Protein AF-0000000073157126 (afdb_homodimer)

pLDDT: mean 93.7, std 6.35, range [43.88, 98.94]

InterPro domains:
  IPR001279 Metallo-beta-lactamase [PF00753] (22-162)
  IPR001279 Metallo-beta-lactamase [SM00849] (20-214)
  IPR011108 Zn-dependent metallo-hydrolase, RNA specificity domain [PF07521] (351-406)
  IPR036866 Ribonuclease Z/Hydroxyacylglutathione hydrolase-like [G3DSA:3.60.15.10] (10-438)
  IPR036866 Ribonuclease Z/Hydroxyacylglutathione hydrolase-like [SSF56281] (10-420)
  IPR042173 Ribonuclease J, domain 2 [G3DSA:3.40.50.10710] (207-356)
  IPR055132 Ribonuclease J, beta-CASP domain [PF22505] (223-345)

Foldseek 3Di:
DPPPQAFFKKAWQDQFQAFFQGWIWTHHNNAIEIEFFAKDADDCLLFPPFGIKHKDPVPVLVVLVRYQEYEYQAQDRSGHVCCLPCVVSNLHEYEYAQLNQLLNVVVNVVVVDDHHYDHDDLCDWDDGVQWTWHWWDFFFLAPRGTWIWTDGPLFIEIERPFHFQAPCQQFDDGTPLVVLLVLLVVAHLEYAFELAAAPFPDWLYHLVVQLPFVLVVLLPQQFEEEEEDDLRRLSNVQSVLVSLVVNQAAEEEFFDSNVSNVVSCVVVPRDDCSRHYDHLQVLLPDGGSRYYYYWYCLLLDCPTGLNCQLVVNDPRDHDAARAEYERADDHDPPSVVRNVVSVVSCVVRNYHYHYVVHDDRYGHRHGYNVRLLSSCVSNVHLEYEYGSHNPVSLVSVVVSSVVSVRPYYDRDDRQFMARSSVGGTDDGDDMAMWGDDPSDTHGSPDPVSVQVSQCVQAREKEWEFEAEPVRAGPDQIDIDTPSHDDDPVCVVLRVVLSVVLNVCCVPPVDPCSQVVSQVSQCVSCVVPGPGRHHYHYHYDYDD/DPPPQAFFKKAWLDQFQAFFQGWIWTHHNNAIEIEFFAKDADDCLLFPPFGIKHKDPVPVLVVLVRYAEYEYQAQDRSGHVCCLPCVVSNLHEYEYAQLNQLLNVVVNVVVVDDHHYDHDDLCDWDDGVQWTWHWWDFFFLAPRGTWIWTDGPLFIEIERPFHFQAPCQQFDDGTPLVVLLVLLVVAHLEYAFELAAAVFPDWLYHLVVQLVFVLVVLLPQQFEEEEEDDLRRLSNVQSVLVSLVVNQAAEEEFFDSNVSNVVSCVVVPRDDCSRDYDHLQVLLPDGGSRYYYYWYCLLLDCPTGLNCQLVVNDPRDHDAARAEYERADDHDPPSVVRNVVSVVSCVVRNYHYHYVVHDDRYGHRHGYNVRLLSSCVSNVHLEYEYGSDNPVSLVSSVVSSVVSVRPYYDRDDRQFMARSSVGGTDDGDDMAMWGDDPSDTHGSPDPVSVQVSQCVQAREKEWEFEAEPVRAGPDQIDIDTPSHDDDPVRVVLRVVLSVVLNVCCVPPVDPCSQVVSQVSQCVSCVVPGPGRHHYHYHYDYDD

Structure (mmCIF, N/CA/C/O backbone):
data_AF-0000000073157126-model_v1
#
loop_
_entity.id
_entity.type
_entity.pdbx_description
1 polymer 'Ribonuclease J'
#
loop_
_atom_site.group_PDB
_atom_site.id
_atom_site.type_symbol
_atom_site.label_atom_id
_atom_site.label_alt_id
_atom_site.label_comp_id
_atom_site.label_asym_id
_atom_site.label_entity_id
_atom_site.label_seq_id
_atom_site.pdbx_PDB_ins_code
_atom_site.Cartn_x
_atom_site.Cartn_y
_atom_site.Cartn_z
_atom_site.occupancy
_atom_site.B_iso_or_equiv
_atom_site.auth_seq_id
_atom_site.auth_comp_id
_atom_site.auth_asym_id
_atom_site.auth_atom_id
_atom_site.pdbx_PDB_model_num
ATOM 1 N N . MET A 1 1 ? -11.102 19.562 32.281 1 43.88 1 MET A N 1
ATOM 2 C CA . MET A 1 1 ? -9.641 19.641 32.281 1 43.88 1 MET A CA 1
ATOM 3 C C . MET A 1 1 ? -9.172 21.094 32.25 1 43.88 1 MET A C 1
ATOM 5 O O . MET A 1 1 ? -9.578 21.859 31.391 1 43.88 1 MET A O 1
ATOM 9 N N . SER A 1 2 ? -8.797 21.547 33.406 1 56.53 2 SER A N 1
ATOM 10 C CA . SER A 1 2 ? -8.602 22.984 33.562 1 56.53 2 SER A CA 1
ATOM 11 C C . SER A 1 2 ? -7.316 23.438 32.875 1 56.53 2 SER A C 1
ATOM 13 O O . SER A 1 2 ? -6.215 23.141 33.344 1 56.53 2 SER A O 1
ATOM 15 N N . LEU A 1 3 ? -7.363 23.531 31.578 1 68.56 3 LEU A N 1
ATOM 16 C CA . LEU A 1 3 ? -6.238 24.141 30.875 1 68.56 3 LEU A CA 1
ATOM 17 C C . LEU A 1 3 ? -5.844 25.453 31.516 1 68.56 3 LEU A C 1
ATOM 19 O O . LEU A 1 3 ? -6.711 26.219 31.969 1 68.56 3 LEU A O 1
ATOM 23 N N . ASP A 1 4 ? -4.633 25.453 32.031 1 69.19 4 ASP A N 1
ATOM 24 C CA . ASP A 1 4 ? -4.137 26.734 32.531 1 69.19 4 ASP A CA 1
ATOM 25 C C . ASP A 1 4 ? -4.488 27.875 31.578 1 69.19 4 ASP A C 1
ATOM 27 O O . ASP A 1 4 ? -3.988 27.922 30.453 1 69.19 4 ASP A O 1
ATOM 31 N N . ARG A 1 5 ? -5.355 28.703 32 1 75.38 5 ARG A N 1
ATOM 32 C CA . ARG A 1 5 ? -5.953 29.734 31.172 1 75.38 5 ARG A CA 1
ATOM 33 C C . ARG A 1 5 ? -4.906 30.75 30.719 1 75.38 5 ARG A C 1
ATOM 35 O O . ARG A 1 5 ? -5.109 31.469 29.734 1 75.38 5 ARG A O 1
ATOM 42 N N . SER A 1 6 ? -3.719 30.656 31.344 1 83.44 6 SER A N 1
ATOM 43 C CA . SER A 1 6 ? -2.773 31.688 30.953 1 83.44 6 SER A CA 1
ATOM 44 C C . SER A 1 6 ? -1.561 31.109 30.25 1 83.44 6 SER A C 1
ATOM 46 O O . SER A 1 6 ? -0.763 31.828 29.656 1 83.44 6 SER A O 1
ATOM 48 N N . GLY A 1 7 ? -1.408 29.828 30.172 1 92.69 7 GLY A N 1
ATOM 49 C CA . GLY A 1 7 ? -0.162 29.203 29.766 1 92.69 7 GLY A CA 1
ATOM 50 C C . GLY A 1 7 ? 0.048 29.219 28.266 1 92.69 7 GLY A C 1
ATOM 51 O O . GLY A 1 7 ? -0.906 29.375 27.5 1 92.69 7 GLY A O 1
ATOM 52 N N . PHE A 1 8 ? 1.365 29.266 27.891 1 98.12 8 PHE A N 1
ATOM 53 C CA . PHE A 1 8 ? 1.759 29.094 26.5 1 98.12 8 PHE A CA 1
ATOM 54 C C . PHE A 1 8 ? 1.79 27.609 26.141 1 98.12 8 PHE A C 1
ATOM 56 O O . PHE A 1 8 ? 2.711 26.891 26.516 1 98.12 8 PHE A O 1
ATOM 63 N N . LEU A 1 9 ? 0.674 27.188 25.375 1 98.25 9 LEU A N 1
ATOM 64 C CA . LEU A 1 9 ? 0.448 25.766 25.156 1 98.25 9 LEU A CA 1
ATOM 65 C C . LEU A 1 9 ? 0.556 25.422 23.688 1 98.25 9 LEU A C 1
ATOM 67 O O . LEU A 1 9 ? 0.186 26.219 22.828 1 98.25 9 LEU A O 1
ATOM 71 N N . PHE A 1 10 ? 1.126 24.297 23.469 1 98.31 10 PHE A N 1
ATOM 72 C CA . PHE A 1 10 ? 1.127 23.609 22.188 1 98.31 10 PHE A CA 1
ATOM 73 C C . PHE A 1 10 ? 0.18 22.422 22.219 1 98.31 10 PHE A C 1
ATOM 75 O O . PHE A 1 10 ? 0.28 21.562 23.094 1 98.31 10 PHE A O 1
ATOM 82 N N . LEU A 1 11 ? -0.772 22.391 21.25 1 98.38 11 LEU A N 1
ATOM 83 C CA . LEU A 1 11 ? -1.77 21.312 21.219 1 98.38 11 LEU A CA 1
ATOM 84 C C . LEU A 1 11 ? -1.997 20.844 19.781 1 98.38 11 LEU A C 1
ATOM 86 O O . LEU A 1 11 ? -2.758 21.453 19.031 1 98.38 11 LEU A O 1
ATOM 90 N N . PRO A 1 12 ? -1.354 19.75 19.375 1 98.62 12 PRO A N 1
ATOM 91 C CA . PRO A 1 12 ? -1.625 19.203 18.047 1 98.62 12 PRO A CA 1
ATOM 92 C C . PRO A 1 12 ? -2.889 18.344 18 1 98.62 12 PRO A C 1
ATOM 94 O O . PRO A 1 12 ? -3.062 17.453 18.844 1 98.62 12 PRO A O 1
ATOM 97 N N . LEU A 1 13 ? -3.748 18.594 17.094 1 98.31 13 LEU A N 1
ATOM 98 C CA . LEU A 1 13 ? -4.895 17.719 16.828 1 98.31 13 LEU A CA 1
ATOM 99 C C . LEU A 1 13 ? -4.621 16.797 15.648 1 98.31 13 LEU A C 1
ATOM 101 O O . LEU A 1 13 ? -5.32 15.805 15.461 1 98.31 13 LEU A O 1
ATOM 105 N N . GLY A 1 14 ? -3.645 17.188 14.867 1 97.19 14 GLY A N 1
ATOM 106 C CA . GLY A 1 14 ? -3.176 16.422 13.711 1 97.19 14 GLY A CA 1
ATOM 107 C C . GLY A 1 14 ? -1.727 16.703 13.359 1 97.19 14 GLY A C 1
ATOM 108 O O . GLY A 1 14 ? -1.102 17.594 13.953 1 97.19 14 GLY A O 1
ATOM 109 N N . GLY A 1 15 ? -1.16 15.93 12.453 1 96.38 15 GLY A N 1
ATOM 110 C CA . GLY A 1 15 ? 0.196 16.156 11.984 1 96.38 15 GLY A CA 1
ATOM 111 C C . GLY A 1 15 ? 1.25 15.516 12.859 1 96.38 15 GLY A C 1
ATOM 112 O O . GLY A 1 15 ? 2.449 15.688 12.633 1 96.38 15 GLY A O 1
ATOM 113 N N . VAL A 1 16 ? 0.832 14.82 13.914 1 96.5 16 VAL A N 1
ATOM 114 C CA . VAL A 1 16 ? 1.737 14.07 14.781 1 96.5 16 VAL A CA 1
ATOM 115 C C . VAL A 1 16 ? 1.38 12.586 14.75 1 96.5 16 VAL A C 1
ATOM 117 O O . VAL A 1 16 ? 0.201 12.227 14.773 1 96.5 16 VAL A O 1
ATOM 120 N N . GLY A 1 17 ? 2.385 11.82 14.648 1 92.56 17 GLY A N 1
ATOM 121 C CA . GLY A 1 17 ? 2.17 10.383 14.578 1 92.56 17 GLY A CA 1
ATOM 122 C C . GLY A 1 17 ? 1.718 9.914 13.211 1 92.56 17 GLY A C 1
ATOM 123 O O . GLY A 1 17 ? 1.42 8.734 13.016 1 92.56 17 GLY A O 1
ATOM 124 N N . LYS A 1 18 ? 1.664 10.844 12.297 1 91.06 18 LYS A N 1
ATOM 125 C CA . LYS A 1 18 ? 1.267 10.555 10.922 1 91.06 18 LYS A CA 1
ATOM 126 C C . LYS A 1 18 ? 1.748 11.648 9.969 1 91.06 18 LYS A C 1
ATOM 128 O O . LYS A 1 18 ? 1.963 12.789 10.391 1 91.06 18 LYS A O 1
ATOM 133 N N . ILE A 1 19 ? 1.9 11.305 8.766 1 90.75 19 ILE A N 1
ATOM 134 C CA . ILE A 1 19 ? 2.211 12.297 7.742 1 90.75 19 ILE A CA 1
ATOM 135 C C . ILE A 1 19 ? 0.917 12.883 7.184 1 90.75 19 ILE A C 1
ATOM 137 O O . ILE A 1 19 ? 0.03 12.148 6.746 1 90.75 19 ILE A O 1
ATOM 141 N N . GLY A 1 20 ? 0.824 14.164 7.273 1 93.31 20 GLY A N 1
ATOM 142 C CA . GLY A 1 20 ? -0.344 14.867 6.766 1 93.31 20 GLY A CA 1
ATOM 143 C C . GLY A 1 20 ? -1.338 15.234 7.852 1 93.31 20 GLY A C 1
ATOM 144 O O . GLY A 1 20 ? -1.055 15.07 9.039 1 93.31 20 GLY A O 1
ATOM 145 N N . MET A 1 21 ? -2.41 15.898 7.523 1 97.19 21 MET A N 1
ATOM 146 C CA . MET A 1 21 ? -3.473 16.312 8.43 1 97.19 21 MET A CA 1
ATOM 147 C C . MET A 1 21 ? -2.928 17.25 9.516 1 97.19 21 MET A C 1
ATOM 149 O O . MET A 1 21 ? -3.16 17.016 10.703 1 97.19 21 MET A O 1
ATOM 153 N N . ASN A 1 22 ? -2.17 18.219 9.086 1 98.38 22 ASN A N 1
ATOM 154 C CA . ASN A 1 22 ? -1.54 19.141 10.039 1 98.38 22 ASN A CA 1
ATOM 155 C C . ASN A 1 22 ? -2.551 20.109 10.633 1 98.38 22 ASN A C 1
ATOM 157 O O . ASN A 1 22 ? -3.205 20.859 9.898 1 98.38 22 ASN A O 1
ATOM 161 N N . VAL A 1 23 ? -2.719 20.047 11.875 1 98.75 23 VAL A N 1
ATOM 162 C CA . VAL A 1 23 ? -3.561 20.938 12.664 1 98.75 23 VAL A CA 1
ATOM 163 C C . VAL A 1 23 ? -2.932 21.156 14.039 1 98.75 23 VAL A C 1
ATOM 165 O O . VAL A 1 23 ? -2.941 20.266 14.891 1 98.75 23 VAL A O 1
ATOM 168 N N . THR A 1 24 ? -2.467 22.359 14.266 1 98.75 24 THR A N 1
ATOM 169 C CA . THR A 1 24 ? -1.815 22.656 15.539 1 98.75 24 THR A CA 1
ATOM 170 C C . THR A 1 24 ? -2.439 23.891 16.188 1 98.75 24 THR A C 1
ATOM 172 O O . THR A 1 24 ? -2.658 24.906 15.523 1 98.75 24 THR A O 1
ATOM 175 N N . LEU A 1 25 ? -2.73 23.812 17.469 1 98.69 25 LEU A N 1
ATOM 176 C CA . LEU A 1 25 ? -3.236 24.938 18.234 1 98.69 25 LEU A CA 1
ATOM 177 C C . LEU A 1 25 ? -2.156 25.5 19.156 1 98.69 25 LEU A C 1
ATOM 179 O O . LEU A 1 25 ? -1.361 24.734 19.719 1 98.69 25 LEU A O 1
ATOM 183 N N . TYR A 1 26 ? -2.125 26.797 19.25 1 98.75 26 TYR A N 1
ATOM 184 C CA . TYR A 1 26 ? -1.359 27.5 20.281 1 98.75 26 TYR A CA 1
ATOM 185 C C . TYR A 1 26 ? -2.275 28.312 21.188 1 98.75 26 TYR A C 1
ATOM 187 O O . TYR A 1 26 ? -3.264 28.891 20.734 1 98.75 26 TYR A O 1
ATOM 195 N N . HIS A 1 27 ? -1.942 28.281 22.406 1 98.38 27 HIS A N 1
ATOM 196 C CA . HIS A 1 27 ? -2.725 28.984 23.406 1 98.38 27 HIS A CA 1
ATOM 197 C C . HIS A 1 27 ? -1.84 29.891 24.25 1 98.38 27 HIS A C 1
ATOM 199 O O . HIS A 1 27 ? -0.724 29.516 24.625 1 98.38 27 HIS A O 1
ATOM 205 N N . VAL A 1 28 ? -2.305 31.109 24.422 1 97.75 28 VAL A N 1
ATOM 206 C CA . VAL A 1 28 ? -1.715 31.953 25.469 1 97.75 28 VAL A CA 1
ATOM 207 C C . VAL A 1 28 ? -2.758 32.938 25.984 1 97.75 28 VAL A C 1
ATOM 209 O O . VAL A 1 28 ? -3.541 33.5 25.203 1 97.75 28 VAL A O 1
ATOM 212 N N . HIS A 1 29 ? -2.867 33.094 27.266 1 96.75 29 HIS A N 1
ATOM 213 C CA . HIS A 1 29 ? -3.74 34.062 27.938 1 96.75 29 HIS A CA 1
ATOM 214 C C . HIS A 1 29 ? -5.188 33.875 27.5 1 96.75 29 HIS A C 1
ATOM 216 O O . HIS A 1 29 ? -5.855 34.844 27.141 1 96.75 29 HIS A O 1
ATOM 222 N N . GLY A 1 30 ? -5.609 32.656 27.406 1 95.81 30 GLY A N 1
ATOM 223 C CA . GLY A 1 30 ? -7.008 32.312 27.172 1 95.81 30 GLY A CA 1
ATOM 224 C C . GLY A 1 30 ? -7.398 32.406 25.703 1 95.81 30 GLY A C 1
ATOM 225 O O . GLY A 1 30 ? -8.555 32.156 25.359 1 95.81 30 GLY A O 1
ATOM 226 N N . LYS A 1 31 ? -6.457 32.75 24.828 1 97.94 31 LYS A N 1
ATOM 227 C CA . LYS A 1 31 ? -6.746 32.844 23.406 1 97.94 31 LYS A CA 1
ATOM 228 C C . LYS A 1 31 ? -6.043 31.766 22.609 1 97.94 31 LYS A C 1
ATOM 230 O O . LYS A 1 31 ? -4.992 31.266 23.016 1 97.94 31 LYS A O 1
ATOM 235 N N . TRP A 1 32 ? -6.719 31.391 21.5 1 98.31 32 TRP A N 1
ATOM 236 C CA . TRP A 1 32 ? -6.215 30.312 20.672 1 98.31 32 TRP A CA 1
ATOM 237 C C . TRP A 1 32 ? -5.953 30.781 19.25 1 98.31 32 TRP A C 1
ATOM 239 O O . TRP A 1 32 ? -6.645 31.688 18.75 1 98.31 32 TRP A O 1
ATOM 249 N N . ILE A 1 33 ? -4.977 30.219 18.609 1 98.81 33 ILE A N 1
ATOM 250 C CA . ILE A 1 33 ? -4.812 30.266 17.172 1 98.81 33 ILE A CA 1
ATOM 251 C C . ILE A 1 33 ? -4.555 28.875 16.625 1 98.81 33 ILE A C 1
ATOM 253 O O . ILE A 1 33 ? -4.09 27.984 17.344 1 98.81 33 ILE A O 1
ATOM 257 N N . ILE A 1 34 ? -4.945 28.641 15.406 1 98.88 34 ILE A N 1
ATOM 258 C CA . ILE A 1 34 ? -4.652 27.406 14.695 1 98.88 34 ILE A CA 1
ATOM 259 C C . ILE A 1 34 ? -3.594 27.656 13.625 1 98.88 34 ILE A C 1
ATOM 261 O O . ILE A 1 34 ? -3.674 28.641 12.883 1 98.88 34 ILE A O 1
ATOM 265 N N . VAL A 1 35 ? -2.576 26.859 13.609 1 98.88 35 VAL A N 1
ATOM 266 C CA . VAL A 1 35 ? -1.632 26.859 12.492 1 98.88 35 VAL A CA 1
ATOM 267 C C . VAL A 1 35 ? -1.918 25.656 11.578 1 98.88 35 VAL A C 1
ATOM 269 O O . VAL A 1 35 ? -1.72 24.516 11.977 1 98.88 35 VAL A O 1
ATOM 272 N N . ASP A 1 36 ? -2.365 25.938 10.367 1 98.81 36 ASP A N 1
ATOM 273 C CA . ASP A 1 36 ? -2.721 24.984 9.312 1 98.81 36 ASP A CA 1
ATOM 274 C C . ASP A 1 36 ? -3.967 24.188 9.688 1 98.81 36 ASP A C 1
ATOM 276 O O . ASP A 1 36 ? -4.246 23.984 10.875 1 98.81 36 ASP A O 1
ATOM 280 N N . LEU A 1 37 ? -4.695 23.891 8.797 1 98.75 37 LEU A N 1
ATOM 281 C CA . LEU A 1 37 ? -5.891 23.047 8.859 1 98.75 37 LEU A CA 1
ATOM 282 C C . LEU A 1 37 ? -5.957 22.109 7.672 1 98.75 37 LEU A C 1
ATOM 284 O O . LEU A 1 37 ? -6.711 22.328 6.723 1 98.75 37 LEU A O 1
ATOM 288 N N . GLY A 1 38 ? -5.172 21.062 7.84 1 98.31 38 GLY A N 1
ATOM 289 C CA . GLY A 1 38 ? -4.898 20.219 6.688 1 98.31 38 GLY A CA 1
ATOM 290 C C . GLY A 1 38 ? -5.684 18.922 6.699 1 98.31 38 GLY A C 1
ATOM 291 O O . GLY A 1 38 ? -6.316 18.578 7.703 1 98.31 38 GLY A O 1
ATOM 292 N N . ALA A 1 39 ? -5.734 18.266 5.586 1 97.31 39 ALA A N 1
ATOM 293 C CA . ALA A 1 39 ? -6.324 16.938 5.414 1 97.31 39 ALA A CA 1
ATOM 294 C C . ALA A 1 39 ? -5.242 15.875 5.266 1 97.31 39 ALA A C 1
ATOM 296 O O . ALA A 1 39 ? -4.059 16.203 5.16 1 97.31 39 ALA A O 1
ATOM 297 N N . GLY A 1 40 ? -5.602 14.656 5.449 1 94.06 40 GLY A N 1
ATOM 298 C CA . GLY A 1 40 ? -4.711 13.531 5.23 1 94.06 40 GLY A CA 1
ATOM 299 C C . GLY A 1 40 ? -5.336 12.43 4.387 1 94.06 40 GLY A C 1
ATOM 300 O O . GLY A 1 40 ? -6.488 12.547 3.965 1 94.06 40 GLY A O 1
ATOM 301 N N . PHE A 1 41 ? -4.566 11.453 4.105 1 88.94 41 PHE A N 1
ATOM 302 C CA . PHE A 1 41 ? -5.051 10.305 3.35 1 88.94 41 PHE A CA 1
ATOM 303 C C . PHE A 1 41 ? -5.566 9.219 4.285 1 88.94 41 PHE A C 1
ATOM 305 O O . PHE A 1 41 ? -4.938 8.922 5.305 1 88.94 41 PHE A O 1
ATOM 312 N N . ALA A 1 42 ? -6.68 8.672 3.891 1 91.69 42 ALA A N 1
ATOM 313 C CA . ALA A 1 42 ? -7.281 7.617 4.703 1 91.69 42 ALA A CA 1
ATOM 314 C C . ALA A 1 42 ? -6.547 6.293 4.52 1 91.69 42 ALA A C 1
ATOM 316 O O . ALA A 1 42 ? -5.852 6.098 3.52 1 91.69 42 ALA A O 1
ATOM 317 N N . ASP A 1 43 ? -6.555 5.484 5.555 1 89.5 43 ASP A N 1
ATOM 318 C CA . ASP A 1 43 ? -6.172 4.078 5.461 1 89.5 43 ASP A CA 1
ATOM 319 C C . ASP A 1 43 ? -7.348 3.221 5 1 89.5 43 ASP A C 1
ATOM 321 O O . ASP A 1 43 ? -8.297 2.998 5.754 1 89.5 43 ASP A O 1
ATOM 325 N N . GLY A 1 44 ? -7.254 2.684 3.867 1 89 44 GLY A N 1
ATOM 326 C CA . GLY A 1 44 ? -8.359 1.949 3.271 1 89 44 GLY A CA 1
ATOM 327 C C . GLY A 1 44 ? -8.742 0.711 4.059 1 89 44 GLY A C 1
ATOM 328 O O . GLY A 1 44 ? -9.875 0.232 3.955 1 89 44 GLY A O 1
ATOM 329 N N . ASP A 1 45 ? -7.816 0.133 4.832 1 88.44 45 ASP A N 1
ATOM 330 C CA . ASP A 1 45 ? -8.125 -1.034 5.652 1 88.44 45 ASP A CA 1
ATOM 331 C C . ASP A 1 45 ? -9 -0.655 6.844 1 88.44 45 ASP A C 1
ATOM 333 O O . ASP A 1 45 ? -9.867 -1.432 7.254 1 88.44 45 ASP A O 1
ATOM 337 N N . ILE A 1 46 ? -8.773 0.561 7.277 1 91.81 46 ILE A N 1
ATOM 338 C CA . ILE A 1 46 ? -9.469 1.015 8.477 1 91.81 46 ILE A CA 1
ATOM 339 C C . ILE A 1 46 ? -10.75 1.751 8.086 1 91.81 46 ILE A C 1
ATOM 341 O O . ILE A 1 46 ? -11.773 1.619 8.75 1 91.81 46 ILE A O 1
ATOM 345 N N . MET A 1 47 ? -10.633 2.537 7.059 1 95.5 47 MET A N 1
ATOM 346 C CA . MET A 1 47 ? -11.766 3.354 6.629 1 95.5 47 MET A CA 1
ATOM 347 C C . MET A 1 47 ? -12.086 3.109 5.156 1 95.5 47 MET A C 1
ATOM 349 O O . MET A 1 47 ? -11.891 3.994 4.32 1 95.5 47 MET A O 1
ATOM 353 N N . PRO A 1 48 ? -12.68 1.956 4.883 1 95.44 48 PRO A N 1
ATOM 354 C CA . PRO A 1 48 ? -12.992 1.638 3.488 1 95.44 48 PRO A CA 1
ATOM 355 C C . PRO A 1 48 ? -13.922 2.662 2.842 1 95.44 48 PRO A C 1
ATOM 357 O O . PRO A 1 48 ? -14.898 3.09 3.457 1 95.44 48 PRO A O 1
ATOM 360 N N . GLY A 1 49 ? -13.602 3.043 1.632 1 93.81 49 GLY A N 1
ATOM 361 C CA . GLY A 1 49 ? -14.414 3.973 0.864 1 93.81 49 GLY A CA 1
ATOM 362 C C . GLY A 1 49 ? -14.078 5.426 1.142 1 93.81 49 GLY A C 1
ATOM 363 O O . GLY A 1 49 ? -14.609 6.328 0.489 1 93.81 49 GLY A O 1
ATOM 364 N N . ILE A 1 50 ? -13.172 5.664 2.096 1 95.31 50 ILE A N 1
ATOM 365 C CA . ILE A 1 50 ? -12.797 7.02 2.475 1 95.31 50 ILE A CA 1
ATOM 366 C C . ILE A 1 50 ? -11.414 7.348 1.907 1 95.31 50 ILE A C 1
ATOM 368 O O . ILE A 1 50 ? -10.469 6.578 2.084 1 95.31 50 ILE A O 1
ATOM 372 N N . ASP A 1 51 ? -11.297 8.469 1.24 1 90.81 51 ASP A N 1
ATOM 373 C CA . ASP A 1 51 ? -10.023 8.852 0.646 1 90.81 51 ASP A CA 1
ATOM 374 C C . ASP A 1 51 ? -9.281 9.844 1.534 1 90.81 51 ASP A C 1
ATOM 376 O O . ASP A 1 51 ? -8.055 9.773 1.665 1 90.81 51 ASP A O 1
ATOM 380 N N . MET A 1 52 ? -10.078 10.703 2.139 1 94.44 52 MET A N 1
ATOM 381 C CA . MET A 1 52 ? -9.477 11.812 2.875 1 94.44 52 MET A CA 1
ATOM 382 C C . MET A 1 52 ? -9.969 11.836 4.316 1 94.44 52 MET A C 1
ATOM 384 O O . MET A 1 52 ? -11.125 11.508 4.59 1 94.44 52 MET A O 1
ATOM 388 N N . ILE A 1 53 ? -9.062 12.219 5.164 1 96.88 53 ILE A N 1
ATOM 389 C CA . ILE A 1 53 ? -9.406 12.32 6.578 1 96.88 53 ILE A CA 1
ATOM 390 C C . ILE A 1 53 ? -9.078 13.727 7.09 1 96.88 53 ILE A C 1
ATOM 392 O O . ILE A 1 53 ? -8.242 14.43 6.508 1 96.88 53 ILE A O 1
ATOM 396 N N . VAL A 1 54 ? -9.734 14.141 8.133 1 98.19 54 VAL A N 1
ATOM 397 C CA . VAL A 1 54 ? -9.5 15.414 8.805 1 98.19 54 VAL A CA 1
ATOM 398 C C . VAL A 1 54 ? -9.469 15.203 10.32 1 98.19 54 VAL A C 1
ATOM 400 O O . VAL A 1 54 ? -9.93 14.172 10.812 1 98.19 54 VAL A O 1
ATOM 403 N N . ALA A 1 55 ? -8.867 16.109 10.992 1 98.19 55 ALA A N 1
ATOM 404 C CA . ALA A 1 55 ? -8.805 16.031 12.453 1 98.19 55 ALA A CA 1
ATOM 405 C C . ALA A 1 55 ? -10.148 16.391 13.086 1 98.19 55 ALA A C 1
ATOM 407 O O . ALA A 1 55 ? -10.883 17.219 12.555 1 98.19 55 ALA A O 1
ATOM 408 N N . ASP A 1 56 ? -10.523 15.711 14.172 1 97.81 56 ASP A N 1
ATOM 409 C CA . ASP A 1 56 ? -11.656 16.125 14.992 1 97.81 56 ASP A CA 1
ATOM 410 C C . ASP A 1 56 ? -11.367 17.438 15.711 1 97.81 56 ASP A C 1
ATOM 412 O O . ASP A 1 56 ? -10.5 17.5 16.578 1 97.81 56 ASP A O 1
ATOM 416 N N . VAL A 1 57 ? -12.125 18.5 15.383 1 98.06 57 VAL A N 1
ATOM 417 C CA . VAL A 1 57 ? -11.836 19.812 15.93 1 98.06 57 VAL A CA 1
ATOM 418 C C . VAL A 1 57 ? -12.867 20.172 17 1 98.06 57 VAL A C 1
ATOM 420 O O . VAL A 1 57 ? -13.07 21.344 17.312 1 98.06 57 VAL A O 1
ATOM 423 N N . SER A 1 58 ? -13.539 19.156 17.562 1 97.19 58 SER A N 1
ATOM 424 C CA . SER A 1 58 ? -14.586 19.375 18.562 1 97.19 58 SER A CA 1
ATOM 425 C C . SER A 1 58 ? -14.062 20.219 19.734 1 97.19 58 SER A C 1
ATOM 427 O O . SER A 1 58 ? -14.773 21.094 20.234 1 97.19 58 SER A O 1
ATOM 429 N N . PHE A 1 59 ? -12.875 20 20.156 1 97.19 59 PHE A N 1
ATOM 430 C CA . PHE A 1 59 ? -12.281 20.703 21.297 1 97.19 59 PHE A CA 1
ATOM 431 C C . PHE A 1 59 ? -12.297 22.203 21.062 1 97.19 59 PHE A C 1
ATOM 433 O O . PHE A 1 59 ? -12.758 22.969 21.922 1 97.19 59 PHE A O 1
ATOM 440 N N . ILE A 1 60 ? -11.805 22.641 19.891 1 97.75 60 ILE A N 1
ATOM 441 C CA . ILE A 1 60 ? -11.656 24.078 19.641 1 97.75 60 ILE A CA 1
ATOM 442 C C . ILE A 1 60 ? -13 24.656 19.203 1 97.75 60 ILE A C 1
ATOM 444 O O . ILE A 1 60 ? -13.266 25.844 19.438 1 97.75 60 ILE A O 1
ATOM 448 N N . ARG A 1 61 ? -13.82 23.812 18.578 1 97.5 61 ARG A N 1
ATOM 449 C CA . ARG A 1 61 ? -15.164 24.266 18.25 1 97.5 61 ARG A CA 1
ATOM 450 C C . ARG A 1 61 ? -15.898 24.766 19.484 1 97.5 61 ARG A C 1
ATOM 452 O O . ARG A 1 61 ? -16.594 25.781 19.438 1 97.5 61 ARG A O 1
ATOM 459 N N . GLU A 1 62 ? -15.758 24.062 20.562 1 96.5 62 GLU A N 1
ATOM 460 C CA . GLU A 1 62 ? -16.406 24.422 21.812 1 96.5 62 GLU A CA 1
ATOM 461 C C . GLU A 1 62 ? -15.812 25.703 22.406 1 96.5 62 GLU A C 1
ATOM 463 O O . GLU A 1 62 ? -16.391 26.297 23.312 1 96.5 62 GLU A O 1
ATOM 468 N N . ARG A 1 63 ? -14.711 26.141 21.875 1 95.5 63 ARG A N 1
ATOM 469 C CA . ARG A 1 63 ? -14.008 27.328 22.359 1 95.5 63 ARG A CA 1
ATOM 470 C C . ARG A 1 63 ? -13.859 28.359 21.25 1 95.5 63 ARG A C 1
ATOM 472 O O . ARG A 1 63 ? -12.891 29.125 21.234 1 95.5 63 ARG A O 1
ATOM 479 N N . ARG A 1 64 ? -14.711 28.328 20.344 1 95.75 64 ARG A N 1
ATOM 480 C CA . ARG A 1 64 ? -14.586 29.109 19.109 1 95.75 64 ARG A CA 1
ATOM 481 C C . ARG A 1 64 ? -14.547 30.594 19.422 1 95.75 64 ARG A C 1
ATOM 483 O O . ARG A 1 64 ? -13.914 31.359 18.688 1 95.75 64 ARG A O 1
ATOM 490 N N . GLU A 1 65 ? -15.156 31.031 20.531 1 96.31 65 GLU A N 1
ATOM 491 C CA . GLU A 1 65 ? -15.18 32.469 20.891 1 96.31 65 GLU A CA 1
ATOM 492 C C . GLU A 1 65 ? -13.781 32.969 21.234 1 96.31 65 GLU A C 1
ATOM 494 O O . GLU A 1 65 ? -13.5 34.156 21.109 1 96.31 65 GLU A O 1
ATOM 499 N N . ASP A 1 66 ? -12.953 32.031 21.641 1 96.88 66 ASP A N 1
ATOM 500 C CA . ASP A 1 66 ? -11.594 32.375 22.031 1 96.88 66 ASP A CA 1
ATOM 501 C C . ASP A 1 66 ? -10.602 32.094 20.906 1 96.88 66 ASP A C 1
ATOM 503 O O . ASP A 1 66 ? -9.398 32.344 21.047 1 96.88 66 ASP A O 1
ATOM 507 N N . LEU A 1 67 ? -11.094 31.641 19.75 1 98.38 67 LEU A N 1
ATOM 508 C CA . LEU A 1 67 ? -10.25 31.359 18.594 1 98.38 67 LEU A CA 1
ATOM 509 C C . LEU A 1 67 ? -10.078 32.625 17.734 1 98.38 67 LEU A C 1
ATOM 511 O O . LEU A 1 67 ? -11.055 33.125 17.188 1 98.38 67 LEU A O 1
ATOM 515 N N . LEU A 1 68 ? -8.812 33.062 17.625 1 98.62 68 LEU A N 1
ATOM 516 C CA . LEU A 1 68 ? -8.539 34.344 16.969 1 98.62 68 LEU A CA 1
ATOM 517 C C . LEU A 1 68 ? -8.43 34.156 15.453 1 98.62 68 LEU A C 1
ATOM 519 O O . LEU A 1 68 ? -8.617 35.094 14.695 1 98.62 68 LEU A O 1
ATOM 523 N N . GLY A 1 69 ? -8.07 32.906 15.023 1 98.69 69 GLY A N 1
ATOM 524 C CA . GLY A 1 69 ? -7.98 32.688 13.586 1 98.69 69 GLY A CA 1
ATOM 525 C C . GLY A 1 69 ? -7.133 31.469 13.234 1 98.69 69 GLY A C 1
ATOM 526 O O . GLY A 1 69 ? -6.574 30.812 14.117 1 98.69 69 GLY A O 1
ATOM 527 N N . ILE A 1 70 ? -7.129 31.141 11.93 1 98.88 70 ILE A N 1
ATOM 528 C CA . ILE A 1 70 ? -6.297 30.094 11.336 1 98.88 70 ILE A CA 1
ATOM 529 C C . ILE A 1 70 ? -5.176 30.75 10.516 1 98.88 70 ILE A C 1
ATOM 531 O O . ILE A 1 70 ? -5.434 31.578 9.648 1 98.88 70 ILE A O 1
ATOM 535 N N . VAL A 1 71 ? -3.949 30.422 10.836 1 98.94 71 VAL A N 1
ATOM 536 C CA . VAL A 1 71 ? -2.793 30.922 10.102 1 98.94 71 VAL A CA 1
ATOM 537 C C . VAL A 1 71 ? -2.186 29.812 9.258 1 98.94 71 VAL A C 1
ATOM 539 O O . VAL A 1 71 ? -1.864 28.734 9.781 1 98.94 71 VAL A O 1
ATOM 542 N N . LEU A 1 72 ? -2.016 30.016 7.938 1 98.81 72 LEU A N 1
ATOM 543 C CA . LEU A 1 72 ? -1.56 28.969 7.031 1 98.81 72 LEU A CA 1
ATOM 544 C C . LEU A 1 72 ? -0.081 29.141 6.703 1 98.81 72 LEU A C 1
ATOM 546 O O . LEU A 1 72 ? 0.369 30.25 6.406 1 98.81 72 LEU A O 1
ATOM 550 N N . THR A 1 73 ? 0.649 28.031 6.762 1 98.69 73 THR A N 1
ATOM 551 C CA . THR A 1 73 ? 2.061 28.047 6.398 1 98.69 73 THR A CA 1
ATOM 552 C C . THR A 1 73 ? 2.229 28.047 4.883 1 98.69 73 THR A C 1
ATOM 554 O O . THR A 1 73 ? 3.07 28.781 4.348 1 98.69 73 THR A O 1
ATOM 557 N N . HIS A 1 74 ? 1.486 27.188 4.207 1 97.5 74 HIS A N 1
ATOM 558 C CA . HIS A 1 74 ? 1.565 27.078 2.754 1 97.5 74 HIS A CA 1
ATOM 559 C C . HIS A 1 74 ? 0.365 26.328 2.193 1 97.5 74 HIS A C 1
ATOM 561 O O . HIS A 1 74 ? -0.517 25.906 2.947 1 97.5 74 HIS A O 1
ATOM 567 N N . ALA A 1 75 ? 0.336 26.109 0.9 1 96.69 75 ALA A N 1
ATOM 568 C CA . ALA A 1 75 ? -0.924 25.781 0.234 1 96.69 75 ALA A CA 1
ATOM 569 C C . ALA A 1 75 ? -1.04 24.281 -0.026 1 96.69 75 ALA A C 1
ATOM 571 O O . ALA A 1 75 ? -1.931 23.844 -0.755 1 96.69 75 ALA A O 1
ATOM 572 N N . HIS A 1 76 ? -0.23 23.469 0.563 1 96.12 76 HIS A N 1
ATOM 573 C CA . HIS A 1 76 ? -0.391 22.031 0.354 1 96.12 76 HIS A CA 1
ATOM 574 C C . HIS A 1 76 ? -1.668 21.516 1.013 1 96.12 76 HIS A C 1
ATOM 576 O O . HIS A 1 76 ? -2.096 22.047 2.041 1 96.12 76 HIS A O 1
ATOM 582 N N . GLU A 1 77 ? -2.195 20.438 0.458 1 94.06 77 GLU A N 1
ATOM 583 C CA . GLU A 1 77 ? -3.455 19.844 0.898 1 94.06 77 GLU A CA 1
ATOM 584 C C . GLU A 1 77 ? -3.387 19.438 2.363 1 94.06 77 GLU A C 1
ATOM 586 O O . GLU A 1 77 ? -4.379 19.531 3.092 1 94.06 77 GLU A O 1
ATOM 591 N N . ASP A 1 78 ? -2.299 18.922 2.762 1 96.38 78 ASP A N 1
ATOM 592 C CA . ASP A 1 78 ? -2.18 18.453 4.141 1 96.38 78 ASP A CA 1
ATOM 593 C C . ASP A 1 78 ? -2.006 19.625 5.105 1 96.38 78 ASP A C 1
ATOM 595 O O . ASP A 1 78 ? -1.858 19.422 6.312 1 96.38 78 ASP A O 1
ATOM 599 N N . HIS A 1 79 ? -2.104 20.891 4.613 1 98.25 79 HIS A N 1
ATOM 600 C CA . HIS A 1 79 ? -2.037 22.078 5.461 1 98.25 79 HIS A CA 1
ATOM 601 C C . HIS A 1 79 ? -3.283 22.953 5.297 1 98.25 79 HIS A C 1
ATOM 603 O O . HIS A 1 79 ? -3.6 23.75 6.172 1 98.25 79 HIS A O 1
ATOM 609 N N . ILE A 1 80 ? -4.027 22.781 4.211 1 97.88 80 ILE A N 1
ATOM 610 C CA . ILE A 1 80 ? -5.18 23.656 4.016 1 97.88 80 ILE A CA 1
ATOM 611 C C . ILE A 1 80 ? -6.406 22.828 3.662 1 97.88 80 ILE A C 1
ATOM 613 O O . ILE A 1 80 ? -7.527 23.328 3.641 1 97.88 80 ILE A O 1
ATOM 617 N N . GLY A 1 81 ? -6.258 21.547 3.408 1 96.5 81 GLY A N 1
ATOM 618 C CA . GLY A 1 81 ? -7.246 20.719 2.732 1 96.5 81 GLY A CA 1
ATOM 619 C C . GLY A 1 81 ? -8.5 20.5 3.559 1 96.5 81 GLY A C 1
ATOM 620 O O . GLY A 1 81 ? -9.539 20.094 3.025 1 96.5 81 GLY A O 1
ATOM 621 N N . ALA A 1 82 ? -8.477 20.719 4.832 1 98 82 ALA A N 1
ATOM 622 C CA . ALA A 1 82 ? -9.617 20.469 5.711 1 98 82 ALA A CA 1
ATOM 623 C C . ALA A 1 82 ? -10.523 21.688 5.805 1 98 82 ALA A C 1
ATOM 625 O O . ALA A 1 82 ? -11.641 21.609 6.309 1 98 82 ALA A O 1
ATOM 626 N N . ILE A 1 83 ? -10.109 22.812 5.305 1 98.38 83 ILE A N 1
ATOM 627 C CA . ILE A 1 83 ? -10.812 24.078 5.484 1 98.38 83 ILE A CA 1
ATOM 628 C C . ILE A 1 83 ? -12.219 23.969 4.902 1 98.38 83 ILE A C 1
ATOM 630 O O . ILE A 1 83 ? -13.203 24.328 5.562 1 98.38 83 ILE A O 1
ATOM 634 N N . PRO A 1 84 ? -12.391 23.422 3.695 1 96.44 84 PRO A N 1
ATOM 635 C CA . PRO A 1 84 ? -13.75 23.344 3.154 1 96.44 84 PRO A CA 1
ATOM 636 C C . PRO A 1 84 ? -14.68 22.516 4.035 1 96.44 84 PRO A C 1
ATOM 638 O O . PRO A 1 84 ? -15.906 22.672 3.967 1 96.44 84 PRO A O 1
ATOM 641 N N . HIS A 1 85 ? -14.148 21.672 4.875 1 96.25 85 HIS A N 1
ATOM 642 C CA . HIS A 1 85 ? -14.961 20.703 5.602 1 96.25 85 HIS A CA 1
ATOM 643 C C . HIS A 1 85 ? -15.156 21.125 7.051 1 96.25 85 HIS A C 1
ATOM 645 O O . HIS A 1 85 ? -16.125 20.719 7.695 1 96.25 85 HIS A O 1
ATOM 651 N N . LEU A 1 86 ? -14.234 21.938 7.59 1 97.56 86 LEU A N 1
ATOM 652 C CA . LEU A 1 86 ? -14.242 22.172 9.031 1 97.56 86 LEU A CA 1
ATOM 653 C C . LEU A 1 86 ? -14.469 23.641 9.344 1 97.56 86 LEU A C 1
ATOM 655 O O . LEU A 1 86 ? -14.766 24 10.484 1 97.56 86 LEU A O 1
ATOM 659 N N . TRP A 1 87 ? -14.344 24.562 8.43 1 97.75 87 TRP A N 1
ATOM 660 C CA . TRP A 1 87 ? -14.336 25.984 8.719 1 97.75 87 TRP A CA 1
ATOM 661 C C . TRP A 1 87 ? -15.664 26.438 9.312 1 97.75 87 TRP A C 1
ATOM 663 O O . TRP A 1 87 ? -15.703 27.297 10.195 1 97.75 87 TRP A O 1
ATOM 673 N N . GLU A 1 88 ? -16.766 25.844 8.867 1 95.69 88 GLU A N 1
ATOM 674 C CA . GLU A 1 88 ? -18.078 26.234 9.359 1 95.69 88 GLU A CA 1
ATOM 675 C C . GLU A 1 88 ? -18.203 26.047 10.867 1 95.69 88 GLU A C 1
ATOM 677 O O . GLU A 1 88 ? -18.938 26.766 11.539 1 95.69 88 GLU A O 1
ATOM 682 N N . ASP A 1 89 ? -17.469 25.078 11.344 1 95.38 89 ASP A N 1
ATOM 683 C CA . ASP A 1 89 ? -17.469 24.812 12.781 1 95.38 89 ASP A CA 1
ATOM 684 C C . ASP A 1 89 ? -16.641 25.875 13.523 1 95.38 89 ASP A C 1
ATOM 686 O O . ASP A 1 89 ? -16.828 26.094 14.719 1 95.38 89 ASP A O 1
ATOM 690 N N . LEU A 1 90 ? -15.734 26.516 12.867 1 97.81 90 LEU A N 1
ATOM 691 C CA . LEU A 1 90 ? -14.766 27.375 13.516 1 97.81 90 LEU A CA 1
ATOM 692 C C . LEU A 1 90 ? -15.094 28.844 13.266 1 97.81 90 LEU A C 1
ATOM 694 O O . LEU A 1 90 ? -14.938 29.688 14.164 1 97.81 90 LEU A O 1
ATOM 698 N N . ARG A 1 91 ? -15.5 29.234 12.023 1 96.88 91 ARG A N 1
ATOM 699 C CA . ARG A 1 91 ? -16 30.531 11.602 1 96.88 91 ARG A CA 1
ATOM 700 C C . ARG A 1 91 ? -15.07 31.656 12.031 1 96.88 91 ARG A C 1
ATOM 702 O O . ARG A 1 91 ? -15.508 32.656 12.594 1 96.88 91 ARG A O 1
ATOM 709 N N . CYS A 1 92 ? -13.836 31.453 11.953 1 97.88 92 CYS A N 1
ATOM 710 C CA . CYS A 1 92 ? -12.82 32.438 12.266 1 97.88 92 CYS A CA 1
ATOM 711 C C . CYS A 1 92 ? -12.07 32.875 11.008 1 97.88 92 CYS A C 1
ATOM 713 O O . CYS A 1 92 ? -12.164 32.219 9.969 1 97.88 92 CYS A O 1
ATOM 715 N N . PRO A 1 93 ? -11.375 34.031 11.023 1 98.38 93 PRO A N 1
ATOM 716 C CA . PRO A 1 93 ? -10.594 34.469 9.859 1 98.38 93 PRO A CA 1
ATOM 717 C C . PRO A 1 93 ? -9.438 33.5 9.555 1 98.38 93 PRO A C 1
ATOM 719 O O . PRO A 1 93 ? -8.914 32.844 10.461 1 98.38 93 PRO A O 1
ATOM 722 N N . VAL A 1 94 ? -9.156 33.438 8.258 1 98.81 94 VAL A N 1
ATOM 723 C CA . VAL A 1 94 ? -8.008 32.688 7.793 1 98.81 94 VAL A CA 1
ATOM 724 C C . VAL A 1 94 ? -6.93 33.625 7.262 1 98.81 94 VAL A C 1
ATOM 726 O O . VAL A 1 94 ? -7.211 34.469 6.426 1 98.81 94 VAL A O 1
ATOM 729 N N . TYR A 1 95 ? -5.723 33.531 7.789 1 98.88 95 TYR A N 1
ATOM 730 C CA . TYR A 1 95 ? -4.594 34.375 7.398 1 98.88 95 TYR A CA 1
ATOM 731 C C . TYR A 1 95 ? -3.611 33.594 6.531 1 98.88 95 TYR A C 1
ATOM 733 O O . TYR A 1 95 ? -3.176 32.5 6.91 1 98.88 95 TYR A O 1
ATOM 741 N N . ALA A 1 96 ? -3.293 34.094 5.371 1 98.38 96 ALA A N 1
ATOM 742 C CA . ALA A 1 96 ? -2.414 33.406 4.438 1 98.38 96 ALA A CA 1
ATOM 743 C C . ALA A 1 96 ? -1.643 34.406 3.568 1 98.38 96 ALA A C 1
ATOM 745 O O . ALA A 1 96 ? -2.074 35.531 3.381 1 98.38 96 ALA A O 1
ATOM 746 N N . THR A 1 97 ? -0.473 34 3.088 1 96.88 97 THR A N 1
ATOM 747 C CA . THR A 1 97 ? 0.265 34.781 2.105 1 96.88 97 THR A CA 1
ATOM 748 C C . THR A 1 97 ? -0.468 34.812 0.768 1 96.88 97 THR A C 1
ATOM 750 O O . THR A 1 97 ? -1.435 34.062 0.572 1 96.88 97 THR A O 1
ATOM 753 N N . LYS A 1 98 ? -0.018 35.625 -0.109 1 95.81 98 LYS A N 1
ATOM 754 C CA . LYS A 1 98 ? -0.74 35.938 -1.342 1 95.81 98 LYS A CA 1
ATOM 755 C C . LYS A 1 98 ? -1.007 34.656 -2.146 1 95.81 98 LYS A C 1
ATOM 757 O O . LYS A 1 98 ? -2.148 34.375 -2.52 1 95.81 98 LYS A O 1
ATOM 762 N N . PHE A 1 99 ? 0.001 33.875 -2.439 1 95.19 99 PHE A N 1
ATOM 763 C CA . PHE A 1 99 ? -0.163 32.656 -3.232 1 95.19 99 PHE A CA 1
ATOM 764 C C . PHE A 1 99 ? -1.11 31.688 -2.545 1 95.19 99 PHE A C 1
ATOM 766 O O . PHE A 1 99 ? -2.02 31.156 -3.178 1 95.19 99 PHE A O 1
ATOM 773 N N . THR A 1 100 ? -0.869 31.453 -1.257 1 96.56 100 THR A N 1
ATOM 774 C CA . THR A 1 100 ? -1.682 30.516 -0.487 1 96.56 100 THR A CA 1
ATOM 775 C C . THR A 1 100 ? -3.139 30.969 -0.449 1 96.56 100 THR A C 1
ATOM 777 O O . THR A 1 100 ? -4.051 30.156 -0.591 1 96.56 100 THR A O 1
ATOM 780 N N . ALA A 1 101 ? -3.326 32.25 -0.308 1 96.75 101 ALA A N 1
ATOM 781 C CA . ALA A 1 101 ? -4.676 32.812 -0.273 1 96.75 101 ALA A CA 1
ATOM 782 C C . ALA A 1 101 ? -5.402 32.594 -1.593 1 96.75 101 ALA A C 1
ATOM 784 O O . ALA A 1 101 ? -6.547 32.125 -1.604 1 96.75 101 ALA A O 1
ATOM 785 N N . LEU A 1 102 ? -4.762 32.875 -2.686 1 94.25 102 LEU A N 1
ATOM 786 C CA . LEU A 1 102 ? -5.371 32.719 -4 1 94.25 102 LEU A CA 1
ATOM 787 C C . LEU A 1 102 ? -5.668 31.266 -4.293 1 94.25 102 LEU A C 1
ATOM 789 O O . LEU A 1 102 ? -6.727 30.938 -4.844 1 94.25 102 LEU A O 1
ATOM 793 N N . PHE A 1 103 ? -4.695 30.438 -3.926 1 93.44 103 PHE A N 1
ATOM 794 C CA . PHE A 1 103 ? -4.875 29.016 -4.125 1 93.44 103 PHE A CA 1
ATOM 795 C C . PHE A 1 103 ? -6.07 28.5 -3.332 1 93.44 103 PHE A C 1
ATOM 797 O O . PHE A 1 103 ? -6.898 27.75 -3.861 1 93.44 103 PHE A O 1
ATOM 804 N N . LEU A 1 104 ? -6.156 28.875 -2.098 1 95.38 104 LEU A N 1
ATOM 805 C CA . LEU A 1 104 ? -7.246 28.469 -1.218 1 95.38 104 LEU A CA 1
ATOM 806 C C . LEU A 1 104 ? -8.586 29 -1.733 1 95.38 104 LEU A C 1
ATOM 808 O O . LEU A 1 104 ? -9.586 28.266 -1.712 1 95.38 104 LEU A O 1
ATOM 812 N N . GLN A 1 105 ? -8.602 30.234 -2.172 1 94.44 105 GLN A N 1
ATOM 813 C CA . GLN A 1 105 ? -9.82 30.812 -2.715 1 94.44 105 GLN A CA 1
ATOM 814 C C . GLN A 1 105 ? -10.344 30 -3.898 1 94.44 105 GLN A C 1
ATOM 816 O O . GLN A 1 105 ? -11.547 29.75 -4.004 1 94.44 105 GLN A O 1
ATOM 821 N N . SER A 1 106 ? -9.453 29.688 -4.734 1 91.12 106 SER A N 1
ATOM 822 C CA . SER A 1 106 ? -9.812 28.875 -5.895 1 91.12 106 SER A CA 1
ATOM 823 C C . SER A 1 106 ? -10.398 27.531 -5.465 1 91.12 106 SER A C 1
ATOM 825 O O . SER A 1 106 ? -11.375 27.062 -6.051 1 91.12 106 SER A O 1
ATOM 827 N N . LYS A 1 107 ? -9.805 26.938 -4.512 1 90.06 107 LYS A N 1
ATOM 828 C CA . LYS A 1 107 ? -10.297 25.656 -3.988 1 90.06 107 LYS A CA 1
ATOM 829 C C . LYS A 1 107 ? -11.688 25.812 -3.383 1 90.06 107 LYS A C 1
ATOM 831 O O . LYS A 1 107 ? -12.57 24.984 -3.629 1 90.06 107 LYS A O 1
ATOM 836 N N . LEU A 1 108 ? -11.898 26.875 -2.613 1 94.81 108 LEU A N 1
ATOM 837 C CA . LEU A 1 108 ? -13.148 27.109 -1.897 1 94.81 108 LEU A CA 1
ATOM 838 C C . LEU A 1 108 ? -14.281 27.422 -2.869 1 94.81 108 LEU A C 1
ATOM 840 O O . LEU A 1 108 ? -15.453 27.188 -2.559 1 94.81 108 LEU A O 1
ATOM 844 N N . ALA A 1 109 ? -13.898 27.953 -3.988 1 90.75 109 ALA A N 1
ATOM 845 C CA . ALA A 1 109 ? -14.891 28.25 -5.016 1 90.75 109 ALA A CA 1
ATOM 846 C C . ALA A 1 109 ? -15.594 26.969 -5.48 1 90.75 109 ALA A C 1
ATOM 848 O O . ALA A 1 109 ? -16.781 27 -5.828 1 90.75 109 ALA A O 1
ATOM 849 N N . GLN A 1 110 ? -14.93 25.922 -5.41 1 87.06 110 GLN A N 1
ATOM 850 C CA . GLN A 1 110 ? -15.508 24.641 -5.801 1 87.06 110 GLN A CA 1
ATOM 851 C C . GLN A 1 110 ? -16.594 24.203 -4.816 1 87.06 110 GLN A C 1
ATOM 853 O O . GLN A 1 110 ? -17.469 23.406 -5.16 1 87.06 110 GLN A O 1
ATOM 858 N N . PHE A 1 111 ? -16.484 24.656 -3.613 1 88.62 111 PHE A N 1
ATOM 859 C CA . PHE A 1 111 ? -17.422 24.266 -2.561 1 88.62 111 PHE A CA 1
ATOM 860 C C . PHE A 1 111 ? -18.469 25.359 -2.346 1 88.62 111 PHE A C 1
ATOM 862 O O . PHE A 1 111 ? -19.281 25.266 -1.426 1 88.62 111 PHE A O 1
ATOM 869 N N . SER A 1 112 ? -18.484 26.406 -3.072 1 90.25 112 SER A N 1
ATOM 870 C CA .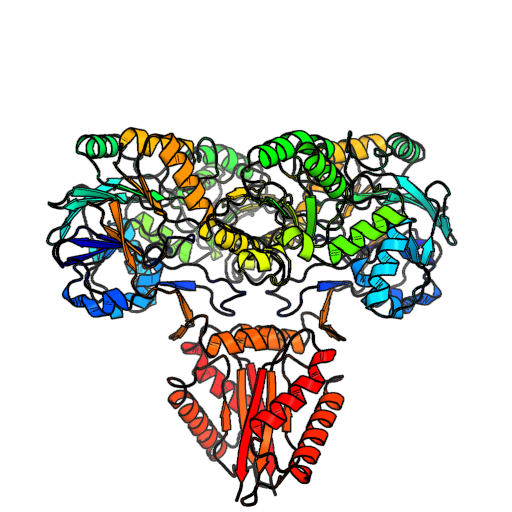 SER A 1 112 ? -19.391 27.547 -2.924 1 90.25 112 SER A CA 1
ATOM 871 C C . SER A 1 112 ? -19.344 28.094 -1.504 1 90.25 112 SER A C 1
ATOM 873 O O . SER A 1 112 ? -20.391 28.344 -0.896 1 90.25 112 SER A O 1
ATOM 875 N N . MET A 1 113 ? -18.203 28.156 -0.98 1 91 113 MET A N 1
ATOM 876 C CA . MET A 1 113 ? -18 28.641 0.379 1 91 113 MET A CA 1
ATOM 877 C C . MET A 1 113 ? -17.359 30.031 0.368 1 91 113 MET A C 1
ATOM 879 O O . MET A 1 113 ? -16.484 30.297 -0.459 1 91 113 MET A O 1
ATOM 883 N N . ASP A 1 114 ? -17.859 30.797 1.31 1 91.25 114 ASP A N 1
ATOM 884 C CA . ASP A 1 114 ? -17.266 32.125 1.517 1 91.25 114 ASP A CA 1
ATOM 885 C C . ASP A 1 114 ? -16.547 32.188 2.859 1 91.25 114 ASP A C 1
ATOM 887 O O . ASP A 1 114 ? -17.172 32.344 3.904 1 91.25 114 ASP A O 1
ATOM 891 N N . VAL A 1 115 ? -15.289 32.062 2.848 1 96.06 115 VAL A N 1
ATOM 892 C CA . VAL A 1 115 ? -14.422 32.094 4.02 1 96.06 115 VAL A CA 1
ATOM 893 C C . VAL A 1 115 ? -13.648 33.406 4.059 1 96.06 115 VAL A C 1
ATOM 895 O O . VAL A 1 115 ? -13.117 33.844 3.039 1 96.06 115 VAL A O 1
ATOM 898 N N . PRO A 1 116 ? -13.688 34.125 5.145 1 97.75 116 PRO A N 1
ATOM 899 C CA . PRO A 1 116 ? -12.883 35.344 5.242 1 97.75 116 PRO A CA 1
ATOM 900 C C . PRO A 1 116 ? -11.383 35.062 5.258 1 97.75 116 PRO A C 1
ATOM 902 O O . PRO A 1 116 ? -10.836 34.688 6.293 1 97.75 116 PRO A O 1
ATOM 905 N N . ILE A 1 117 ? -10.742 35.344 4.113 1 98.31 117 ILE A N 1
ATOM 906 C CA . ILE A 1 117 ? -9.297 35.156 3.969 1 98.31 117 ILE A CA 1
ATOM 907 C C . ILE A 1 117 ? -8.602 36.5 3.984 1 98.31 117 ILE A C 1
ATOM 909 O O . ILE A 1 117 ? -8.914 37.375 3.178 1 98.31 117 ILE A O 1
ATOM 913 N N . VAL A 1 118 ? -7.711 36.688 4.906 1 98.44 118 VAL A N 1
ATOM 914 C CA . VAL A 1 118 ? -6.902 37.906 5.016 1 98.44 118 VAL A CA 1
ATOM 915 C C . VAL A 1 118 ? -5.512 37.656 4.434 1 98.44 118 VAL A C 1
ATOM 917 O O . VAL A 1 118 ? -4.75 36.844 4.969 1 98.44 118 VAL A O 1
ATOM 920 N N . THR A 1 119 ? -5.203 38.312 3.35 1 97.88 119 THR A N 1
ATOM 921 C CA . THR A 1 119 ? -3.867 38.219 2.773 1 97.88 119 THR A CA 1
ATOM 922 C C . THR A 1 119 ? -2.855 39 3.6 1 97.88 119 THR A C 1
ATOM 924 O O . THR A 1 119 ? -3.041 40.188 3.846 1 97.88 119 THR A O 1
ATOM 927 N N . ILE A 1 120 ? -1.84 38.344 3.996 1 98 120 ILE A N 1
ATOM 928 C CA . ILE A 1 120 ? -0.882 39.031 4.867 1 98 120 ILE A CA 1
ATOM 929 C C . ILE A 1 120 ? 0.425 39.25 4.117 1 98 120 ILE A C 1
ATOM 931 O O . ILE A 1 120 ? 0.713 38.562 3.131 1 98 120 ILE A O 1
ATOM 935 N N . ASP A 1 121 ? 1.179 40.25 4.539 1 97.38 121 ASP A N 1
ATOM 936 C CA . ASP A 1 121 ? 2.555 40.5 4.121 1 97.38 121 ASP A CA 1
ATOM 937 C C . ASP A 1 121 ? 3.545 39.781 5.031 1 97.38 121 ASP A C 1
ATOM 939 O O . ASP A 1 121 ? 3.682 40.125 6.207 1 97.38 121 ASP A O 1
ATOM 943 N N . PRO A 1 122 ? 4.215 38.812 4.465 1 96.62 122 PRO A N 1
ATOM 944 C CA . PRO A 1 122 ? 5.09 38 5.32 1 96.62 122 PRO A CA 1
ATOM 945 C C . PRO A 1 122 ? 6.227 38.812 5.934 1 96.62 122 PRO A C 1
ATOM 947 O O . PRO A 1 122 ? 6.887 38.344 6.871 1 96.62 122 PRO A O 1
ATOM 950 N N . ASP A 1 123 ? 6.5 40 5.469 1 96.12 123 ASP A N 1
ATOM 951 C CA . ASP A 1 123 ? 7.594 40.844 5.973 1 96.12 123 ASP A CA 1
ATOM 952 C C . ASP A 1 123 ? 7.145 41.656 7.172 1 96.12 123 ASP A C 1
ATOM 954 O O . ASP A 1 123 ? 7.973 42.281 7.859 1 96.12 123 ASP A O 1
ATOM 958 N N . VAL A 1 124 ? 5.852 41.625 7.43 1 97.31 124 VAL A N 1
ATOM 959 C CA . VAL A 1 124 ? 5.289 42.344 8.555 1 97.31 124 VAL A CA 1
ATOM 960 C C . VAL A 1 124 ? 4.703 41.375 9.57 1 97.31 124 VAL A C 1
ATOM 962 O O . VAL A 1 124 ? 3.906 40.5 9.211 1 97.31 124 VAL A O 1
ATOM 965 N N . PRO A 1 125 ? 5.133 41.562 10.797 1 98.19 125 PRO A N 1
ATOM 966 C CA . PRO A 1 125 ? 4.547 40.656 11.805 1 98.19 125 PRO A CA 1
ATOM 967 C C . PRO A 1 125 ? 3.025 40.781 11.883 1 98.19 125 PRO A C 1
ATOM 969 O O . PRO A 1 125 ? 2.48 41.875 11.758 1 98.19 125 PRO A O 1
ATOM 972 N N . LEU A 1 126 ? 2.375 39.688 12.031 1 98.56 126 LEU A N 1
ATOM 973 C CA . LEU A 1 126 ? 0.929 39.625 12.219 1 98.56 126 LEU A CA 1
ATOM 974 C C . LEU A 1 126 ? 0.57 39.625 13.703 1 98.56 126 LEU A C 1
ATOM 976 O O . LEU A 1 126 ? 1.014 38.75 14.445 1 98.56 126 LEU A O 1
ATOM 980 N N . GLU A 1 127 ? -0.214 40.625 14.102 1 98.38 127 GLU A N 1
ATOM 981 C CA . GLU A 1 127 ? -0.659 40.688 15.492 1 98.38 127 GLU A CA 1
ATOM 982 C C . GLU A 1 127 ? -2.051 40.062 15.656 1 98.38 127 GLU A C 1
ATOM 984 O O . GLU A 1 127 ? -3.008 40.531 15.023 1 98.38 127 GLU A O 1
ATOM 989 N N . LEU A 1 128 ? -2.152 39.062 16.484 1 98.38 128 LEU A N 1
ATOM 990 C CA . LEU A 1 128 ? -3.414 38.406 16.828 1 98.38 128 LEU A CA 1
ATOM 991 C C . LEU A 1 128 ? -3.566 38.281 18.328 1 98.38 128 LEU A C 1
ATOM 993 O O . LEU A 1 128 ? -3.193 37.25 18.906 1 98.38 128 LEU A O 1
ATOM 997 N N . GLY A 1 129 ? -4.18 39.281 18.938 1 98 129 GLY A N 1
ATOM 998 C CA . GLY A 1 129 ? -4.277 39.25 20.391 1 98 129 GLY A CA 1
ATOM 999 C C . GLY A 1 129 ? -2.926 39.188 21.078 1 98 129 GLY A C 1
ATOM 1000 O O . GLY A 1 129 ? -2.076 40.062 20.859 1 98 129 GLY A O 1
ATOM 1001 N N . PRO A 1 130 ? -2.791 38.156 21.922 1 98.12 130 PRO A N 1
ATOM 1002 C CA . PRO A 1 130 ? -1.527 38.062 22.656 1 98.12 130 PRO A CA 1
ATOM 1003 C C . PRO A 1 130 ? -0.399 37.469 21.812 1 98.12 130 PRO A C 1
ATOM 1005 O O . PRO A 1 130 ? 0.716 37.281 22.312 1 98.12 130 PRO A O 1
ATOM 1008 N N . PHE A 1 131 ? -0.662 37.219 20.547 1 98.69 131 PHE A N 1
ATOM 1009 C CA . PHE A 1 131 ? 0.333 36.594 19.672 1 98.69 131 PHE A CA 1
ATOM 1010 C C . PHE A 1 131 ? 0.915 37.625 18.719 1 98.69 131 PHE A C 1
ATOM 1012 O O . PHE A 1 131 ? 0.191 38.469 18.203 1 98.69 131 PHE A O 1
ATOM 1019 N N . THR A 1 132 ? 2.191 37.562 18.547 1 98.75 132 THR A N 1
ATOM 1020 C CA . THR A 1 132 ? 2.875 38.188 17.422 1 98.75 132 THR A CA 1
ATOM 1021 C C . THR A 1 132 ? 3.529 37.125 16.531 1 98.75 132 THR A C 1
ATOM 1023 O O . THR A 1 132 ? 4.445 36.438 16.969 1 98.75 132 THR A O 1
ATOM 1026 N N . LEU A 1 133 ? 3.072 37.062 15.289 1 98.88 133 LEU A N 1
ATOM 1027 C CA . LEU A 1 133 ? 3.533 36.031 14.383 1 98.88 133 LEU A CA 1
ATOM 1028 C C . LEU A 1 133 ? 4.484 36.594 13.336 1 98.88 133 LEU A C 1
ATOM 1030 O O . LEU A 1 133 ? 4.129 37.531 12.609 1 98.88 133 LEU A O 1
ATOM 1034 N N . GLU A 1 134 ? 5.676 36.062 13.328 1 98.62 134 GLU A N 1
ATOM 1035 C CA . GLU A 1 134 ? 6.664 36.406 12.312 1 98.62 134 GLU A CA 1
ATOM 1036 C C . GLU A 1 134 ? 6.848 35.281 11.305 1 98.62 134 GLU A C 1
ATOM 1038 O O . GLU A 1 134 ? 7.012 34.125 11.688 1 98.62 134 GLU A O 1
ATOM 1043 N N . PHE A 1 135 ? 6.812 35.688 10.055 1 98.5 135 PHE A N 1
ATOM 1044 C CA . PHE A 1 135 ? 6.926 34.688 8.984 1 98.5 135 PHE A CA 1
ATOM 1045 C C . PHE A 1 135 ? 8.359 34.625 8.469 1 98.5 135 PHE A C 1
ATOM 1047 O O . PHE A 1 135 ? 9 35.656 8.242 1 98.5 135 PHE A O 1
ATOM 1054 N N . VAL A 1 136 ? 8.867 33.406 8.375 1 98.5 136 VAL A N 1
ATOM 1055 C CA . VAL A 1 136 ? 10.211 33.156 7.871 1 98.5 136 VAL A CA 1
ATOM 1056 C C . VAL A 1 136 ? 10.133 32.406 6.543 1 98.5 136 VAL A C 1
ATOM 1058 O O . VAL A 1 136 ? 9.633 31.297 6.492 1 98.5 136 VAL A O 1
ATOM 1061 N N . SER A 1 137 ? 10.656 33 5.523 1 97.81 137 SER A N 1
ATOM 1062 C CA . SER A 1 137 ? 10.641 32.344 4.219 1 97.81 137 SER A CA 1
ATOM 1063 C C . SER A 1 137 ? 11.477 31.062 4.223 1 97.81 137 SER A C 1
ATOM 1065 O O . SER A 1 137 ? 12.641 31.078 4.621 1 97.81 137 SER A O 1
ATOM 1067 N N . MET A 1 138 ? 10.883 29.969 3.84 1 98.06 138 MET A N 1
ATOM 1068 C CA . MET A 1 138 ? 11.555 28.688 3.691 1 98.06 138 MET A CA 1
ATOM 1069 C C . MET A 1 138 ? 11.344 28.125 2.291 1 98.06 138 MET A C 1
ATOM 1071 O O . MET A 1 138 ? 10.367 28.453 1.622 1 98.06 138 MET A O 1
ATOM 1075 N N . THR A 1 139 ? 12.305 27.297 1.853 1 97.62 139 THR A N 1
ATOM 1076 C CA . THR A 1 139 ? 12.094 26.562 0.604 1 97.62 139 THR A CA 1
ATOM 1077 C C . THR A 1 139 ? 11.344 25.266 0.855 1 97.62 139 THR A C 1
ATOM 1079 O O . THR A 1 139 ? 11.461 24.672 1.933 1 97.62 139 THR A O 1
ATOM 1082 N N . HIS A 1 140 ? 10.57 24.891 -0.063 1 96.62 140 HIS A N 1
ATOM 1083 C CA . HIS A 1 140 ? 9.758 23.688 -0.13 1 96.62 140 HIS A CA 1
ATOM 1084 C C . HIS A 1 140 ? 9.352 23.375 -1.566 1 96.62 140 HIS A C 1
ATOM 1086 O O . HIS A 1 140 ? 9.992 23.844 -2.512 1 96.62 140 HIS A O 1
ATOM 1092 N N . SER A 1 141 ? 8.406 22.516 -1.749 1 94.69 141 SER A N 1
ATOM 1093 C CA . SER A 1 141 ? 8.031 22.094 -3.1 1 94.69 141 SER A CA 1
ATOM 1094 C C . SER A 1 141 ? 6.887 22.953 -3.639 1 94.69 141 SER A C 1
ATOM 1096 O O . SER A 1 141 ? 6.273 22.609 -4.652 1 94.69 141 SER A O 1
ATOM 1098 N N . ILE A 1 142 ? 6.527 24.016 -2.926 1 95.06 142 ILE A N 1
ATOM 1099 C CA . ILE A 1 142 ? 5.484 24.953 -3.309 1 95.06 142 ILE A CA 1
ATOM 1100 C C . ILE A 1 142 ? 5.918 26.375 -2.957 1 95.06 142 ILE A C 1
ATOM 1102 O O . ILE A 1 142 ? 6.695 26.578 -2.02 1 95.06 142 ILE A O 1
ATOM 1106 N N . PRO A 1 143 ? 5.461 27.375 -3.74 1 94 143 PRO A N 1
ATOM 1107 C CA . PRO A 1 143 ? 5.848 28.75 -3.424 1 94 143 PRO A CA 1
ATOM 1108 C C . PRO A 1 143 ? 5.289 29.219 -2.084 1 94 143 PRO A C 1
ATOM 1110 O O . PRO A 1 143 ? 4.238 28.75 -1.646 1 94 143 PRO A O 1
ATOM 1113 N N . GLU A 1 144 ? 6.047 30.156 -1.511 1 95.31 144 GLU A N 1
ATOM 1114 C CA . GLU A 1 144 ? 5.621 30.922 -0.344 1 95.31 144 GLU A CA 1
ATOM 1115 C C . GLU A 1 144 ? 5.379 30.016 0.856 1 95.31 144 GLU A C 1
ATOM 1117 O O . GLU A 1 144 ? 4.344 30.109 1.519 1 95.31 144 GLU A O 1
ATOM 1122 N N . MET A 1 145 ? 6.285 29.094 0.984 1 97.25 145 MET A N 1
ATOM 1123 C CA . MET A 1 145 ? 6.324 28.359 2.25 1 97.25 145 MET A CA 1
ATOM 1124 C C . MET A 1 145 ? 6.953 29.219 3.348 1 97.25 145 MET A C 1
ATOM 1126 O O . MET A 1 145 ? 7.996 29.828 3.139 1 97.25 145 MET A O 1
ATOM 1130 N N . HIS A 1 146 ? 6.301 29.312 4.496 1 98.44 146 HIS A N 1
ATOM 1131 C CA . HIS A 1 146 ? 6.848 30.094 5.598 1 98.44 146 HIS A CA 1
ATOM 1132 C C . HIS A 1 146 ? 6.809 29.312 6.906 1 98.44 146 HIS A C 1
ATOM 1134 O O . HIS A 1 146 ? 5.781 28.719 7.246 1 98.44 146 HIS A O 1
ATOM 1140 N N . ALA A 1 147 ? 7.883 29.266 7.562 1 98.75 147 ALA A N 1
ATOM 1141 C CA . ALA A 1 147 ? 7.844 28.969 8.992 1 98.75 147 ALA A CA 1
ATOM 1142 C C . ALA A 1 147 ? 7.238 30.125 9.781 1 98.75 147 ALA A C 1
ATOM 1144 O O . ALA A 1 147 ? 7.25 31.266 9.32 1 98.75 147 ALA A O 1
ATOM 1145 N N . ILE A 1 148 ? 6.684 29.828 10.93 1 98.88 148 ILE A N 1
ATOM 1146 C CA . ILE A 1 148 ? 6.027 30.859 11.719 1 98.88 148 ILE A CA 1
ATOM 1147 C C . ILE A 1 148 ? 6.641 30.906 13.117 1 98.88 148 ILE A C 1
ATOM 1149 O O . ILE A 1 148 ? 6.551 29.922 13.875 1 98.88 148 ILE A O 1
ATOM 1153 N N . ALA A 1 149 ? 7.285 32.031 13.43 1 98.88 149 ALA A N 1
ATOM 1154 C CA . ALA A 1 149 ? 7.676 32.281 14.812 1 98.88 149 ALA A CA 1
ATOM 1155 C C . ALA A 1 149 ? 6.5 32.812 15.625 1 98.88 149 ALA A C 1
ATOM 1157 O O . ALA A 1 149 ? 5.992 33.906 15.352 1 98.88 149 ALA A O 1
ATOM 1158 N N . VAL A 1 150 ? 6.027 32.031 16.547 1 98.88 150 VAL A N 1
ATOM 1159 C CA . VAL A 1 150 ? 4.949 32.438 17.438 1 98.88 150 VAL A CA 1
ATOM 1160 C C . VAL A 1 150 ? 5.531 33.094 18.688 1 98.88 150 VAL A C 1
ATOM 1162 O O . VAL A 1 150 ? 6.016 32.406 19.594 1 98.88 150 VAL A O 1
ATOM 1165 N N . ARG A 1 151 ? 5.363 34.406 18.766 1 98.44 151 ARG A N 1
ATOM 1166 C CA . ARG A 1 151 ? 5.93 35.188 19.875 1 98.44 151 ARG A CA 1
ATOM 1167 C C . ARG A 1 151 ? 4.844 35.594 20.859 1 98.44 151 ARG A C 1
ATOM 1169 O O . ARG A 1 151 ? 3.754 36 20.453 1 98.44 151 ARG A O 1
ATOM 1176 N N . THR A 1 152 ? 5.152 35.438 22.141 1 98.31 152 THR A N 1
ATOM 1177 C CA . THR A 1 152 ? 4.293 35.844 23.25 1 98.31 152 THR A CA 1
ATOM 1178 C C . THR A 1 152 ? 5.121 36.469 24.375 1 98.31 152 THR A C 1
ATOM 1180 O O . THR A 1 152 ? 6.352 36.438 24.328 1 98.31 152 THR A O 1
ATOM 1183 N N . ASP A 1 153 ? 4.375 37 25.375 1 97.75 153 ASP A N 1
ATOM 1184 C CA . ASP A 1 153 ? 5.078 37.562 26.531 1 97.75 153 ASP A CA 1
ATOM 1185 C C . ASP A 1 153 ? 5.68 36.438 27.391 1 97.75 153 ASP A C 1
ATOM 1187 O O . ASP A 1 153 ? 6.512 36.719 28.266 1 97.75 153 ASP A O 1
ATOM 1191 N N . LEU A 1 154 ? 5.387 35.219 27.062 1 97.88 154 LEU A N 1
ATOM 1192 C CA . LEU A 1 154 ? 5.891 34.094 27.844 1 97.88 154 LEU A CA 1
ATOM 1193 C C . LEU A 1 154 ? 7.039 33.406 27.125 1 97.88 154 LEU A C 1
ATOM 1195 O O . LEU A 1 154 ? 7.66 32.5 27.672 1 97.88 154 LEU A O 1
ATOM 1199 N N . GLY A 1 155 ? 7.305 33.812 25.922 1 97.94 155 GLY A N 1
ATOM 1200 C CA . GLY A 1 155 ? 8.352 33.219 25.125 1 97.94 155 GLY A CA 1
ATOM 1201 C C . GLY A 1 155 ? 7.953 33 23.672 1 97.94 155 GLY A C 1
ATOM 1202 O O . GLY A 1 155 ? 6.883 33.469 23.25 1 97.94 155 GLY A O 1
ATOM 1203 N N . SER A 1 156 ? 8.898 32.438 22.938 1 98.5 156 SER A N 1
ATOM 1204 C CA . SER A 1 156 ? 8.664 32.25 21.5 1 98.5 156 SER A CA 1
ATOM 1205 C C . SER A 1 156 ? 8.992 30.828 21.062 1 98.5 156 SER A C 1
ATOM 1207 O O . SER A 1 156 ? 9.836 30.172 21.656 1 98.5 156 SER A O 1
ATOM 1209 N N . VAL A 1 157 ? 8.266 30.391 20.031 1 98.81 157 VAL A N 1
ATOM 1210 C CA . VAL A 1 157 ? 8.555 29.109 19.391 1 98.81 157 VAL A CA 1
ATOM 1211 C C . VAL A 1 157 ? 8.609 29.297 17.875 1 98.81 157 VAL A C 1
ATOM 1213 O O . VAL A 1 157 ? 8.125 30.297 17.344 1 98.81 157 VAL A O 1
ATOM 1216 N N . LEU A 1 158 ? 9.289 28.375 17.25 1 98.94 158 LEU A N 1
ATOM 1217 C CA . LEU A 1 158 ? 9.32 28.344 15.789 1 98.94 158 LEU A CA 1
ATOM 1218 C C . LEU A 1 158 ? 8.586 27.109 15.258 1 98.94 158 LEU A C 1
ATOM 1220 O O . LEU A 1 158 ? 8.93 25.984 15.602 1 98.94 158 LEU A O 1
ATOM 1224 N N . HIS A 1 159 ? 7.539 27.344 14.531 1 98.88 159 HIS A N 1
ATOM 1225 C CA . HIS A 1 159 ? 6.816 26.328 13.781 1 98.88 159 HIS A CA 1
ATOM 1226 C C . HIS A 1 159 ? 7.297 26.25 12.336 1 98.88 159 HIS A C 1
ATOM 1228 O O . HIS A 1 159 ? 6.98 27.125 11.531 1 98.88 159 HIS A O 1
ATOM 1234 N N . THR A 1 160 ? 7.93 25.203 11.984 1 98.69 160 THR A N 1
ATOM 1235 C CA . THR A 1 160 ? 8.695 25.203 10.742 1 98.69 160 THR A CA 1
ATOM 1236 C C . THR A 1 160 ? 7.77 25.047 9.539 1 98.69 160 THR A C 1
ATOM 1238 O O . THR A 1 160 ? 8.102 25.469 8.43 1 98.69 160 THR A O 1
ATOM 1241 N N . GLY A 1 161 ? 6.594 24.375 9.742 1 98.06 161 GLY A N 1
ATOM 1242 C CA . GLY A 1 161 ? 5.918 23.891 8.555 1 98.06 161 GLY A CA 1
ATOM 1243 C C . GLY A 1 161 ? 6.746 22.875 7.773 1 98.06 161 GLY A C 1
ATOM 1244 O O . GLY A 1 161 ? 7.582 22.172 8.344 1 98.06 161 GLY A O 1
ATOM 1245 N N . ASP A 1 162 ? 6.387 22.719 6.48 1 97.62 162 ASP A N 1
ATOM 1246 C CA . ASP A 1 162 ? 7.191 21.875 5.598 1 97.62 162 ASP A CA 1
ATOM 1247 C C . ASP A 1 162 ? 8.336 22.672 4.98 1 97.62 162 ASP A C 1
ATOM 1249 O O . ASP A 1 162 ? 8.164 23.844 4.613 1 97.62 162 ASP A O 1
ATOM 1253 N N . TRP A 1 163 ? 9.539 22.031 4.93 1 97.75 163 TRP A N 1
ATOM 1254 C CA . TRP A 1 163 ? 10.664 22.875 4.516 1 97.75 163 TRP A CA 1
ATOM 1255 C C . TRP A 1 163 ? 11.82 22.016 4.012 1 97.75 163 TRP A C 1
ATOM 1257 O O . TRP A 1 163 ? 11.781 20.781 4.102 1 97.75 163 TRP A O 1
ATOM 1267 N N . LYS A 1 164 ? 12.711 22.609 3.398 1 97.38 164 LYS A N 1
ATOM 1268 C CA . LYS A 1 164 ? 14.062 22.141 3.113 1 97.38 164 LYS A CA 1
ATOM 1269 C C . LYS A 1 164 ? 15.031 23.312 2.936 1 97.38 164 LYS A C 1
ATOM 1271 O O . LYS A 1 164 ? 14.641 24.469 3.074 1 97.38 164 LYS A O 1
ATOM 1276 N N . LEU A 1 165 ? 16.266 23.047 2.785 1 97.5 165 LEU A N 1
ATOM 1277 C CA . LEU A 1 165 ? 17.25 24.062 2.404 1 97.5 165 LEU A CA 1
ATOM 1278 C C . LEU 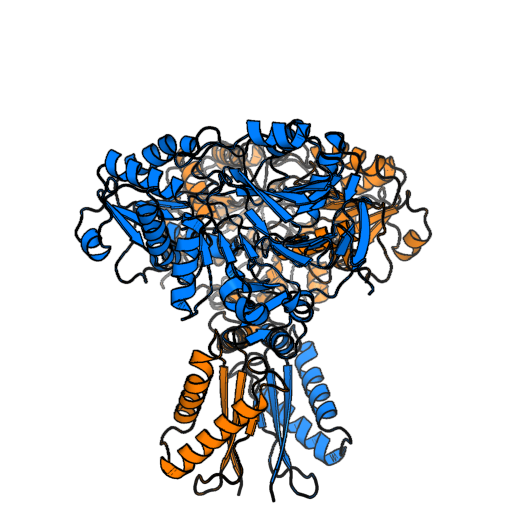A 1 165 ? 17.719 23.859 0.967 1 97.5 165 LEU A C 1
ATOM 1280 O O . LEU A 1 165 ? 18.656 23.094 0.714 1 97.5 165 LEU A O 1
ATOM 1284 N N . ASP A 1 166 ? 17.016 24.531 0.097 1 97 166 ASP A N 1
ATOM 1285 C CA . ASP A 1 166 ? 17.312 24.453 -1.331 1 97 166 ASP A CA 1
ATOM 1286 C C . ASP A 1 166 ? 18.172 25.625 -1.784 1 97 166 ASP A C 1
ATOM 1288 O O . ASP A 1 166 ? 17.734 26.766 -1.751 1 97 166 ASP A O 1
ATOM 1292 N N . SER A 1 167 ? 19.375 25.359 -2.303 1 95.69 167 SER A N 1
ATOM 1293 C CA . SER A 1 167 ? 20.297 26.406 -2.709 1 95.69 167 SER A CA 1
ATOM 1294 C C . SER A 1 167 ? 19.922 26.969 -4.078 1 95.69 167 SER A C 1
ATOM 1296 O O . SER A 1 167 ? 20.375 28.062 -4.453 1 95.69 167 SER A O 1
ATOM 1298 N N . ASN A 1 168 ? 19.125 26.25 -4.809 1 96.56 168 ASN A N 1
ATOM 1299 C CA . ASN A 1 168 ? 18.656 26.656 -6.125 1 96.56 168 ASN A CA 1
ATOM 1300 C C . ASN A 1 168 ? 17.203 26.25 -6.352 1 96.56 168 ASN A C 1
ATOM 1302 O O . ASN A 1 168 ? 16.906 25.406 -7.203 1 96.56 168 ASN A O 1
ATOM 1306 N N . PRO A 1 169 ? 16.281 26.953 -5.734 1 96 169 PRO A N 1
ATOM 1307 C CA . PRO A 1 169 ? 14.867 26.547 -5.742 1 96 169 PRO A CA 1
ATOM 1308 C C . PRO A 1 169 ? 14.172 26.844 -7.07 1 96 169 PRO A C 1
ATOM 1310 O O . PRO A 1 169 ? 13.062 26.359 -7.316 1 96 169 PRO A O 1
ATOM 1313 N N . VAL A 1 170 ? 14.75 27.562 -8.023 1 93.94 170 VAL A N 1
ATOM 1314 C CA . VAL A 1 170 ? 14.242 27.891 -9.352 1 93.94 170 VAL A CA 1
ATOM 1315 C C . VAL A 1 170 ? 13.219 29.016 -9.258 1 93.94 170 VAL A C 1
ATOM 1317 O O . VAL A 1 170 ? 13.273 29.984 -10.023 1 93.94 170 VAL A O 1
ATOM 1320 N N . ILE A 1 171 ? 12.266 28.844 -8.273 1 92.69 171 ILE A N 1
ATOM 1321 C CA . ILE A 1 171 ? 11.25 29.875 -8.023 1 92.69 171 ILE A CA 1
ATOM 1322 C C . ILE A 1 171 ? 11.352 30.359 -6.582 1 92.69 171 ILE A C 1
ATOM 1324 O O . ILE A 1 171 ? 11.555 29.562 -5.664 1 92.69 171 ILE A O 1
ATOM 1328 N N . GLY A 1 172 ? 11.164 31.672 -6.434 1 89.38 172 GLY A N 1
ATOM 1329 C CA . GLY A 1 172 ? 11.156 32.219 -5.09 1 89.38 172 GLY A CA 1
ATOM 1330 C C . GLY A 1 172 ? 12.547 32.375 -4.496 1 89.38 172 GLY A C 1
ATOM 1331 O O . GLY A 1 172 ? 13.547 32.156 -5.184 1 89.38 172 GLY A O 1
ATOM 1332 N N . SER A 1 173 ? 12.594 32.719 -3.223 1 91.69 173 SER A N 1
ATOM 1333 C CA . SER A 1 173 ? 13.867 32.969 -2.541 1 91.69 173 SER A CA 1
ATOM 1334 C C . SER A 1 173 ? 14.328 31.719 -1.793 1 91.69 173 SER A C 1
ATOM 1336 O O . SER A 1 173 ? 13.539 30.812 -1.539 1 91.69 173 SER A O 1
ATOM 1338 N N . VAL A 1 174 ? 15.648 31.672 -1.596 1 96.12 174 VAL A N 1
ATOM 1339 C CA . VAL A 1 174 ? 16.188 30.625 -0.721 1 96.12 174 VAL A CA 1
ATOM 1340 C C . VAL A 1 174 ? 15.695 30.859 0.708 1 96.12 174 VAL A C 1
ATOM 1342 O O . VAL A 1 174 ? 15.188 31.922 1.036 1 96.12 174 VAL A O 1
ATOM 1345 N N . SER A 1 175 ? 15.812 29.891 1.52 1 97.44 175 SER A N 1
ATOM 1346 C CA . SER A 1 175 ? 15.398 29.969 2.916 1 97.44 175 SER A CA 1
ATOM 1347 C C . SER A 1 175 ? 16.141 31.078 3.646 1 97.44 175 SER A C 1
ATOM 1349 O O . SER A 1 175 ? 17.344 31.281 3.432 1 97.44 175 SER A O 1
ATOM 1351 N N . ASP A 1 176 ? 15.453 31.797 4.453 1 98 176 ASP A N 1
ATOM 1352 C CA . ASP A 1 176 ? 16.031 32.906 5.207 1 98 176 ASP A CA 1
ATOM 1353 C C . ASP A 1 176 ? 16.781 32.406 6.438 1 98 176 ASP A C 1
ATOM 1355 O O . ASP A 1 176 ? 16.328 32.594 7.57 1 98 176 ASP A O 1
ATOM 1359 N N . THR A 1 177 ? 18 31.906 6.219 1 98.19 177 THR A N 1
ATOM 1360 C CA . THR A 1 177 ? 18.781 31.328 7.301 1 98.19 177 THR A CA 1
ATOM 1361 C C . THR A 1 177 ? 19.25 32.406 8.273 1 98.19 177 THR A C 1
ATOM 1363 O O . THR A 1 177 ? 19.453 32.125 9.461 1 98.19 177 THR A O 1
ATOM 1366 N N . GLU A 1 178 ? 19.359 33.656 7.797 1 98.19 178 GLU A N 1
ATOM 1367 C CA . GLU A 1 178 ? 19.734 34.75 8.68 1 98.19 178 GLU A CA 1
ATOM 1368 C C . GLU A 1 178 ? 18.641 35.031 9.703 1 98.19 178 GLU A C 1
ATOM 1370 O O . GLU A 1 178 ? 18.938 35.25 10.883 1 98.19 178 GLU A O 1
ATOM 1375 N N . LYS A 1 179 ? 17.453 35.031 9.211 1 98.12 179 LYS A N 1
ATOM 1376 C CA . LYS A 1 179 ? 16.344 35.25 10.133 1 98.12 179 LYS A CA 1
ATOM 1377 C C . LYS A 1 179 ? 16.219 34.094 11.133 1 98.12 179 LYS A C 1
ATOM 1379 O O . LYS A 1 179 ? 15.891 34.312 12.297 1 98.12 179 LYS A O 1
ATOM 1384 N N . LEU A 1 180 ? 16.422 32.906 10.695 1 98.62 180 LEU A N 1
ATOM 1385 C CA . LEU A 1 180 ? 16.422 31.75 11.594 1 98.62 180 LEU A CA 1
ATOM 1386 C C . LEU A 1 180 ? 17.469 31.922 12.695 1 98.62 180 LEU A C 1
ATOM 1388 O O . LEU A 1 180 ? 17.188 31.672 13.867 1 98.62 180 LEU A O 1
ATOM 1392 N N . LYS A 1 181 ? 18.625 32.344 12.258 1 98.56 181 LYS A N 1
ATOM 1393 C CA . LYS A 1 181 ? 19.703 32.594 13.211 1 98.56 181 LYS A CA 1
ATOM 1394 C C . LYS A 1 181 ? 19.328 33.688 14.211 1 98.56 181 LYS A C 1
ATOM 1396 O O . LYS A 1 181 ? 19.578 33.531 15.406 1 98.56 181 LYS A O 1
ATOM 1401 N N . ARG A 1 182 ? 18.766 34.688 13.711 1 98.5 182 ARG A N 1
ATOM 1402 C CA . ARG A 1 182 ? 18.344 35.781 14.57 1 98.5 182 ARG A CA 1
ATOM 1403 C C . ARG A 1 182 ? 17.344 35.312 15.609 1 98.5 182 ARG A C 1
ATOM 1405 O O . ARG A 1 182 ? 17.422 35.688 16.781 1 98.5 182 ARG A O 1
ATOM 1412 N N . LEU A 1 183 ? 16.375 34.531 15.18 1 98.31 183 LEU A N 1
ATOM 1413 C CA . LEU A 1 183 ? 15.391 33.969 16.109 1 98.31 183 LEU A CA 1
ATOM 1414 C C . LEU A 1 183 ? 16.062 33.125 17.172 1 98.31 183 LEU A C 1
ATOM 1416 O O . LEU A 1 183 ? 15.68 33.156 18.344 1 98.31 183 LEU A O 1
ATOM 1420 N N . GLY A 1 184 ? 17 32.375 16.719 1 98.25 184 GLY A N 1
ATOM 1421 C CA . GLY A 1 184 ? 17.797 31.594 17.672 1 98.25 184 GLY A CA 1
ATOM 1422 C C . GLY A 1 184 ? 18.516 32.469 18.672 1 98.25 184 GLY A C 1
ATOM 1423 O O . GLY A 1 184 ? 18.516 32.156 19.875 1 98.25 184 GLY A O 1
ATOM 1424 N N . ASP A 1 185 ? 19.078 33.594 18.172 1 98.12 185 ASP A N 1
ATOM 1425 C CA . ASP A 1 185 ? 19.797 34.531 19.031 1 98.12 185 ASP A CA 1
ATOM 1426 C C . ASP A 1 185 ? 18.859 35.188 20.047 1 98.12 185 ASP A C 1
ATOM 1428 O O . ASP A 1 185 ? 19.25 35.438 21.188 1 98.12 185 ASP A O 1
ATOM 1432 N N . ASP A 1 186 ? 17.641 35.375 19.609 1 97.56 186 ASP A N 1
ATOM 1433 C CA . ASP A 1 186 ? 16.625 35.969 20.484 1 97.56 186 ASP A CA 1
ATOM 1434 C C . ASP A 1 186 ? 16.172 34.969 21.547 1 97.56 186 ASP A C 1
ATOM 1436 O O . ASP A 1 186 ? 15.633 35.344 22.594 1 97.56 186 ASP A O 1
ATOM 1440 N N . GLY A 1 187 ? 16.406 33.719 21.281 1 97.44 187 GLY A N 1
ATOM 1441 C CA . GLY A 1 187 ? 16.016 32.688 22.203 1 97.44 187 GLY A CA 1
ATOM 1442 C C . GLY A 1 187 ? 14.68 32.062 21.875 1 97.44 187 GLY A C 1
ATOM 1443 O O . GLY A 1 187 ? 13.664 32.75 21.75 1 97.44 187 GLY A O 1
ATOM 1444 N N . LEU A 1 188 ? 14.656 30.766 21.703 1 98.38 188 LEU A N 1
ATOM 1445 C CA . LEU A 1 188 ? 13.445 30.016 21.391 1 98.38 188 LEU A CA 1
ATOM 1446 C C . LEU A 1 188 ? 13.172 28.953 22.453 1 98.38 188 LEU A C 1
ATOM 1448 O O . LEU A 1 188 ? 14.078 28.203 22.828 1 98.38 188 LEU A O 1
ATOM 1452 N N . LEU A 1 189 ? 11.938 28.953 22.922 1 98.31 189 LEU A N 1
ATOM 1453 C CA . LEU A 1 189 ? 11.531 27.906 23.844 1 98.31 189 LEU A CA 1
ATOM 1454 C C . LEU A 1 189 ? 11.539 26.547 23.141 1 98.31 189 LEU A C 1
ATOM 1456 O O . LEU A 1 189 ? 11.945 25.531 23.734 1 98.31 189 LEU A O 1
ATOM 1460 N N . ALA A 1 190 ? 11.055 26.547 21.938 1 98.62 190 ALA A N 1
ATOM 1461 C CA . ALA A 1 190 ? 10.898 25.281 21.234 1 98.62 190 ALA A CA 1
ATOM 1462 C C . ALA A 1 190 ? 10.914 25.484 19.719 1 98.62 190 ALA A C 1
ATOM 1464 O O . ALA A 1 190 ? 10.609 26.562 19.234 1 98.62 190 ALA A O 1
ATOM 1465 N N . VAL A 1 191 ? 11.336 24.453 19.047 1 98.75 191 VAL A N 1
ATOM 1466 C CA . VAL A 1 191 ? 11.141 24.328 17.594 1 98.75 191 VAL A CA 1
ATOM 1467 C C . VAL A 1 191 ? 10.234 23.141 17.297 1 98.75 191 VAL A C 1
ATOM 1469 O O . VAL A 1 191 ? 10.508 22.016 17.719 1 98.75 191 VAL A O 1
ATOM 1472 N N . ILE A 1 192 ? 9.047 23.422 16.688 1 98.69 192 ILE A N 1
ATOM 1473 C CA . ILE A 1 192 ? 8.141 22.406 16.156 1 98.69 192 ILE A CA 1
ATOM 1474 C C . ILE A 1 192 ? 8.523 22.078 14.719 1 98.69 192 ILE A C 1
ATOM 1476 O O . ILE A 1 192 ? 8.305 22.891 13.812 1 98.69 192 ILE A O 1
ATOM 1480 N N . SER A 1 193 ? 9 20.859 14.516 1 97.88 193 SER A N 1
ATOM 1481 C CA . SER A 1 193 ? 9.773 20.688 13.297 1 97.88 193 SER A CA 1
ATOM 1482 C C . SER A 1 193 ? 9.289 19.484 12.484 1 97.88 193 SER A C 1
ATOM 1484 O O . SER A 1 193 ? 8.977 18.438 13.055 1 97.88 193 SER A O 1
ATOM 1486 N N . ASP A 1 194 ? 9.352 19.609 11.203 1 97.81 194 ASP A N 1
ATOM 1487 C CA . ASP A 1 194 ? 9.023 18.609 10.195 1 97.81 194 ASP A CA 1
ATOM 1488 C C . ASP A 1 194 ? 9.922 17.391 10.312 1 97.81 194 ASP A C 1
ATOM 1490 O O . ASP A 1 194 ? 11.148 17.516 10.32 1 97.81 194 ASP A O 1
ATOM 1494 N N . SER A 1 195 ? 9.258 16.156 10.359 1 97.19 195 SER A N 1
ATOM 1495 C CA . SER A 1 195 ? 10.023 14.93 10.547 1 97.19 195 SER A CA 1
ATOM 1496 C C . SER A 1 195 ? 9.93 14.023 9.32 1 97.19 195 SER A C 1
ATOM 1498 O O . SER A 1 195 ? 10.445 12.906 9.32 1 97.19 195 SER A O 1
ATOM 1500 N N . THR A 1 196 ? 9.352 14.461 8.258 1 94.5 196 THR A N 1
ATOM 1501 C CA . THR A 1 196 ? 8.906 13.633 7.141 1 94.5 196 THR A CA 1
ATOM 1502 C C . THR A 1 196 ? 10.086 12.875 6.531 1 94.5 196 THR A C 1
ATOM 1504 O O . THR A 1 196 ? 9.961 11.695 6.199 1 94.5 196 THR A O 1
ATOM 1507 N N . ASN A 1 197 ? 11.211 13.531 6.363 1 95.12 197 ASN A N 1
ATOM 1508 C CA . ASN A 1 197 ? 12.336 12.977 5.621 1 95.12 197 ASN A CA 1
ATOM 1509 C C . ASN A 1 197 ? 13.539 12.727 6.527 1 95.12 197 ASN A C 1
ATOM 1511 O O . ASN A 1 197 ? 14.68 12.734 6.066 1 95.12 197 ASN A O 1
ATOM 1515 N N . ILE A 1 198 ? 13.32 12.414 7.789 1 95.88 198 ILE A N 1
ATOM 1516 C CA . ILE A 1 198 ? 14.344 12.391 8.828 1 95.88 198 ILE A CA 1
ATOM 1517 C C . ILE A 1 198 ? 15.289 11.219 8.602 1 95.88 198 ILE A C 1
ATOM 1519 O O . ILE A 1 198 ? 16.406 11.203 9.109 1 95.88 198 ILE A O 1
ATOM 1523 N N . PHE A 1 199 ? 14.914 10.203 7.863 1 91.06 199 PHE A N 1
ATOM 1524 C CA . PHE A 1 199 ? 15.742 9.023 7.66 1 91.06 199 PHE A CA 1
ATOM 1525 C C . PHE A 1 199 ? 16.703 9.227 6.492 1 91.06 199 PHE A C 1
ATOM 1527 O O . PHE A 1 199 ? 17.609 8.43 6.285 1 91.06 199 PHE A O 1
ATOM 1534 N N . THR A 1 200 ? 16.469 10.273 5.746 1 91.81 200 THR A N 1
ATOM 1535 C CA . THR A 1 200 ? 17.312 10.539 4.59 1 91.81 200 THR A CA 1
ATOM 1536 C C . THR A 1 200 ? 18.594 11.258 5.004 1 91.81 200 THR A C 1
ATOM 1538 O O . THR A 1 200 ? 18.547 12.344 5.582 1 91.81 200 THR A O 1
ATOM 1541 N N . GLU A 1 201 ? 19.719 10.672 4.66 1 91.12 201 GLU A N 1
ATOM 1542 C CA . GLU A 1 201 ? 21.016 11.273 4.977 1 91.12 201 GLU A CA 1
ATOM 1543 C C . GLU A 1 201 ? 21.422 12.297 3.92 1 91.12 201 GLU A C 1
ATOM 1545 O O . GLU A 1 201 ? 20.844 12.328 2.826 1 91.12 201 GLU A O 1
ATOM 1550 N N . GLY A 1 202 ? 22.297 13.078 4.238 1 91.31 202 GLY A N 1
ATOM 1551 C CA . GLY A 1 202 ? 22.812 14.047 3.285 1 91.31 202 GLY A CA 1
ATOM 1552 C C . GLY A 1 202 ? 21.859 15.203 3.051 1 91.31 202 GLY A C 1
ATOM 1553 O O . GLY A 1 202 ? 21.328 15.781 4 1 91.31 202 GLY A O 1
ATOM 1554 N N . SER A 1 203 ? 21.766 15.578 1.74 1 90.12 203 SER A N 1
ATOM 1555 C CA . SER A 1 203 ? 20.922 16.703 1.365 1 90.12 203 SER A CA 1
ATOM 1556 C C . SER A 1 203 ? 19.688 16.234 0.594 1 90.12 203 SER A C 1
ATOM 1558 O O . SER A 1 203 ? 19.719 15.195 -0.058 1 90.12 203 SER A O 1
ATOM 1560 N N . SER A 1 204 ? 18.625 16.969 0.686 1 91.38 204 SER A N 1
ATOM 1561 C CA . SER A 1 204 ? 17.391 16.656 -0.027 1 91.38 204 SER A CA 1
ATOM 1562 C C . SER A 1 204 ? 17.516 16.984 -1.513 1 91.38 204 SER A C 1
ATOM 1564 O O . SER A 1 204 ? 16.688 16.547 -2.318 1 91.38 204 SER A O 1
ATOM 1566 N N . GLY A 1 205 ? 18.562 17.703 -1.921 1 91.06 205 GLY A N 1
ATOM 1567 C CA . GLY A 1 205 ? 18.734 18.062 -3.316 1 91.06 205 GLY A CA 1
ATOM 1568 C C . GLY A 1 205 ? 18.047 19.359 -3.686 1 91.06 205 GLY A C 1
ATOM 1569 O O . GLY A 1 205 ? 17.203 19.859 -2.932 1 91.06 205 GLY A O 1
ATOM 1570 N N . SER A 1 206 ? 18.422 19.953 -4.84 1 95.88 206 SER A N 1
ATOM 1571 C CA . SER A 1 206 ? 17.844 21.219 -5.281 1 95.88 206 SER A CA 1
ATOM 1572 C C . SER A 1 206 ? 16.953 21.031 -6.5 1 95.88 206 SER A C 1
ATOM 1574 O O . SER A 1 206 ? 17.266 20.234 -7.391 1 95.88 206 SER A O 1
ATOM 1576 N N . GLU A 1 207 ? 15.891 21.734 -6.531 1 95.81 207 GLU A N 1
ATOM 1577 C CA . GLU A 1 207 ? 15.008 21.719 -7.695 1 95.81 207 GLU A CA 1
ATOM 1578 C C . GLU A 1 207 ? 15.773 22.062 -8.969 1 95.81 207 GLU A C 1
ATOM 1580 O O . GLU A 1 207 ? 15.508 21.5 -10.031 1 95.81 207 GLU A O 1
ATOM 1585 N N . GLY A 1 208 ? 16.688 22.906 -8.859 1 96.19 208 GLY A N 1
ATOM 1586 C CA . GLY A 1 208 ? 17.453 23.344 -10.008 1 96.19 208 GLY A CA 1
ATOM 1587 C C . GLY A 1 208 ? 18.328 22.25 -10.594 1 96.19 208 GLY A C 1
ATOM 1588 O O . GLY A 1 208 ? 18.734 22.328 -11.758 1 96.19 208 GLY A O 1
ATOM 1589 N N . SER A 1 209 ? 18.609 21.234 -9.852 1 95.69 209 SER A N 1
ATOM 1590 C CA . SER A 1 209 ? 19.516 20.172 -10.273 1 95.69 209 SER A CA 1
ATOM 1591 C C . SER A 1 209 ? 18.828 19.234 -11.25 1 95.69 209 SER A C 1
ATOM 1593 O O . SER A 1 209 ? 19.484 18.406 -11.891 1 95.69 209 SER A O 1
ATOM 1595 N N . LEU A 1 210 ? 17.531 19.391 -11.477 1 96.69 210 LEU A N 1
ATOM 1596 C CA . LEU A 1 210 ? 16.766 18.406 -12.258 1 96.69 210 LEU A CA 1
ATOM 1597 C C . LEU A 1 210 ? 16.75 18.797 -13.734 1 96.69 210 LEU A C 1
ATOM 1599 O O . LEU A 1 210 ? 16.469 17.969 -14.594 1 96.69 210 LEU A O 1
ATOM 1603 N N . TYR A 1 211 ? 17.031 20.078 -14.078 1 97.31 211 TYR A N 1
ATOM 1604 C CA . TYR A 1 211 ? 16.859 20.609 -15.422 1 97.31 211 TYR A CA 1
ATOM 1605 C C . TYR A 1 211 ? 17.641 19.812 -16.438 1 97.31 211 TYR A C 1
ATOM 1607 O O . TYR A 1 211 ? 17.078 19.281 -17.406 1 97.31 211 TYR A O 1
ATOM 1615 N N . GLU A 1 212 ? 18.906 19.594 -16.203 1 97.56 212 GLU A N 1
ATOM 1616 C CA . GLU A 1 212 ? 19.797 19 -17.188 1 97.56 212 GLU A CA 1
ATOM 1617 C C . GLU A 1 212 ? 19.391 17.562 -17.5 1 97.56 212 GLU A C 1
ATOM 1619 O O . GLU A 1 212 ? 19.328 17.156 -18.672 1 97.56 212 GLU A O 1
ATOM 1624 N N . ASN A 1 213 ? 19.141 16.859 -16.484 1 97.12 213 ASN A N 1
ATOM 1625 C CA . ASN A 1 213 ? 18.844 15.445 -16.688 1 97.12 213 ASN A CA 1
ATOM 1626 C C . ASN A 1 213 ? 17.484 15.258 -17.375 1 97.12 213 ASN A C 1
ATOM 1628 O O . ASN A 1 213 ? 17.359 14.438 -18.281 1 97.12 213 ASN A O 1
ATOM 1632 N N . ILE A 1 214 ? 16.469 16 -16.969 1 97.94 214 ILE A N 1
ATOM 1633 C CA . ILE A 1 214 ? 15.148 15.867 -17.578 1 97.94 214 ILE A CA 1
ATOM 1634 C C . ILE A 1 214 ? 15.195 16.359 -19.016 1 97.94 214 ILE A C 1
ATOM 1636 O O . ILE A 1 214 ? 14.578 15.766 -19.906 1 97.94 214 ILE A O 1
ATOM 1640 N N . LEU A 1 215 ? 15.961 17.438 -19.25 1 98.06 215 LEU A N 1
ATOM 1641 C CA . LEU A 1 215 ? 16.141 17.922 -20.609 1 98.06 215 LEU A CA 1
ATOM 1642 C C . LEU A 1 215 ? 16.75 16.844 -21.5 1 98.06 215 LEU A C 1
ATOM 1644 O O . LEU A 1 215 ? 16.281 16.609 -22.625 1 98.06 215 LEU A O 1
ATOM 1648 N N . SER A 1 216 ? 17.766 16.203 -21 1 98.06 216 SER A N 1
ATOM 1649 C CA . SER A 1 216 ? 18.438 15.148 -21.75 1 98.06 216 SER A CA 1
ATOM 1650 C C . SER A 1 216 ? 17.453 14.031 -22.109 1 98.06 216 SER A C 1
ATOM 1652 O O . SER A 1 216 ? 17.453 13.547 -23.234 1 98.06 216 SER A O 1
ATOM 1654 N N . ILE A 1 217 ? 16.609 13.602 -21.172 1 97.5 217 ILE A N 1
ATOM 1655 C CA . ILE A 1 217 ? 15.625 12.539 -21.375 1 97.5 217 ILE A CA 1
ATOM 1656 C C . ILE A 1 217 ? 14.625 12.977 -22.453 1 97.5 217 ILE A C 1
ATOM 1658 O O . ILE A 1 217 ? 14.312 12.211 -23.359 1 97.5 217 ILE A O 1
ATOM 1662 N N . VAL A 1 218 ? 14.164 14.242 -22.359 1 97.75 218 VAL A N 1
ATOM 1663 C CA . VAL A 1 218 ? 13.148 14.766 -23.266 1 97.75 218 VAL A CA 1
ATOM 1664 C C . VAL A 1 218 ? 13.727 14.891 -24.672 1 97.75 218 VAL A C 1
ATOM 1666 O O . VAL A 1 218 ? 13.078 14.516 -25.656 1 97.75 218 VAL A O 1
ATOM 1669 N N . GLN A 1 219 ? 14.953 15.289 -24.766 1 97.25 219 GLN A N 1
ATOM 1670 C CA . GLN A 1 219 ? 15.594 15.484 -26.062 1 97.25 219 GLN A CA 1
ATOM 1671 C C . GLN A 1 219 ? 15.883 14.148 -26.734 1 97.25 219 GLN A C 1
ATOM 1673 O O . GLN A 1 219 ? 15.883 14.062 -27.969 1 97.25 219 GLN A O 1
ATOM 1678 N N . ASN A 1 220 ? 16.078 13.164 -25.969 1 96.12 220 ASN A N 1
ATOM 1679 C CA . ASN A 1 220 ? 16.391 11.852 -26.516 1 96.12 220 ASN A CA 1
ATOM 1680 C C . ASN A 1 220 ? 15.117 11.062 -26.828 1 96.12 220 ASN A C 1
ATOM 1682 O O . ASN A 1 220 ? 15.188 9.93 -27.312 1 96.12 220 ASN A O 1
ATOM 1686 N N . SER A 1 221 ? 13.961 11.664 -26.547 1 95.69 221 SER A N 1
ATOM 1687 C CA . SER A 1 221 ? 12.688 11.023 -26.875 1 95.69 221 SER A CA 1
ATOM 1688 C C . SER A 1 221 ? 12.18 11.469 -28.234 1 95.69 221 SER A C 1
ATOM 1690 O O . SER A 1 221 ? 11.898 12.656 -28.438 1 95.69 221 SER A O 1
ATOM 1692 N N . ASP A 1 222 ? 11.938 10.562 -29.109 1 94.31 222 ASP A N 1
ATOM 1693 C CA . ASP A 1 222 ? 11.625 10.875 -30.5 1 94.31 222 ASP A CA 1
ATOM 1694 C C . ASP A 1 222 ? 10.125 11.07 -30.703 1 94.31 222 ASP A C 1
ATOM 1696 O O . ASP A 1 222 ? 9.68 11.484 -31.766 1 94.31 222 ASP A O 1
ATOM 1700 N N . GLN A 1 223 ? 9.328 10.805 -29.688 1 97 223 GLN A N 1
ATOM 1701 C CA . GLN A 1 223 ? 7.875 10.938 -29.781 1 97 223 GLN A CA 1
ATOM 1702 C C . GLN A 1 223 ? 7.312 11.766 -28.641 1 97 223 GLN A C 1
ATOM 1704 O O . GLN A 1 223 ? 7.914 12.766 -28.234 1 97 223 GLN A O 1
ATOM 1709 N N . ARG A 1 224 ? 6.066 11.508 -28.25 1 97.38 224 ARG A N 1
ATOM 1710 C CA . ARG A 1 224 ? 5.449 12.305 -27.188 1 97.38 224 ARG A CA 1
ATOM 1711 C C . ARG A 1 224 ? 6.109 12.039 -25.844 1 97.38 224 ARG A C 1
ATOM 1713 O O . ARG A 1 224 ? 6.617 10.945 -25.594 1 97.38 224 ARG A O 1
ATOM 1720 N N . VAL A 1 225 ? 6.141 13.047 -25.047 1 98.25 225 VAL A N 1
ATOM 1721 C CA . VAL A 1 225 ? 6.621 12.922 -23.672 1 98.25 225 VAL A CA 1
ATOM 1722 C C . VAL A 1 225 ? 5.535 13.383 -22.703 1 98.25 225 VAL A C 1
ATOM 1724 O O . VAL A 1 225 ? 4.938 14.445 -22.891 1 98.25 225 VAL A O 1
ATOM 1727 N N . ALA A 1 226 ? 5.195 12.531 -21.797 1 98.31 226 ALA A N 1
ATOM 1728 C CA . ALA A 1 226 ? 4.312 12.906 -20.703 1 98.31 226 ALA A CA 1
ATOM 1729 C C . ALA A 1 226 ? 5.082 12.961 -19.375 1 98.31 226 ALA A C 1
ATOM 1731 O O . ALA A 1 226 ? 5.922 12.102 -19.109 1 98.31 226 ALA A O 1
ATOM 1732 N N . ILE A 1 227 ? 4.883 13.992 -18.609 1 98.38 227 ILE A N 1
ATOM 1733 C CA . ILE A 1 227 ? 5.535 14.117 -17.312 1 98.38 227 ILE A CA 1
ATOM 1734 C C . ILE A 1 227 ? 4.484 14.289 -16.219 1 98.38 227 ILE A C 1
ATOM 1736 O O . ILE A 1 227 ? 3.662 15.203 -16.281 1 98.38 227 ILE A O 1
ATOM 1740 N N . SER A 1 228 ? 4.496 13.367 -15.32 1 97.81 228 SER A N 1
ATOM 1741 C CA . SER A 1 228 ? 3.584 13.406 -14.18 1 97.81 228 SER A CA 1
ATOM 1742 C C . SER A 1 228 ? 4.266 14 -12.945 1 97.81 228 SER A C 1
ATOM 1744 O O . SER A 1 228 ? 5.422 13.688 -12.664 1 97.81 228 SER A O 1
ATOM 1746 N N . LEU A 1 229 ? 3.578 14.898 -12.258 1 96.12 229 LEU A N 1
ATOM 1747 C CA . LEU A 1 229 ? 4.113 15.578 -11.086 1 96.12 229 LEU A CA 1
ATOM 1748 C C . LEU A 1 229 ? 2.99 16.031 -10.164 1 96.12 229 LEU A C 1
ATOM 1750 O O . LEU A 1 229 ? 1.816 15.984 -10.531 1 96.12 229 LEU A O 1
ATOM 1754 N N . PHE A 1 230 ? 3.34 16.484 -8.977 1 92.38 230 PHE A N 1
ATOM 1755 C CA . PHE A 1 230 ? 2.383 17.156 -8.094 1 92.38 230 PHE A CA 1
ATOM 1756 C C . PHE A 1 230 ? 2.006 18.516 -8.648 1 92.38 230 PHE A C 1
ATOM 1758 O O . PHE A 1 230 ? 2.881 19.328 -8.961 1 92.38 230 PHE A O 1
ATOM 1765 N N . ALA A 1 231 ? 0.736 18.781 -8.656 1 92.12 231 ALA A N 1
ATOM 1766 C CA . ALA A 1 231 ? 0.225 20 -9.281 1 92.12 231 ALA A CA 1
ATOM 1767 C C . ALA A 1 231 ? 0.723 21.25 -8.547 1 92.12 231 ALA A C 1
ATOM 1769 O O . ALA A 1 231 ? 0.866 22.312 -9.148 1 92.12 231 ALA A O 1
ATOM 1770 N N . SER A 1 232 ? 1.086 21.094 -7.316 1 91.62 232 SER A N 1
ATOM 1771 C CA . SER A 1 232 ? 1.467 22.25 -6.492 1 91.62 232 SER A CA 1
ATOM 1772 C C . SER A 1 232 ? 2.934 22.609 -6.695 1 91.62 232 SER A C 1
ATOM 1774 O O . SER A 1 232 ? 3.389 23.656 -6.23 1 91.62 232 SER A O 1
ATOM 1776 N N . ASN A 1 233 ? 3.652 21.75 -7.402 1 95.06 233 ASN A N 1
ATOM 1777 C CA . ASN A 1 233 ? 5.074 22 -7.594 1 95.06 233 ASN A CA 1
ATOM 1778 C C . ASN A 1 233 ? 5.324 22.984 -8.734 1 95.06 233 ASN A C 1
ATOM 1780 O O . ASN A 1 233 ? 5.758 22.594 -9.82 1 95.06 233 ASN A O 1
ATOM 1784 N N . ILE A 1 234 ? 5.219 24.266 -8.438 1 95 234 ILE A N 1
ATOM 1785 C CA . ILE A 1 234 ? 5.289 25.328 -9.43 1 95 234 ILE A CA 1
ATOM 1786 C C . ILE A 1 234 ? 6.703 25.406 -10.008 1 95 234 ILE A C 1
ATOM 1788 O O . ILE A 1 234 ? 6.883 25.656 -11.203 1 95 234 ILE A O 1
ATOM 1792 N N . ALA A 1 235 ? 7.707 25.234 -9.172 1 95.38 235 ALA A N 1
ATOM 1793 C CA . ALA A 1 235 ? 9.086 25.234 -9.641 1 95.38 235 ALA A CA 1
ATOM 1794 C C . ALA A 1 235 ? 9.312 24.172 -10.711 1 95.38 235 ALA A C 1
ATOM 1796 O O . ALA A 1 235 ? 9.984 24.422 -11.719 1 95.38 235 ALA A O 1
ATOM 1797 N N . ARG A 1 236 ? 8.797 22.984 -10.5 1 95.81 236 ARG A N 1
ATOM 1798 C CA . ARG A 1 236 ? 8.914 21.906 -11.461 1 95.81 236 ARG A CA 1
ATOM 1799 C C . ARG A 1 236 ? 8.188 22.234 -12.758 1 95.81 236 ARG A C 1
ATOM 1801 O O . ARG A 1 236 ? 8.695 21.969 -13.852 1 95.81 236 ARG A O 1
ATOM 1808 N N . ILE A 1 237 ? 7.016 22.812 -12.625 1 95 237 ILE A N 1
ATOM 1809 C CA . ILE A 1 237 ? 6.242 23.219 -13.789 1 95 237 ILE A CA 1
ATOM 1810 C C . ILE A 1 237 ? 7.039 24.234 -14.609 1 95 237 ILE A C 1
ATOM 1812 O O . ILE A 1 237 ? 7.102 24.141 -15.836 1 95 237 ILE A O 1
ATOM 1816 N N . TYR A 1 238 ? 7.617 25.172 -13.914 1 94.25 238 TYR A N 1
ATOM 1817 C CA . TYR A 1 238 ? 8.461 26.172 -14.562 1 94.25 238 TYR A CA 1
ATOM 1818 C C . TYR A 1 238 ? 9.617 25.516 -15.305 1 94.25 238 TYR A C 1
ATOM 1820 O O . TYR A 1 238 ? 9.867 25.828 -16.469 1 94.25 238 TYR A O 1
ATOM 1828 N N . THR A 1 239 ? 10.328 24.641 -14.641 1 95.25 239 THR A N 1
ATOM 1829 C CA . THR A 1 239 ? 11.453 23.906 -15.219 1 95.25 239 THR A CA 1
ATOM 1830 C C . THR A 1 239 ? 11.016 23.141 -16.453 1 95.25 239 THR A C 1
ATOM 1832 O O . THR A 1 239 ? 11.703 23.156 -17.484 1 95.25 239 THR A O 1
ATOM 1835 N N . LEU A 1 240 ? 9.883 22.5 -16.406 1 95.69 240 LEU A N 1
ATOM 1836 C CA . LEU A 1 240 ? 9.383 21.688 -17.516 1 95.69 240 LEU A CA 1
ATOM 1837 C C . LEU A 1 240 ? 8.961 22.562 -18.688 1 95.69 240 LEU A C 1
ATOM 1839 O O . LEU A 1 240 ? 9.109 22.172 -19.844 1 95.69 240 LEU A O 1
ATOM 1843 N N . GLY A 1 241 ? 8.445 23.766 -18.375 1 93.75 241 GLY A N 1
ATOM 1844 C CA . GLY A 1 241 ? 8.188 24.734 -19.422 1 93.75 241 GLY A CA 1
ATOM 1845 C C . GLY A 1 241 ? 9.438 25.125 -20.188 1 93.75 241 GLY A C 1
ATOM 1846 O O . GLY A 1 241 ? 9.422 25.188 -21.422 1 93.75 241 GLY A O 1
ATOM 1847 N N . LYS A 1 242 ? 10.5 25.359 -19.438 1 94 242 LYS A N 1
ATOM 1848 C CA . LYS A 1 242 ? 11.773 25.703 -20.062 1 94 242 LYS A CA 1
ATOM 1849 C C . LYS A 1 242 ? 12.305 24.547 -20.906 1 94 242 LYS A C 1
ATOM 1851 O O . LYS A 1 242 ? 12.875 24.766 -21.969 1 94 242 LYS A O 1
ATOM 1856 N N . ILE A 1 243 ? 12.172 23.406 -20.375 1 96.06 243 ILE A N 1
ATOM 1857 C CA . ILE A 1 243 ? 12.625 22.219 -21.078 1 96.06 243 ILE A CA 1
ATOM 1858 C C . ILE A 1 243 ? 11.852 22.047 -22.375 1 96.06 243 ILE A C 1
ATOM 1860 O O . ILE A 1 243 ? 12.43 21.719 -23.406 1 96.06 243 ILE A O 1
ATOM 1864 N N . ALA A 1 244 ? 10.555 22.266 -22.266 1 95.31 244 ALA A N 1
ATOM 1865 C CA . ALA A 1 244 ? 9.727 22.188 -23.469 1 95.31 244 ALA A CA 1
ATOM 1866 C C . ALA A 1 244 ? 10.211 23.172 -24.531 1 95.31 244 ALA A C 1
ATOM 1868 O O . ALA A 1 244 ? 10.344 22.797 -25.703 1 95.31 244 ALA A O 1
ATOM 1869 N N . LYS A 1 245 ? 10.453 24.344 -24.172 1 93.69 245 LYS A N 1
ATOM 1870 C CA . LYS A 1 245 ? 10.945 25.359 -25.078 1 93.69 245 LYS A CA 1
ATOM 1871 C C . LYS A 1 245 ? 12.281 24.969 -25.688 1 93.69 245 LYS A C 1
ATOM 1873 O O . LYS A 1 245 ? 12.469 25.047 -26.906 1 93.69 245 LYS A O 1
ATOM 1878 N N . SER A 1 246 ? 13.18 24.531 -24.875 1 94.69 246 SER A N 1
ATOM 1879 C CA . SER A 1 246 ? 14.523 24.156 -25.297 1 94.69 246 SER A CA 1
ATOM 1880 C C . SER A 1 246 ? 14.5 22.953 -26.219 1 94.69 246 SER A C 1
ATOM 1882 O O . SER A 1 246 ? 15.391 22.781 -27.047 1 94.69 246 SER A O 1
ATOM 1884 N N . SER A 1 247 ? 13.523 22.172 -26.078 1 95.25 247 SER A N 1
ATOM 1885 C CA . SER A 1 247 ? 13.43 20.938 -26.875 1 95.25 247 SER A CA 1
ATOM 1886 C C . SER A 1 247 ? 12.484 21.109 -28.047 1 95.25 247 SER A C 1
ATOM 1888 O O . SER A 1 247 ? 12.234 20.172 -28.797 1 95.25 247 SER A O 1
ATOM 1890 N N . GLY A 1 248 ? 11.875 22.281 -28.203 1 93.5 248 GLY A N 1
ATOM 1891 C CA . GLY A 1 248 ? 10.992 22.578 -29.312 1 93.5 248 GLY A CA 1
ATOM 1892 C C . GLY A 1 248 ? 9.633 21.922 -29.172 1 93.5 248 GLY A C 1
ATOM 1893 O O . GLY A 1 248 ? 9 21.578 -30.188 1 93.5 248 GLY A O 1
ATOM 1894 N N . ARG A 1 249 ? 9.188 21.688 -27.969 1 94.88 249 ARG A N 1
ATOM 1895 C CA . ARG A 1 249 ? 7.91 21.031 -27.734 1 94.88 249 ARG A CA 1
ATOM 1896 C C . ARG A 1 249 ? 6.875 22 -27.188 1 94.88 249 ARG A C 1
ATOM 1898 O O . ARG A 1 249 ? 7.227 23.031 -26.609 1 94.88 249 ARG A O 1
ATOM 1905 N N . HIS A 1 250 ? 5.609 21.688 -27.391 1 94 250 HIS A N 1
ATOM 1906 C CA . HIS A 1 250 ? 4.488 22.453 -26.844 1 94 250 HIS A CA 1
ATOM 1907 C C . HIS A 1 250 ? 3.879 21.75 -25.641 1 94 250 HIS A C 1
ATOM 1909 O O . HIS A 1 250 ? 3.676 20.531 -25.656 1 94 250 HIS A O 1
ATOM 1915 N N . VAL A 1 251 ? 3.572 22.547 -24.609 1 95.56 251 VAL A N 1
ATOM 1916 C CA . VAL A 1 251 ? 3.119 21.953 -23.359 1 95.56 251 VAL A CA 1
ATOM 1917 C C . VAL A 1 251 ? 1.594 21.906 -23.328 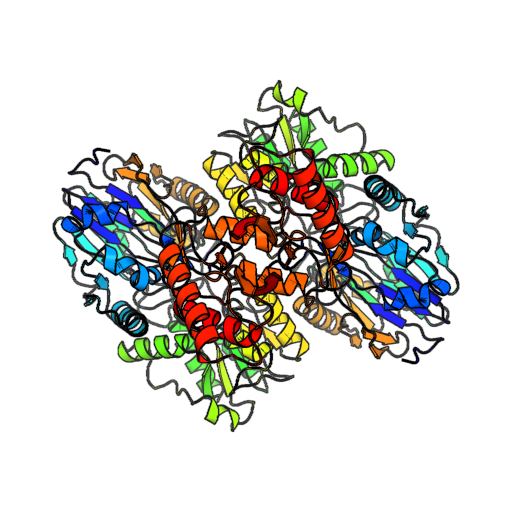1 95.56 251 VAL A C 1
ATOM 1919 O O . VAL A 1 251 ? 0.928 22.938 -23.516 1 95.56 251 VAL A O 1
ATOM 1922 N N . ALA A 1 252 ? 1.028 20.766 -23.203 1 95.88 252 ALA A N 1
ATOM 1923 C CA . ALA A 1 252 ? -0.399 20.578 -22.953 1 95.88 252 ALA A CA 1
ATOM 1924 C C . ALA A 1 252 ? -0.645 20.094 -21.531 1 95.88 252 ALA A C 1
ATOM 1926 O O . ALA A 1 252 ? -0.032 19.109 -21.078 1 95.88 252 ALA A O 1
ATOM 1927 N N . VAL A 1 253 ? -1.506 20.766 -20.812 1 96.06 253 VAL A N 1
ATOM 1928 C CA . VAL A 1 253 ? -1.778 20.469 -19.406 1 96.06 253 VAL A CA 1
ATOM 1929 C C . VAL A 1 253 ? -2.959 19.5 -19.312 1 96.06 253 VAL A C 1
ATOM 1931 O O . VAL A 1 253 ? -4.023 19.766 -19.875 1 96.06 253 VAL A O 1
ATOM 1934 N N . LEU A 1 254 ? -2.703 18.391 -18.625 1 96.06 254 LEU A N 1
ATOM 1935 C CA . LEU A 1 254 ? -3.74 17.375 -18.438 1 96.06 254 LEU A CA 1
ATOM 1936 C C . LEU A 1 254 ? -4.117 17.25 -16.969 1 96.06 254 LEU A C 1
ATOM 1938 O O . LEU A 1 254 ? -3.512 16.469 -16.234 1 96.06 254 LEU A O 1
ATOM 1942 N N . GLY A 1 255 ? -5.188 17.938 -16.531 1 92.38 255 GLY A N 1
ATOM 1943 C CA . GLY A 1 255 ? -5.68 17.828 -15.164 1 92.38 255 GLY A CA 1
ATOM 1944 C C . GLY A 1 255 ? -6.125 19.156 -14.586 1 92.38 255 GLY A C 1
ATOM 1945 O O . GLY A 1 255 ? -5.422 20.172 -14.711 1 92.38 255 GLY A O 1
ATOM 1946 N N . ARG A 1 256 ? -7.184 19.219 -13.898 1 87.56 256 ARG A N 1
ATOM 1947 C CA . ARG A 1 256 ? -7.797 20.422 -13.367 1 87.56 256 ARG A CA 1
ATOM 1948 C C . ARG A 1 256 ? -6.934 21.047 -12.273 1 87.56 256 ARG A C 1
ATOM 1950 O O . ARG A 1 256 ? -6.836 22.266 -12.172 1 87.56 256 ARG A O 1
ATOM 1957 N N . SER A 1 257 ? -6.355 20.188 -11.453 1 88.38 257 SER A N 1
ATOM 1958 C CA . SER A 1 257 ? -5.543 20.719 -10.359 1 88.38 257 SER A CA 1
ATOM 1959 C C . SER A 1 257 ? -4.312 21.453 -10.883 1 88.38 257 SER A C 1
ATOM 1961 O O . SER A 1 257 ? -3.871 22.438 -10.289 1 88.38 257 SER A O 1
ATOM 1963 N N . LEU A 1 258 ? -3.768 20.938 -11.977 1 92.75 258 LEU A N 1
ATOM 1964 C CA . LEU A 1 258 ? -2.635 21.609 -12.609 1 92.75 258 LEU A CA 1
ATOM 1965 C C . LEU A 1 258 ? -3.047 22.969 -13.164 1 92.75 258 LEU A C 1
ATOM 1967 O O . LEU A 1 258 ? -2.33 23.953 -12.992 1 92.75 258 LEU A O 1
ATOM 1971 N N . PHE A 1 259 ? -4.211 23.016 -13.742 1 89.69 259 PHE A N 1
ATOM 1972 C CA . PHE A 1 259 ? -4.723 24.281 -14.266 1 89.69 259 PHE A CA 1
ATOM 1973 C C . PHE A 1 259 ? -4.879 25.297 -13.156 1 89.69 259 PHE A C 1
ATOM 1975 O O . PHE A 1 259 ? -4.496 26.469 -13.312 1 89.69 259 PHE A O 1
ATOM 1982 N N . ARG A 1 260 ? -5.352 24.859 -12.055 1 87.31 260 ARG A N 1
ATOM 1983 C CA . ARG A 1 260 ? -5.57 25.75 -10.922 1 87.31 260 ARG A CA 1
ATOM 1984 C C . ARG A 1 260 ? -4.246 26.266 -10.359 1 87.31 260 ARG A C 1
ATOM 1986 O O . ARG A 1 260 ? -4.117 27.438 -10.039 1 87.31 260 ARG A O 1
ATOM 1993 N N . ALA A 1 261 ? -3.355 25.344 -10.258 1 90.12 261 ALA A N 1
ATOM 1994 C CA . ALA A 1 261 ? -2.051 25.719 -9.711 1 90.12 261 ALA A CA 1
ATOM 1995 C C . ALA A 1 261 ? -1.327 26.703 -10.633 1 90.12 261 ALA A C 1
ATOM 1997 O O . ALA A 1 261 ? -0.738 27.672 -10.164 1 90.12 261 ALA A O 1
ATOM 1998 N N . ILE A 1 262 ? -1.408 26.453 -11.898 1 91.75 262 ILE A N 1
ATOM 1999 C CA . ILE A 1 262 ? -0.749 27.297 -12.883 1 91.75 262 ILE A CA 1
ATOM 2000 C C . ILE A 1 262 ? -1.387 28.688 -12.883 1 91.75 262 ILE A C 1
ATOM 2002 O O . ILE A 1 262 ? -0.684 29.703 -12.898 1 91.75 262 ILE A O 1
ATOM 2006 N N . SER A 1 263 ? -2.684 28.688 -12.805 1 89.5 263 SER A N 1
ATOM 2007 C CA . SER A 1 263 ? -3.395 29.969 -12.766 1 89.5 263 SER A CA 1
ATOM 2008 C C . SER A 1 263 ? -2.996 30.781 -11.531 1 89.5 263 SER A C 1
ATOM 2010 O O . SER A 1 263 ? -2.703 31.969 -11.641 1 89.5 263 SER A O 1
ATOM 2012 N N . ALA A 1 264 ? -3.008 30.156 -10.406 1 88.94 264 ALA A N 1
ATOM 2013 C CA . ALA A 1 264 ? -2.611 30.844 -9.172 1 88.94 264 ALA A CA 1
ATOM 2014 C C . ALA A 1 264 ? -1.171 31.328 -9.258 1 88.94 264 ALA A C 1
ATOM 2016 O O . ALA A 1 264 ? -0.858 32.438 -8.781 1 88.94 264 ALA A O 1
ATOM 2017 N N . ALA A 1 265 ? -0.321 30.547 -9.812 1 91.88 265 ALA A N 1
ATOM 2018 C CA . ALA A 1 265 ? 1.091 30.906 -9.945 1 91.88 265 ALA A CA 1
ATOM 2019 C C . ALA A 1 265 ? 1.272 32.094 -10.867 1 91.88 265 ALA A C 1
ATOM 2021 O O . ALA A 1 265 ? 2.078 33 -10.586 1 91.88 265 ALA A O 1
ATOM 2022 N N . LYS A 1 266 ? 0.551 32.125 -11.961 1 91.19 266 LYS A N 1
ATOM 2023 C CA . LYS A 1 266 ? 0.605 33.25 -12.883 1 91.19 266 LYS A CA 1
ATOM 2024 C C . LYS A 1 266 ? 0.118 34.531 -12.211 1 91.19 266 LYS A C 1
ATOM 2026 O O . LYS A 1 266 ? 0.755 35.594 -12.32 1 91.19 266 LYS A O 1
ATOM 2031 N N . ASP A 1 267 ? -0.941 34.406 -11.492 1 89.5 267 ASP A N 1
ATOM 2032 C CA . ASP A 1 267 ? -1.528 35.562 -10.805 1 89.5 267 ASP A CA 1
ATOM 2033 C C . ASP A 1 267 ? -0.564 36.125 -9.766 1 89.5 267 ASP A C 1
ATOM 2035 O O . ASP A 1 267 ? -0.58 37.344 -9.5 1 89.5 267 ASP A O 1
ATOM 2039 N N . CYS A 1 268 ? 0.271 35.312 -9.242 1 90.5 268 CYS A N 1
ATOM 2040 C CA . CYS A 1 268 ? 1.196 35.719 -8.195 1 90.5 268 CYS A CA 1
ATOM 2041 C C . CYS A 1 268 ? 2.547 36.125 -8.789 1 90.5 268 CYS A C 1
ATOM 2043 O O . CYS A 1 268 ? 3.447 36.562 -8.07 1 90.5 268 CYS A O 1
ATOM 2045 N N . GLY A 1 269 ? 2.744 35.875 -10.094 1 88.38 269 GLY A N 1
ATOM 2046 C CA . GLY A 1 269 ? 3.961 36.281 -10.766 1 88.38 269 GLY A CA 1
ATOM 2047 C C . GLY A 1 269 ? 5.051 35.25 -10.742 1 88.38 269 GLY A C 1
ATOM 2048 O O . GLY A 1 269 ? 6.203 35.531 -11.086 1 88.38 269 GLY A O 1
ATOM 2049 N N . TYR A 1 270 ? 4.695 34.031 -10.32 1 90.31 270 TYR A N 1
ATOM 2050 C CA . TYR A 1 270 ? 5.703 32.969 -10.25 1 90.31 270 TYR A CA 1
ATOM 2051 C C . TYR A 1 270 ? 5.91 32.312 -11.609 1 90.31 270 TYR A C 1
ATOM 2053 O O . TYR A 1 270 ? 6.934 31.688 -11.844 1 90.31 270 TYR A O 1
ATOM 2061 N N . LEU A 1 271 ? 4.938 32.375 -12.422 1 88.38 271 LEU A N 1
ATOM 2062 C CA . LEU A 1 271 ? 5.027 31.859 -13.789 1 88.38 271 LEU A CA 1
ATOM 2063 C C . LEU A 1 271 ? 4.777 32.969 -14.797 1 88.38 271 LEU A C 1
ATOM 2065 O O . LEU A 1 271 ? 3.91 33.812 -14.586 1 88.38 271 LEU A O 1
ATOM 2069 N N . ASP A 1 272 ? 5.75 33 -15.734 1 78.19 272 ASP A N 1
ATOM 2070 C CA . ASP A 1 272 ? 5.562 34 -16.766 1 78.19 272 ASP A CA 1
ATOM 2071 C C . ASP A 1 272 ? 5.004 33.406 -18.047 1 78.19 272 ASP A C 1
ATOM 2073 O O . ASP A 1 272 ? 4.801 32.188 -18.109 1 78.19 272 ASP A O 1
ATOM 2077 N N . ASP A 1 273 ? 4.648 34.25 -18.922 1 71.94 273 ASP A N 1
ATOM 2078 C CA . ASP A 1 273 ? 4.008 33.812 -20.156 1 71.94 273 ASP A CA 1
ATOM 2079 C C . ASP A 1 273 ? 5.023 33.188 -21.109 1 71.94 273 ASP A C 1
ATOM 2081 O O . ASP A 1 273 ? 4.715 32.906 -22.266 1 71.94 273 ASP A O 1
ATOM 2085 N N . SER A 1 274 ? 6.18 32.938 -20.547 1 67.38 274 SER A N 1
ATOM 2086 C CA . SER A 1 274 ? 7.188 32.344 -21.406 1 67.38 274 SER A CA 1
ATOM 2087 C C . SER A 1 274 ? 6.867 30.875 -21.703 1 67.38 274 SER A C 1
ATOM 2089 O O . SER A 1 274 ? 7.348 30.312 -22.703 1 67.38 274 SER A O 1
ATOM 2091 N N . VAL A 1 275 ? 6.145 30.328 -20.828 1 71.44 275 VAL A N 1
ATOM 2092 C CA . VAL A 1 275 ? 5.723 28.953 -21.094 1 71.44 275 VAL A CA 1
ATOM 2093 C C . VAL A 1 275 ? 4.359 28.953 -21.781 1 71.44 275 VAL A C 1
ATOM 2095 O O . VAL A 1 275 ? 3.398 29.531 -21.266 1 71.44 275 VAL A O 1
ATOM 2098 N N . GLU A 1 276 ? 4.367 28.609 -22.969 1 74.88 276 GLU A N 1
ATOM 2099 C CA . GLU A 1 276 ? 3.1 28.547 -23.688 1 74.88 276 GLU A CA 1
ATOM 2100 C C . GLU A 1 276 ? 2.406 27.203 -23.469 1 74.88 276 GLU A C 1
ATOM 2102 O O . GLU A 1 276 ? 2.984 26.156 -23.734 1 74.88 276 GLU A O 1
ATOM 2107 N N . PHE A 1 277 ? 1.25 27.312 -22.859 1 86.38 277 PHE A N 1
ATOM 2108 C CA . PHE A 1 277 ? 0.414 26.125 -22.688 1 86.38 277 PHE A CA 1
ATOM 2109 C C . PHE A 1 277 ? -0.621 26.031 -23.797 1 86.38 277 PHE A C 1
ATOM 2111 O O . PHE A 1 277 ? -1.283 27.016 -24.125 1 86.38 277 PHE A O 1
ATOM 2118 N N . VAL A 1 278 ? -0.61 24.969 -24.469 1 87.62 278 VAL A N 1
ATOM 2119 C CA . VAL A 1 278 ? -1.569 24.766 -25.547 1 87.62 278 VAL A CA 1
ATOM 2120 C C . VAL A 1 278 ? -2.742 23.922 -25.047 1 87.62 278 VAL A C 1
ATOM 2122 O O . VAL A 1 278 ? -2.6 23.156 -24.094 1 87.6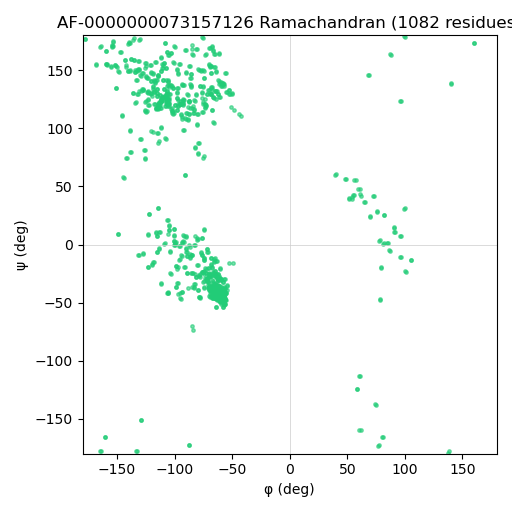2 278 VAL A O 1
ATOM 2125 N N . ASP A 1 279 ? -3.846 24.156 -25.641 1 89 279 ASP A N 1
ATOM 2126 C CA . ASP A 1 279 ? -5 23.312 -25.359 1 89 279 ASP A CA 1
ATOM 2127 C C . ASP A 1 279 ? -4.727 21.859 -25.766 1 89 279 ASP A C 1
ATOM 2129 O O . ASP A 1 279 ? -4.102 21.609 -26.797 1 89 279 ASP A O 1
ATOM 2133 N N . VAL A 1 280 ? -5.223 21.016 -24.938 1 89.75 280 VAL A N 1
ATOM 2134 C CA . VAL A 1 280 ? -4.977 19.594 -25.172 1 89.75 280 VAL A CA 1
ATOM 2135 C C . VAL A 1 280 ? -5.547 19.188 -26.531 1 89.75 280 VAL A C 1
ATOM 2137 O O . VAL A 1 280 ? -4.973 18.344 -27.234 1 89.75 280 VAL A O 1
ATOM 2140 N N . ARG A 1 281 ? -6.641 19.797 -27.094 1 88.69 281 ARG A N 1
ATOM 2141 C CA . ARG A 1 281 ? -7.25 19.516 -28.391 1 88.69 281 ARG A CA 1
ATOM 2142 C C . ARG A 1 281 ? -6.348 19.969 -29.531 1 88.69 281 ARG A C 1
ATOM 2144 O O . ARG A 1 281 ? -6.262 19.297 -30.578 1 88.69 281 ARG A O 1
ATOM 2151 N N . ASP A 1 282 ? -5.629 20.906 -29.234 1 88.38 282 ASP A N 1
ATOM 2152 C CA . ASP A 1 282 ? -4.703 21.422 -30.25 1 88.38 282 ASP A CA 1
ATOM 2153 C C . ASP A 1 282 ? -3.43 20.578 -30.297 1 88.38 282 ASP A C 1
ATOM 2155 O O . ASP A 1 282 ? -2.83 20.422 -31.359 1 88.38 282 ASP A O 1
ATOM 2159 N N . ALA A 1 283 ? -3.055 20.109 -29.188 1 89.75 283 ALA A N 1
ATOM 2160 C CA . ALA A 1 283 ? -1.843 19.297 -29.109 1 89.75 283 ALA A CA 1
ATOM 2161 C C . ALA A 1 283 ? -1.976 18.031 -29.938 1 89.75 283 ALA A C 1
ATOM 2163 O O . ALA A 1 283 ? -0.982 17.5 -30.453 1 89.75 283 ALA A O 1
ATOM 2164 N N . ALA A 1 284 ? -3.199 17.531 -30.062 1 86.69 284 ALA A N 1
ATOM 2165 C CA . ALA A 1 284 ? -3.467 16.297 -30.797 1 86.69 284 ALA A CA 1
ATOM 2166 C C . ALA A 1 284 ? -3.084 16.453 -32.281 1 86.69 284 ALA A C 1
ATOM 2168 O O . ALA A 1 284 ? -2.766 15.461 -32.938 1 86.69 284 ALA A O 1
ATOM 2169 N N . GLY A 1 285 ? -3.076 17.672 -32.812 1 88.62 285 GLY A N 1
ATOM 2170 C CA . GLY A 1 285 ? -2.762 17.938 -34.219 1 88.62 285 GLY A CA 1
ATOM 2171 C C . GLY A 1 285 ? -1.285 18.188 -34.438 1 88.62 285 GLY A C 1
ATOM 2172 O O . GLY A 1 285 ? -0.84 18.234 -35.594 1 88.62 285 GLY A O 1
ATOM 2173 N N . LEU A 1 286 ? -0.534 18.203 -33.438 1 93.31 286 LEU A N 1
ATOM 2174 C CA . LEU A 1 286 ? 0.898 18.453 -33.562 1 93.31 286 LEU A CA 1
ATOM 2175 C C . LEU A 1 286 ? 1.66 17.172 -33.812 1 93.31 286 LEU A C 1
ATOM 2177 O O . LEU A 1 286 ? 1.183 16.078 -33.5 1 93.31 286 LEU A O 1
ATOM 2181 N N . PRO A 1 287 ? 2.82 17.375 -34.469 1 95.31 287 PRO A N 1
ATOM 2182 C CA . PRO A 1 287 ? 3.68 16.203 -34.562 1 95.31 287 PRO A CA 1
ATOM 2183 C C . PRO A 1 287 ? 4.012 15.609 -33.188 1 95.31 287 PRO A C 1
ATOM 2185 O O . PRO A 1 287 ? 4.184 16.344 -32.219 1 95.31 287 PRO A O 1
ATOM 2188 N N . LYS A 1 288 ? 4.184 14.328 -33.125 1 95.75 288 LYS A N 1
ATOM 2189 C CA . LYS A 1 288 ? 4.391 13.609 -31.875 1 95.75 288 LYS A CA 1
ATOM 2190 C C . LYS A 1 288 ? 5.617 14.148 -31.125 1 95.75 288 LYS A C 1
ATOM 2192 O O . LYS A 1 288 ? 5.598 14.281 -29.906 1 95.75 288 LYS A O 1
ATOM 2197 N N . ASP A 1 289 ? 6.633 14.484 -31.875 1 96.06 289 ASP A N 1
ATOM 2198 C CA . ASP A 1 289 ? 7.895 14.898 -31.266 1 96.06 289 ASP A CA 1
ATOM 2199 C C . ASP A 1 289 ? 7.844 16.359 -30.828 1 96.06 289 ASP A C 1
ATOM 2201 O O . ASP A 1 289 ? 8.836 16.891 -30.328 1 96.06 289 ASP A O 1
ATOM 2205 N N . LYS A 1 290 ? 6.668 17 -30.938 1 95.44 290 LYS A N 1
ATOM 2206 C CA . LYS A 1 290 ? 6.512 18.406 -30.547 1 95.44 290 LYS A CA 1
ATOM 2207 C C . LYS A 1 290 ? 5.543 18.547 -29.375 1 95.44 290 LYS A C 1
ATOM 2209 O O . LYS A 1 290 ? 5.195 19.656 -28.984 1 95.44 290 LYS A O 1
ATOM 2214 N N . VAL A 1 291 ? 5.191 17.422 -28.781 1 95.56 291 VAL A N 1
ATOM 2215 C CA . VAL A 1 291 ? 4.172 17.453 -27.734 1 95.56 291 VAL A CA 1
ATOM 2216 C C . VAL A 1 291 ? 4.789 17.047 -26.391 1 95.56 291 VAL A C 1
ATOM 2218 O O . VAL A 1 291 ? 5.504 16.047 -26.312 1 95.56 291 VAL A O 1
ATOM 2221 N N . LEU A 1 292 ? 4.562 17.812 -25.375 1 96.88 292 LEU A N 1
ATOM 2222 C CA . LEU A 1 292 ? 4.867 17.484 -23.984 1 96.88 292 LEU A CA 1
ATOM 2223 C C . LEU A 1 292 ? 3.623 17.625 -23.109 1 96.88 292 LEU A C 1
ATOM 2225 O O . LEU A 1 292 ? 3.049 18.719 -23 1 96.88 292 LEU A O 1
ATOM 2229 N N . TYR A 1 293 ? 3.148 16.516 -22.531 1 97.44 293 TYR A N 1
ATOM 2230 C CA . TYR A 1 293 ? 2.01 16.531 -21.625 1 97.44 293 TYR A CA 1
ATOM 2231 C C . TYR A 1 293 ? 2.467 16.75 -20.188 1 97.44 293 TYR A C 1
ATOM 2233 O O . TYR A 1 293 ? 3.398 16.094 -19.703 1 97.44 293 TYR A O 1
ATOM 2241 N N . LEU A 1 294 ? 1.896 17.672 -19.5 1 96.88 294 LEU A N 1
ATOM 2242 C CA . LEU A 1 294 ? 1.961 17.75 -18.047 1 96.88 294 LEU A CA 1
ATOM 2243 C C . LEU A 1 294 ? 0.738 17.094 -17.406 1 96.88 294 LEU A C 1
ATOM 2245 O O . LEU A 1 294 ? -0.39 17.547 -17.609 1 96.88 294 LEU A O 1
ATOM 2249 N N . CYS A 1 295 ? 1.014 16.094 -16.594 1 97.19 295 CYS A N 1
ATOM 2250 C CA . CYS A 1 295 ? -0.088 15.234 -16.203 1 97.19 295 CYS A CA 1
ATOM 2251 C C . CYS A 1 295 ? -0.224 15.18 -14.688 1 97.19 295 CYS A C 1
ATOM 2253 O O . CYS A 1 295 ? 0.778 15.148 -13.969 1 97.19 295 CYS A O 1
ATOM 2255 N N . THR A 1 296 ? -1.507 15.117 -14.227 1 95.19 296 THR A N 1
ATOM 2256 C CA . THR A 1 296 ? -1.782 14.75 -12.836 1 95.19 296 THR A CA 1
ATOM 2257 C C . THR A 1 296 ? -1.742 13.234 -12.664 1 95.19 296 THR A C 1
ATOM 2259 O O . THR A 1 296 ? -1.674 12.492 -13.641 1 95.19 296 THR A O 1
ATOM 2262 N N . GLY A 1 297 ? -1.729 12.781 -11.406 1 94.19 297 GLY A N 1
ATOM 2263 C CA . GLY A 1 297 ? -1.877 11.359 -11.133 1 94.19 297 GLY A CA 1
ATOM 2264 C C . GLY A 1 297 ? -0.559 10.672 -10.844 1 94.19 297 GLY A C 1
ATOM 2265 O O . GLY A 1 297 ? -0.395 9.484 -11.148 1 94.19 297 GLY A O 1
ATOM 2266 N N . CYS A 1 298 ? 0.401 11.383 -10.258 1 93.31 298 CYS A N 1
ATOM 2267 C CA . CYS A 1 298 ? 1.737 10.852 -10.031 1 93.31 298 CYS A CA 1
ATOM 2268 C C . CYS A 1 298 ? 1.723 9.805 -8.922 1 93.31 298 CYS A C 1
ATOM 2270 O O . CYS A 1 298 ? 2.717 9.109 -8.711 1 93.31 298 CYS A O 1
ATOM 2272 N N . GLN A 1 299 ? 0.542 9.594 -8.281 1 89.88 299 GLN A N 1
ATOM 2273 C CA . GLN A 1 299 ? 0.426 8.57 -7.25 1 89.88 299 GLN A CA 1
ATOM 2274 C C . GLN A 1 299 ? -0.496 7.438 -7.695 1 89.88 299 GLN A C 1
ATOM 2276 O O . GLN A 1 299 ? -0.927 6.617 -6.879 1 89.88 299 GLN A O 1
ATOM 2281 N N . GLY A 1 300 ? -0.867 7.414 -8.945 1 90.19 300 GLY A N 1
ATOM 2282 C CA . GLY A 1 300 ? -1.694 6.352 -9.492 1 90.19 300 GLY A CA 1
ATOM 2283 C C . GLY A 1 300 ? -3.172 6.535 -9.211 1 90.19 300 GLY A C 1
ATOM 2284 O O . GLY A 1 300 ? -3.934 5.566 -9.195 1 90.19 300 GLY A O 1
ATOM 2285 N N . GLU A 1 301 ? -3.627 7.75 -9.008 1 87.88 301 GLU A N 1
ATOM 2286 C CA . GLU A 1 301 ? -5.043 8.031 -8.773 1 87.88 301 GLU A CA 1
ATOM 2287 C C . GLU A 1 301 ? -5.895 7.594 -9.961 1 87.88 301 GLU A C 1
ATOM 2289 O O . GLU A 1 301 ? -5.59 7.926 -11.109 1 87.88 301 GLU A O 1
ATOM 2294 N N . PRO A 1 302 ? -6.949 6.805 -9.852 1 81.81 302 PRO A N 1
ATOM 2295 C CA . PRO A 1 302 ? -7.707 6.195 -10.945 1 81.81 302 PRO A CA 1
ATOM 2296 C C . PRO A 1 302 ? -8.25 7.227 -11.93 1 81.81 302 PRO A C 1
ATOM 2298 O O . PRO A 1 302 ? -8.297 6.969 -13.133 1 81.81 302 PRO A O 1
ATOM 2301 N N . LEU A 1 303 ? -8.68 8.375 -11.539 1 85.94 303 LEU A N 1
ATOM 2302 C CA . LEU A 1 303 ? -9.328 9.312 -12.445 1 85.94 303 LEU A CA 1
ATOM 2303 C C . LEU A 1 303 ? -8.391 10.453 -12.812 1 85.94 303 LEU A C 1
ATOM 2305 O O . LEU A 1 303 ? -8.781 11.383 -13.531 1 85.94 303 LEU A O 1
ATOM 2309 N N . ALA A 1 304 ? -7.172 10.227 -12.555 1 93.25 304 ALA A N 1
ATOM 2310 C CA . ALA A 1 304 ? -6.207 11.266 -12.898 1 93.25 304 ALA A CA 1
ATOM 2311 C C . ALA A 1 304 ? -5.668 11.07 -14.312 1 93.25 304 ALA A C 1
ATOM 2313 O O . ALA A 1 304 ? -5.934 10.047 -14.953 1 93.25 304 ALA A O 1
ATOM 2314 N N . ALA A 1 305 ? -5.027 12.008 -14.828 1 96.25 305 ALA A N 1
ATOM 2315 C CA . ALA A 1 305 ? -4.59 12.062 -16.219 1 96.25 305 ALA A CA 1
ATOM 2316 C C . ALA A 1 305 ? -3.686 10.875 -16.562 1 96.25 305 ALA A C 1
ATOM 2318 O O . ALA A 1 305 ? -3.881 10.203 -17.562 1 96.25 305 ALA A O 1
ATOM 2319 N N . THR A 1 306 ? -2.738 10.562 -15.734 1 97 306 THR A N 1
ATOM 2320 C CA . THR A 1 306 ? -1.783 9.5 -16.016 1 97 306 THR A CA 1
ATOM 2321 C C . THR A 1 306 ? -2.488 8.148 -16.094 1 97 306 THR A C 1
ATOM 2323 O O . THR A 1 306 ? -2.193 7.336 -16.984 1 97 306 THR A O 1
ATOM 2326 N N . ALA A 1 307 ? -3.361 7.926 -15.102 1 95.81 307 ALA A N 1
ATOM 2327 C CA . ALA A 1 307 ? -4.109 6.672 -15.117 1 95.81 307 ALA A CA 1
ATOM 2328 C C . ALA A 1 307 ? -4.953 6.547 -16.375 1 95.81 307 ALA A C 1
ATOM 2330 O O . ALA A 1 307 ? -5.023 5.477 -16.984 1 95.81 307 ALA A O 1
ATOM 2331 N N . ARG A 1 308 ? -5.566 7.617 -16.812 1 96.44 308 ARG A N 1
ATOM 2332 C CA . ARG A 1 308 ? -6.41 7.621 -18 1 96.44 308 ARG A CA 1
ATOM 2333 C C . ARG A 1 308 ? -5.57 7.434 -19.266 1 96.44 308 ARG A C 1
ATOM 2335 O O . ARG A 1 308 ? -6.004 6.777 -20.203 1 96.44 308 ARG A O 1
ATOM 2342 N N . LEU A 1 309 ? -4.43 8.039 -19.312 1 97.31 309 LEU A N 1
ATOM 2343 C CA . LEU A 1 309 ? -3.512 7.812 -20.422 1 97.31 309 LEU A CA 1
ATOM 2344 C C . LEU A 1 309 ? -3.086 6.352 -20.484 1 97.31 309 LEU A C 1
ATOM 2346 O O . LEU A 1 309 ? -3.062 5.754 -21.562 1 97.31 309 LEU A O 1
ATOM 2350 N N . ALA A 1 310 ? -2.801 5.832 -19.312 1 96.75 310 ALA A N 1
ATOM 2351 C CA . ALA A 1 310 ? -2.314 4.457 -19.234 1 96.75 310 ALA A CA 1
ATOM 2352 C C . ALA A 1 310 ? -3.398 3.465 -19.656 1 96.75 310 ALA A C 1
ATOM 2354 O O . ALA A 1 310 ? -3.098 2.402 -20.203 1 96.75 310 ALA A O 1
ATOM 2355 N N . SER A 1 311 ? -4.645 3.811 -19.406 1 95 311 SER A N 1
ATOM 2356 C CA . SER A 1 311 ? -5.762 2.939 -19.766 1 95 311 SER A CA 1
ATOM 2357 C C . SER A 1 311 ? -6.352 3.32 -21.109 1 95 311 SER A C 1
ATOM 2359 O O . SER A 1 311 ? -7.367 2.76 -21.531 1 95 311 SER A O 1
ATOM 2361 N N . LYS A 1 312 ? -5.902 4.309 -21.781 1 95.56 312 LYS A N 1
ATOM 2362 C CA . LYS A 1 312 ? -6.34 4.785 -23.094 1 95.56 312 LYS A CA 1
ATOM 2363 C C . LYS A 1 312 ? -7.77 5.316 -23.047 1 95.56 312 LYS A C 1
ATOM 2365 O O . LYS A 1 312 ? -8.555 5.098 -23.969 1 95.56 312 LYS A O 1
ATOM 2370 N N . SER A 1 313 ? -8.055 5.938 -21.938 1 94.5 313 SER A N 1
ATOM 2371 C CA . SER A 1 313 ? -9.422 6.418 -21.766 1 94.5 313 SER A CA 1
ATOM 2372 C C . SER A 1 313 ? -9.469 7.941 -21.734 1 94.5 313 SER A C 1
ATOM 2374 O O . SER A 1 313 ? -10.555 8.531 -21.672 1 94.5 313 SER A O 1
ATOM 2376 N N . HIS A 1 314 ? -8.32 8.586 -21.781 1 94.81 314 HIS A N 1
ATOM 2377 C CA . HIS A 1 314 ? -8.328 10.039 -21.781 1 94.81 314 HIS A CA 1
ATOM 2378 C C . HIS A 1 314 ? -9.031 10.586 -23.031 1 94.81 314 HIS A C 1
ATOM 2380 O O . HIS A 1 314 ? -8.758 10.141 -24.141 1 94.81 314 HIS A O 1
ATOM 2386 N N . PRO A 1 315 ? -9.875 11.469 -22.906 1 91.88 315 PRO A N 1
ATOM 2387 C CA . PRO A 1 315 ? -10.727 11.891 -24.031 1 91.88 315 PRO A CA 1
ATOM 2388 C C . PRO A 1 315 ? -9.953 12.648 -25.109 1 91.88 315 PRO A C 1
ATOM 2390 O O . PRO A 1 315 ? -10.312 12.594 -26.281 1 91.88 315 PRO A O 1
ATOM 2393 N N . PHE A 1 316 ? -8.844 13.289 -24.734 1 92.94 316 PHE A N 1
ATOM 2394 C CA . PHE A 1 316 ? -8.266 14.227 -25.688 1 92.94 316 PHE A CA 1
ATOM 2395 C C . PHE A 1 316 ? -6.789 13.922 -25.906 1 92.94 316 PHE A C 1
ATOM 2397 O O . PHE A 1 316 ? -6.137 14.555 -26.75 1 92.94 316 PHE A O 1
ATOM 2404 N N . ALA A 1 317 ? -6.254 13 -25.125 1 95.56 317 ALA A N 1
ATOM 2405 C CA . ALA A 1 317 ? -4.828 12.711 -25.234 1 95.56 317 ALA A CA 1
ATOM 2406 C C . ALA A 1 317 ? -4.574 11.211 -25.266 1 95.56 317 ALA A C 1
ATOM 2408 O O . ALA A 1 317 ? -5.348 10.43 -24.703 1 95.56 317 ALA A O 1
ATOM 2409 N N . ILE A 1 318 ? -3.572 10.859 -25.938 1 95.56 318 ILE A N 1
ATOM 2410 C CA . ILE A 1 318 ? -3.248 9.445 -26.047 1 95.56 318 ILE A CA 1
ATOM 2411 C C . ILE A 1 318 ? -1.739 9.25 -25.922 1 95.56 318 ILE A C 1
ATOM 2413 O O . ILE A 1 318 ? -0.963 10.164 -26.188 1 95.56 318 ILE A O 1
ATOM 2417 N N . MET A 1 319 ? -1.319 8.18 -25.422 1 96.88 319 MET A N 1
ATOM 2418 C CA . MET A 1 319 ? 0.049 7.668 -25.469 1 96.88 319 MET A CA 1
ATOM 2419 C C . MET A 1 319 ? 0.129 6.383 -26.281 1 96.88 319 MET A C 1
ATOM 2421 O O . MET A 1 319 ? -0.831 5.613 -26.328 1 96.88 319 MET A O 1
ATOM 2425 N N . GLU A 1 320 ? 1.185 6.203 -26.938 1 95.88 320 GLU A N 1
ATOM 2426 C CA . GLU A 1 320 ? 1.383 5.043 -27.797 1 95.88 320 GLU A CA 1
ATOM 2427 C C . GLU A 1 320 ? 2.803 4.496 -27.672 1 95.88 320 GLU A C 1
ATOM 2429 O O . GLU A 1 320 ? 3.637 5.082 -26.969 1 95.88 320 GLU A O 1
ATOM 2434 N N . SER A 1 321 ? 2.967 3.344 -28.344 1 95.44 321 SER A N 1
ATOM 2435 C CA . SER A 1 321 ? 4.285 2.717 -28.359 1 95.44 321 SER A CA 1
ATOM 2436 C C . SER A 1 321 ? 5.352 3.684 -28.859 1 95.44 321 SER A C 1
ATOM 2438 O O . SER A 1 321 ? 5.152 4.379 -29.859 1 95.44 321 SER A O 1
ATOM 2440 N N . GLY A 1 322 ? 6.426 3.748 -28.094 1 95.88 322 GLY A N 1
ATOM 2441 C CA . GLY A 1 322 ? 7.516 4.633 -28.484 1 95.88 322 GLY A CA 1
ATOM 2442 C C . GLY A 1 322 ? 7.516 5.941 -27.719 1 95.88 322 GLY A C 1
ATOM 2443 O O . GLY A 1 322 ? 8.531 6.641 -27.656 1 95.88 322 GLY A O 1
ATOM 2444 N N . ASP A 1 323 ? 6.336 6.355 -27.156 1 97.88 323 ASP A N 1
ATOM 2445 C CA . ASP A 1 323 ? 6.27 7.547 -26.312 1 97.88 323 ASP A CA 1
ATOM 2446 C C . ASP A 1 323 ? 7.035 7.344 -25.016 1 97.88 323 ASP A C 1
ATOM 2448 O O . ASP A 1 323 ? 7.469 6.23 -24.703 1 97.88 323 ASP A O 1
ATOM 2452 N N . THR A 1 324 ? 7.285 8.453 -24.266 1 98.12 324 THR A N 1
ATOM 2453 C CA . THR A 1 324 ? 7.977 8.43 -22.984 1 98.12 324 THR A CA 1
ATOM 2454 C C . THR A 1 324 ? 7.117 9.062 -21.891 1 98.12 324 THR A C 1
ATOM 2456 O O . THR A 1 324 ? 6.484 10.094 -22.125 1 98.12 324 THR A O 1
ATOM 2459 N N . VAL A 1 325 ? 7.008 8.398 -20.812 1 98.25 325 VAL A N 1
ATOM 2460 C CA . VAL A 1 325 ? 6.355 9 -19.656 1 98.25 325 VAL A CA 1
ATOM 2461 C C . VAL A 1 325 ? 7.344 9.102 -18.5 1 98.25 325 VAL A C 1
ATOM 2463 O O . VAL A 1 325 ? 8.094 8.164 -18.234 1 98.25 325 VAL A O 1
ATOM 2466 N N . ILE A 1 326 ? 7.453 10.242 -17.875 1 98.31 326 ILE A N 1
ATOM 2467 C CA . ILE A 1 326 ? 8.352 10.516 -16.75 1 98.31 326 ILE A CA 1
ATOM 2468 C C . ILE A 1 326 ? 7.531 10.789 -15.492 1 98.31 326 ILE A C 1
ATOM 2470 O O . ILE A 1 326 ? 6.695 11.695 -15.477 1 98.31 326 ILE A O 1
ATOM 2474 N N . PHE A 1 327 ? 7.738 9.977 -14.523 1 97.62 327 PHE A N 1
ATOM 2475 C CA . PHE A 1 327 ? 7.164 10.281 -13.219 1 97.62 327 PHE A CA 1
ATOM 2476 C C . PHE A 1 327 ? 8.148 11.062 -12.359 1 97.62 327 PHE A C 1
ATOM 2478 O O . PHE A 1 327 ? 9.016 10.477 -11.703 1 97.62 327 PHE A O 1
ATOM 2485 N N . SER A 1 328 ? 7.957 12.344 -12.336 1 97.06 328 SER A N 1
ATOM 2486 C CA . SER A 1 328 ? 8.812 13.25 -11.57 1 97.06 328 SER A CA 1
ATOM 2487 C C . SER A 1 328 ? 8.266 13.461 -10.164 1 97.06 328 SER A C 1
ATOM 2489 O O . SER A 1 328 ? 7.938 14.594 -9.789 1 97.06 328 SER A O 1
ATOM 2491 N N . SER A 1 329 ? 8.141 12.445 -9.398 1 93.94 329 SER A N 1
ATOM 2492 C CA . SER A 1 329 ? 7.59 12.43 -8.047 1 93.94 329 SER A CA 1
ATOM 2493 C C . SER A 1 329 ? 8.047 11.195 -7.277 1 93.94 329 SER A C 1
ATOM 2495 O O . SER A 1 329 ? 8.5 10.219 -7.871 1 93.94 329 SER A O 1
ATOM 2497 N N . LYS A 1 330 ? 8.039 11.328 -6.004 1 88.75 330 LYS A N 1
ATOM 2498 C CA . LYS A 1 330 ? 8.281 10.172 -5.141 1 88.75 330 LYS A CA 1
ATOM 2499 C C . LYS A 1 330 ? 6.988 9.414 -4.859 1 88.75 330 LYS A C 1
ATOM 2501 O O . LYS A 1 330 ? 5.922 10.016 -4.75 1 88.75 330 LYS A O 1
ATOM 2506 N N . ILE A 1 331 ? 7.074 8.062 -4.781 1 87.19 331 ILE A N 1
ATOM 2507 C CA . ILE A 1 331 ? 5.91 7.27 -4.402 1 87.19 331 ILE A CA 1
ATOM 2508 C C . ILE A 1 331 ? 5.633 7.438 -2.91 1 87.19 331 ILE A C 1
ATOM 2510 O O . ILE A 1 331 ? 6.523 7.234 -2.08 1 87.19 331 ILE A O 1
ATOM 2514 N N . ILE A 1 332 ? 4.516 7.93 -2.539 1 82.94 332 ILE A N 1
ATOM 2515 C CA . ILE A 1 332 ? 4.09 8.031 -1.147 1 82.94 332 ILE A CA 1
ATOM 2516 C C . ILE A 1 332 ? 3.758 6.637 -0.608 1 82.94 332 ILE A C 1
ATOM 2518 O O . ILE A 1 332 ? 3.035 5.871 -1.25 1 82.94 332 ILE A O 1
ATOM 2522 N N . PRO A 1 333 ? 4.316 6.293 0.547 1 78.81 333 PRO A N 1
ATOM 2523 C CA . PRO A 1 333 ? 4.109 4.953 1.103 1 78.81 333 PRO A CA 1
ATOM 2524 C C . PRO A 1 333 ? 2.639 4.551 1.141 1 78.81 333 PRO A C 1
ATOM 2526 O O . PRO A 1 333 ? 1.801 5.305 1.639 1 78.81 333 PRO A O 1
ATOM 2529 N N . GLY A 1 334 ? 2.385 3.309 0.585 1 79.25 334 GLY A N 1
ATOM 2530 C CA . GLY A 1 334 ? 1.027 2.791 0.562 1 79.25 334 GLY A CA 1
ATOM 2531 C C . GLY A 1 334 ? 0.392 2.844 -0.814 1 79.25 334 GLY A C 1
ATOM 2532 O O . GLY A 1 334 ? -0.64 2.213 -1.053 1 79.25 334 GLY A O 1
ATOM 2533 N N . ASN A 1 335 ? 1.046 3.602 -1.75 1 84.19 335 ASN A N 1
ATOM 2534 C CA . ASN A 1 335 ? 0.459 3.775 -3.074 1 84.19 335 ASN A CA 1
ATOM 2535 C C . ASN A 1 335 ? 1.181 2.932 -4.121 1 84.19 335 ASN A C 1
ATOM 2537 O O . ASN A 1 335 ? 0.895 3.039 -5.316 1 84.19 335 ASN A O 1
ATOM 2541 N N . GLU A 1 336 ? 2.021 2.014 -3.674 1 87.19 336 GLU A N 1
ATOM 2542 C CA . GLU A 1 336 ? 2.895 1.284 -4.59 1 87.19 336 GLU A CA 1
ATOM 2543 C C . GLU A 1 336 ? 2.084 0.444 -5.57 1 87.19 336 GLU A C 1
ATOM 2545 O O . GLU A 1 336 ? 2.328 0.485 -6.781 1 87.19 336 GLU A O 1
ATOM 2550 N N . LYS A 1 337 ? 1.075 -0.212 -5.051 1 85.81 337 LYS A N 1
ATOM 2551 C CA . LYS A 1 337 ? 0.328 -1.106 -5.93 1 85.81 337 LYS A CA 1
ATOM 2552 C C . LYS A 1 337 ? -0.386 -0.326 -7.031 1 85.81 337 LYS A C 1
ATOM 2554 O O . LYS A 1 337 ? -0.355 -0.72 -8.195 1 85.81 337 LYS A O 1
ATOM 2559 N N . ARG A 1 338 ? -0.936 0.772 -6.668 1 88 338 ARG A N 1
ATOM 2560 C CA . ARG A 1 338 ? -1.676 1.594 -7.621 1 88 338 ARG A CA 1
ATOM 2561 C C . ARG A 1 338 ? -0.745 2.182 -8.672 1 88 338 ARG A C 1
ATOM 2563 O O . ARG A 1 338 ? -1.056 2.16 -9.867 1 88 338 ARG A O 1
ATOM 2570 N N . ILE A 1 339 ? 0.34 2.705 -8.297 1 92.06 339 ILE A N 1
ATOM 2571 C CA . ILE A 1 339 ? 1.246 3.369 -9.227 1 92.06 339 ILE A CA 1
ATOM 2572 C C . ILE A 1 339 ? 1.908 2.33 -10.125 1 92.06 339 ILE A C 1
ATOM 2574 O O . ILE A 1 339 ? 2.123 2.58 -11.312 1 92.06 339 ILE A O 1
ATOM 2578 N N . PHE A 1 340 ? 2.229 1.172 -9.594 1 89.94 340 PHE A N 1
ATOM 2579 C CA . PHE A 1 340 ? 2.842 0.123 -10.398 1 89.94 340 PHE A CA 1
ATOM 2580 C C . PHE A 1 340 ? 1.879 -0.366 -11.477 1 89.94 340 PHE A C 1
ATOM 2582 O O . PHE A 1 340 ? 2.301 -0.727 -12.57 1 89.94 340 PHE A O 1
ATOM 2589 N N . ARG A 1 341 ? 0.646 -0.365 -11.125 1 91.31 341 ARG A N 1
ATOM 2590 C CA . ARG A 1 341 ? -0.34 -0.707 -12.148 1 91.31 341 ARG A CA 1
ATOM 2591 C C . ARG A 1 341 ? -0.269 0.261 -13.32 1 91.31 341 ARG A C 1
ATOM 2593 O O . ARG A 1 341 ? -0.362 -0.153 -14.477 1 91.31 341 ARG A O 1
ATOM 2600 N N . VAL A 1 342 ? -0.125 1.527 -13.016 1 95.06 342 VAL A N 1
ATOM 2601 C CA . VAL A 1 342 ? -0.015 2.553 -14.047 1 95.06 342 VAL A CA 1
ATOM 2602 C C . VAL A 1 342 ? 1.268 2.342 -14.844 1 95.06 342 VAL A C 1
ATOM 2604 O O . VAL A 1 342 ? 1.242 2.34 -16.078 1 95.06 342 VAL A O 1
ATOM 2607 N N . PHE A 1 343 ? 2.391 2.066 -14.125 1 94.81 343 PHE A N 1
ATOM 2608 C CA . PHE A 1 343 ? 3.656 1.771 -14.789 1 94.81 343 PHE A CA 1
ATOM 2609 C C . PHE A 1 343 ? 3.5 0.607 -15.758 1 94.81 343 PHE A C 1
ATOM 2611 O O . PHE A 1 343 ? 3.896 0.706 -16.922 1 94.81 343 PHE A O 1
ATOM 2618 N N . ASN A 1 344 ? 2.883 -0.394 -15.258 1 93.5 344 ASN A N 1
ATOM 2619 C CA . ASN A 1 344 ? 2.77 -1.636 -16.016 1 93.5 344 ASN A CA 1
ATOM 2620 C C . ASN A 1 344 ? 1.926 -1.451 -17.266 1 93.5 344 ASN A C 1
ATOM 2622 O O . ASN A 1 344 ? 2.254 -1.992 -18.328 1 93.5 344 ASN A O 1
ATOM 2626 N N . ASN A 1 345 ? 0.862 -0.694 -17.109 1 94.56 345 ASN A N 1
ATOM 2627 C CA . ASN A 1 345 ? 0.023 -0.42 -18.266 1 94.56 345 ASN A CA 1
ATOM 2628 C C . ASN A 1 345 ? 0.79 0.336 -19.344 1 94.56 345 ASN A C 1
ATOM 2630 O O . ASN A 1 345 ? 0.668 0.027 -20.531 1 94.56 345 ASN A O 1
ATOM 2634 N N . PHE A 1 346 ? 1.59 1.297 -18.969 1 96.44 346 PHE A N 1
ATOM 2635 C CA . PHE A 1 346 ? 2.406 2.045 -19.906 1 96.44 346 PHE A CA 1
ATOM 2636 C C . PHE A 1 346 ? 3.439 1.137 -20.578 1 96.44 346 PHE A C 1
ATOM 2638 O O . PHE A 1 346 ? 3.631 1.185 -21.781 1 96.44 346 PHE A O 1
ATOM 2645 N N . VAL A 1 347 ? 4.066 0.323 -19.797 1 93.31 347 VAL A N 1
ATOM 2646 C CA . VAL A 1 347 ? 5.102 -0.569 -20.297 1 93.31 347 VAL A CA 1
ATOM 2647 C C . VAL A 1 347 ? 4.5 -1.536 -21.312 1 93.31 347 VAL A C 1
ATOM 2649 O O . VAL A 1 347 ? 5.07 -1.753 -22.391 1 93.31 347 VAL A O 1
ATOM 2652 N N . ARG A 1 348 ? 3.359 -2.078 -20.984 1 90.75 348 ARG A N 1
ATOM 2653 C CA . ARG A 1 348 ? 2.684 -3.008 -21.891 1 90.75 348 ARG A CA 1
ATOM 2654 C C . ARG A 1 348 ? 2.312 -2.328 -23.203 1 90.75 348 ARG A C 1
ATOM 2656 O O . ARG A 1 348 ? 2.283 -2.971 -24.25 1 90.75 348 ARG A O 1
ATOM 2663 N N . MET A 1 349 ? 2.061 -1.056 -23.109 1 93.81 349 MET A N 1
ATOM 2664 C CA . MET A 1 349 ? 1.712 -0.249 -24.281 1 93.81 349 MET A CA 1
ATOM 2665 C C . MET A 1 349 ? 2.941 0.02 -25.141 1 93.81 349 MET A C 1
ATOM 2667 O O . MET A 1 349 ? 2.814 0.431 -26.297 1 93.81 349 MET A O 1
ATOM 2671 N N . GLY A 1 350 ? 4.098 -0.23 -24.625 1 92.5 350 GLY A N 1
ATOM 2672 C CA . GLY A 1 350 ? 5.332 0.068 -25.328 1 92.5 350 GLY A CA 1
ATOM 2673 C C . GLY A 1 350 ? 5.867 1.458 -25.031 1 92.5 350 GLY A C 1
ATOM 2674 O O . GLY A 1 350 ? 6.719 1.968 -25.766 1 92.5 350 GLY A O 1
ATOM 2675 N N . VAL A 1 351 ? 5.332 2.072 -23.984 1 96.56 351 VAL A N 1
ATOM 2676 C CA . VAL A 1 351 ? 5.777 3.396 -23.562 1 96.56 351 VAL A CA 1
ATOM 2677 C C . VAL A 1 351 ? 6.984 3.268 -22.641 1 96.56 351 VAL A C 1
ATOM 2679 O O . VAL A 1 351 ? 7.023 2.391 -21.781 1 96.56 351 VAL A O 1
ATOM 2682 N N . GLU A 1 352 ? 7.988 4.086 -22.844 1 95.31 352 GLU A N 1
ATOM 2683 C CA . GLU A 1 352 ? 9.125 4.133 -21.938 1 95.31 352 GLU A CA 1
ATOM 2684 C C . GLU A 1 352 ? 8.75 4.82 -20.625 1 95.31 352 GLU A C 1
ATOM 2686 O O . GLU A 1 352 ? 8.312 5.969 -20.625 1 95.31 352 GLU A O 1
ATOM 2691 N N . VAL A 1 353 ? 8.906 4.094 -19.547 1 96.06 353 VAL A N 1
ATOM 2692 C CA . VAL A 1 353 ? 8.531 4.633 -18.234 1 96.06 353 VAL A CA 1
ATOM 2693 C C . VAL A 1 353 ? 9.789 5 -17.453 1 96.06 353 VAL A C 1
ATOM 2695 O O . VAL A 1 353 ? 10.633 4.145 -17.188 1 96.06 353 VAL A O 1
ATOM 2698 N N . ILE A 1 354 ? 9.875 6.273 -17.125 1 96.06 354 ILE A N 1
ATOM 2699 C CA . ILE A 1 354 ? 11.008 6.797 -16.359 1 96.06 354 ILE A CA 1
ATOM 2700 C C . ILE A 1 354 ? 10.539 7.215 -14.969 1 96.06 354 ILE A C 1
ATOM 2702 O O . ILE A 1 354 ? 9.555 7.949 -14.836 1 96.06 354 ILE A O 1
ATOM 2706 N N . THR A 1 355 ? 11.172 6.684 -13.977 1 93.75 355 THR A N 1
ATOM 2707 C CA . THR A 1 355 ? 10.844 7 -12.594 1 93.75 355 THR A CA 1
ATOM 2708 C C . THR A 1 355 ? 12.102 7.305 -11.789 1 93.75 355 THR A C 1
ATOM 2710 O O . THR A 1 355 ? 13.211 7.305 -12.336 1 93.75 355 THR A O 1
ATOM 2713 N N . GLU A 1 356 ? 11.922 7.559 -10.516 1 89.44 356 GLU A N 1
ATOM 2714 C CA . GLU A 1 356 ? 13.055 7.801 -9.625 1 89.44 356 GLU A CA 1
ATOM 2715 C C . GLU A 1 356 ? 13.922 6.555 -9.477 1 89.44 356 GLU A C 1
ATOM 2717 O O . GLU A 1 356 ? 15.078 6.637 -9.062 1 89.44 356 GLU A O 1
ATOM 2722 N N . PHE A 1 357 ? 13.406 5.359 -9.891 1 84 357 PHE A N 1
ATOM 2723 C CA . PHE A 1 357 ? 14.156 4.113 -9.812 1 84 357 PHE A CA 1
ATOM 2724 C C . PHE A 1 357 ? 15.211 4.047 -10.906 1 84 357 PHE A C 1
ATOM 2726 O O . PHE A 1 357 ? 16.234 3.363 -10.766 1 84 357 PHE A O 1
ATOM 2733 N N . THR A 1 358 ? 14.906 4.828 -11.969 1 87 358 THR A N 1
ATOM 2734 C CA . THR A 1 358 ? 15.742 4.652 -13.156 1 87 358 THR A CA 1
ATOM 2735 C C . THR A 1 358 ? 16.594 5.891 -13.406 1 87 358 THR A C 1
ATOM 2737 O O . THR A 1 358 ? 17.672 5.801 -14 1 87 358 THR A O 1
ATOM 2740 N N . GLU A 1 359 ? 15.992 7.113 -13.047 1 92.44 359 GLU A N 1
ATOM 2741 C CA . GLU A 1 359 ? 16.672 8.375 -13.328 1 92.44 359 GLU A CA 1
ATOM 2742 C C . GLU A 1 359 ? 16.453 9.383 -12.211 1 92.44 359 GLU A C 1
ATOM 2744 O O . GLU A 1 359 ? 15.508 9.258 -11.43 1 92.44 359 GLU A O 1
ATOM 2749 N N . ARG A 1 360 ? 17.391 10.359 -12.195 1 92.94 360 ARG A N 1
ATOM 2750 C CA . ARG A 1 360 ? 17.234 11.469 -11.266 1 92.94 360 ARG A CA 1
ATOM 2751 C C . ARG A 1 360 ? 16.219 12.484 -11.797 1 92.94 360 ARG A C 1
ATOM 2753 O O . ARG A 1 360 ? 16.594 13.477 -12.422 1 92.94 360 ARG A O 1
ATOM 2760 N N . VAL A 1 361 ? 14.953 12.242 -11.492 1 96.31 361 VAL A N 1
ATOM 2761 C CA . VAL A 1 361 ? 13.898 13.078 -12.055 1 96.31 361 VAL A CA 1
ATOM 2762 C C . VAL A 1 361 ? 13.078 13.695 -10.93 1 96.31 361 VAL A C 1
ATOM 2764 O O . VAL A 1 361 ? 12 14.25 -11.172 1 96.31 361 VAL A O 1
ATOM 2767 N N . HIS A 1 362 ? 13.57 13.508 -9.68 1 94.88 362 HIS A N 1
ATOM 2768 C CA . HIS A 1 362 ? 12.844 14.023 -8.523 1 94.88 362 HIS A CA 1
ATOM 2769 C C . HIS A 1 362 ? 13.789 14.422 -7.402 1 94.88 362 HIS A C 1
ATOM 2771 O O . HIS A 1 362 ? 14.875 13.844 -7.27 1 94.88 362 HIS A O 1
ATOM 2777 N N . VAL A 1 363 ? 13.406 15.391 -6.66 1 94.62 363 VAL A N 1
ATOM 2778 C CA . VAL A 1 363 ? 14.039 15.742 -5.395 1 94.62 363 VAL A CA 1
ATOM 2779 C C . VAL A 1 363 ? 12.977 15.953 -4.32 1 94.62 363 VAL A C 1
ATOM 2781 O O . VAL A 1 363 ? 11.883 16.438 -4.613 1 94.62 363 VAL A O 1
ATOM 2784 N N . SER A 1 364 ? 13.305 15.688 -3.072 1 93.12 364 SER A N 1
ATOM 2785 C CA . SER A 1 364 ? 12.359 15.797 -1.969 1 93.12 364 SER A CA 1
ATOM 2786 C C . SER A 1 364 ? 12.086 17.25 -1.609 1 93.12 364 SER A C 1
ATOM 2788 O O . SER A 1 364 ? 12.961 18.109 -1.771 1 93.12 364 SER A O 1
ATOM 2790 N N . GLY A 1 365 ? 10.852 17.5 -1.128 1 94.88 365 GLY A N 1
ATOM 2791 C CA . GLY A 1 365 ? 10.5 18.812 -0.617 1 94.88 365 GLY A CA 1
ATOM 2792 C C . GLY A 1 365 ? 10.695 18.953 0.881 1 94.88 365 GLY A C 1
ATOM 2793 O O . GLY A 1 365 ? 10.438 20 1.458 1 94.88 365 GLY A O 1
ATOM 2794 N N . HIS A 1 366 ? 11.195 17.906 1.553 1 96.81 366 HIS A N 1
ATOM 2795 C CA . HIS A 1 366 ? 11.359 17.906 3.002 1 96.81 366 HIS A CA 1
ATOM 2796 C C . HIS A 1 366 ? 12.828 17.781 3.395 1 96.81 366 HIS A C 1
ATOM 2798 O O . HIS A 1 366 ? 13.641 17.297 2.607 1 96.81 366 HIS A O 1
ATOM 2804 N N . PRO A 1 367 ? 13.172 18.219 4.574 1 97.75 367 PRO A N 1
ATOM 2805 C CA . PRO A 1 367 ? 14.578 18.297 4.961 1 97.75 367 PRO A CA 1
ATOM 2806 C C . PRO A 1 367 ? 15.18 16.938 5.281 1 97.75 367 PRO A C 1
ATOM 2808 O O . PRO A 1 367 ? 14.562 16.125 5.977 1 97.75 367 PRO A O 1
ATOM 2811 N N . SER A 1 368 ? 16.391 16.75 4.746 1 96.56 368 SER A N 1
ATOM 2812 C CA . SER A 1 368 ? 17.188 15.586 5.148 1 96.56 368 SER A CA 1
ATOM 2813 C C . SER A 1 368 ? 17.797 15.781 6.531 1 96.56 368 SER A C 1
ATOM 2815 O O . SER A 1 368 ? 17.672 16.844 7.125 1 96.56 368 SER A O 1
ATOM 2817 N N . ARG A 1 369 ? 18.469 14.812 6.984 1 95.75 369 ARG A N 1
ATOM 2818 C CA . ARG A 1 369 ? 19.062 14.812 8.32 1 95.75 369 ARG A CA 1
ATOM 2819 C C . ARG A 1 369 ? 20.016 15.984 8.492 1 95.75 369 ARG A C 1
ATOM 2821 O O . ARG A 1 369 ? 19.984 16.672 9.523 1 95.75 369 ARG A O 1
ATOM 2828 N N . GLU A 1 370 ? 20.797 16.234 7.508 1 96.94 370 GLU A N 1
ATOM 2829 C CA . GLU A 1 370 ? 21.797 17.297 7.605 1 96.94 370 GLU A CA 1
ATOM 2830 C C . GLU A 1 370 ? 21.125 18.672 7.641 1 96.94 370 GLU A C 1
ATOM 2832 O O . GLU A 1 370 ? 21.609 19.594 8.305 1 96.94 370 GLU A O 1
ATOM 2837 N N . GLU A 1 371 ? 20.109 18.797 6.938 1 97.88 371 GLU A N 1
ATOM 2838 C CA . GLU A 1 371 ? 19.391 20.062 6.941 1 97.88 371 GLU A CA 1
ATOM 2839 C C . GLU A 1 371 ? 18.719 20.312 8.289 1 97.88 371 GLU A C 1
ATOM 2841 O O . GLU A 1 371 ? 18.672 21.438 8.773 1 97.88 371 GLU A O 1
ATOM 2846 N N . VAL A 1 372 ? 18.219 19.266 8.891 1 98.38 372 VAL A N 1
ATOM 2847 C CA . VAL A 1 372 ? 17.641 19.375 10.219 1 98.38 372 VAL A CA 1
ATOM 2848 C C . VAL A 1 372 ? 18.719 19.797 11.219 1 98.38 372 VAL A C 1
ATOM 2850 O O . VAL A 1 372 ? 18.484 20.641 12.086 1 98.38 372 VAL A O 1
ATOM 2853 N N . ARG A 1 373 ? 19.922 19.234 11.07 1 98.12 373 ARG A N 1
ATOM 2854 C CA . ARG A 1 373 ? 21.031 19.641 11.914 1 98.12 373 ARG A CA 1
ATOM 2855 C C . ARG A 1 373 ? 21.328 21.125 11.758 1 98.12 373 ARG A C 1
ATOM 2857 O O . ARG A 1 373 ? 21.609 21.812 12.742 1 98.12 373 ARG A O 1
ATOM 2864 N N . THR A 1 374 ? 21.297 21.531 10.508 1 98.25 374 THR A N 1
ATOM 2865 C CA . THR A 1 374 ? 21.547 22.953 10.227 1 98.25 374 THR A CA 1
ATOM 2866 C C . THR A 1 374 ? 20.5 23.828 10.898 1 98.25 374 THR A C 1
ATOM 2868 O O . THR A 1 374 ? 20.828 24.859 11.484 1 98.25 374 THR A O 1
ATOM 2871 N N . LEU A 1 375 ? 19.25 23.422 10.828 1 98.56 375 LEU A N 1
ATOM 2872 C CA . LEU A 1 375 ? 18.172 24.172 11.477 1 98.56 375 LEU A CA 1
ATOM 2873 C C . LEU A 1 375 ? 18.453 24.344 12.961 1 98.56 375 LEU A C 1
ATOM 2875 O O . LEU A 1 375 ? 18.328 25.438 13.5 1 98.56 375 LEU A O 1
ATOM 2879 N N . TYR A 1 376 ? 18.828 23.266 13.617 1 98.56 376 TYR A N 1
ATOM 2880 C CA . TYR A 1 376 ? 19.031 23.297 15.062 1 98.56 376 TYR A CA 1
ATOM 2881 C C . TYR A 1 376 ? 20.281 24.078 15.414 1 98.56 376 TYR A C 1
ATOM 2883 O O . TYR A 1 376 ? 20.344 24.719 16.469 1 98.56 376 TYR A O 1
ATOM 2891 N N . SER A 1 377 ? 21.281 24.062 14.531 1 98.44 377 SER A N 1
ATOM 2892 C CA . SER A 1 377 ? 22.484 24.859 14.75 1 98.44 377 SER A CA 1
ATOM 2893 C C . SER A 1 377 ? 22.172 26.344 14.688 1 98.44 377 SER A C 1
ATOM 2895 O O . SER A 1 377 ? 22.781 27.156 15.391 1 98.44 377 SER A O 1
ATOM 2897 N N . LEU A 1 378 ? 21.25 26.719 13.844 1 98.56 378 LEU A N 1
ATOM 2898 C CA . LEU A 1 378 ? 20.875 28.109 13.672 1 98.56 378 LEU A CA 1
ATOM 2899 C C . LEU A 1 378 ? 19.938 28.562 14.789 1 98.56 378 LEU A C 1
ATOM 2901 O O . LEU A 1 378 ? 20.109 29.656 15.336 1 98.56 378 LEU A O 1
ATOM 2905 N N . THR A 1 379 ? 19.031 27.734 15.211 1 98.56 379 THR A N 1
ATOM 2906 C CA . THR A 1 379 ? 17.922 28.172 16.062 1 98.56 379 THR A CA 1
ATOM 2907 C C . THR A 1 379 ? 18.234 27.891 17.531 1 98.56 379 THR A C 1
ATOM 2909 O O . THR A 1 379 ? 17.734 28.594 18.422 1 98.56 379 THR A O 1
ATOM 2912 N N . ARG A 1 380 ? 18.938 26.844 17.859 1 98 380 ARG A N 1
ATOM 2913 C CA . ARG A 1 380 ? 19.406 26.484 19.203 1 98 380 ARG A CA 1
ATOM 2914 C C . ARG A 1 380 ? 18.266 26.562 20.219 1 98 380 ARG A C 1
ATOM 2916 O O . ARG A 1 380 ? 18.375 27.25 21.234 1 98 380 ARG A O 1
ATOM 2923 N N . PRO A 1 381 ? 17.156 25.828 19.969 1 98.5 381 PRO A N 1
ATOM 2924 C CA . PRO A 1 381 ? 16.016 25.906 20.891 1 98.5 381 PRO A CA 1
ATOM 2925 C C . PRO A 1 381 ? 16.266 25.172 22.203 1 98.5 381 PRO A C 1
ATOM 2927 O O . PRO A 1 381 ? 17.172 24.344 22.281 1 98.5 381 PRO A O 1
ATOM 2930 N N . LYS A 1 382 ? 15.453 25.484 23.203 1 97.31 382 LYS A N 1
ATOM 2931 C CA . LYS A 1 382 ? 15.5 24.766 24.469 1 97.31 382 LYS A CA 1
ATOM 2932 C C . LYS A 1 382 ? 14.875 23.375 24.328 1 97.31 382 LYS A C 1
ATOM 2934 O O . LYS A 1 382 ? 15.258 22.438 25.031 1 97.31 382 LYS A O 1
ATOM 2939 N N . MET A 1 383 ? 13.906 23.312 23.453 1 97.75 383 MET A N 1
ATOM 2940 C CA . MET A 1 383 ? 13.195 22.062 23.281 1 97.75 383 MET A CA 1
ATOM 2941 C C . MET A 1 383 ? 12.852 21.828 21.812 1 97.75 383 MET A C 1
ATOM 2943 O O . MET A 1 383 ? 12.773 22.766 21.031 1 97.75 383 MET A O 1
ATOM 2947 N N . CYS A 1 384 ? 12.719 20.547 21.516 1 98 384 CYS A N 1
ATOM 2948 C CA . CYS A 1 384 ? 12.266 20.156 20.188 1 98 384 CYS A CA 1
ATOM 2949 C C . CYS A 1 384 ? 10.961 19.375 20.266 1 98 384 CYS A C 1
ATOM 2951 O O . CYS A 1 384 ? 10.797 18.516 21.125 1 98 384 CYS A O 1
ATOM 2953 N N . LEU A 1 385 ? 10.016 19.703 19.453 1 98.56 385 LEU A N 1
ATOM 2954 C CA . LEU A 1 385 ? 8.773 18.953 19.266 1 98.56 385 LEU A CA 1
ATOM 2955 C C . LEU A 1 385 ? 8.641 18.5 17.812 1 98.56 385 LEU A C 1
ATOM 2957 O O . LEU A 1 385 ? 8.125 19.234 16.969 1 98.56 385 LEU A O 1
ATOM 2961 N N . PRO A 1 386 ? 9.031 17.219 17.531 1 98.19 386 PRO A N 1
ATOM 2962 C CA . PRO A 1 386 ? 8.891 16.719 16.156 1 98.19 386 PRO A CA 1
ATOM 2963 C C . PRO A 1 386 ? 7.434 16.562 15.734 1 98.19 386 PRO A C 1
ATOM 2965 O O . PRO A 1 386 ? 6.609 16.094 16.516 1 98.19 386 PRO A O 1
ATOM 2968 N N . VAL A 1 387 ? 7.133 17.016 14.492 1 98.12 387 VAL A N 1
ATOM 2969 C CA . VAL A 1 387 ? 5.789 16.875 13.938 1 98.12 387 VAL A CA 1
ATOM 2970 C C . VAL A 1 387 ? 5.875 16.406 12.492 1 98.12 387 VAL A C 1
ATOM 2972 O O . VAL A 1 387 ? 6.969 16.172 11.969 1 98.12 387 VAL A O 1
ATOM 2975 N N . HIS A 1 388 ? 4.727 16.156 11.875 1 96.88 388 HIS A N 1
ATOM 2976 C CA . HIS A 1 388 ? 4.594 15.828 10.461 1 96.88 388 HIS A CA 1
ATOM 2977 C C . HIS A 1 388 ? 5.414 14.594 10.109 1 96.88 388 HIS A C 1
ATOM 2979 O O . HIS A 1 388 ? 6.25 14.633 9.203 1 96.88 388 HIS A O 1
ATOM 2985 N N . GLY A 1 389 ? 5.18 13.516 10.805 1 94.38 389 GLY A N 1
ATOM 2986 C CA . GLY A 1 389 ? 5.816 12.219 10.625 1 94.38 389 GLY A CA 1
ATOM 2987 C C . GLY A 1 389 ? 5.125 11.109 11.398 1 94.38 389 GLY A C 1
ATOM 2988 O O . GLY A 1 389 ? 4.457 11.367 12.406 1 94.38 389 GLY A O 1
ATOM 2989 N N . GLU A 1 390 ? 5.312 9.922 10.898 1 92.88 390 GLU A N 1
ATOM 2990 C CA . GLU A 1 390 ? 4.961 8.773 11.727 1 92.88 390 GLU A CA 1
ATOM 2991 C C . GLU A 1 390 ? 5.785 8.742 13.008 1 92.88 390 GLU A C 1
ATOM 2993 O O . GLU A 1 390 ? 6.785 9.453 13.133 1 92.88 390 GLU A O 1
ATOM 2998 N N . TYR A 1 391 ? 5.348 7.965 13.945 1 93.44 391 TYR A N 1
ATOM 2999 C CA . TYR A 1 391 ? 6.07 7.906 15.211 1 93.44 391 TYR A CA 1
ATOM 3000 C C . TYR A 1 391 ? 7.523 7.496 14.992 1 93.44 391 TYR A C 1
ATOM 3002 O O . TYR A 1 391 ? 8.43 8.031 15.633 1 93.44 391 TYR A O 1
ATOM 3010 N N . MET A 1 392 ? 7.711 6.602 14.086 1 91.31 392 MET A N 1
ATOM 3011 C CA . MET A 1 392 ? 9.086 6.184 13.805 1 91.31 392 MET A CA 1
ATOM 3012 C C . MET A 1 392 ? 9.914 7.359 13.305 1 91.31 392 MET A C 1
ATOM 3014 O O . MET A 1 392 ? 11.094 7.473 13.641 1 91.31 392 MET A O 1
ATOM 3018 N N . HIS A 1 393 ? 9.352 8.273 12.539 1 94.19 393 HIS A N 1
ATOM 3019 C CA . HIS A 1 393 ? 10.023 9.477 12.078 1 94.19 393 HIS A CA 1
ATOM 3020 C C . HIS A 1 393 ? 10.32 10.422 13.242 1 94.19 393 HIS A C 1
ATOM 3022 O O . HIS A 1 393 ? 11.438 10.922 13.375 1 94.19 393 HIS A O 1
ATOM 3028 N N . MET A 1 394 ? 9.305 10.562 14.039 1 96.56 394 MET A N 1
ATOM 3029 C CA . MET A 1 394 ? 9.406 11.531 15.133 1 96.56 394 MET A CA 1
ATOM 3030 C C . MET A 1 394 ? 10.422 11.07 16.172 1 96.56 394 MET A C 1
ATOM 3032 O O . MET A 1 394 ? 11.156 11.883 16.734 1 96.56 394 MET A O 1
ATOM 3036 N N . TYR A 1 395 ? 10.477 9.797 16.375 1 93.75 395 TYR A N 1
ATOM 3037 C CA . TYR A 1 395 ? 11.438 9.258 17.328 1 93.75 395 TYR A CA 1
ATOM 3038 C C . TYR A 1 395 ? 12.859 9.391 16.797 1 93.75 395 TYR A C 1
ATOM 3040 O O . TYR A 1 395 ? 13.781 9.719 17.547 1 93.75 395 TYR A O 1
ATOM 3048 N N . GLU A 1 396 ? 13.023 9.062 15.547 1 93.62 396 GLU A N 1
ATOM 3049 C CA . GLU A 1 396 ? 14.336 9.273 14.938 1 93.62 396 GLU A CA 1
ATOM 3050 C C . GLU A 1 396 ? 14.734 10.742 14.984 1 93.62 396 GLU A C 1
ATOM 3052 O O . GLU A 1 396 ? 15.906 11.07 15.188 1 93.62 396 GLU A O 1
ATOM 3057 N N . HIS A 1 397 ? 13.797 11.602 14.781 1 97.25 397 HIS A N 1
ATOM 3058 C CA . HIS A 1 397 ? 14.016 13.039 14.875 1 97.25 397 HIS A CA 1
ATOM 3059 C C . HIS A 1 397 ? 14.477 13.445 16.266 1 97.25 397 HIS A C 1
ATOM 3061 O O . HIS A 1 397 ? 15.375 14.273 16.422 1 97.25 397 HIS A O 1
ATOM 3067 N N . LYS A 1 398 ? 13.844 12.898 17.25 1 96.38 398 LYS A N 1
ATOM 3068 C CA . LYS A 1 398 ? 14.234 13.141 18.641 1 96.38 398 LYS A CA 1
ATOM 3069 C C . LYS A 1 398 ? 15.695 12.766 18.859 1 96.38 398 LYS A C 1
ATOM 3071 O O . LYS A 1 398 ? 16.453 13.531 19.469 1 96.38 398 LYS A O 1
ATOM 3076 N N . LYS A 1 399 ? 16.078 11.602 18.375 1 93.62 399 LYS A N 1
ATOM 3077 C CA . LYS A 1 399 ? 17.453 11.164 18.516 1 93.62 399 LYS A CA 1
ATOM 3078 C C . LYS A 1 399 ? 18.422 12.172 17.906 1 93.62 399 LYS A C 1
ATOM 3080 O O . LYS A 1 399 ? 19.453 12.492 18.484 1 93.62 399 LYS A O 1
ATOM 3085 N N . LEU A 1 400 ? 18.078 12.648 16.75 1 96.62 400 LEU A N 1
ATOM 3086 C CA . LEU A 1 400 ? 18.922 13.625 16.062 1 96.62 400 LEU A CA 1
ATOM 3087 C C . LEU A 1 400 ? 18.984 14.93 16.859 1 96.62 400 LEU A C 1
ATOM 3089 O O . LEU A 1 400 ? 20.062 15.516 17 1 96.62 400 LEU A O 1
ATOM 3093 N N . ALA A 1 401 ? 17.812 15.383 17.312 1 98.06 401 ALA A N 1
ATOM 3094 C CA . ALA A 1 401 ? 17.766 16.625 18.078 1 98.06 401 ALA A CA 1
ATOM 3095 C C . ALA A 1 401 ? 18.641 16.531 19.328 1 98.06 401 ALA A C 1
ATOM 3097 O O . ALA A 1 401 ? 19.375 17.469 19.656 1 98.06 401 ALA A O 1
ATOM 3098 N N . GLU A 1 402 ? 18.531 15.414 20 1 96.31 402 GLU A N 1
ATOM 3099 C CA . GLU A 1 402 ? 19.359 15.18 21.188 1 96.31 402 GLU A CA 1
ATOM 3100 C C . GLU A 1 402 ? 20.844 15.18 20.828 1 96.31 402 GLU A C 1
ATOM 3102 O O . GLU A 1 402 ? 21.656 15.742 21.562 1 96.31 402 GLU A O 1
ATOM 3107 N N . ALA A 1 403 ? 21.141 14.602 19.766 1 96.25 403 ALA A N 1
ATOM 3108 C CA . ALA A 1 403 ? 22.531 14.578 19.297 1 96.25 403 ALA A CA 1
ATOM 3109 C C . ALA A 1 403 ? 23.016 15.992 18.984 1 96.25 403 ALA A C 1
ATOM 3111 O O . ALA A 1 403 ? 24.219 16.266 19.047 1 96.25 403 ALA A O 1
ATOM 3112 N N . CYS A 1 404 ? 22.125 16.891 18.609 1 97.38 404 CYS A N 1
ATOM 3113 C CA . CYS A 1 404 ? 22.453 18.281 18.312 1 97.38 404 CYS A CA 1
ATOM 3114 C C . CYS A 1 404 ? 22.547 19.109 19.578 1 97.38 404 CYS A C 1
ATOM 3116 O O . CYS A 1 404 ? 22.781 20.312 19.516 1 97.38 404 CYS A O 1
ATOM 3118 N N . GLY A 1 405 ? 22.312 18.484 20.734 1 96.19 405 GLY A N 1
ATOM 3119 C CA . GLY A 1 405 ? 22.5 19.172 22 1 96.19 405 GLY A CA 1
ATOM 3120 C C . GLY A 1 405 ? 21.203 19.766 22.562 1 96.19 405 GLY A C 1
ATOM 3121 O O . GLY A 1 405 ? 21.234 20.531 23.516 1 96.19 405 GLY A O 1
ATOM 3122 N N . ILE A 1 406 ? 20.094 19.469 21.953 1 96.88 406 ILE A N 1
ATOM 3123 C CA . ILE A 1 406 ? 18.828 19.969 22.484 1 96.88 406 ILE A CA 1
ATOM 3124 C C . ILE A 1 406 ? 18.422 19.172 23.719 1 96.88 406 ILE A C 1
ATOM 3126 O O . ILE A 1 406 ? 18.312 17.953 23.672 1 96.88 406 ILE A O 1
ATOM 3130 N N . GLU A 1 407 ? 18.25 19.797 24.766 1 88.62 407 GLU A N 1
ATOM 3131 C CA . GLU A 1 407 ? 18.109 19.203 26.094 1 88.62 407 GLU A CA 1
ATOM 3132 C C . GLU A 1 407 ? 16.812 18.406 26.219 1 88.62 407 GLU A C 1
ATOM 3134 O O . GLU A 1 407 ? 16.766 17.391 26.906 1 88.62 407 GLU A O 1
ATOM 3139 N N . ARG A 1 408 ? 15.789 18.922 25.594 1 94.44 408 ARG A N 1
ATOM 3140 C CA . ARG A 1 408 ? 14.477 18.297 25.766 1 94.44 408 ARG A CA 1
ATOM 3141 C C . ARG A 1 408 ? 13.805 18.062 24.422 1 94.44 408 ARG A C 1
ATOM 3143 O O . ARG A 1 408 ? 13.844 18.922 23.531 1 94.44 408 ARG A O 1
ATOM 3150 N N . CYS A 1 409 ? 13.312 16.891 24.266 1 96 409 CYS A N 1
ATOM 3151 C CA . CYS A 1 409 ? 12.523 16.547 23.094 1 96 409 CYS A CA 1
ATOM 3152 C C . CYS A 1 409 ? 11.258 15.797 23.484 1 96 409 CYS A C 1
ATOM 3154 O O . CYS A 1 409 ? 11.32 14.789 24.188 1 96 409 CYS A O 1
ATOM 3156 N N . ILE A 1 410 ? 10.141 16.297 23.125 1 96.75 410 ILE A N 1
ATOM 3157 C CA . ILE A 1 410 ? 8.867 15.68 23.484 1 96.75 410 ILE A CA 1
ATOM 3158 C C . ILE A 1 410 ? 8.18 15.148 22.234 1 96.75 410 ILE A C 1
ATOM 3160 O O . ILE A 1 410 ? 7.98 15.891 21.266 1 96.75 410 ILE A O 1
ATOM 3164 N N . ILE A 1 411 ? 7.871 13.883 22.188 1 96.38 411 ILE A N 1
ATOM 3165 C CA . ILE A 1 411 ? 7.059 13.281 21.141 1 96.38 411 ILE A CA 1
ATOM 3166 C C . ILE A 1 411 ? 5.582 13.359 21.531 1 96.38 411 ILE A C 1
ATOM 3168 O O . ILE A 1 411 ? 5.121 12.609 22.391 1 96.38 411 ILE A O 1
ATOM 3172 N N . ALA A 1 412 ? 4.895 14.211 20.859 1 96.69 412 ALA A N 1
ATOM 3173 C CA . ALA A 1 412 ? 3.494 14.438 21.203 1 96.69 412 ALA A CA 1
ATOM 3174 C C . ALA A 1 412 ? 2.578 13.5 20.422 1 96.69 412 ALA A C 1
ATOM 3176 O O . ALA A 1 412 ? 2.92 13.07 19.312 1 96.69 412 ALA A O 1
ATOM 3177 N N . ALA A 1 413 ? 1.486 13.109 20.984 1 95.5 413 ALA A N 1
ATOM 3178 C CA . ALA A 1 413 ? 0.358 12.453 20.328 1 95.5 413 ALA A CA 1
ATOM 3179 C C . ALA A 1 413 ? -0.778 13.445 20.078 1 95.5 413 ALA A C 1
ATOM 3181 O O . ALA A 1 413 ? -0.83 14.508 20.703 1 95.5 413 ALA A O 1
ATOM 3182 N N . PRO A 1 414 ? -1.617 13.117 19.109 1 97.06 414 PRO A N 1
ATOM 3183 C CA . PRO A 1 414 ? -2.771 14.008 18.938 1 97.06 414 PRO A CA 1
ATOM 3184 C C . PRO A 1 414 ? -3.547 14.219 20.234 1 97.06 414 PRO A C 1
ATOM 3186 O O . PRO A 1 414 ? -3.832 13.266 20.969 1 97.06 414 PRO A O 1
ATOM 3189 N N . GLY A 1 415 ? -3.803 15.445 20.578 1 97.75 415 GLY A N 1
ATOM 3190 C CA . GLY A 1 415 ? -4.574 15.766 21.766 1 97.75 415 GLY A CA 1
ATOM 3191 C C . GLY A 1 415 ? -3.707 16.094 22.969 1 97.75 415 GLY A C 1
ATOM 3192 O O . GLY A 1 415 ? -4.195 16.641 23.969 1 97.75 415 GLY A O 1
ATOM 3193 N N . ASP A 1 416 ? -2.422 15.844 22.891 1 97.5 416 ASP A N 1
ATOM 3194 C CA . ASP A 1 416 ? -1.531 16.172 24 1 97.5 416 ASP A CA 1
ATOM 3195 C C . ASP A 1 416 ? -1.409 17.688 24.172 1 97.5 416 ASP A C 1
ATOM 3197 O O . ASP A 1 416 ? -1.301 18.422 23.188 1 97.5 416 ASP A O 1
ATOM 3201 N N . VAL A 1 417 ? -1.495 18.156 25.375 1 97.75 417 VAL A N 1
ATOM 3202 C CA . VAL A 1 417 ? -1.275 19.562 25.688 1 97.75 417 VAL A CA 1
ATOM 3203 C C . VAL A 1 417 ? 0.109 19.75 26.297 1 97.75 417 VAL A C 1
ATOM 3205 O O . VAL A 1 417 ? 0.383 19.234 27.391 1 97.75 417 VAL A O 1
ATOM 3208 N N . ILE A 1 418 ? 0.944 20.438 25.609 1 97.94 418 ILE A N 1
ATOM 3209 C CA . ILE A 1 418 ? 2.312 20.672 26.062 1 97.94 418 ILE A CA 1
ATOM 3210 C C . ILE A 1 418 ? 2.465 22.109 26.531 1 97.94 418 ILE A C 1
ATOM 3212 O O . ILE A 1 418 ? 2.145 23.047 25.812 1 97.94 418 ILE A O 1
ATOM 3216 N N . ASP A 1 419 ? 2.846 22.266 27.797 1 97.69 419 ASP A N 1
ATOM 3217 C CA . ASP A 1 419 ? 3.24 23.578 28.281 1 97.69 419 ASP A CA 1
ATOM 3218 C C . ASP A 1 419 ? 4.637 23.953 27.781 1 97.69 419 ASP A C 1
ATOM 3220 O O . ASP A 1 419 ? 5.629 23.359 28.203 1 97.69 419 ASP A O 1
ATOM 3224 N N . LEU A 1 420 ? 4.75 24.938 26.969 1 97.94 420 LEU A N 1
ATOM 3225 C CA . LEU A 1 420 ? 5.988 25.266 26.266 1 97.94 420 LEU A CA 1
ATOM 3226 C C . LEU A 1 420 ? 6.977 25.953 27.203 1 97.94 420 LEU A C 1
ATOM 3228 O O . LEU A 1 420 ? 8.18 25.984 26.938 1 97.94 420 LEU A O 1
ATOM 3232 N N . VAL A 1 421 ? 6.477 26.562 28.234 1 96.81 421 VAL A N 1
ATOM 3233 C CA . VAL A 1 421 ? 7.348 27.203 29.219 1 96.81 421 VAL A CA 1
ATOM 3234 C C . VAL A 1 421 ? 7.941 26.156 30.156 1 96.81 421 VAL A C 1
ATOM 3236 O O . VAL A 1 421 ? 9.156 26.109 30.359 1 96.81 421 VAL A O 1
ATOM 3239 N N . ARG A 1 422 ? 7.113 25.25 30.625 1 95.06 422 ARG A N 1
ATOM 3240 C CA . ARG A 1 422 ? 7.559 24.203 31.531 1 95.06 422 ARG A CA 1
ATOM 3241 C C . ARG A 1 422 ? 8.273 23.078 30.766 1 95.06 422 ARG A C 1
ATOM 3243 O O . ARG A 1 422 ? 9.07 22.344 31.344 1 95.06 422 ARG A O 1
ATOM 3250 N N . GLY A 1 423 ? 7.934 22.969 29.609 1 95.75 423 GLY A N 1
ATOM 3251 C CA . GLY A 1 423 ? 8.547 21.938 28.781 1 95.75 423 GLY A CA 1
ATOM 3252 C C . GLY A 1 423 ? 8.047 20.547 29.125 1 95.75 423 GLY A C 1
ATOM 3253 O O . GLY A 1 423 ? 8.836 19.594 29.188 1 95.75 423 GLY A O 1
ATOM 3254 N N . GLU A 1 424 ? 6.738 20.391 29.359 1 95.31 424 GLU A N 1
ATOM 3255 C CA . GLU A 1 424 ? 6.203 19.078 29.719 1 95.31 424 GLU A CA 1
ATOM 3256 C C . GLU A 1 424 ? 4.746 18.953 29.281 1 95.31 424 GLU A C 1
ATOM 3258 O O . GLU A 1 424 ? 4.055 19.953 29.078 1 95.31 424 GLU A O 1
ATOM 3263 N N . LYS A 1 425 ? 4.336 17.797 29.078 1 95.81 425 LYS A N 1
ATOM 3264 C CA . LYS A 1 425 ? 2.926 17.516 28.844 1 95.81 425 LYS A CA 1
ATOM 3265 C C . LYS A 1 425 ? 2.094 17.75 30.094 1 95.81 425 LYS A C 1
ATOM 3267 O O . LYS A 1 425 ? 2.393 17.203 31.156 1 95.81 425 LYS A O 1
ATOM 3272 N N . VAL A 1 426 ? 1.016 18.5 29.969 1 96.38 426 VAL A N 1
ATOM 3273 C CA . VAL A 1 426 ? 0.291 18.891 31.172 1 96.38 426 VAL A CA 1
ATOM 3274 C C . VAL A 1 426 ? -1.139 18.359 31.109 1 96.38 426 VAL A C 1
ATOM 3276 O O . VAL A 1 426 ? -1.832 18.312 32.125 1 96.38 426 VAL A O 1
ATOM 3279 N N . ASP A 1 427 ? -1.563 17.984 29.922 1 95.44 427 ASP A N 1
ATOM 3280 C CA . ASP A 1 427 ? -2.934 17.516 29.766 1 95.44 427 ASP A CA 1
ATOM 3281 C C . ASP A 1 427 ? -3.117 16.781 28.438 1 95.44 427 ASP A C 1
ATOM 3283 O O . ASP A 1 427 ? -2.184 16.688 27.641 1 95.44 427 ASP A O 1
ATOM 3287 N N . THR A 1 428 ? -4.242 16.141 28.25 1 96.31 428 THR A N 1
ATOM 3288 C CA . THR A 1 428 ? -4.676 15.523 27 1 96.31 428 THR A CA 1
ATOM 3289 C C . THR A 1 428 ? -6.145 15.836 26.734 1 96.31 428 THR A C 1
ATOM 3291 O O . THR A 1 428 ? -6.984 15.758 27.625 1 96.31 428 THR A O 1
ATOM 3294 N N . VAL A 1 429 ? -6.422 16.281 25.562 1 96.62 429 VAL A N 1
ATOM 3295 C CA . VAL A 1 429 ? -7.805 16.547 25.188 1 96.62 429 VAL A CA 1
ATOM 3296 C C . VAL A 1 429 ? -8.289 15.469 24.219 1 96.62 429 VAL A C 1
ATOM 3298 O O . VAL A 1 429 ? -7.484 14.719 23.656 1 96.62 429 VAL A O 1
ATOM 3301 N N . GLU A 1 430 ? -9.578 15.422 24.047 1 94 430 GLU A N 1
ATOM 3302 C CA . GLU A 1 430 ? -10.141 14.484 23.078 1 94 430 GLU A CA 1
ATOM 3303 C C . GLU A 1 430 ? -9.734 14.852 21.641 1 94 430 GLU A C 1
ATOM 3305 O O . GLU A 1 430 ? -9.727 16.031 21.281 1 94 430 GLU A O 1
ATOM 3310 N N . SER A 1 431 ? -9.203 13.898 21 1 95.5 431 SER A N 1
ATOM 3311 C CA . SER A 1 431 ? -8.773 14.047 19.609 1 95.5 431 SER A CA 1
ATOM 3312 C C . SER A 1 431 ? -9.148 12.828 18.781 1 95.5 431 SER A C 1
ATOM 3314 O O . SER A 1 431 ? -9.523 11.789 19.328 1 95.5 431 SER A O 1
ATOM 3316 N N . GLY A 1 432 ? -9.195 12.977 17.484 1 95.12 432 GLY A N 1
ATOM 3317 C CA . GLY A 1 432 ? -9.523 11.875 16.594 1 95.12 432 GLY A CA 1
ATOM 3318 C C . GLY A 1 432 ? -9.477 12.242 15.133 1 95.12 432 GLY A C 1
ATOM 3319 O O . GLY A 1 432 ? -9.125 13.375 14.781 1 95.12 432 GLY A O 1
ATOM 3320 N N . VAL A 1 433 ? -9.711 11.219 14.352 1 96.62 433 VAL A N 1
ATOM 3321 C CA . VAL A 1 433 ? -9.703 11.359 12.898 1 96.62 433 VAL A CA 1
ATOM 3322 C C . VAL A 1 433 ? -11.102 11.086 12.344 1 96.62 433 VAL A C 1
ATOM 3324 O O . VAL A 1 433 ? -11.797 10.188 12.812 1 96.62 433 VAL A O 1
ATOM 3327 N N . LEU A 1 434 ? -11.523 11.938 11.477 1 97.75 434 LEU A N 1
ATOM 3328 C CA . LEU A 1 434 ? -12.797 11.766 10.797 1 97.75 434 LEU A CA 1
ATOM 3329 C C . LEU A 1 434 ? -12.594 11.602 9.289 1 97.75 434 LEU A C 1
ATOM 3331 O O . LEU A 1 434 ? -11.75 12.273 8.695 1 97.75 434 LEU A O 1
ATOM 3335 N N . GLY A 1 435 ? -13.359 10.68 8.719 1 97.31 435 GLY A N 1
ATOM 3336 C CA . GLY A 1 435 ? -13.297 10.469 7.285 1 97.31 435 GLY A CA 1
ATOM 3337 C C . GLY A 1 435 ? -14.336 11.266 6.52 1 97.31 435 GLY A C 1
ATOM 3338 O O . GLY A 1 435 ? -15.492 11.367 6.949 1 97.31 435 GLY A O 1
ATOM 3339 N N . ILE A 1 436 ? -13.906 11.844 5.406 1 96 436 ILE A N 1
ATOM 3340 C CA . ILE A 1 436 ? -14.82 12.594 4.559 1 96 436 ILE A CA 1
ATOM 3341 C C . ILE A 1 436 ? -15.57 11.641 3.631 1 96 436 ILE A C 1
ATOM 3343 O O . ILE A 1 436 ? -14.953 10.953 2.805 1 96 436 ILE A O 1
ATOM 3347 N N . ASP A 1 437 ? -16.844 11.555 3.777 1 94.25 437 ASP A N 1
ATOM 3348 C CA . ASP A 1 437 ? -17.703 10.734 2.947 1 94.25 437 ASP A CA 1
ATOM 3349 C C . ASP A 1 437 ? -18.844 11.562 2.346 1 94.25 437 ASP A C 1
ATOM 3351 O O . ASP A 1 437 ? -19.984 11.469 2.793 1 94.25 437 ASP A O 1
ATOM 3355 N N . GLY A 1 438 ? -18.531 12.297 1.225 1 90.31 438 GLY A N 1
ATOM 3356 C CA . GLY A 1 438 ? -19.5 13.242 0.711 1 90.31 438 GLY A CA 1
ATOM 3357 C C . GLY A 1 438 ? -19.859 14.328 1.705 1 90.31 438 GLY A C 1
ATOM 3358 O O . GLY A 1 438 ? -18.984 15.047 2.189 1 90.31 438 GLY A O 1
ATOM 3359 N N . ASP A 1 439 ? -21.094 14.281 2.135 1 87.94 439 ASP A N 1
ATOM 3360 C CA . ASP A 1 439 ? -21.578 15.312 3.053 1 87.94 439 ASP A CA 1
ATOM 3361 C C . ASP A 1 439 ? -21.391 14.883 4.508 1 87.94 439 ASP A C 1
ATOM 3363 O O . ASP A 1 439 ? -21.672 15.648 5.43 1 87.94 439 ASP A O 1
ATOM 3367 N N . PHE A 1 440 ? -20.797 13.703 4.664 1 90.56 440 PHE A N 1
ATOM 3368 C CA . PHE A 1 440 ? -20.719 13.164 6.02 1 90.56 440 PHE A CA 1
ATOM 3369 C C . PHE A 1 440 ? -19.266 13.094 6.484 1 90.56 440 PHE A C 1
ATOM 3371 O O . PHE A 1 440 ? -18.359 12.891 5.676 1 90.56 440 PHE A O 1
ATOM 3378 N N . LEU A 1 441 ? -19.078 13.336 7.742 1 93.69 441 LEU A N 1
ATOM 3379 C CA . LEU A 1 441 ? -17.844 12.984 8.438 1 93.69 441 LEU A CA 1
ATOM 3380 C C . LEU A 1 441 ? -18 11.688 9.227 1 93.69 441 LEU A C 1
ATOM 3382 O O . LEU A 1 441 ? -18.875 11.594 10.086 1 93.69 441 LEU A O 1
ATOM 3386 N N . ARG A 1 442 ? -17.203 10.711 8.898 1 95.25 442 ARG A N 1
ATOM 3387 C CA . ARG A 1 442 ? -17.375 9.375 9.477 1 95.25 442 ARG A CA 1
ATOM 3388 C C . ARG A 1 442 ? -16.281 9.078 10.5 1 95.25 442 ARG A C 1
ATOM 3390 O O . ARG A 1 442 ? -15.094 9.281 10.219 1 95.25 442 ARG A O 1
ATOM 3397 N N . HIS A 1 443 ? -16.766 8.633 11.641 1 95.19 443 HIS A N 1
ATOM 3398 C CA . HIS A 1 443 ? -15.82 8.117 12.617 1 95.19 443 HIS A CA 1
ATOM 3399 C C . HIS A 1 443 ? -15.367 6.707 12.258 1 95.19 443 HIS A C 1
ATOM 3401 O O . HIS A 1 443 ? -16.172 5.883 11.828 1 95.19 443 HIS A O 1
ATOM 3407 N N . PRO A 1 444 ? -14.062 6.395 12.359 1 95.56 444 PRO A N 1
ATOM 3408 C CA . PRO A 1 444 ? -13.555 5.082 11.961 1 95.56 444 PRO A CA 1
ATOM 3409 C C . PRO A 1 444 ? -14.242 3.934 12.695 1 95.56 444 PRO A C 1
ATOM 3411 O O . PRO A 1 444 ? -14.359 2.83 12.148 1 95.56 444 PRO A O 1
ATOM 3414 N N . SER A 1 445 ? -14.703 4.137 13.891 1 94.62 445 SER A N 1
ATOM 3415 C CA . SER A 1 445 ? -15.344 3.084 14.672 1 94.62 445 SER A CA 1
ATOM 3416 C C . SER A 1 445 ? -16.859 3.211 14.617 1 94.62 445 SER A C 1
ATOM 3418 O O . SER A 1 445 ? -17.578 2.602 15.43 1 94.62 445 SER A O 1
ATOM 3420 N N . GLY A 1 446 ? -17.328 4.086 13.812 1 94.19 446 GLY A N 1
ATOM 3421 C CA . GLY A 1 446 ? -18.766 4.254 13.672 1 94.19 446 GLY A CA 1
ATOM 3422 C C . GLY A 1 446 ? -19.438 3.082 12.984 1 94.19 446 GLY A C 1
ATOM 3423 O O . GLY A 1 446 ? -18.766 2.211 12.43 1 94.19 446 GLY A O 1
ATOM 3424 N N . ASP A 1 447 ? -20.719 3.064 13.016 1 94.12 447 ASP A N 1
ATOM 3425 C CA . ASP A 1 447 ? -21.516 1.967 12.469 1 94.12 447 ASP A CA 1
ATOM 3426 C C . ASP A 1 447 ? -21.312 1.836 10.961 1 94.12 447 ASP A C 1
ATOM 3428 O O . ASP A 1 447 ? -21.25 0.725 10.438 1 94.12 447 ASP A O 1
ATOM 3432 N N . VAL A 1 448 ? -21.188 2.959 10.305 1 95.5 448 VAL A N 1
ATOM 3433 C CA . VAL A 1 448 ? -21.094 2.963 8.852 1 95.5 448 VAL A CA 1
ATOM 3434 C C . VAL A 1 448 ? -19.812 2.248 8.414 1 95.5 448 VAL A C 1
ATOM 3436 O O . VAL A 1 448 ? -19.875 1.286 7.645 1 95.5 448 VAL A O 1
ATOM 3439 N N . LEU A 1 449 ? -18.672 2.637 8.922 1 97.06 449 LEU A N 1
ATOM 3440 C CA . LEU A 1 449 ? -17.406 2.066 8.492 1 97.06 449 LEU A CA 1
ATOM 3441 C C . LEU A 1 449 ? -17.234 0.652 9.039 1 97.06 449 LEU A C 1
ATOM 3443 O O . LEU A 1 449 ? -16.594 -0.19 8.406 1 97.06 449 LEU A O 1
ATOM 3447 N N . ASN A 1 450 ? -17.844 0.365 10.211 1 96.56 450 ASN A N 1
ATOM 3448 C CA . ASN A 1 450 ? -17.859 -1.009 10.695 1 96.56 450 ASN A CA 1
ATOM 3449 C C . ASN A 1 450 ? -18.578 -1.942 9.727 1 96.56 450 ASN A C 1
ATOM 3451 O O . ASN A 1 450 ? -18.078 -3.031 9.43 1 96.56 450 ASN A O 1
ATOM 3455 N N . ALA A 1 451 ? -19.688 -1.476 9.273 1 97 451 ALA A N 1
ATOM 3456 C CA . ALA A 1 451 ? -20.438 -2.266 8.305 1 97 451 ALA A CA 1
ATOM 3457 C C . ALA A 1 451 ? -19.656 -2.441 7.008 1 97 451 ALA A C 1
ATOM 3459 O O . ALA A 1 451 ? -19.609 -3.541 6.449 1 97 451 ALA A O 1
ATOM 3460 N N . ARG A 1 452 ? -19.062 -1.38 6.523 1 97.69 452 ARG A N 1
ATOM 3461 C CA . ARG A 1 452 ? -18.312 -1.444 5.273 1 97.69 452 ARG A CA 1
ATOM 3462 C C . ARG A 1 452 ? -17.141 -2.418 5.379 1 97.69 452 ARG A C 1
ATOM 3464 O O . ARG A 1 452 ? -16.844 -3.143 4.43 1 97.69 452 ARG A O 1
ATOM 3471 N N . ARG A 1 453 ? -16.469 -2.447 6.52 1 97.12 453 ARG A N 1
ATOM 3472 C CA . ARG A 1 453 ? -15.359 -3.373 6.711 1 97.12 453 ARG A CA 1
ATOM 3473 C C . ARG A 1 453 ? -15.828 -4.82 6.609 1 97.12 453 ARG A C 1
ATOM 3475 O O . ARG A 1 453 ? -15.211 -5.629 5.914 1 97.12 453 ARG A O 1
ATOM 3482 N N . LYS A 1 454 ? -16.938 -5.125 7.258 1 96.69 454 LYS A N 1
ATOM 3483 C CA . LYS A 1 454 ? -17.469 -6.484 7.223 1 96.69 454 LYS A CA 1
ATOM 3484 C C . LYS A 1 454 ? -17.875 -6.879 5.805 1 96.69 454 LYS A C 1
ATOM 3486 O O . LYS A 1 454 ? -17.562 -7.973 5.34 1 96.69 454 LYS A O 1
ATOM 3491 N N . MET A 1 455 ? -18.547 -5.938 5.152 1 97.88 455 MET A N 1
ATOM 3492 C CA . MET A 1 455 ? -19.062 -6.234 3.814 1 97.88 455 MET A CA 1
ATOM 3493 C C . MET A 1 455 ? -17.922 -6.336 2.811 1 97.88 455 MET A C 1
ATOM 3495 O O . MET A 1 455 ? -17.984 -7.125 1.866 1 97.88 455 MET A O 1
ATOM 3499 N N . ARG A 1 456 ? -16.922 -5.512 2.992 1 96.94 456 ARG A N 1
ATOM 3500 C CA . ARG A 1 456 ? -15.695 -5.613 2.195 1 96.94 456 ARG A CA 1
ATOM 3501 C C . ARG A 1 456 ? -15.086 -7.008 2.305 1 96.94 456 ARG A C 1
ATOM 3503 O O . ARG A 1 456 ? -14.68 -7.594 1.3 1 96.94 456 ARG A O 1
ATOM 3510 N N . ASP A 1 457 ? -15.086 -7.547 3.512 1 95.56 457 ASP A N 1
ATOM 3511 C CA . ASP A 1 457 ? -14.336 -8.766 3.803 1 95.56 457 ASP A CA 1
ATOM 3512 C C . ASP A 1 457 ? -15.133 -10.008 3.408 1 95.56 457 ASP A C 1
ATOM 3514 O O . ASP A 1 457 ? -14.555 -11.008 2.963 1 95.56 457 ASP A O 1
ATOM 3518 N N . ALA A 1 458 ? -16.5 -9.961 3.619 1 96.31 458 ALA A N 1
ATOM 3519 C CA . ALA A 1 458 ? -17.219 -11.219 3.459 1 96.31 458 ALA A CA 1
ATOM 3520 C C . ALA A 1 458 ? -18.641 -10.969 2.967 1 96.31 458 ALA A C 1
ATOM 3522 O O . ALA A 1 458 ? -19.484 -11.875 2.992 1 96.31 458 ALA A O 1
ATOM 3523 N N . GLY A 1 459 ? -18.969 -9.781 2.586 1 96.75 459 GLY A N 1
ATOM 3524 C CA . GLY A 1 459 ? -20.297 -9.5 2.064 1 96.75 459 GLY A CA 1
ATOM 3525 C C . GLY A 1 459 ? -21.344 -9.32 3.15 1 96.75 459 GLY A C 1
ATOM 3526 O O . GLY A 1 459 ? -21.016 -9 4.293 1 96.75 459 GLY A O 1
ATOM 3527 N N . VAL A 1 460 ? -22.625 -9.359 2.736 1 96.81 460 VAL A N 1
ATOM 3528 C CA . VAL A 1 460 ? -23.734 -9.164 3.654 1 96.81 460 VAL A CA 1
ATOM 3529 C C . VAL A 1 460 ? -24.797 -10.242 3.416 1 96.81 460 VAL A C 1
ATOM 3531 O O . VAL A 1 460 ? -24.969 -10.711 2.287 1 96.81 460 VAL A O 1
ATOM 3534 N N . VAL A 1 461 ? -25.391 -10.711 4.473 1 95.94 461 VAL A N 1
ATOM 3535 C CA . VAL A 1 461 ? -26.562 -11.594 4.43 1 95.94 461 VAL A CA 1
ATOM 3536 C C . VAL A 1 461 ? -27.766 -10.875 5.023 1 95.94 461 VAL A C 1
ATOM 3538 O O . VAL A 1 461 ? -27.734 -10.422 6.168 1 95.94 461 VAL A O 1
ATOM 3541 N N . VAL A 1 462 ? -28.781 -10.75 4.219 1 95.44 462 VAL A N 1
ATOM 3542 C CA . VAL A 1 462 ? -30 -10.109 4.668 1 95.44 462 VAL A CA 1
ATOM 3543 C C . VAL A 1 462 ? -31.125 -11.133 4.762 1 95.44 462 VAL A C 1
ATOM 3545 O O . VAL A 1 462 ? -31.422 -11.836 3.787 1 95.44 462 VAL A O 1
ATOM 3548 N N . VAL A 1 463 ? -31.688 -11.242 5.902 1 95.5 463 VAL A N 1
ATOM 3549 C CA . VAL A 1 463 ? -32.812 -12.148 6.137 1 95.5 463 VAL A CA 1
ATOM 3550 C C . VAL A 1 463 ? -34.062 -11.344 6.438 1 95.5 463 VAL A C 1
ATOM 3552 O O . VAL A 1 463 ? -34.094 -10.531 7.363 1 95.5 463 VAL A O 1
ATOM 3555 N N . THR A 1 464 ? -35.062 -11.547 5.676 1 93.44 464 THR A N 1
ATOM 3556 C CA . THR A 1 464 ? -36.344 -10.898 5.883 1 93.44 464 THR A CA 1
ATOM 3557 C C . THR A 1 464 ? -37.406 -11.914 6.301 1 93.44 464 THR A C 1
ATOM 3559 O O . THR A 1 464 ? -37.625 -12.898 5.602 1 93.44 464 THR A O 1
ATOM 3562 N N . LEU A 1 465 ? -37.969 -11.609 7.414 1 93.06 465 LEU A N 1
ATOM 3563 C CA . LEU A 1 465 ? -39.031 -12.461 7.938 1 93.06 465 LEU A CA 1
ATOM 3564 C C . LEU A 1 465 ? -40.375 -11.727 7.922 1 93.06 465 LEU A C 1
ATOM 3566 O O . LEU A 1 465 ? -40.438 -10.57 8.359 1 93.06 465 LEU A O 1
ATOM 3570 N N . LEU A 1 466 ? -41.281 -12.375 7.367 1 91.38 466 LEU A N 1
ATOM 3571 C CA . LEU A 1 466 ? -42.656 -11.891 7.441 1 91.38 466 LEU A CA 1
ATOM 3572 C C . LEU A 1 466 ? -43.438 -12.68 8.469 1 91.38 466 LEU A C 1
ATOM 3574 O O . LEU A 1 466 ? -43.656 -13.883 8.312 1 91.38 466 LEU A O 1
ATOM 3578 N N . LEU A 1 467 ? -43.844 -11.93 9.438 1 89.56 467 LEU A N 1
ATOM 3579 C CA . LEU A 1 467 ? -44.531 -12.578 10.555 1 89.56 467 LEU A CA 1
ATOM 3580 C C . LEU A 1 467 ? -45.938 -12.055 10.703 1 89.56 467 LEU A C 1
ATOM 3582 O O . LEU A 1 467 ? -46.219 -10.906 10.367 1 89.56 467 LEU A O 1
ATOM 3586 N N . ASN A 1 468 ? -46.844 -12.93 11.156 1 87.25 468 ASN A N 1
ATOM 3587 C CA . ASN A 1 468 ? -48.188 -12.484 11.523 1 87.25 468 ASN A CA 1
ATOM 3588 C C . ASN A 1 468 ? -48.25 -12.023 12.977 1 87.25 468 ASN A C 1
ATOM 3590 O O . ASN A 1 468 ? -47.219 -11.914 13.641 1 87.25 468 ASN A O 1
ATOM 3594 N N . LYS A 1 469 ? -49.469 -11.742 13.461 1 85.44 469 LYS A N 1
ATOM 3595 C CA . LYS A 1 469 ? -49.656 -11.211 14.812 1 85.44 469 LYS A CA 1
ATOM 3596 C C . LYS A 1 469 ? -49.219 -12.219 15.867 1 85.44 469 LYS A C 1
ATOM 3598 O O . LYS A 1 469 ? -48.844 -11.836 16.969 1 85.44 469 LYS A O 1
ATOM 3603 N N . GLU A 1 470 ? -49.281 -13.484 15.469 1 84.88 470 GLU A N 1
ATOM 3604 C CA . GLU A 1 470 ? -48.938 -14.555 16.391 1 84.88 470 GLU A CA 1
ATOM 3605 C C . GLU A 1 470 ? -47.438 -14.891 16.312 1 84.88 470 GLU A C 1
ATOM 3607 O O . GLU A 1 470 ? -47 -15.906 16.844 1 84.88 470 GLU A O 1
ATOM 3612 N N . HIS A 1 471 ? -46.656 -14.109 15.562 1 82.69 471 HIS A N 1
ATOM 3613 C CA . HIS A 1 471 ? -45.219 -14.273 15.406 1 82.69 471 HIS A CA 1
ATOM 3614 C C . HIS A 1 471 ? -44.906 -15.531 14.609 1 82.69 471 HIS A C 1
ATOM 3616 O O . HIS A 1 471 ? -43.875 -16.172 14.836 1 82.69 471 HIS A O 1
ATOM 3622 N N . LYS A 1 472 ? -45.906 -15.898 13.836 1 87.69 472 LYS A N 1
ATOM 3623 C CA . LYS A 1 472 ? -45.656 -17.031 12.945 1 87.69 472 LYS A CA 1
ATOM 3624 C C . LYS A 1 472 ? -45.281 -16.547 11.547 1 87.69 472 LYS A C 1
ATOM 3626 O O . LYS A 1 472 ? -45.812 -15.531 11.07 1 87.69 472 LYS A O 1
ATOM 3631 N N . LEU A 1 473 ? -44.438 -17.312 10.906 1 90.94 473 LEU A N 1
ATOM 3632 C CA . LEU A 1 473 ? -44 -16.969 9.562 1 90.94 473 LEU A CA 1
ATOM 3633 C C . LEU A 1 473 ? -45.125 -17.109 8.555 1 90.94 473 LEU A C 1
ATOM 3635 O O . LEU A 1 473 ? -45.844 -18.125 8.539 1 90.94 473 LEU A O 1
ATOM 3639 N N . ILE A 1 474 ? -45.312 -16.125 7.816 1 86.81 474 ILE A N 1
ATOM 3640 C CA . ILE A 1 474 ? -46.375 -16.141 6.805 1 86.81 474 ILE A CA 1
ATOM 3641 C C . ILE A 1 474 ? -45.812 -16.703 5.5 1 86.81 474 ILE A C 1
ATOM 3643 O O . ILE A 1 474 ? -46.594 -17.203 4.66 1 86.81 474 ILE A O 1
ATOM 3647 N N . ARG A 1 475 ? -44.531 -16.578 5.348 1 88.31 475 ARG A N 1
ATOM 3648 C CA . ARG A 1 475 ? -43.812 -17.078 4.172 1 88.31 475 ARG A CA 1
ATOM 3649 C C . ARG A 1 475 ? -42.406 -17.547 4.543 1 88.31 475 ARG A C 1
ATOM 3651 O O . ARG A 1 475 ? -41.906 -17.234 5.621 1 88.31 475 ARG A O 1
ATOM 3658 N N . LYS A 1 476 ? -41.875 -18.266 3.559 1 90.75 476 LYS A N 1
ATOM 3659 C CA . LYS A 1 476 ? -40.5 -18.672 3.754 1 90.75 476 LYS A CA 1
ATOM 3660 C C . LYS A 1 476 ? -39.562 -17.453 3.885 1 90.75 476 LYS A C 1
ATOM 3662 O O . LYS A 1 476 ? -39.75 -16.453 3.195 1 90.75 476 LYS A O 1
ATOM 3667 N N . PRO A 1 477 ? -38.656 -17.531 4.793 1 93 477 PRO A N 1
ATOM 3668 C CA . PRO A 1 477 ? -37.719 -16.422 4.941 1 93 477 PRO A CA 1
ATOM 3669 C C . PRO A 1 477 ? -37.031 -16.062 3.627 1 93 477 PRO A C 1
ATOM 3671 O O . PRO A 1 477 ? -36.625 -16.953 2.867 1 93 477 PRO A O 1
ATOM 3674 N N . MET A 1 478 ? -37 -14.852 3.352 1 91.44 478 MET A N 1
ATOM 3675 C CA . MET A 1 478 ? -36.219 -14.383 2.201 1 91.44 478 MET A CA 1
ATOM 3676 C C . MET A 1 478 ? -34.781 -14.102 2.59 1 91.44 478 MET A C 1
ATOM 3678 O O . MET A 1 478 ? -34.5 -13.352 3.531 1 91.44 478 MET A O 1
ATOM 3682 N N . VAL A 1 479 ? -33.875 -14.766 1.899 1 93 479 VAL A N 1
ATOM 3683 C CA . VAL A 1 479 ? -32.469 -14.602 2.217 1 93 479 VAL A CA 1
ATOM 3684 C C . VAL A 1 479 ? -31.688 -14.188 0.963 1 93 479 VAL A C 1
ATOM 3686 O O . VAL A 1 479 ? -31.828 -14.82 -0.087 1 93 479 VAL A O 1
ATOM 3689 N N . ILE A 1 480 ? -31.016 -13.086 1.022 1 93.19 480 ILE A N 1
ATOM 3690 C CA . ILE A 1 480 ? -30.062 -12.727 -0.022 1 93.19 480 ILE A CA 1
ATOM 3691 C C . ILE A 1 480 ? -28.672 -12.555 0.583 1 93.19 480 ILE A C 1
ATOM 3693 O O . ILE A 1 480 ? -28.547 -12.266 1.774 1 93.19 480 ILE A O 1
ATOM 3697 N N . ALA A 1 481 ? -27.625 -12.734 -0.188 1 94.56 481 ALA A N 1
ATOM 3698 C CA . ALA A 1 481 ? -26.266 -12.719 0.362 1 94.56 481 ALA A CA 1
ATOM 3699 C C . ALA A 1 481 ? -25.281 -12.094 -0.62 1 94.56 481 ALA A C 1
ATOM 3701 O O . ALA A 1 481 ? -24.266 -12.688 -0.944 1 94.56 481 ALA A O 1
ATOM 3702 N N . PRO A 1 482 ? -25.547 -10.82 -1.025 1 94.94 482 PRO A N 1
ATOM 3703 C CA . PRO A 1 482 ? -24.594 -10.18 -1.925 1 94.94 482 PRO A CA 1
ATOM 3704 C C . PRO A 1 482 ? -23.188 -10.102 -1.33 1 94.94 482 PRO A C 1
ATOM 3706 O O . PRO A 1 482 ? -23.031 -9.828 -0.136 1 94.94 482 PRO A O 1
ATOM 3709 N N . GLY A 1 483 ? -22.109 -10.398 -2.197 1 95.75 483 GLY A N 1
ATOM 3710 C CA . GLY A 1 483 ? -20.734 -10.328 -1.764 1 95.75 483 GLY A CA 1
ATOM 3711 C C . GLY A 1 483 ? -20.297 -11.547 -0.971 1 95.75 483 GLY A C 1
ATOM 3712 O O . GLY A 1 483 ? -19.094 -11.766 -0.76 1 95.75 483 GLY A O 1
ATOM 3713 N N . ALA A 1 484 ? -21.234 -12.305 -0.427 1 95.19 484 ALA A N 1
ATOM 3714 C CA . ALA A 1 484 ? -20.906 -13.531 0.295 1 95.19 484 ALA A CA 1
ATOM 3715 C C . ALA A 1 484 ? -21.016 -14.75 -0.62 1 95.19 484 ALA A C 1
ATOM 3717 O O . ALA A 1 484 ? -20.125 -15.602 -0.634 1 95.19 484 ALA A O 1
ATOM 3718 N N . LEU A 1 485 ? -22.094 -14.773 -1.33 1 92.81 485 LEU A N 1
ATOM 3719 C CA . LEU A 1 485 ? -22.344 -15.883 -2.246 1 92.81 485 LEU A CA 1
ATOM 3720 C C . LEU A 1 485 ? -22.656 -15.367 -3.646 1 92.81 485 LEU A C 1
ATOM 3722 O O . LEU A 1 485 ? -23.188 -14.266 -3.805 1 92.81 485 LEU A O 1
ATOM 3726 N N . GLY A 1 486 ? -22.25 -16.172 -4.645 1 83.31 486 GLY A N 1
ATOM 3727 C CA . GLY A 1 486 ? -22.547 -15.844 -6.031 1 83.31 486 GLY A CA 1
ATOM 3728 C C . GLY A 1 486 ? -23.906 -16.312 -6.488 1 83.31 486 GLY A C 1
ATOM 3729 O O . GLY A 1 486 ? -24.625 -16.969 -5.734 1 83.31 486 GLY A O 1
ATOM 3730 N N . SER A 1 487 ? -24.359 -15.844 -7.672 1 67.81 487 SER A N 1
ATOM 3731 C CA . SER A 1 487 ? -25.688 -16.109 -8.219 1 67.81 487 SER A CA 1
ATOM 3732 C C . SER A 1 487 ? -25.938 -17.609 -8.32 1 67.81 487 SER A C 1
ATOM 3734 O O . SER A 1 487 ? -27 -18.094 -7.926 1 67.81 487 SER A O 1
ATOM 3736 N N . SER A 1 488 ? -25.062 -18.5 -8.938 1 57.47 488 SER A N 1
ATOM 3737 C CA . SER A 1 488 ? -25.375 -19.891 -9.273 1 57.47 488 SER A CA 1
ATOM 3738 C C . SER A 1 488 ? -25.141 -20.812 -8.078 1 57.47 488 SER A C 1
ATOM 3740 O O . SER A 1 488 ? -26.016 -21.594 -7.715 1 57.47 488 SER A O 1
ATOM 3742 N N . ALA A 1 489 ? -23.906 -21.016 -7.711 1 55.62 489 ALA A N 1
ATOM 3743 C CA . ALA A 1 489 ? -23.484 -21.969 -6.699 1 55.62 489 ALA A CA 1
ATOM 3744 C C . ALA A 1 489 ? -24.234 -21.781 -5.395 1 55.62 489 ALA A C 1
ATOM 3746 O O . ALA A 1 489 ? -24.453 -22.734 -4.641 1 55.62 489 ALA A O 1
ATOM 3747 N N . ASP A 1 490 ? -24.906 -20.5 -5.34 1 70.56 490 ASP A N 1
ATOM 3748 C CA . ASP A 1 490 ? -25.125 -19.938 -4.008 1 70.56 490 ASP A CA 1
ATOM 3749 C C . ASP A 1 490 ? -26.594 -20.062 -3.602 1 70.56 490 ASP A C 1
ATOM 3751 O O . ASP A 1 490 ? -26.953 -19.812 -2.451 1 70.56 490 ASP A O 1
ATOM 3755 N N . ARG A 1 491 ? -27.375 -20.844 -4.48 1 77.69 491 ARG A N 1
ATOM 3756 C CA . ARG A 1 491 ? -28.812 -20.922 -4.199 1 77.69 491 ARG A CA 1
ATOM 3757 C C . ARG A 1 491 ? -29.109 -22.016 -3.182 1 77.69 491 ARG A C 1
ATOM 3759 O O . ARG A 1 491 ? -29.984 -21.859 -2.326 1 77.69 491 ARG A O 1
ATOM 3766 N N . SER A 1 492 ? -28.297 -23.078 -3.377 1 84.19 492 SER A N 1
ATOM 3767 C CA . SER A 1 492 ? -28.531 -24.188 -2.471 1 84.19 492 SER A CA 1
ATOM 3768 C C . SER A 1 492 ? -28.219 -23.812 -1.028 1 84.19 492 SER A C 1
ATOM 3770 O O . SER A 1 492 ? -28.953 -24.188 -0.11 1 84.19 492 SER A O 1
ATOM 3772 N N . ILE A 1 493 ? -27.219 -23.094 -0.862 1 85.81 493 ILE A N 1
ATOM 3773 C CA . ILE A 1 493 ? -26.828 -22.656 0.477 1 85.81 493 ILE A CA 1
ATOM 3774 C C . ILE A 1 493 ? -27.891 -21.719 1.044 1 85.81 493 ILE A C 1
ATOM 3776 O O . ILE A 1 493 ? -28.297 -21.859 2.201 1 85.81 493 ILE A O 1
ATOM 3780 N N . LEU A 1 494 ? -28.406 -20.891 0.224 1 89.5 494 LEU A N 1
ATOM 3781 C CA . LEU A 1 494 ? -29.406 -19.922 0.664 1 89.5 494 LEU A CA 1
ATOM 3782 C C . LEU A 1 494 ? -30.719 -20.625 1.037 1 89.5 494 LEU A C 1
ATOM 3784 O O . LEU A 1 494 ? -31.359 -20.25 2.021 1 89.5 494 LEU A O 1
ATOM 3788 N N . MET A 1 495 ? -31.031 -21.625 0.235 1 90.25 495 MET A N 1
ATOM 3789 C CA . MET A 1 495 ? -32.25 -22.391 0.518 1 90.25 495 MET A CA 1
ATOM 3790 C C . MET A 1 495 ? -32.125 -23.141 1.838 1 90.25 495 MET A C 1
ATOM 3792 O O . MET A 1 495 ? -33.094 -23.219 2.607 1 90.25 495 MET A O 1
ATOM 3796 N N . GLU A 1 496 ? -30.953 -23.578 1.994 1 90.81 496 GLU A N 1
ATOM 3797 C CA . GLU A 1 496 ? -30.719 -24.312 3.232 1 90.81 496 GLU A CA 1
ATOM 3798 C C . GLU A 1 496 ? -30.781 -23.391 4.445 1 90.81 496 GLU A C 1
ATOM 3800 O O . GLU A 1 496 ? -31.328 -23.766 5.484 1 90.81 496 GLU A O 1
ATOM 3805 N N . ILE A 1 497 ? -30.25 -22.266 4.328 1 91.81 497 ILE A N 1
ATOM 3806 C CA . ILE A 1 497 ? -30.312 -21.281 5.41 1 91.81 497 ILE A CA 1
ATOM 3807 C C . ILE A 1 497 ? -31.766 -20.922 5.699 1 91.81 497 ILE A C 1
ATOM 3809 O O . ILE A 1 497 ? -32.188 -20.922 6.855 1 91.81 497 ILE A O 1
ATOM 3813 N N . SER A 1 498 ? -32.469 -20.672 4.645 1 93.94 498 SER A N 1
ATOM 3814 C CA . SER A 1 498 ? -33.875 -20.328 4.766 1 93.94 498 SER A CA 1
ATOM 3815 C C . SER A 1 498 ? -34.656 -21.438 5.48 1 93.94 498 SER A C 1
ATOM 3817 O O . SER A 1 498 ? -35.469 -21.156 6.379 1 93.94 498 SER A O 1
ATOM 3819 N N . ARG A 1 499 ? -34.375 -22.641 5.078 1 94.19 499 ARG A N 1
ATOM 3820 C CA . ARG A 1 499 ? -35.062 -23.797 5.664 1 94.19 499 ARG A CA 1
ATOM 3821 C C . ARG A 1 499 ? -34.75 -23.922 7.152 1 94.19 499 ARG A C 1
ATOM 3823 O O . ARG A 1 499 ? -35.656 -24.141 7.961 1 94.19 499 ARG A O 1
ATOM 3830 N N . ARG A 1 500 ? -33.562 -23.734 7.5 1 93.75 500 ARG A N 1
ATOM 3831 C CA . ARG A 1 500 ? -33.156 -23.859 8.891 1 93.75 500 ARG A CA 1
ATOM 3832 C C . ARG A 1 500 ? -33.75 -22.75 9.75 1 93.75 500 ARG A C 1
ATOM 3834 O O . ARG A 1 500 ? -34.094 -22.969 10.914 1 93.75 500 ARG A O 1
ATOM 3841 N N . ILE A 1 501 ? -33.812 -21.609 9.172 1 94.12 501 ILE A N 1
ATOM 3842 C CA . ILE A 1 501 ? -34.438 -20.5 9.883 1 94.12 501 ILE A CA 1
ATOM 3843 C C . ILE A 1 501 ? -35.906 -20.797 10.133 1 94.12 501 ILE A C 1
ATOM 3845 O O . ILE A 1 501 ? -36.406 -20.625 11.25 1 94.12 501 ILE A O 1
ATOM 3849 N N . GLU A 1 502 ? -36.531 -21.266 9.086 1 93.44 502 GLU A N 1
ATOM 3850 C CA . GLU A 1 502 ? -37.969 -21.594 9.188 1 93.44 502 GLU A CA 1
ATOM 3851 C C . GLU A 1 502 ? -38.219 -22.656 10.258 1 93.44 502 GLU A C 1
ATOM 3853 O O . GLU A 1 502 ? -39.094 -22.484 11.109 1 93.44 502 GLU A O 1
ATOM 3858 N N . GLU A 1 503 ? -37.406 -23.625 10.188 1 92.38 503 GLU A N 1
ATOM 3859 C CA . GLU A 1 503 ? -37.531 -24.719 11.148 1 92.38 503 GLU A CA 1
ATOM 3860 C C . GLU A 1 503 ? -37.25 -24.234 12.57 1 92.38 503 GLU A C 1
ATOM 3862 O O . GLU A 1 503 ? -37.938 -24.641 13.508 1 92.38 503 GLU A O 1
ATOM 3867 N N . GLY A 1 504 ? -36.281 -23.453 12.742 1 89.94 504 GLY A N 1
ATOM 3868 C CA . GLY A 1 504 ? -35.906 -22.953 14.055 1 89.94 504 GLY A CA 1
ATOM 3869 C C . GLY A 1 504 ? -36.969 -22.062 14.68 1 89.94 504 GLY A C 1
ATOM 3870 O O . GLY A 1 504 ? -37.25 -22.172 15.867 1 89.94 504 GLY A O 1
ATOM 3871 N N . ILE A 1 505 ? -37.531 -21.234 13.898 1 89.62 505 ILE A N 1
ATOM 3872 C CA . ILE A 1 505 ? -38.531 -20.312 14.391 1 89.62 505 ILE A CA 1
ATOM 3873 C C . ILE A 1 505 ? -39.812 -21.094 14.75 1 89.62 505 ILE A C 1
ATOM 3875 O O . ILE A 1 505 ? -40.469 -20.781 15.734 1 89.62 505 ILE A O 1
ATOM 3879 N N . ALA A 1 506 ? -40.094 -22.094 13.961 1 85.69 506 ALA A N 1
ATOM 3880 C CA . ALA A 1 506 ? -41.312 -22.875 14.18 1 85.69 506 ALA A CA 1
ATOM 3881 C C . ALA A 1 506 ? -41.188 -23.734 15.445 1 85.69 506 ALA A C 1
ATOM 3883 O O . ALA A 1 506 ? -42.156 -23.859 16.203 1 85.69 506 ALA A O 1
ATOM 3884 N N . THR A 1 507 ? -40.031 -24.203 15.695 1 83.69 507 THR A N 1
ATOM 3885 C CA . THR A 1 507 ? -39.875 -25.203 16.75 1 83.69 507 THR A CA 1
ATOM 3886 C C . THR A 1 507 ? -39.438 -24.547 18.047 1 83.69 507 THR A C 1
ATOM 3888 O O . THR A 1 507 ? -39.906 -24.875 19.125 1 83.69 507 THR A O 1
ATOM 3891 N N . ARG A 1 508 ? -38.469 -23.562 17.984 1 75 508 ARG A N 1
ATOM 3892 C CA . ARG A 1 508 ? -37.812 -23.062 19.203 1 75 508 ARG A CA 1
ATOM 3893 C C . ARG A 1 508 ? -38.469 -21.781 19.688 1 75 508 ARG A C 1
ATOM 3895 O O . ARG A 1 508 ? -38.438 -21.484 20.891 1 75 508 ARG A O 1
ATOM 3902 N N . ARG A 1 509 ? -39.156 -21.062 19 1 73.81 509 ARG A N 1
ATOM 3903 C CA . ARG A 1 509 ? -39.719 -19.75 19.328 1 73.81 509 ARG A CA 1
ATOM 3904 C C . ARG A 1 509 ? -38.75 -18.906 20.109 1 73.81 509 ARG A C 1
ATOM 3906 O O . ARG A 1 509 ? -39 -18.516 21.25 1 73.81 509 ARG A O 1
ATOM 3913 N N . PRO A 1 510 ? -37.562 -18.656 19.469 1 77.69 510 PRO A N 1
ATOM 3914 C CA . PRO A 1 510 ? -36.5 -17.969 20.203 1 77.69 510 PRO A CA 1
ATOM 3915 C C . PRO A 1 510 ? -36.969 -16.594 20.734 1 77.69 510 PRO A C 1
ATOM 3917 O O . PRO A 1 510 ? -37.719 -15.898 20.078 1 77.69 510 PRO A O 1
ATOM 3920 N N . SER A 1 511 ? -36.594 -16.266 21.969 1 81.44 511 SER A N 1
ATOM 3921 C CA . SER A 1 511 ? -36.906 -14.969 22.547 1 81.44 511 SER A CA 1
ATOM 3922 C C . SER A 1 511 ? -36.219 -13.844 21.797 1 81.44 511 SER A C 1
ATOM 3924 O O . SER A 1 511 ? -36.781 -12.766 21.609 1 81.44 511 SER A O 1
ATOM 3926 N N . ASN A 1 512 ? -35.031 -14.188 21.344 1 89.44 512 ASN A N 1
ATOM 3927 C CA . ASN A 1 512 ? -34.281 -13.25 20.516 1 89.44 512 ASN A CA 1
ATOM 3928 C C . ASN A 1 512 ? -34.125 -13.773 19.094 1 89.44 512 ASN A C 1
ATOM 3930 O O . ASN A 1 512 ? -33.094 -14.398 18.781 1 89.44 512 ASN A O 1
ATOM 3934 N N . ILE A 1 513 ? -35.125 -13.422 18.25 1 90.38 513 ILE A N 1
ATOM 3935 C CA . ILE A 1 513 ? -35.188 -13.93 16.891 1 90.38 513 ILE A CA 1
ATOM 3936 C C . ILE A 1 513 ? -33.969 -13.438 16.109 1 90.38 513 ILE A C 1
ATOM 3938 O O . ILE A 1 513 ? -33.344 -14.203 15.375 1 90.38 513 ILE A O 1
ATOM 3942 N N . ARG A 1 514 ? -33.594 -12.188 16.297 1 92.12 514 ARG A N 1
ATOM 3943 C CA . ARG A 1 514 ? -32.469 -11.609 15.57 1 92.12 514 ARG A CA 1
ATOM 3944 C C . ARG A 1 514 ? -31.172 -12.312 15.938 1 92.12 514 ARG A C 1
ATOM 3946 O O . ARG A 1 514 ? -30.375 -12.656 15.055 1 92.12 514 ARG A O 1
ATOM 3953 N N . GLY A 1 515 ? -30.969 -12.531 17.188 1 93.38 515 GLY A N 1
ATOM 3954 C CA . GLY A 1 515 ? -29.766 -13.227 17.641 1 93.38 515 GLY A CA 1
ATOM 3955 C C . GLY A 1 515 ? -29.688 -14.656 17.156 1 93.38 515 GLY A C 1
ATOM 3956 O O . GLY A 1 515 ? -28.609 -15.117 16.75 1 93.38 515 GLY A O 1
ATOM 3957 N N . PHE A 1 516 ? -30.875 -15.305 17.234 1 93.56 516 PHE A N 1
ATOM 3958 C CA . PHE A 1 516 ? -30.953 -16.688 16.75 1 93.56 516 PHE A CA 1
ATOM 3959 C C . PHE A 1 516 ? -30.562 -16.766 15.289 1 93.56 516 PHE A C 1
ATOM 3961 O O . PHE A 1 516 ? -29.75 -17.625 14.906 1 93.56 516 PHE A O 1
ATOM 3968 N N . ILE A 1 517 ? -31.094 -15.898 14.453 1 94.06 517 ILE A N 1
ATOM 3969 C CA . ILE A 1 517 ? -30.844 -15.906 13.016 1 94.06 517 ILE A CA 1
ATOM 3970 C C . ILE A 1 517 ? -29.359 -15.594 12.75 1 94.06 517 ILE A C 1
ATOM 3972 O O . ILE A 1 517 ? -28.719 -16.25 11.93 1 94.06 517 ILE A O 1
ATOM 3976 N N . ARG A 1 518 ? -28.828 -14.648 13.414 1 94.88 518 ARG A N 1
ATOM 3977 C CA . ARG A 1 518 ? -27.422 -14.281 13.258 1 94.88 518 ARG A CA 1
ATOM 3978 C C . ARG A 1 518 ? -26.5 -15.461 13.547 1 94.88 518 ARG A C 1
ATOM 3980 O O . ARG A 1 518 ? -25.578 -15.742 12.773 1 94.88 518 ARG A O 1
ATOM 3987 N N . ASN A 1 519 ? -26.781 -16.156 14.57 1 93.94 519 ASN A N 1
ATOM 3988 C CA . ASN A 1 519 ? -25.969 -17.312 14.93 1 93.94 519 ASN A CA 1
ATOM 3989 C C . ASN A 1 519 ? -26.062 -18.422 13.883 1 93.94 519 ASN A C 1
ATOM 3991 O O . ASN A 1 519 ? -25.062 -19.078 13.578 1 93.94 519 ASN A O 1
ATOM 3995 N N . LEU A 1 520 ? -27.266 -18.594 13.469 1 92.69 520 LEU A N 1
ATOM 3996 C CA . LEU A 1 520 ? -27.484 -19.609 12.445 1 92.69 520 LEU A CA 1
ATOM 3997 C C . LEU A 1 520 ? -26.703 -19.281 11.18 1 92.69 520 LEU A C 1
ATOM 3999 O O . LEU A 1 520 ? -26.047 -20.156 10.609 1 92.69 520 LEU A O 1
ATOM 4003 N N . VAL A 1 521 ? -26.797 -18.047 10.758 1 92.69 521 VAL A N 1
ATOM 4004 C CA . VAL A 1 521 ? -26.094 -17.625 9.555 1 92.69 521 VAL A CA 1
ATOM 4005 C C . VAL A 1 521 ? -24.578 -17.766 9.75 1 92.69 521 VAL A C 1
ATOM 4007 O O . VAL A 1 521 ? -23.875 -18.281 8.883 1 92.69 521 VAL A O 1
ATOM 4010 N N . PHE A 1 522 ? -24.047 -17.391 10.898 1 92.44 522 PHE A N 1
ATOM 4011 C CA . PHE A 1 522 ? -22.625 -17.484 11.195 1 92.44 522 PHE A CA 1
ATOM 4012 C C . PHE A 1 522 ? -22.172 -18.938 11.188 1 92.44 522 PHE A C 1
ATOM 4014 O O . PHE A 1 522 ? -21.078 -19.25 10.711 1 92.44 522 PHE A O 1
ATOM 4021 N N . GLY A 1 523 ? -22.984 -19.781 11.695 1 91.31 523 GLY A N 1
ATOM 4022 C CA . GLY A 1 523 ? -22.672 -21.203 11.688 1 91.31 523 GLY A CA 1
ATOM 4023 C C . GLY A 1 523 ? -22.5 -21.766 10.289 1 91.31 523 GLY A C 1
ATOM 4024 O O . GLY A 1 523 ? -21.641 -22.641 10.07 1 91.31 523 GLY A O 1
ATOM 4025 N N . PHE A 1 524 ? -23.281 -21.266 9.375 1 88.62 524 PHE A N 1
ATOM 4026 C CA . PHE A 1 524 ? -23.234 -21.75 8 1 88.62 524 PHE A CA 1
ATOM 4027 C C . PHE A 1 524 ? -21.984 -21.234 7.289 1 88.62 524 PHE A C 1
ATOM 4029 O O . PHE A 1 524 ? -21.406 -21.938 6.461 1 88.62 524 PHE A O 1
ATOM 4036 N N . PHE A 1 525 ? -21.625 -20 7.59 1 90.56 525 PHE A N 1
ATOM 4037 C CA . PHE A 1 525 ? -20.594 -19.359 6.789 1 90.56 525 PHE A CA 1
ATOM 4038 C C . PHE A 1 525 ? -19.219 -19.5 7.441 1 90.56 525 PHE A C 1
ATOM 4040 O O . PHE A 1 525 ? -18.203 -19.25 6.809 1 90.56 525 PHE A O 1
ATOM 4047 N N . LYS A 1 526 ? -19.062 -19.906 8.68 1 87.5 526 LYS A N 1
ATOM 4048 C CA . LYS A 1 526 ? -17.812 -19.969 9.43 1 87.5 526 LYS A CA 1
ATOM 4049 C C . LYS A 1 526 ? -16.797 -20.859 8.727 1 87.5 526 LYS A C 1
ATOM 4051 O O . LYS A 1 526 ? -15.602 -20.578 8.742 1 87.5 526 LYS A O 1
ATOM 4056 N N . ASP A 1 527 ? -17.281 -21.906 8.023 1 82.81 527 ASP A N 1
ATOM 4057 C CA . ASP A 1 527 ? -16.344 -22.828 7.406 1 82.81 527 ASP A CA 1
ATOM 4058 C C . ASP A 1 527 ? -16.328 -22.672 5.887 1 82.81 527 ASP A C 1
ATOM 4060 O O . ASP A 1 527 ? -15.602 -23.375 5.184 1 82.81 527 ASP A O 1
ATOM 4064 N N . VAL A 1 528 ? -17.141 -21.734 5.473 1 85.5 528 VAL A N 1
ATOM 4065 C CA . VAL A 1 528 ? -17.297 -21.609 4.027 1 85.5 528 VAL A CA 1
ATOM 4066 C C . VAL A 1 528 ? -16.562 -20.375 3.52 1 85.5 528 VAL A C 1
ATOM 4068 O O . VAL A 1 528 ? -15.938 -20.406 2.457 1 85.5 528 VAL A O 1
ATOM 4071 N N . LEU A 1 529 ? -16.688 -19.328 4.273 1 88.62 529 LEU A N 1
ATOM 4072 C CA . LEU A 1 529 ? -16.047 -18.078 3.922 1 88.62 529 LEU A CA 1
ATOM 4073 C C . LEU A 1 529 ? -14.852 -17.797 4.84 1 88.62 529 LEU A C 1
ATOM 4075 O O . LEU A 1 529 ? -14.812 -18.281 5.973 1 88.62 529 LEU A O 1
ATOM 4079 N N . LYS A 1 530 ? -13.914 -17.078 4.289 1 85.81 530 LYS A N 1
ATOM 4080 C CA . LYS A 1 530 ? -12.781 -16.641 5.109 1 85.81 530 LYS A CA 1
ATOM 4081 C C . LYS A 1 530 ? -13.227 -15.664 6.188 1 85.81 530 LYS A C 1
ATOM 4083 O O . LYS A 1 530 ? -12.812 -15.773 7.344 1 85.81 530 LYS A O 1
ATOM 4088 N N . GLY A 1 531 ? -14.102 -14.797 5.809 1 88.94 531 GLY A N 1
ATOM 4089 C CA . GLY A 1 531 ? -14.547 -13.766 6.73 1 88.94 531 GLY A CA 1
ATOM 4090 C C . GLY A 1 531 ? -15.969 -13.977 7.211 1 88.94 531 GLY A C 1
ATOM 4091 O O . GLY A 1 531 ? -16.641 -14.922 6.789 1 88.94 531 GLY A O 1
ATOM 4092 N N . LYS A 1 532 ? -16.375 -13.125 8.164 1 92.88 532 LYS A N 1
ATOM 4093 C CA . LYS A 1 532 ? -17.734 -13.117 8.688 1 92.88 532 LYS A CA 1
ATOM 4094 C C . LYS A 1 532 ? -18.578 -12.031 8.023 1 92.88 532 LYS A C 1
ATOM 4096 O O . LYS A 1 532 ? -18.312 -10.836 8.203 1 92.88 532 LYS A O 1
ATOM 4101 N N . PRO A 1 533 ? -19.578 -12.461 7.316 1 95.69 533 PRO A N 1
ATOM 4102 C CA . PRO A 1 533 ? -20.406 -11.445 6.652 1 95.69 533 PRO A CA 1
ATOM 4103 C C . PRO A 1 533 ? -21.219 -10.617 7.637 1 95.69 533 PRO A C 1
ATOM 4105 O O . PRO A 1 533 ? -21.438 -11.031 8.773 1 95.69 533 PRO A O 1
ATOM 4108 N N . LEU A 1 534 ? -21.547 -9.383 7.223 1 96.88 534 LEU A N 1
ATOM 4109 C CA . LEU A 1 534 ? -22.547 -8.625 7.957 1 96.88 534 LEU A CA 1
ATOM 4110 C C . LEU A 1 534 ? -23.922 -9.297 7.871 1 96.88 534 LEU A C 1
ATOM 4112 O O . LEU A 1 534 ? -24.312 -9.766 6.805 1 96.88 534 LEU A O 1
ATOM 4116 N N . VAL A 1 535 ? -24.641 -9.461 9.008 1 97.06 535 VAL A N 1
ATOM 4117 C CA . VAL A 1 535 ? -25.953 -10.086 9.008 1 97.06 535 VAL A CA 1
ATOM 4118 C C . VAL A 1 535 ? -27.016 -9.062 9.414 1 97.06 535 VAL A C 1
ATOM 4120 O O . VAL A 1 535 ? -26.922 -8.453 10.477 1 97.06 535 VAL A O 1
ATOM 4123 N N . GLU A 1 536 ? -27.891 -8.797 8.531 1 95 536 GLU A N 1
ATOM 4124 C CA . GLU A 1 536 ? -29.031 -7.914 8.789 1 95 536 GLU A CA 1
ATOM 4125 C C . GLU A 1 536 ? -30.344 -8.695 8.82 1 95 536 GLU A C 1
ATOM 4127 O O . GLU A 1 536 ? -30.625 -9.492 7.918 1 95 536 GLU A O 1
ATOM 4132 N N . VAL A 1 537 ? -31.109 -8.531 9.883 1 95 537 VAL A N 1
ATOM 4133 C CA . VAL A 1 537 ? -32.375 -9.227 10.031 1 95 537 VAL A CA 1
ATOM 4134 C C . VAL A 1 537 ? -33.531 -8.219 10.047 1 95 537 VAL A C 1
ATOM 4136 O O . VAL A 1 537 ? -33.562 -7.324 10.898 1 95 537 VAL A O 1
ATOM 4139 N N . GLN A 1 538 ? -34.375 -8.359 9.062 1 91.44 538 GLN A N 1
ATOM 4140 C CA . GLN A 1 538 ? -35.562 -7.523 8.977 1 91.44 538 GLN A CA 1
ATOM 4141 C C . GLN A 1 538 ? -36.812 -8.305 9.375 1 91.44 538 GLN A C 1
ATOM 4143 O O . GLN A 1 538 ? -37.094 -9.352 8.797 1 91.44 538 GLN A O 1
ATOM 4148 N N . LEU A 1 539 ? -37.438 -7.781 10.383 1 90.75 539 LEU A N 1
ATOM 4149 C CA . LEU A 1 539 ? -38.688 -8.375 10.836 1 90.75 539 LEU A CA 1
ATOM 4150 C C . LEU A 1 539 ? -39.875 -7.484 10.469 1 90.75 539 LEU A C 1
ATOM 4152 O O . LEU A 1 539 ? -39.875 -6.301 10.82 1 90.75 539 LEU A O 1
ATOM 4156 N N . GLU A 1 540 ? -40.719 -8.047 9.688 1 86 540 GLU A N 1
ATOM 4157 C CA . GLU A 1 540 ? -41.906 -7.293 9.336 1 86 540 GLU A CA 1
ATOM 4158 C C . GLU A 1 540 ? -43.188 -8.055 9.719 1 86 540 GLU A C 1
ATOM 4160 O O . GLU A 1 540 ? -43.281 -9.25 9.438 1 86 540 GLU A O 1
ATOM 4165 N N . TYR A 1 541 ? -44 -7.34 10.359 1 86.25 541 TYR A N 1
ATOM 4166 C CA . TYR A 1 541 ? -45.281 -7.926 10.734 1 86.25 541 TYR A CA 1
ATOM 4167 C C . TYR A 1 541 ? -46.375 -7.531 9.75 1 86.25 541 TYR A C 1
ATOM 4169 O O . TYR A 1 541 ? -46.531 -6.352 9.422 1 86.25 541 TYR A O 1
ATOM 4177 N N . VAL A 1 542 ? -47.062 -8.539 9.211 1 81.81 542 VAL A N 1
ATOM 4178 C CA . VAL A 1 542 ? -48.094 -8.297 8.227 1 81.81 542 VAL A CA 1
ATOM 4179 C C . VAL A 1 542 ? -49.438 -8.789 8.781 1 81.81 542 VAL A C 1
ATOM 4181 O O . VAL A 1 542 ? -49.531 -9.883 9.336 1 81.81 542 VAL A O 1
ATOM 4184 N N . TRP A 1 543 ? -50.531 -7.828 8.922 1 71.19 543 TRP A N 1
ATOM 4185 C CA . TRP A 1 543 ? -51.875 -8.219 9.344 1 71.19 543 TRP A CA 1
ATOM 4186 C C . TRP A 1 543 ? -52.875 -8.016 8.219 1 71.19 543 TRP A C 1
ATOM 4188 O O . TRP A 1 543 ? -52.688 -7.168 7.344 1 71.19 543 TRP A O 1
ATOM 4198 N N . MET B 1 1 ? -7.289 -23.656 -30.656 1 44 1 MET B N 1
ATOM 4199 C CA . MET B 1 1 ? -5.941 -23.094 -30.75 1 44 1 MET B CA 1
ATOM 4200 C C . MET B 1 1 ? -4.914 -24.203 -30.953 1 44 1 MET B C 1
ATOM 4202 O O . MET B 1 1 ? -4.855 -25.156 -30.172 1 44 1 MET B O 1
ATOM 4206 N N . SER B 1 2 ? -4.555 -24.391 -32.188 1 56.97 2 SER B N 1
ATOM 4207 C CA . SER B 1 2 ? -3.809 -25.609 -32.5 1 56.97 2 SER B CA 1
ATOM 4208 C C . SER B 1 2 ? -2.361 -25.5 -32.031 1 56.97 2 SER B C 1
ATOM 4210 O O . SER B 1 2 ? -1.562 -24.766 -32.625 1 56.97 2 SER B O 1
ATOM 4212 N N . LEU B 1 3 ? -2.184 -25.609 -30.734 1 68.25 3 LEU B N 1
ATOM 4213 C CA . LEU B 1 3 ? -0.814 -25.688 -30.234 1 68.25 3 LEU B CA 1
ATOM 4214 C C . LEU B 1 3 ? -0.028 -26.766 -30.984 1 68.25 3 LEU B C 1
ATOM 4216 O O . LEU B 1 3 ? -0.574 -27.812 -31.312 1 68.25 3 LEU B O 1
ATOM 4220 N N . ASP B 1 4 ? 0.998 -26.281 -31.641 1 69.19 4 ASP B N 1
ATOM 4221 C CA . ASP B 1 4 ? 1.888 -27.25 -32.25 1 69.19 4 ASP B CA 1
ATOM 4222 C C . ASP B 1 4 ? 2.178 -28.406 -31.297 1 69.19 4 ASP B C 1
ATOM 4224 O O . ASP B 1 4 ? 2.836 -28.219 -30.281 1 69.19 4 ASP B O 1
ATOM 4228 N N . ARG B 1 5 ? 1.677 -29.547 -31.656 1 74.56 5 ARG B N 1
ATOM 4229 C CA . ARG B 1 5 ? 1.679 -30.719 -30.781 1 74.56 5 ARG B CA 1
ATOM 4230 C C . ARG B 1 5 ? 3.1 -31.203 -30.531 1 74.56 5 ARG B C 1
ATOM 4232 O O . ARG B 1 5 ? 3.354 -31.906 -29.547 1 74.56 5 ARG B O 1
ATOM 4239 N N . SER B 1 6 ? 4.027 -30.672 -31.328 1 83.12 6 SER B N 1
ATOM 4240 C CA . SER B 1 6 ? 5.352 -31.25 -31.125 1 83.12 6 SER B CA 1
ATOM 4241 C C . SER B 1 6 ? 6.336 -30.219 -30.594 1 83.12 6 SER B C 1
ATOM 4243 O O . SER B 1 6 ? 7.441 -30.562 -30.172 1 83.12 6 SER B O 1
ATOM 4245 N N . GLY B 1 7 ? 5.984 -28.984 -30.5 1 92.44 7 GLY B N 1
ATOM 4246 C CA . GLY B 1 7 ? 6.934 -27.906 -30.266 1 92.44 7 GLY B CA 1
ATOM 4247 C C . GLY B 1 7 ? 7.355 -27.781 -28.812 1 92.44 7 GLY B C 1
ATOM 4248 O O . GLY B 1 7 ? 6.68 -28.297 -27.922 1 92.44 7 GLY B O 1
ATOM 4249 N N . PHE B 1 8 ? 8.609 -27.281 -28.641 1 98.12 8 PHE B N 1
ATOM 4250 C CA . PHE B 1 8 ? 9.109 -26.906 -27.312 1 98.12 8 PHE B CA 1
ATOM 4251 C C . PHE B 1 8 ? 8.609 -25.531 -26.906 1 98.12 8 PHE B C 1
ATOM 4253 O O . PHE B 1 8 ? 9.086 -24.516 -27.406 1 98.12 8 PHE B O 1
ATOM 4260 N N . LEU B 1 9 ? 7.551 -25.578 -25.984 1 98.25 9 LEU B N 1
ATOM 4261 C CA . LEU B 1 9 ? 6.809 -24.359 -25.688 1 98.25 9 LEU B CA 1
ATOM 4262 C C . LEU B 1 9 ? 6.996 -23.938 -24.234 1 98.25 9 LEU B C 1
ATOM 4264 O O . LEU B 1 9 ? 7.105 -24.797 -23.344 1 98.25 9 LEU B O 1
ATOM 4268 N N . PHE B 1 10 ? 7.098 -22.688 -24.062 1 98.31 10 PHE B N 1
ATOM 4269 C CA . PHE B 1 10 ? 7.023 -22 -22.781 1 98.31 10 PHE B CA 1
ATOM 4270 C C . PHE B 1 10 ? 5.688 -21.297 -22.609 1 98.31 10 PHE B C 1
ATOM 4272 O O . PHE B 1 10 ? 5.301 -20.484 -23.469 1 98.31 10 PHE B O 1
ATOM 4279 N N . LEU B 1 11 ? 4.965 -21.609 -21.516 1 98.38 11 LEU B N 1
ATOM 4280 C CA . LEU B 1 11 ? 3.645 -21.031 -21.297 1 98.38 11 LEU B CA 1
ATOM 4281 C C . LEU B 1 11 ? 3.471 -20.641 -19.828 1 98.38 11 LEU B C 1
ATOM 4283 O O . LEU B 1 11 ? 3.137 -21.484 -19 1 98.38 11 LEU B O 1
ATOM 4287 N N . PRO B 1 12 ? 3.678 -19.375 -19.484 1 98.62 12 PRO B N 1
ATOM 4288 C CA . PRO B 1 12 ? 3.422 -18.938 -18.109 1 98.62 12 PRO B CA 1
ATOM 4289 C C . PRO B 1 12 ? 1.943 -18.641 -17.844 1 98.62 12 PRO B C 1
ATOM 4291 O O . PRO B 1 12 ? 1.304 -17.922 -18.625 1 98.62 12 PRO B O 1
ATOM 4294 N N . LEU B 1 13 ? 1.4 -19.188 -16.828 1 98.31 13 LEU B N 1
ATOM 4295 C CA . LEU B 1 13 ? 0.061 -18.844 -16.359 1 98.31 13 LEU B CA 1
ATOM 4296 C C . LEU B 1 13 ? 0.123 -17.859 -15.203 1 98.31 13 LEU B C 1
ATOM 4298 O O . LEU B 1 13 ? -0.877 -17.203 -14.875 1 98.31 13 LEU B O 1
ATOM 4302 N N . GLY B 1 14 ? 1.278 -17.781 -14.594 1 97.19 14 GLY B N 1
ATOM 4303 C CA . GLY B 1 14 ? 1.582 -16.859 -13.5 1 97.19 14 GLY B CA 1
ATOM 4304 C C . GLY B 1 14 ? 3.059 -16.531 -13.391 1 97.19 14 GLY B C 1
ATOM 4305 O O . GLY B 1 14 ? 3.883 -17.109 -14.102 1 97.19 14 GLY B O 1
ATOM 4306 N N . GLY B 1 15 ? 3.406 -15.578 -12.547 1 96.38 15 GLY B N 1
ATOM 4307 C CA . GLY B 1 15 ? 4.797 -15.234 -12.297 1 96.38 15 GLY B CA 1
ATOM 4308 C C . GLY B 1 15 ? 5.355 -14.25 -13.312 1 96.38 15 GLY B C 1
ATOM 4309 O O . GLY B 1 15 ? 6.547 -13.93 -13.281 1 96.38 15 GLY B O 1
ATOM 4310 N N . VAL B 1 16 ? 4.543 -13.812 -14.266 1 96.5 16 VAL B N 1
ATOM 4311 C CA . VAL B 1 16 ? 4.926 -12.797 -15.242 1 96.5 16 VAL B CA 1
ATOM 4312 C C . VAL B 1 16 ? 4.016 -11.578 -15.102 1 96.5 16 VAL B C 1
ATOM 4314 O O . VAL B 1 16 ? 2.803 -11.719 -14.93 1 96.5 16 VAL B O 1
ATOM 4317 N N . GLY B 1 17 ? 4.625 -10.461 -15.141 1 92.62 17 GLY B N 1
ATOM 4318 C CA . GLY B 1 17 ? 3.867 -9.227 -14.984 1 92.62 17 GLY B CA 1
ATOM 4319 C C . GLY B 1 17 ? 3.486 -8.938 -13.547 1 92.62 17 GLY B C 1
ATOM 4320 O O . GLY B 1 17 ? 2.777 -7.969 -13.273 1 92.62 17 GLY B O 1
ATOM 4321 N N . LYS B 1 18 ? 3.939 -9.781 -12.68 1 91 18 LYS B N 1
ATOM 4322 C CA . LYS B 1 18 ? 3.68 -9.641 -11.25 1 91 18 LYS B CA 1
ATOM 4323 C C . LYS B 1 18 ? 4.699 -10.414 -10.422 1 91 18 LYS B C 1
ATOM 4325 O O . LYS B 1 18 ? 5.285 -11.391 -10.898 1 91 18 LYS B O 1
ATOM 4330 N N . ILE B 1 19 ? 4.887 -10 -9.242 1 90.75 19 ILE B N 1
ATOM 4331 C CA . ILE B 1 19 ? 5.723 -10.75 -8.312 1 90.75 19 ILE B CA 1
ATOM 4332 C C . ILE B 1 19 ? 4.879 -11.789 -7.578 1 90.75 19 ILE B C 1
ATOM 4334 O O . ILE B 1 19 ? 3.844 -11.453 -6.992 1 90.75 19 ILE B O 1
ATOM 4338 N N . GLY B 1 20 ? 5.305 -13.008 -7.688 1 93.31 20 GLY B N 1
ATOM 4339 C CA . GLY B 1 20 ? 4.609 -14.102 -7.031 1 93.31 20 GLY B CA 1
ATOM 4340 C C . GLY B 1 20 ? 3.689 -14.875 -7.965 1 93.31 20 GLY B C 1
ATOM 4341 O O . GLY B 1 20 ? 3.705 -14.656 -9.18 1 93.31 20 GLY B O 1
ATOM 4342 N N . MET B 1 21 ? 3.025 -15.883 -7.488 1 97.19 21 MET B N 1
ATOM 4343 C CA . MET B 1 21 ? 2.092 -16.719 -8.234 1 97.19 21 MET B CA 1
ATOM 4344 C C . MET B 1 21 ? 2.785 -17.391 -9.422 1 97.19 21 MET B C 1
ATOM 4346 O O . MET B 1 21 ? 2.301 -17.312 -10.547 1 97.19 21 MET B O 1
ATOM 4350 N N . ASN B 1 22 ? 3.926 -17.969 -9.148 1 98.38 22 ASN B N 1
ATOM 4351 C CA . ASN B 1 22 ? 4.711 -18.594 -10.211 1 98.38 22 ASN B CA 1
ATOM 4352 C C . ASN B 1 22 ? 4.09 -19.906 -10.672 1 98.38 22 ASN B C 1
ATOM 4354 O O . ASN B 1 22 ? 3.906 -20.828 -9.875 1 98.38 22 ASN B O 1
ATOM 4358 N N . VAL B 1 23 ? 3.719 -19.938 -11.875 1 98.75 23 VAL B N 1
ATOM 4359 C CA . VAL B 1 23 ? 3.186 -21.125 -12.555 1 98.75 23 VAL B CA 1
ATOM 4360 C C . VAL B 1 23 ? 3.631 -21.109 -14.016 1 98.75 23 VAL B C 1
ATOM 4362 O O . VAL B 1 23 ? 3.133 -20.328 -14.82 1 98.75 23 VAL B O 1
ATOM 4365 N N . THR B 1 24 ? 4.5 -22.047 -14.352 1 98.75 24 THR B N 1
ATOM 4366 C CA . THR B 1 24 ? 5.012 -22.109 -15.719 1 98.75 24 THR B CA 1
ATOM 4367 C C . THR B 1 24 ? 4.836 -23.5 -16.312 1 98.75 24 THR B C 1
ATOM 4369 O O . THR B 1 24 ? 5.152 -24.5 -15.656 1 98.75 24 THR B O 1
ATOM 4372 N N . LEU B 1 25 ? 4.34 -23.578 -17.516 1 98.69 25 LEU B N 1
ATOM 4373 C CA . LEU B 1 25 ? 4.211 -24.844 -18.25 1 98.69 25 LEU B CA 1
ATOM 4374 C C . LEU B 1 25 ? 5.266 -24.938 -19.344 1 98.69 25 LEU B C 1
ATOM 4376 O O . LEU B 1 25 ? 5.594 -23.953 -19.984 1 98.69 25 LEU B O 1
ATOM 4380 N N . TYR B 1 26 ? 5.805 -26.141 -19.484 1 98.75 26 TYR B N 1
ATOM 4381 C CA . TYR B 1 26 ? 6.617 -26.5 -20.641 1 98.75 26 TYR B CA 1
ATOM 4382 C C . TYR B 1 26 ? 5.965 -27.641 -21.422 1 98.75 26 TYR B C 1
ATOM 4384 O O . TYR B 1 26 ? 5.371 -28.547 -20.844 1 98.75 26 TYR B O 1
ATOM 4392 N N . HIS B 1 27 ? 6.07 -27.516 -22.672 1 98.38 27 HIS B N 1
ATOM 4393 C CA . HIS B 1 27 ? 5.488 -28.516 -23.562 1 98.38 27 HIS B CA 1
ATOM 4394 C C . HIS B 1 27 ? 6.52 -29.016 -24.562 1 98.38 27 HIS B C 1
ATOM 4396 O O . HIS B 1 27 ? 7.32 -28.234 -25.094 1 98.38 27 HIS B O 1
ATOM 4402 N N . VAL B 1 28 ? 6.551 -30.328 -24.703 1 97.75 28 VAL B N 1
ATOM 4403 C CA . VAL B 1 28 ? 7.262 -30.891 -25.844 1 97.75 28 VAL B CA 1
ATOM 4404 C C . VAL B 1 28 ? 6.633 -32.219 -26.234 1 97.75 28 VAL B C 1
ATOM 4406 O O . VAL B 1 28 ? 6.273 -33.031 -25.359 1 97.75 28 VAL B O 1
ATOM 4409 N N . HIS B 1 29 ? 6.398 -32.469 -27.5 1 96.75 29 HIS B N 1
ATOM 4410 C CA . HIS B 1 29 ? 5.891 -33.719 -28.047 1 96.75 29 HIS B CA 1
ATOM 4411 C C . HIS B 1 29 ? 4.578 -34.125 -27.375 1 96.75 29 HIS B C 1
ATOM 4413 O O . HIS B 1 29 ? 4.422 -35.281 -26.953 1 96.75 29 HIS B O 1
ATOM 4419 N N . GLY B 1 30 ? 3.721 -33.156 -27.188 1 95.81 30 GLY B N 1
ATOM 4420 C CA . GLY B 1 30 ? 2.363 -33.406 -26.719 1 95.81 30 GLY B CA 1
ATOM 4421 C C . GLY B 1 30 ? 2.266 -33.594 -25.219 1 95.81 30 GLY B C 1
ATOM 4422 O O . GLY B 1 30 ? 1.179 -33.812 -24.688 1 95.81 30 GLY B O 1
ATOM 4423 N N . LYS B 1 31 ? 3.4 -33.5 -24.5 1 98 31 LYS B N 1
ATOM 4424 C CA . LYS B 1 31 ? 3.408 -33.656 -23.062 1 98 31 LYS B CA 1
ATOM 4425 C C . LYS B 1 31 ? 3.73 -32.344 -22.344 1 98 31 LYS B C 1
ATOM 4427 O O . LYS B 1 31 ? 4.418 -31.5 -22.891 1 98 31 LYS B O 1
ATOM 4432 N N . TRP B 1 32 ? 3.145 -32.25 -21.141 1 98.38 32 TRP B N 1
ATOM 4433 C CA . TRP B 1 32 ? 3.295 -31.031 -20.359 1 98.38 32 TRP B CA 1
ATOM 4434 C C . TRP B 1 32 ? 3.943 -31.312 -19.016 1 98.38 32 TRP B C 1
ATOM 4436 O O . TRP B 1 32 ? 3.75 -32.406 -18.438 1 98.38 32 TRP B O 1
ATOM 4446 N N . ILE B 1 33 ? 4.691 -30.375 -18.516 1 98.81 33 ILE B N 1
ATOM 4447 C CA . ILE B 1 33 ? 5.09 -30.312 -17.109 1 98.81 33 ILE B CA 1
ATOM 4448 C C . ILE B 1 33 ? 4.848 -28.922 -16.562 1 98.81 33 ILE B C 1
ATOM 4450 O O . ILE B 1 33 ? 4.805 -27.938 -17.328 1 98.81 33 ILE B O 1
ATOM 4454 N N . ILE B 1 34 ? 4.59 -28.828 -15.305 1 98.88 34 ILE B N 1
ATOM 4455 C CA . ILE B 1 34 ? 4.473 -27.547 -14.602 1 98.88 34 ILE B CA 1
ATOM 4456 C C . ILE B 1 34 ? 5.695 -27.328 -13.719 1 98.88 34 ILE B C 1
ATOM 4458 O O . ILE B 1 34 ? 6.129 -28.234 -13.008 1 98.88 34 ILE B O 1
ATOM 4462 N N . VAL B 1 35 ? 6.301 -26.188 -13.836 1 98.88 35 VAL B N 1
ATOM 4463 C CA . VAL B 1 35 ? 7.324 -25.766 -12.883 1 98.88 35 VAL B CA 1
ATOM 4464 C C . VAL B 1 35 ? 6.73 -24.766 -11.898 1 98.88 35 VAL B C 1
ATOM 4466 O O . VAL B 1 35 ? 6.395 -23.641 -12.273 1 98.88 35 VAL B O 1
ATOM 4469 N N . ASP B 1 36 ? 6.617 -25.156 -10.641 1 98.81 36 ASP B N 1
ATOM 4470 C CA . ASP B 1 36 ? 6.082 -24.391 -9.516 1 98.81 36 ASP B CA 1
ATOM 4471 C C . ASP B 1 36 ? 4.582 -24.172 -9.664 1 98.81 36 ASP B C 1
ATOM 4473 O O . ASP B 1 36 ? 4.062 -24.125 -10.781 1 98.81 36 ASP B O 1
ATOM 4477 N N . LEU B 1 37 ? 3.943 -24.156 -8.656 1 98.75 37 LEU B N 1
ATOM 4478 C CA . LEU B 1 37 ? 2.52 -23.875 -8.508 1 98.75 37 LEU B CA 1
ATOM 4479 C C . LEU B 1 37 ? 2.266 -23 -7.293 1 98.75 37 LEU B C 1
ATOM 4481 O O . LEU B 1 37 ? 1.83 -23.484 -6.246 1 98.75 37 LEU B O 1
ATOM 4485 N N . GLY B 1 38 ? 2.527 -21.734 -7.543 1 98.31 38 GLY B N 1
ATOM 4486 C CA . GLY B 1 38 ? 2.617 -20.812 -6.418 1 98.31 38 GLY B CA 1
ATOM 4487 C C . GLY B 1 38 ? 1.391 -19.938 -6.266 1 98.31 38 GLY B C 1
ATOM 4488 O O . GLY B 1 38 ? 0.529 -19.906 -7.148 1 98.31 38 GLY B O 1
ATOM 4489 N N . ALA B 1 39 ? 1.262 -19.328 -5.137 1 97.31 39 ALA B N 1
ATOM 4490 C CA . ALA B 1 39 ? 0.228 -18.344 -4.832 1 97.31 39 ALA B CA 1
ATOM 4491 C C . ALA B 1 39 ? 0.805 -16.922 -4.82 1 97.31 39 ALA B C 1
ATOM 4493 O O . ALA B 1 39 ? 2.021 -16.75 -4.91 1 97.31 39 ALA B O 1
ATOM 4494 N N . GLY B 1 40 ? -0.031 -15.953 -4.906 1 94 40 GLY B N 1
ATOM 4495 C CA . GLY B 1 40 ? 0.358 -14.555 -4.789 1 94 40 GLY B CA 1
ATOM 4496 C C . GLY B 1 40 ? -0.504 -13.781 -3.814 1 94 40 GLY B C 1
ATOM 4497 O O . GLY B 1 40 ? -1.431 -14.328 -3.217 1 94 40 GLY B O 1
ATOM 4498 N N . PHE B 1 41 ? -0.171 -12.562 -3.627 1 88.94 41 PHE B N 1
ATOM 4499 C CA . PHE B 1 41 ? -0.948 -11.688 -2.762 1 88.94 41 PHE B CA 1
ATOM 4500 C C . PHE B 1 41 ? -1.99 -10.914 -3.564 1 88.94 41 PHE B C 1
ATOM 4502 O O . PHE B 1 41 ? -1.698 -10.414 -4.652 1 88.94 41 PHE B O 1
ATOM 4509 N N . ALA B 1 42 ? -3.148 -10.844 -2.992 1 91.62 42 ALA B N 1
ATOM 4510 C CA . ALA B 1 42 ? -4.242 -10.141 -3.664 1 91.62 42 ALA B CA 1
ATOM 4511 C C . ALA B 1 42 ? -4.078 -8.633 -3.549 1 91.62 42 ALA B C 1
ATOM 4513 O O . ALA B 1 42 ? -3.391 -8.141 -2.652 1 91.62 42 ALA B O 1
ATOM 4514 N N . ASP B 1 43 ? -4.559 -7.934 -4.543 1 89.5 43 ASP B N 1
ATOM 4515 C CA . ASP B 1 43 ? -4.762 -6.488 -4.457 1 89.5 43 ASP B CA 1
ATOM 4516 C C . ASP B 1 43 ? -6.094 -6.16 -3.791 1 89.5 43 ASP B C 1
ATOM 4518 O O . ASP B 1 43 ? -7.16 -6.359 -4.383 1 89.5 43 ASP B O 1
ATOM 4522 N N . GLY B 1 44 ? -6.047 -5.594 -2.674 1 89 44 GLY B N 1
ATOM 4523 C CA . GLY B 1 44 ? -7.246 -5.344 -1.889 1 89 44 GLY B CA 1
ATOM 4524 C C . GLY B 1 44 ? -8.211 -4.391 -2.564 1 89 44 GLY B C 1
ATOM 4525 O O . GLY B 1 44 ? -9.414 -4.398 -2.271 1 89 44 GLY B O 1
ATOM 4526 N N . ASP B 1 45 ? -7.73 -3.51 -3.451 1 88.38 45 ASP B N 1
ATOM 4527 C CA . ASP B 1 45 ? -8.602 -2.588 -4.176 1 88.38 45 ASP B CA 1
ATOM 4528 C C . ASP B 1 45 ? -9.43 -3.324 -5.23 1 88.38 45 ASP B C 1
ATOM 4530 O O . ASP B 1 45 ? -10.578 -2.969 -5.484 1 88.38 45 ASP B O 1
ATOM 4534 N N . ILE B 1 46 ? -8.797 -4.363 -5.734 1 91.88 46 ILE B N 1
ATOM 4535 C CA . ILE B 1 46 ? -9.43 -5.094 -6.828 1 91.88 46 ILE B CA 1
ATOM 4536 C C . ILE B 1 46 ? -10.234 -6.266 -6.27 1 91.88 46 ILE B C 1
ATOM 4538 O O . ILE B 1 46 ? -11.32 -6.574 -6.762 1 91.88 46 ILE B O 1
ATOM 4542 N N . MET B 1 47 ? -9.664 -6.91 -5.297 1 95.5 47 MET B N 1
ATOM 4543 C CA . MET B 1 47 ? -10.297 -8.094 -4.727 1 95.5 47 MET B CA 1
ATOM 4544 C C . MET B 1 47 ? -10.453 -7.953 -3.215 1 95.5 47 MET B C 1
ATOM 4546 O O . MET B 1 47 ? -9.797 -8.664 -2.449 1 95.5 47 MET B O 1
ATOM 4550 N N . PRO B 1 48 ? -11.406 -7.125 -2.816 1 95.44 48 PRO B N 1
ATOM 4551 C CA . PRO B 1 48 ? -11.602 -6.914 -1.38 1 95.44 48 PRO B CA 1
ATOM 4552 C C . PRO B 1 48 ? -11.93 -8.203 -0.633 1 95.44 48 PRO B C 1
ATOM 4554 O O . PRO B 1 48 ? -12.742 -9.008 -1.105 1 95.44 48 PRO B O 1
ATOM 4557 N N . GLY B 1 49 ? -11.297 -8.383 0.509 1 93.88 49 GLY B N 1
ATOM 4558 C CA . GLY B 1 49 ? -11.547 -9.539 1.359 1 93.88 49 GLY B CA 1
ATOM 4559 C C . GLY B 1 49 ? -10.703 -10.742 0.984 1 93.88 49 GLY B C 1
ATOM 4560 O O . GLY B 1 49 ? -10.727 -11.766 1.68 1 93.88 49 GLY B O 1
ATOM 4561 N N . ILE B 1 50 ? -9.945 -10.633 -0.106 1 95.31 50 ILE B N 1
ATOM 4562 C CA . ILE B 1 50 ? -9.117 -11.734 -0.583 1 95.31 50 ILE B CA 1
ATOM 4563 C C . ILE B 1 50 ? -7.652 -11.469 -0.245 1 95.31 50 ILE B C 1
ATOM 4565 O O . ILE B 1 50 ? -7.129 -10.391 -0.533 1 95.31 50 ILE B O 1
ATOM 4569 N N . ASP B 1 51 ? -7 -12.43 0.349 1 90.81 51 ASP B N 1
ATOM 4570 C CA . ASP B 1 51 ? -5.602 -12.25 0.727 1 90.81 51 ASP B CA 1
ATOM 4571 C C . ASP B 1 51 ? -4.668 -12.891 -0.301 1 90.81 51 ASP B C 1
ATOM 4573 O O . ASP B 1 51 ? -3.617 -12.336 -0.622 1 90.81 51 ASP B O 1
ATOM 4577 N N . MET B 1 52 ? -5.141 -14.016 -0.797 1 94.44 52 MET B N 1
ATOM 4578 C CA . MET B 1 52 ? -4.27 -14.812 -1.658 1 94.44 52 MET B CA 1
ATOM 4579 C C . MET B 1 52 ? -4.93 -15.078 -3.006 1 94.44 52 MET B C 1
ATOM 4581 O O . MET B 1 52 ? -6.148 -15.242 -3.082 1 94.44 52 MET B O 1
ATOM 4585 N N . ILE B 1 53 ? -4.086 -15.102 -4.004 1 96.88 53 ILE B N 1
ATOM 4586 C CA . ILE B 1 53 ? -4.578 -15.375 -5.352 1 96.88 53 ILE B CA 1
ATOM 4587 C C . ILE B 1 53 ? -3.805 -16.547 -5.949 1 96.88 53 ILE B C 1
ATOM 4589 O O . ILE B 1 53 ? -2.682 -16.844 -5.531 1 96.88 53 ILE B O 1
ATOM 4593 N N . VAL B 1 54 ? -4.395 -17.219 -6.895 1 98.25 54 VAL B N 1
ATOM 4594 C CA . VAL B 1 54 ? -3.781 -18.312 -7.637 1 98.25 54 VAL B CA 1
ATOM 4595 C C . VAL B 1 54 ? -4.074 -18.156 -9.133 1 98.25 54 VAL B C 1
ATOM 4597 O O . VAL B 1 54 ? -4.98 -17.422 -9.516 1 98.25 54 VAL B O 1
ATOM 4600 N N . ALA B 1 55 ? -3.277 -18.766 -9.922 1 98.19 55 ALA B N 1
ATOM 4601 C CA . ALA B 1 55 ? -3.475 -18.719 -11.367 1 98.19 55 ALA B CA 1
ATOM 4602 C C . ALA B 1 55 ? -4.645 -19.594 -11.797 1 98.19 55 ALA B C 1
ATOM 4604 O O . ALA B 1 55 ? -4.898 -20.641 -11.188 1 98.19 55 ALA B O 1
ATOM 4605 N N . ASP B 1 56 ? -5.418 -19.156 -12.789 1 97.81 56 ASP B N 1
ATOM 4606 C CA . ASP B 1 56 ? -6.402 -20.016 -13.438 1 97.81 56 ASP B CA 1
ATOM 4607 C C . ASP B 1 56 ? -5.723 -21.125 -14.234 1 97.81 56 ASP B C 1
ATOM 4609 O O . ASP B 1 56 ? -5.051 -20.859 -15.234 1 97.81 56 ASP B O 1
ATOM 4613 N N . VAL B 1 57 ? -5.941 -22.391 -13.828 1 98.06 57 VAL B N 1
ATOM 4614 C CA . VAL B 1 57 ? -5.238 -23.5 -14.461 1 98.06 57 VAL B CA 1
ATOM 4615 C C . VAL B 1 57 ? -6.195 -24.281 -15.367 1 98.06 57 VAL B C 1
ATOM 4617 O O . VAL B 1 57 ? -5.957 -25.453 -15.68 1 98.06 57 VAL B O 1
ATOM 4620 N N . SER B 1 58 ? -7.301 -23.625 -15.789 1 97.19 58 SER B N 1
ATOM 4621 C CA . SER B 1 58 ? -8.305 -24.297 -16.609 1 97.19 58 SER B CA 1
ATOM 4622 C C . SER B 1 58 ? -7.684 -24.875 -17.875 1 97.19 58 SER B C 1
ATOM 4624 O O . SER B 1 58 ? -8.047 -25.984 -18.297 1 97.19 58 SER B O 1
ATOM 4626 N N . PHE B 1 59 ? -6.762 -24.219 -18.484 1 97.19 59 PHE B N 1
ATOM 4627 C CA . PHE B 1 59 ? -6.125 -24.672 -19.719 1 97.19 59 PHE B CA 1
ATOM 4628 C C . PHE B 1 59 ? -5.496 -26.047 -19.531 1 97.19 59 PHE B C 1
ATOM 4630 O O . PHE B 1 59 ? -5.746 -26.953 -20.328 1 97.19 59 PHE B O 1
ATOM 4637 N N . ILE B 1 60 ? -4.688 -26.219 -18.469 1 97.75 60 ILE B N 1
ATOM 4638 C CA . ILE B 1 60 ? -3.947 -27.453 -18.297 1 97.75 60 ILE B CA 1
ATOM 4639 C C . ILE B 1 60 ? -4.859 -28.516 -17.672 1 97.75 60 ILE B C 1
ATOM 4641 O O . ILE B 1 60 ? -4.672 -29.719 -17.906 1 97.75 60 ILE B O 1
ATOM 4645 N N . ARG B 1 61 ? -5.836 -28.047 -16.906 1 97.5 61 ARG B N 1
ATOM 4646 C CA . ARG B 1 61 ? -6.824 -28.984 -16.375 1 97.5 61 ARG B CA 1
ATOM 4647 C C . ARG B 1 61 ? -7.484 -29.781 -17.5 1 97.5 61 ARG B C 1
ATOM 4649 O O . ARG B 1 61 ? -7.707 -30.984 -17.375 1 97.5 61 ARG B O 1
ATOM 4656 N N . GLU B 1 62 ? -7.801 -29.109 -18.578 1 96.5 62 GLU B N 1
ATOM 4657 C CA . GLU B 1 62 ? -8.438 -29.734 -19.734 1 96.5 62 GLU B CA 1
ATOM 4658 C C . GLU B 1 62 ? -7.484 -30.688 -20.438 1 96.5 62 GLU B C 1
ATOM 4660 O O . GLU B 1 62 ? -7.906 -31.484 -21.266 1 96.5 62 GLU B O 1
ATOM 4665 N N . ARG B 1 63 ? -6.227 -30.641 -20.094 1 95.56 63 ARG B N 1
ATOM 4666 C CA . ARG B 1 63 ? -5.195 -31.469 -20.719 1 95.56 63 ARG B CA 1
ATOM 4667 C C . ARG B 1 63 ? -4.48 -32.312 -19.688 1 95.56 63 ARG B C 1
ATOM 4669 O O . ARG B 1 63 ? -3.295 -32.625 -19.828 1 95.56 63 ARG B O 1
ATOM 4676 N N . ARG B 1 64 ? -5.129 -32.594 -18.656 1 95.75 64 ARG B N 1
ATOM 4677 C CA . ARG B 1 64 ? -4.527 -33.219 -17.484 1 95.75 64 ARG B CA 1
ATOM 4678 C C . ARG B 1 64 ? -3.934 -34.594 -17.844 1 95.75 64 ARG B C 1
ATOM 4680 O O . ARG B 1 64 ? -2.945 -35 -17.234 1 95.75 64 ARG B O 1
ATOM 4687 N N . GLU B 1 65 ? -4.477 -35.281 -18.844 1 96.25 65 GLU B N 1
ATOM 4688 C CA . GLU B 1 65 ? -3.984 -36.594 -19.234 1 96.25 65 GLU B CA 1
ATOM 4689 C C . GLU B 1 65 ? -2.574 -36.5 -19.812 1 96.25 65 GLU B C 1
ATOM 4691 O O . GLU B 1 65 ? -1.823 -37.469 -19.781 1 96.25 65 GLU B O 1
ATOM 4696 N N . ASP B 1 66 ? -2.268 -35.312 -20.312 1 96.94 66 ASP B N 1
ATOM 4697 C CA . ASP B 1 66 ? -0.96 -35.125 -20.938 1 96.94 66 ASP B CA 1
ATOM 4698 C C . ASP B 1 66 ? 0.006 -34.438 -19.953 1 96.94 66 ASP B C 1
ATOM 4700 O O . ASP B 1 66 ? 1.158 -34.188 -20.297 1 96.94 66 ASP B O 1
ATOM 4704 N N . LEU B 1 67 ? -0.448 -34.156 -18.734 1 98.38 67 LEU B N 1
ATOM 4705 C CA . LEU B 1 67 ? 0.385 -33.531 -17.719 1 98.38 67 LEU B CA 1
ATOM 4706 C C . LEU B 1 67 ? 1.168 -34.594 -16.938 1 98.38 67 LEU B C 1
ATOM 4708 O O . LEU B 1 67 ? 0.577 -35.438 -16.25 1 98.38 67 LEU B O 1
ATOM 4712 N N . LEU B 1 68 ? 2.51 -34.5 -17.047 1 98.62 68 LEU B N 1
ATOM 4713 C CA . LEU B 1 68 ? 3.367 -35.531 -16.469 1 98.62 68 LEU B CA 1
ATOM 4714 C C . LEU B 1 68 ? 3.627 -35.25 -14.992 1 98.62 68 LEU B C 1
ATOM 4716 O O . LEU B 1 68 ? 3.957 -36.188 -14.242 1 98.62 68 LEU B O 1
ATOM 4720 N N . GLY B 1 69 ? 3.525 -33.969 -14.586 1 98.69 69 GLY B N 1
ATOM 4721 C CA . GLY B 1 69 ? 3.738 -33.688 -13.18 1 98.69 69 GLY B CA 1
ATOM 4722 C C . GLY B 1 69 ? 4.082 -32.219 -12.922 1 98.69 69 GLY B C 1
ATOM 4723 O O . GLY B 1 69 ? 4.188 -31.422 -13.859 1 98.69 69 GLY B O 1
ATOM 4724 N N . ILE B 1 70 ? 4.148 -31.875 -11.617 1 98.88 70 ILE B N 1
ATOM 4725 C CA . ILE B 1 70 ? 4.578 -30.578 -11.125 1 98.88 70 ILE B CA 1
ATOM 4726 C C . ILE B 1 70 ? 5.973 -30.688 -10.508 1 98.88 70 ILE B C 1
ATOM 4728 O O . ILE B 1 70 ? 6.207 -31.531 -9.641 1 98.88 70 ILE B O 1
ATOM 4732 N N . VAL B 1 71 ? 6.91 -29.922 -11 1 98.94 71 VAL B N 1
ATOM 4733 C CA . VAL B 1 71 ? 8.266 -29.906 -10.469 1 98.94 71 VAL B CA 1
ATOM 4734 C C . VAL B 1 71 ? 8.5 -28.609 -9.703 1 98.94 71 VAL B C 1
ATOM 4736 O O . VAL B 1 71 ? 8.289 -27.516 -10.234 1 98.94 71 VAL B O 1
ATOM 4739 N N . LEU B 1 72 ? 8.93 -28.688 -8.43 1 98.81 72 LEU B N 1
ATOM 4740 C CA . LEU B 1 72 ? 9.07 -27.516 -7.57 1 98.81 72 LEU B CA 1
ATOM 4741 C C . LEU B 1 72 ? 10.523 -27.078 -7.48 1 98.81 72 LEU B C 1
ATOM 4743 O O . LEU B 1 72 ? 11.422 -27.906 -7.301 1 98.81 72 LEU B O 1
ATOM 4747 N N . THR B 1 73 ? 10.734 -25.766 -7.609 1 98.69 73 THR B N 1
ATOM 4748 C CA . THR B 1 73 ? 12.078 -25.203 -7.469 1 98.69 73 THR B CA 1
ATOM 4749 C C . THR B 1 73 ? 12.461 -25.094 -5.996 1 98.69 73 THR B C 1
ATOM 4751 O O . THR B 1 73 ? 13.602 -25.406 -5.625 1 98.69 73 THR B O 1
ATOM 4754 N N . HIS B 1 74 ? 11.547 -24.594 -5.184 1 97.5 74 HIS B N 1
ATOM 4755 C CA . HIS B 1 74 ? 11.797 -24.406 -3.758 1 97.5 74 HIS B CA 1
ATOM 4756 C C . HIS B 1 74 ? 10.5 -24.172 -2.994 1 97.5 74 HIS B C 1
ATOM 4758 O O . HIS B 1 74 ? 9.422 -24.172 -3.588 1 97.5 74 HIS B O 1
ATOM 4764 N N . ALA B 1 75 ? 10.594 -23.938 -1.708 1 96.62 75 ALA B N 1
ATOM 4765 C CA . ALA B 1 75 ? 9.43 -24.125 -0.845 1 96.62 75 ALA B CA 1
ATOM 4766 C C . ALA B 1 75 ? 8.766 -22.797 -0.522 1 96.62 75 ALA B C 1
ATOM 4768 O O . ALA B 1 75 ? 7.898 -22.719 0.349 1 96.62 75 ALA B O 1
ATOM 4769 N N . HIS B 1 76 ? 9.086 -21.734 -1.196 1 96.12 76 HIS B N 1
ATOM 4770 C CA . HIS B 1 76 ? 8.398 -20.484 -0.917 1 96.12 76 HIS B CA 1
ATOM 4771 C C . HIS B 1 76 ? 6.941 -20.547 -1.354 1 96.12 76 HIS B C 1
ATOM 4773 O O . HIS B 1 76 ? 6.605 -21.234 -2.32 1 96.12 76 HIS B O 1
ATOM 4779 N N . GLU B 1 77 ? 6.113 -19.75 -0.693 1 94.12 77 GLU B N 1
ATOM 4780 C CA . GLU B 1 77 ? 4.672 -19.719 -0.914 1 94.12 77 GLU B CA 1
ATOM 4781 C C . GLU B 1 77 ? 4.34 -19.359 -2.357 1 94.12 77 GLU B C 1
ATOM 4783 O O . GLU B 1 77 ? 3.371 -19.859 -2.926 1 94.12 77 GLU B O 1
ATOM 4788 N N . ASP B 1 78 ? 5.059 -18.469 -2.902 1 96.38 78 ASP B N 1
ATOM 4789 C CA . ASP B 1 78 ? 4.766 -18.031 -4.266 1 96.38 78 ASP B CA 1
ATOM 4790 C C . ASP B 1 78 ? 5.242 -19.062 -5.285 1 96.38 78 ASP B C 1
ATOM 4792 O O . ASP B 1 78 ? 5.109 -18.859 -6.492 1 96.38 78 ASP B O 1
ATOM 4796 N N . HIS B 1 79 ? 5.738 -20.266 -4.832 1 98.25 79 HIS B N 1
ATOM 4797 C CA . HIS B 1 79 ? 6.141 -21.344 -5.719 1 98.25 79 HIS B CA 1
ATOM 4798 C C . HIS B 1 79 ? 5.383 -22.625 -5.395 1 98.25 79 HIS B C 1
ATOM 4800 O O . HIS B 1 79 ? 5.281 -23.531 -6.234 1 98.25 79 HIS B O 1
ATOM 4806 N N . ILE B 1 80 ? 4.812 -22.734 -4.191 1 97.88 80 ILE B N 1
ATOM 4807 C CA . ILE B 1 80 ? 4.148 -23.984 -3.848 1 97.88 80 ILE B CA 1
ATOM 4808 C C . ILE B 1 80 ? 2.762 -23.703 -3.281 1 97.88 80 ILE B C 1
ATOM 4810 O O . ILE B 1 80 ? 1.955 -24.625 -3.104 1 97.88 80 ILE B O 1
ATOM 4814 N N . GLY B 1 81 ? 2.434 -22.469 -3.01 1 96.5 81 GLY B N 1
ATOM 4815 C CA . GLY B 1 81 ? 1.316 -22.094 -2.162 1 96.5 81 GLY B CA 1
ATOM 4816 C C . GLY B 1 81 ? -0.034 -22.406 -2.777 1 96.5 81 GLY B C 1
ATOM 4817 O O . GLY B 1 81 ? -1.049 -22.438 -2.078 1 96.5 81 GLY B O 1
ATOM 4818 N N . ALA B 1 82 ? -0.124 -22.641 -4.047 1 98 82 ALA B N 1
ATOM 4819 C CA . ALA B 1 82 ? -1.391 -22.891 -4.734 1 98 82 ALA B CA 1
ATOM 4820 C C . ALA B 1 82 ? -1.735 -24.375 -4.727 1 98 82 ALA B C 1
ATOM 4822 O O . ALA B 1 82 ? -2.863 -24.75 -5.047 1 98 82 ALA B O 1
ATOM 4823 N N . ILE B 1 83 ? -0.837 -25.234 -4.332 1 98.38 83 ILE B N 1
ATOM 4824 C CA . ILE B 1 83 ? -0.998 -26.672 -4.445 1 98.38 83 ILE B CA 1
ATOM 4825 C C . ILE B 1 83 ? -2.223 -27.125 -3.646 1 98.38 83 ILE B C 1
ATOM 4827 O O . ILE B 1 83 ? -3.072 -27.844 -4.16 1 98.38 83 ILE B O 1
ATOM 4831 N N . PRO B 1 84 ? -2.41 -26.641 -2.416 1 96.44 84 PRO B N 1
ATOM 4832 C CA . PRO B 1 84 ? -3.592 -27.094 -1.67 1 96.44 84 PRO B CA 1
ATOM 4833 C C . PRO B 1 84 ? -4.898 -26.734 -2.369 1 96.44 84 PRO B C 1
ATOM 4835 O O . PRO B 1 84 ? -5.93 -27.359 -2.117 1 96.44 84 PRO B O 1
ATOM 4838 N N . HIS B 1 85 ? -4.875 -25.766 -3.248 1 96.25 85 HIS B N 1
ATOM 4839 C CA . HIS B 1 85 ? -6.109 -25.234 -3.809 1 96.25 85 HIS B CA 1
ATOM 4840 C C . HIS B 1 85 ? -6.344 -25.75 -5.223 1 96.25 85 HIS B C 1
ATOM 4842 O O . HIS B 1 85 ? -7.48 -25.766 -5.699 1 96.25 85 HIS B O 1
ATOM 4848 N N . LEU B 1 86 ? -5.27 -26.125 -5.926 1 97.62 86 LEU B N 1
ATOM 4849 C CA . LEU B 1 86 ? -5.41 -26.391 -7.355 1 97.62 86 LEU B CA 1
ATOM 4850 C C . LEU B 1 86 ? -5.07 -27.844 -7.68 1 97.62 86 LEU B C 1
ATOM 4852 O O . LEU B 1 86 ? -5.375 -28.328 -8.773 1 97.62 86 LEU B O 1
ATOM 4856 N N . TRP B 1 87 ? -4.445 -28.609 -6.824 1 97.81 87 TRP B N 1
ATOM 4857 C CA . TRP B 1 87 ? -3.91 -29.922 -7.16 1 97.81 87 TRP B CA 1
ATOM 4858 C C . TRP B 1 87 ? -5.031 -30.891 -7.559 1 97.81 87 TRP B C 1
ATOM 4860 O O . TRP B 1 87 ? -4.855 -31.719 -8.453 1 97.81 87 TRP B O 1
ATOM 4870 N N . GLU B 1 88 ? -6.195 -30.766 -6.926 1 95.69 88 GLU B N 1
ATOM 4871 C CA . GLU B 1 88 ? -7.305 -31.672 -7.215 1 95.69 88 GLU B CA 1
ATOM 4872 C C . GLU B 1 88 ? -7.715 -31.594 -8.68 1 95.69 88 GLU B C 1
ATOM 4874 O O . GLU B 1 88 ? -8.203 -32.562 -9.25 1 95.69 88 GLU B O 1
ATOM 4879 N N . ASP B 1 89 ? -7.527 -30.422 -9.234 1 95.44 89 ASP B N 1
ATOM 4880 C CA . ASP B 1 89 ? -7.844 -30.234 -10.641 1 95.44 89 ASP B CA 1
ATOM 4881 C C . ASP B 1 89 ? -6.797 -30.891 -11.539 1 95.44 89 ASP B C 1
ATOM 4883 O O . ASP B 1 89 ? -7.07 -31.203 -12.703 1 95.44 89 ASP B O 1
ATOM 4887 N N . LEU B 1 90 ? -5.621 -31.094 -11.047 1 97.81 90 LEU B N 1
ATOM 4888 C CA . LEU B 1 90 ? -4.496 -31.531 -11.875 1 97.81 90 LEU B CA 1
ATOM 4889 C C . LEU B 1 90 ? -4.168 -33 -11.625 1 97.81 90 LEU B C 1
ATOM 4891 O O . LEU B 1 90 ? -3.838 -33.719 -12.555 1 97.81 90 LEU B O 1
ATOM 4895 N N . ARG B 1 91 ? -4.191 -33.469 -10.352 1 96.94 91 ARG B N 1
ATOM 4896 C CA . ARG B 1 91 ? -4.066 -34.844 -9.898 1 96.94 91 ARG B CA 1
ATOM 4897 C C . ARG B 1 91 ? -2.842 -35.5 -10.508 1 96.94 91 ARG B C 1
ATOM 4899 O O . ARG B 1 91 ? -2.93 -36.625 -11.023 1 96.94 91 ARG B O 1
ATOM 4906 N N . CYS B 1 92 ? -1.795 -34.844 -10.609 1 97.88 92 CYS B N 1
ATOM 4907 C CA . CYS B 1 92 ? -0.527 -35.344 -11.109 1 97.88 92 CYS B CA 1
ATOM 4908 C C . CYS B 1 92 ? 0.515 -35.406 -10 1 97.88 92 CYS B C 1
ATOM 4910 O O . CYS B 1 92 ? 0.33 -34.812 -8.938 1 97.88 92 CYS B O 1
ATOM 4912 N N . PRO B 1 93 ? 1.605 -36.188 -10.164 1 98.38 93 PRO B N 1
ATOM 4913 C CA . PRO B 1 93 ? 2.662 -36.219 -9.148 1 98.38 93 PRO B CA 1
ATOM 4914 C C . PRO B 1 93 ? 3.369 -34.875 -8.992 1 98.38 93 PRO B C 1
ATOM 4916 O O . PRO B 1 93 ? 3.438 -34.094 -9.945 1 98.38 93 PRO B O 1
ATOM 4919 N N . VAL B 1 94 ? 3.799 -34.688 -7.75 1 98.81 94 VAL B N 1
ATOM 4920 C CA . VAL B 1 94 ? 4.605 -33.5 -7.441 1 98.81 94 VAL B CA 1
ATOM 4921 C C . VAL B 1 94 ? 6.035 -33.938 -7.117 1 98.81 94 VAL B C 1
ATOM 4923 O O . VAL B 1 94 ? 6.254 -34.812 -6.277 1 98.81 94 VAL B O 1
ATOM 4926 N N . TYR B 1 95 ? 7.008 -33.375 -7.824 1 98.88 95 TYR B N 1
ATOM 4927 C CA . TYR B 1 95 ? 8.422 -33.688 -7.637 1 98.88 95 TYR B CA 1
ATOM 4928 C C . TYR B 1 95 ? 9.133 -32.562 -6.914 1 98.88 95 TYR B C 1
ATOM 4930 O O . TYR B 1 95 ? 9.039 -31.391 -7.32 1 98.88 95 TYR B O 1
ATOM 4938 N N . ALA B 1 96 ? 9.797 -32.844 -5.832 1 98.38 96 ALA B N 1
ATOM 4939 C CA . ALA B 1 96 ? 10.461 -31.844 -5.027 1 98.38 96 ALA B CA 1
ATOM 4940 C C . ALA B 1 96 ? 11.688 -32.406 -4.316 1 98.38 96 ALA B C 1
ATOM 4942 O O . ALA B 1 96 ? 11.781 -33.625 -4.098 1 98.38 96 ALA B O 1
ATOM 4943 N N . THR B 1 97 ? 12.672 -31.562 -4.016 1 96.88 97 THR B N 1
ATOM 4944 C CA . THR B 1 97 ? 13.805 -31.969 -3.188 1 96.88 97 THR B CA 1
ATOM 4945 C C . THR B 1 97 ? 13.352 -32.25 -1.754 1 96.88 97 THR B C 1
ATOM 4947 O O . THR B 1 97 ? 12.219 -31.938 -1.387 1 96.88 97 THR B O 1
ATOM 4950 N N . LYS B 1 98 ? 14.219 -32.781 -0.986 1 95.75 98 LYS B N 1
ATOM 4951 C CA . LYS B 1 98 ? 13.875 -33.312 0.333 1 95.75 98 LYS B CA 1
ATOM 4952 C C . LYS B 1 98 ? 13.258 -32.219 1.211 1 95.75 98 LYS B C 1
ATOM 4954 O O . LYS B 1 98 ? 12.164 -32.406 1.76 1 95.75 98 LYS B O 1
ATOM 4959 N N . PHE B 1 99 ? 13.898 -31.109 1.377 1 95.06 99 PHE B N 1
ATOM 4960 C CA . PHE B 1 99 ? 13.398 -30.031 2.227 1 95.06 99 PHE B CA 1
ATOM 4961 C C . PHE B 1 99 ? 12.047 -29.531 1.728 1 95.06 99 PHE B C 1
ATOM 4963 O O . PHE B 1 99 ? 11.102 -29.391 2.512 1 95.06 99 PHE B O 1
ATOM 4970 N N . THR B 1 100 ? 11.969 -29.25 0.424 1 96.5 100 THR B N 1
ATOM 4971 C CA . THR B 1 100 ? 10.742 -28.734 -0.178 1 96.5 100 THR B CA 1
ATOM 4972 C C . THR B 1 100 ? 9.602 -29.734 -0.006 1 96.5 100 THR B C 1
ATOM 4974 O O . THR B 1 100 ? 8.469 -29.344 0.309 1 96.5 100 THR B O 1
ATOM 4977 N N . ALA B 1 101 ? 9.914 -31 -0.155 1 96.69 101 ALA B N 1
ATOM 4978 C CA . ALA B 1 101 ? 8.914 -32.062 0.001 1 96.69 101 ALA B CA 1
ATOM 4979 C C . ALA B 1 101 ? 8.367 -32.094 1.425 1 96.69 101 ALA B C 1
ATOM 4981 O O . ALA B 1 101 ? 7.152 -32.125 1.628 1 96.69 101 ALA B O 1
ATOM 4982 N N . LEU B 1 102 ? 9.242 -32.062 2.391 1 94.19 102 LEU B N 1
ATOM 4983 C CA . LEU B 1 102 ? 8.836 -32.125 3.791 1 94.19 102 LEU B CA 1
ATOM 4984 C C . LEU B 1 102 ? 8.023 -30.891 4.176 1 94.19 102 LEU B C 1
ATOM 4986 O O . LEU B 1 102 ? 7.023 -31 4.891 1 94.19 102 LEU B O 1
ATOM 4990 N N . PHE B 1 103 ? 8.523 -29.781 3.686 1 93.44 103 PHE B N 1
ATOM 4991 C CA . PHE B 1 103 ? 7.824 -28.531 3.959 1 93.44 103 PHE B CA 1
ATOM 4992 C C . PHE B 1 103 ? 6.414 -28.562 3.377 1 93.44 103 PHE B C 1
ATOM 4994 O O . PHE B 1 103 ? 5.449 -28.203 4.055 1 93.44 103 PHE B O 1
ATOM 5001 N N . LEU B 1 104 ? 6.297 -28.984 2.162 1 95.31 104 LEU B N 1
ATOM 5002 C CA . LEU B 1 104 ? 5.012 -29.078 1.476 1 95.31 104 LEU B CA 1
ATOM 5003 C C . LEU B 1 104 ? 4.09 -30.062 2.174 1 95.31 104 LEU B C 1
ATOM 5005 O O . LEU B 1 104 ? 2.895 -29.812 2.332 1 95.31 104 LEU B O 1
ATOM 5009 N N . GLN B 1 105 ? 4.633 -31.188 2.572 1 94.38 105 GLN B N 1
ATOM 5010 C CA . GLN B 1 105 ? 3.844 -32.188 3.275 1 94.38 105 GLN B CA 1
ATOM 5011 C C . GLN B 1 105 ? 3.232 -31.625 4.551 1 94.38 105 GLN B C 1
ATOM 5013 O O . GLN B 1 105 ? 2.061 -31.859 4.848 1 94.38 105 GLN B O 1
ATOM 5018 N N . SER B 1 106 ? 4.043 -30.938 5.25 1 91.06 106 SER B N 1
ATOM 5019 C CA . SER B 1 106 ? 3.568 -30.312 6.477 1 91.06 106 SER B CA 1
ATOM 5020 C C . SER B 1 106 ? 2.439 -29.328 6.188 1 91.06 106 SER B C 1
ATOM 5022 O O . SER B 1 106 ? 1.459 -29.266 6.93 1 91.06 106 SER B O 1
ATOM 5024 N N . LYS B 1 107 ? 2.592 -28.562 5.176 1 89.94 107 LYS B N 1
ATOM 5025 C CA . LYS B 1 107 ? 1.563 -27.609 4.773 1 89.94 107 LYS B CA 1
ATOM 5026 C C . LYS B 1 107 ? 0.272 -28.328 4.387 1 89.94 107 LYS B C 1
ATOM 5028 O O . LYS B 1 107 ? -0.817 -27.922 4.793 1 89.94 107 LYS B O 1
ATOM 5033 N N . LEU B 1 108 ? 0.386 -29.406 3.627 1 94.75 108 LEU B N 1
ATOM 5034 C CA . LEU B 1 108 ? -0.764 -30.141 3.105 1 94.75 108 LEU B CA 1
ATOM 5035 C C . LEU B 1 108 ? -1.512 -30.844 4.23 1 94.75 108 LEU B C 1
ATOM 5037 O O . LEU B 1 108 ? -2.711 -31.109 4.113 1 94.75 108 LEU B O 1
ATOM 5041 N N . ALA B 1 109 ? -0.779 -31.141 5.254 1 90.69 109 ALA B N 1
ATOM 5042 C CA . ALA B 1 109 ? -1.402 -31.781 6.414 1 90.69 109 ALA B CA 1
ATOM 5043 C C . ALA B 1 109 ? -2.473 -30.875 7.023 1 90.69 109 ALA B C 1
ATOM 5045 O O . ALA B 1 109 ? -3.477 -31.359 7.551 1 90.69 109 ALA B O 1
ATOM 5046 N N . GLN B 1 110 ? -2.299 -29.656 6.887 1 87 110 GLN B N 1
ATOM 5047 C CA . GLN B 1 110 ? -3.27 -28.703 7.406 1 87 110 GLN B CA 1
ATOM 5048 C C . GLN B 1 110 ? -4.57 -28.75 6.609 1 87 110 GLN B C 1
ATOM 5050 O O . GLN B 1 110 ? -5.625 -28.359 7.113 1 87 110 GLN B O 1
ATOM 5055 N N . PHE B 1 111 ? -4.488 -29.156 5.391 1 88.5 111 PHE B N 1
ATOM 5056 C CA . PHE B 1 111 ? -5.648 -29.203 4.504 1 88.5 111 PHE B CA 1
ATOM 5057 C C . PHE B 1 111 ? -6.191 -30.625 4.414 1 88.5 111 PHE B C 1
ATOM 5059 O O . PHE B 1 111 ? -7.109 -30.906 3.633 1 88.5 111 PHE B O 1
ATOM 5066 N N . SER B 1 112 ? -5.672 -31.578 5.113 1 90.12 112 SER B N 1
ATOM 5067 C CA . SER B 1 112 ? -6.062 -32.969 5.062 1 90.12 112 SER B CA 1
ATOM 5068 C C . SER B 1 112 ? -6.023 -33.531 3.637 1 90.12 112 SER B C 1
ATOM 5070 O O . SER B 1 112 ? -6.965 -34.188 3.191 1 90.12 112 SER B O 1
ATOM 5072 N N . MET B 1 113 ? -5.059 -33.125 2.943 1 90.88 113 MET B N 1
ATOM 5073 C CA . MET B 1 113 ? -4.895 -33.531 1.553 1 90.88 113 MET B CA 1
ATOM 5074 C C . MET B 1 113 ? -3.766 -34.562 1.419 1 90.88 113 MET B C 1
ATOM 5076 O O . MET B 1 113 ? -2.742 -34.438 2.096 1 90.88 113 MET B O 1
ATOM 5080 N N . ASP B 1 114 ? -4.047 -35.5 0.534 1 91.19 114 ASP B N 1
ATOM 5081 C CA . ASP B 1 114 ? -3.021 -36.469 0.195 1 91.19 114 ASP B CA 1
ATOM 5082 C C . ASP B 1 114 ? -2.545 -36.281 -1.245 1 91.19 114 ASP B C 1
ATOM 5084 O O . ASP B 1 114 ? -3.217 -36.719 -2.186 1 91.19 114 ASP B O 1
ATOM 5088 N N . VAL B 1 115 ? -1.463 -35.688 -1.425 1 96.06 115 VAL B N 1
ATOM 5089 C CA . VAL B 1 115 ? -0.846 -35.406 -2.717 1 96.06 115 VAL B CA 1
ATOM 5090 C C . VAL B 1 115 ? 0.369 -36.312 -2.918 1 96.06 115 VAL B C 1
ATOM 5092 O O . VAL B 1 115 ? 1.184 -36.469 -2.008 1 96.06 115 VAL B O 1
ATOM 5095 N N . PRO B 1 116 ? 0.455 -37.031 -4.004 1 97.75 116 PRO B N 1
ATOM 5096 C CA . PRO B 1 116 ? 1.65 -37.812 -4.266 1 97.75 116 PRO B CA 1
ATOM 5097 C C . PRO B 1 116 ? 2.896 -36.969 -4.5 1 97.75 116 PRO B C 1
ATOM 5099 O O . PRO B 1 116 ? 3.084 -36.438 -5.594 1 97.75 116 PRO B O 1
ATOM 5102 N N . ILE B 1 117 ? 3.756 -36.938 -3.48 1 98.31 117 ILE B N 1
ATOM 5103 C CA . ILE B 1 117 ? 5.004 -36.188 -3.553 1 98.31 117 ILE B CA 1
ATOM 5104 C C . ILE B 1 117 ? 6.176 -37.125 -3.721 1 98.31 117 ILE B C 1
ATOM 5106 O O . ILE B 1 117 ? 6.363 -38.031 -2.906 1 98.31 117 ILE B O 1
ATOM 5110 N N . VAL B 1 118 ? 6.914 -36.969 -4.777 1 98.44 118 VAL B N 1
ATOM 5111 C CA . VAL B 1 118 ? 8.109 -37.781 -5.051 1 98.44 118 VAL B CA 1
ATOM 5112 C C . VAL B 1 118 ? 9.352 -36.969 -4.684 1 98.44 118 VAL B C 1
ATOM 5114 O O . VAL B 1 118 ? 9.641 -35.938 -5.305 1 98.44 118 VAL B O 1
ATOM 5117 N N . THR B 1 119 ? 10.078 -37.438 -3.691 1 97.88 119 THR B N 1
ATOM 5118 C CA . THR B 1 119 ? 11.328 -36.781 -3.328 1 97.88 119 THR B CA 1
ATOM 5119 C C . THR B 1 119 ? 12.43 -37.125 -4.328 1 97.88 119 THR B C 1
ATOM 5121 O O . THR B 1 119 ? 12.688 -38.281 -4.59 1 97.88 119 THR B O 1
ATOM 5124 N N . ILE B 1 120 ? 13.023 -36.125 -4.852 1 97.94 120 ILE B N 1
ATOM 5125 C CA . ILE B 1 120 ? 14.023 -36.375 -5.883 1 97.94 120 ILE B CA 1
ATOM 5126 C C . ILE B 1 120 ? 15.414 -36.062 -5.352 1 97.94 120 ILE B C 1
ATOM 5128 O O . ILE B 1 120 ? 15.555 -35.281 -4.398 1 97.94 120 ILE B O 1
ATOM 5132 N N . ASP B 1 121 ? 16.422 -36.688 -5.914 1 97.38 121 ASP B N 1
ATOM 5133 C CA . ASP B 1 121 ? 17.844 -36.344 -5.723 1 97.38 121 ASP B CA 1
ATOM 5134 C C . ASP B 1 121 ? 18.312 -35.312 -6.754 1 97.38 121 ASP B C 1
ATOM 5136 O O . ASP B 1 121 ? 18.391 -35.625 -7.945 1 97.38 121 ASP B O 1
ATOM 5140 N N . PRO B 1 122 ? 18.625 -34.156 -6.27 1 96.62 122 PRO B N 1
ATOM 5141 C CA . PRO B 1 122 ? 18.953 -33.094 -7.219 1 96.62 122 PRO B CA 1
ATOM 5142 C C . PRO B 1 122 ? 20.203 -33.406 -8.031 1 96.62 122 PRO B C 1
ATOM 5144 O O . PRO B 1 122 ? 20.484 -32.75 -9.039 1 96.62 122 PRO B O 1
ATOM 5147 N N . ASP B 1 123 ? 21 -34.375 -7.645 1 96.12 123 ASP B N 1
ATOM 5148 C CA . ASP B 1 123 ? 22.25 -34.719 -8.344 1 96.12 123 ASP B CA 1
ATOM 5149 C C . ASP B 1 123 ? 21.984 -35.688 -9.477 1 96.12 123 ASP B C 1
ATOM 5151 O O . ASP B 1 123 ? 22.875 -35.969 -10.297 1 96.12 123 ASP B O 1
ATOM 5155 N N . VAL B 1 124 ? 20.75 -36.188 -9.539 1 97.31 124 VAL B N 1
ATOM 5156 C CA . VAL B 1 124 ? 20.359 -37.125 -10.586 1 97.31 124 VAL B CA 1
ATOM 5157 C C . VAL B 1 124 ? 19.281 -36.469 -11.461 1 97.31 124 VAL B C 1
ATOM 5159 O O . VAL B 1 124 ? 18.281 -36 -10.961 1 97.31 124 VAL B O 1
ATOM 5162 N N . PRO B 1 125 ? 19.562 -36.5 -12.75 1 98.19 125 PRO B N 1
ATOM 5163 C CA . PRO B 1 125 ? 18.516 -35.969 -13.625 1 98.19 125 PRO B CA 1
ATOM 5164 C C . PRO B 1 125 ? 17.172 -36.688 -13.469 1 98.19 125 PRO B C 1
ATOM 5166 O O . PRO B 1 125 ? 17.141 -37.906 -13.297 1 98.19 125 PRO B O 1
ATOM 5169 N N . LEU B 1 126 ? 16.125 -35.938 -13.484 1 98.56 126 LEU B N 1
ATOM 5170 C CA . LEU B 1 126 ? 14.773 -36.469 -13.445 1 98.56 126 LEU B CA 1
ATOM 5171 C C . LEU B 1 126 ? 14.211 -36.656 -14.852 1 98.56 126 LEU B C 1
ATOM 5173 O O . LEU B 1 126 ? 14.148 -35.688 -15.617 1 98.56 126 LEU B O 1
ATOM 5177 N N . GLU B 1 127 ? 13.836 -37.875 -15.156 1 98.38 127 GLU B N 1
ATOM 5178 C CA . GLU B 1 127 ? 13.25 -38.156 -16.469 1 98.38 127 GLU B CA 1
ATOM 5179 C C . GLU B 1 127 ? 11.727 -38.156 -16.391 1 98.38 127 GLU B C 1
ATOM 5181 O O . GLU B 1 127 ? 11.133 -38.938 -15.633 1 98.38 127 GLU B O 1
ATOM 5186 N N . LEU B 1 128 ? 11.094 -37.312 -17.141 1 98.31 128 LEU B N 1
ATOM 5187 C CA . LEU B 1 128 ? 9.641 -37.219 -17.266 1 98.31 128 LEU B CA 1
ATOM 5188 C C . LEU B 1 128 ? 9.219 -37.219 -18.734 1 98.31 128 LEU B C 1
ATOM 5190 O O . LEU B 1 128 ? 9.062 -36.156 -19.328 1 98.31 128 LEU B O 1
ATOM 5194 N N . GLY B 1 129 ? 8.969 -38.375 -19.266 1 97.94 129 GLY B N 1
ATOM 5195 C CA . GLY B 1 129 ? 8.648 -38.438 -20.688 1 97.94 129 GLY B CA 1
ATOM 5196 C C . GLY B 1 129 ? 9.742 -37.875 -21.578 1 97.94 129 GLY B C 1
ATOM 5197 O O . GLY B 1 129 ? 10.891 -38.312 -21.516 1 97.94 129 GLY B O 1
ATOM 5198 N N . PRO B 1 130 ? 9.312 -36.906 -22.391 1 98.12 130 PRO B N 1
ATOM 5199 C CA . PRO B 1 130 ? 10.305 -36.344 -23.312 1 98.12 130 PRO B CA 1
ATOM 5200 C C . PRO B 1 130 ? 11.219 -35.312 -22.641 1 98.12 130 PRO B C 1
ATOM 5202 O O . PRO B 1 130 ? 12.078 -34.719 -23.297 1 98.12 130 PRO B O 1
ATOM 5205 N N . PHE B 1 131 ? 11.07 -35.125 -21.344 1 98.69 131 PHE B N 1
ATOM 5206 C CA . PHE B 1 131 ? 11.859 -34.156 -20.609 1 98.69 131 PHE B CA 1
ATOM 5207 C C . PHE B 1 131 ? 12.945 -34.844 -19.781 1 98.69 131 PHE B C 1
ATOM 5209 O O . PHE B 1 131 ? 12.711 -35.875 -19.188 1 98.69 131 PHE B O 1
ATOM 5216 N N . THR B 1 132 ? 14.102 -34.25 -19.812 1 98.75 132 THR B N 1
ATOM 5217 C CA . THR B 1 132 ? 15.148 -34.531 -18.844 1 98.75 132 THR B CA 1
ATOM 5218 C C . THR B 1 132 ? 15.461 -33.281 -18.016 1 98.75 132 THR B C 1
ATOM 5220 O O . THR B 1 132 ? 15.938 -32.281 -18.562 1 98.75 132 THR B O 1
ATOM 5223 N N . LEU B 1 133 ? 15.219 -33.375 -16.719 1 98.88 133 LEU B N 1
ATOM 5224 C CA . LEU B 1 133 ? 15.359 -32.188 -15.859 1 98.88 133 LEU B CA 1
ATOM 5225 C C . LEU B 1 133 ? 16.609 -32.312 -14.992 1 98.88 133 LEU B C 1
ATOM 5227 O O . LEU B 1 133 ? 16.781 -33.281 -14.25 1 98.88 133 LEU B O 1
ATOM 5231 N N . GLU B 1 134 ? 17.469 -31.344 -15.156 1 98.62 134 GLU B N 1
ATOM 5232 C CA . GLU B 1 134 ? 18.672 -31.234 -14.32 1 98.62 134 GLU B CA 1
ATOM 5233 C C . GLU B 1 134 ? 18.531 -30.094 -13.32 1 98.62 134 GLU B C 1
ATOM 5235 O O . GLU B 1 134 ? 18.156 -28.984 -13.68 1 98.62 134 GLU B O 1
ATOM 5240 N N . PHE B 1 135 ? 18.859 -30.422 -12.086 1 98.5 135 PHE B N 1
ATOM 5241 C CA . PHE B 1 135 ? 18.734 -29.453 -11.016 1 98.5 135 PHE B CA 1
ATOM 5242 C C . PHE B 1 135 ? 20.078 -28.797 -10.719 1 98.5 135 PHE B C 1
ATOM 5244 O O . PHE B 1 135 ? 21.109 -29.469 -10.633 1 98.5 135 PHE B O 1
ATOM 5251 N N . VAL B 1 136 ? 20.062 -27.484 -10.664 1 98.5 136 VAL B N 1
ATOM 5252 C CA . VAL B 1 136 ? 21.266 -26.688 -10.367 1 98.5 136 VAL B CA 1
ATOM 5253 C C . VAL B 1 136 ? 21.094 -26 -9.016 1 98.5 136 VAL B C 1
ATOM 5255 O O . VAL B 1 136 ? 20.203 -25.156 -8.852 1 98.5 136 VAL B O 1
ATOM 5258 N N . SER B 1 137 ? 21.953 -26.281 -8.109 1 97.81 137 SER B N 1
ATOM 5259 C CA . SER B 1 137 ? 21.875 -25.641 -6.793 1 97.81 137 SER B CA 1
ATOM 5260 C C . SER B 1 137 ? 22.125 -24.141 -6.887 1 97.81 137 SER B C 1
ATOM 5262 O O . SER B 1 137 ? 23.125 -23.703 -7.457 1 97.81 137 SER B O 1
ATOM 5264 N N . MET B 1 138 ? 21.219 -23.375 -6.379 1 98.06 138 MET B N 1
ATOM 5265 C CA . MET B 1 138 ? 21.328 -21.922 -6.301 1 98.06 138 MET B CA 1
A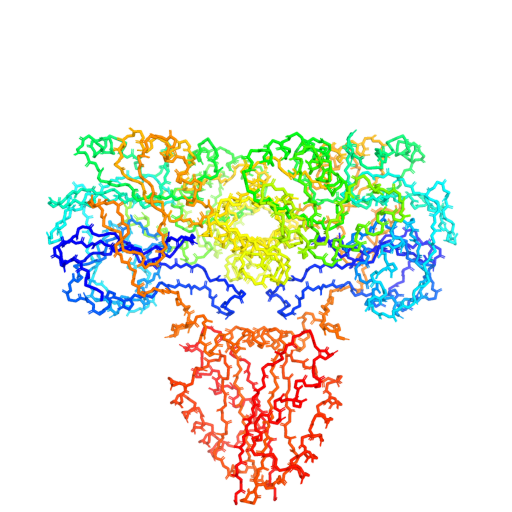TOM 5266 C C . MET B 1 138 ? 21.125 -21.438 -4.867 1 98.06 138 MET B C 1
ATOM 5268 O O . MET B 1 138 ? 20.469 -22.094 -4.07 1 98.06 138 MET B O 1
ATOM 5272 N N . THR B 1 139 ? 21.75 -20.281 -4.555 1 97.62 139 THR B N 1
ATOM 5273 C CA . THR B 1 139 ? 21.469 -19.672 -3.268 1 97.62 139 THR B CA 1
ATOM 5274 C C . THR B 1 139 ? 20.219 -18.781 -3.352 1 97.62 139 THR B C 1
ATOM 5276 O O . THR B 1 139 ? 19.922 -18.234 -4.414 1 97.62 139 THR B O 1
ATOM 5279 N N . HIS B 1 140 ? 19.516 -18.734 -2.309 1 96.69 140 HIS B N 1
ATOM 5280 C CA . HIS B 1 140 ? 18.312 -17.938 -2.074 1 96.69 140 HIS B CA 1
ATOM 5281 C C . HIS B 1 140 ? 18.047 -17.781 -0.582 1 96.69 140 HIS B C 1
ATOM 5283 O O . HIS B 1 140 ? 18.953 -17.938 0.238 1 96.69 140 HIS B O 1
ATOM 5289 N N . SER B 1 141 ? 16.875 -17.344 -0.217 1 94.69 141 SER B N 1
ATOM 5290 C CA . SER B 1 141 ? 16.578 -17.078 1.188 1 94.69 141 SER B CA 1
ATOM 5291 C C . SER B 1 141 ? 15.977 -18.297 1.869 1 94.69 141 SER B C 1
ATOM 5293 O O . SER B 1 141 ? 15.438 -18.188 2.975 1 94.69 141 SER B O 1
ATOM 5295 N N . ILE B 1 142 ? 15.953 -19.438 1.183 1 95.12 142 ILE B N 1
ATOM 5296 C CA . ILE B 1 142 ? 15.445 -20.703 1.692 1 95.12 142 ILE B CA 1
ATOM 5297 C C . ILE B 1 142 ? 16.344 -21.844 1.227 1 95.12 142 ILE B C 1
ATOM 5299 O O . ILE B 1 142 ? 16.969 -21.75 0.171 1 95.12 142 ILE B O 1
ATOM 5303 N N . PRO B 1 143 ? 16.453 -22.922 2.031 1 94.06 143 PRO B N 1
ATOM 5304 C CA . PRO B 1 143 ? 17.297 -24.031 1.609 1 94.06 143 PRO B CA 1
ATOM 5305 C C . PRO B 1 143 ? 16.766 -24.734 0.357 1 94.06 143 PRO B C 1
ATOM 5307 O O . PRO B 1 143 ? 15.562 -24.734 0.102 1 94.06 143 PRO B O 1
ATOM 5310 N N . GLU B 1 144 ? 17.734 -25.312 -0.355 1 95.31 144 GLU B N 1
ATOM 5311 C CA . GLU B 1 144 ? 17.484 -26.219 -1.466 1 95.31 144 GLU B CA 1
ATOM 5312 C C . GLU B 1 144 ? 16.703 -25.516 -2.584 1 95.31 144 GLU B C 1
ATOM 5314 O O . GLU B 1 144 ? 15.711 -26.047 -3.082 1 95.31 144 GLU B O 1
ATOM 5319 N N . MET B 1 145 ? 17.141 -24.328 -2.824 1 97.31 145 MET B N 1
ATOM 5320 C CA . MET B 1 145 ? 16.688 -23.688 -4.055 1 97.31 145 MET B CA 1
ATOM 5321 C C . MET B 1 145 ? 17.422 -24.25 -5.266 1 97.31 145 MET B C 1
ATOM 5323 O O . MET B 1 145 ? 18.656 -24.391 -5.242 1 97.31 145 MET B O 1
ATOM 5327 N N . HIS B 1 146 ? 16.703 -24.625 -6.297 1 98.5 146 HIS B N 1
ATOM 5328 C CA . HIS B 1 146 ? 17.344 -25.156 -7.496 1 98.5 146 HIS B CA 1
ATOM 5329 C C . HIS B 1 146 ? 16.781 -24.5 -8.75 1 98.5 146 HIS B C 1
ATOM 5331 O O . HIS B 1 146 ? 15.57 -24.391 -8.914 1 98.5 146 HIS B O 1
ATOM 5337 N N . ALA B 1 147 ? 17.641 -24.047 -9.562 1 98.75 147 ALA B N 1
ATOM 5338 C CA . ALA B 1 147 ? 17.266 -23.828 -10.953 1 98.75 147 ALA B CA 1
ATOM 5339 C C . ALA B 1 147 ? 17.047 -25.156 -11.68 1 98.75 147 ALA B C 1
ATOM 5341 O O . ALA B 1 147 ? 17.594 -26.188 -11.273 1 98.75 147 ALA B O 1
ATOM 5342 N N . ILE B 1 148 ? 16.25 -25.141 -12.727 1 98.88 148 ILE B N 1
ATOM 5343 C CA . ILE B 1 148 ? 15.945 -26.375 -13.445 1 98.88 148 ILE B CA 1
ATOM 5344 C C . ILE B 1 148 ? 16.297 -26.219 -14.922 1 98.88 148 ILE B C 1
ATOM 5346 O O . ILE B 1 148 ? 15.719 -25.375 -15.617 1 98.88 148 ILE B O 1
ATOM 5350 N N . ALA B 1 149 ? 17.297 -26.984 -15.359 1 98.88 149 ALA B N 1
ATOM 5351 C CA . ALA B 1 149 ? 17.531 -27.109 -16.797 1 98.88 149 ALA B CA 1
ATOM 5352 C C . ALA B 1 149 ? 16.562 -28.094 -17.438 1 98.88 149 ALA B C 1
ATOM 5354 O O . ALA B 1 149 ? 16.578 -29.281 -17.125 1 98.88 149 ALA B O 1
ATOM 5355 N N . VAL B 1 150 ? 15.68 -27.609 -18.25 1 98.88 150 VAL B N 1
ATOM 5356 C CA . VAL B 1 150 ? 14.734 -28.438 -18.969 1 98.88 150 VAL B CA 1
ATOM 5357 C C . VAL B 1 150 ? 15.328 -28.844 -20.328 1 98.88 150 VAL B C 1
ATOM 5359 O O . VAL B 1 150 ? 15.359 -28.047 -21.266 1 98.88 150 VAL B O 1
ATOM 5362 N N . ARG B 1 151 ? 15.68 -30.125 -20.422 1 98.44 151 ARG B N 1
ATOM 5363 C CA . ARG B 1 151 ? 16.328 -30.625 -21.625 1 98.44 151 ARG B CA 1
ATOM 5364 C C . ARG B 1 151 ? 15.359 -31.469 -22.438 1 98.44 151 ARG B C 1
ATOM 5366 O O . ARG B 1 151 ? 14.609 -32.281 -21.891 1 98.44 151 ARG B O 1
ATOM 5373 N N . THR B 1 152 ? 15.375 -31.234 -23.75 1 98.31 152 THR B N 1
ATOM 5374 C CA . THR B 1 152 ? 14.594 -32 -24.719 1 98.31 152 THR B CA 1
ATOM 5375 C C . THR B 1 152 ? 15.414 -32.25 -25.984 1 98.31 152 THR B C 1
ATOM 5377 O O . THR B 1 152 ? 16.531 -31.766 -26.125 1 98.31 152 THR B O 1
ATOM 5380 N N . ASP B 1 153 ? 14.805 -33.094 -26.875 1 97.75 153 ASP B N 1
ATOM 5381 C CA . ASP B 1 153 ? 15.484 -33.344 -28.141 1 97.75 153 ASP B CA 1
ATOM 5382 C C . ASP B 1 153 ? 15.453 -32.125 -29.047 1 97.75 153 ASP B C 1
ATOM 5384 O O . ASP B 1 153 ? 16.188 -32.062 -30.031 1 97.75 153 ASP B O 1
ATOM 5388 N N . LEU B 1 154 ? 14.742 -31.109 -28.641 1 97.94 154 LEU B N 1
ATOM 5389 C CA . LEU B 1 154 ? 14.625 -29.906 -29.453 1 97.94 154 LEU B CA 1
ATOM 5390 C C . LEU B 1 154 ? 15.5 -28.781 -28.891 1 97.94 154 LEU B C 1
ATOM 5392 O O . LEU B 1 154 ? 15.625 -27.719 -29.516 1 97.94 154 LEU B O 1
ATOM 5396 N N . GLY B 1 155 ? 16.094 -29.016 -27.766 1 98 155 GLY B N 1
ATOM 5397 C CA . GLY B 1 155 ? 16.922 -28.016 -27.109 1 98 155 GLY B CA 1
ATOM 5398 C C . GLY B 1 155 ? 16.719 -27.953 -25.609 1 98 155 GLY B C 1
ATOM 5399 O O . GLY B 1 155 ? 15.992 -28.781 -25.047 1 98 155 GLY B O 1
ATOM 5400 N N . SER B 1 156 ? 17.438 -27.016 -25.016 1 98.5 156 SER B N 1
ATOM 5401 C CA . SER B 1 156 ? 17.391 -26.906 -23.547 1 98.5 156 SER B CA 1
ATOM 5402 C C . SER B 1 156 ? 17.188 -25.453 -23.125 1 98.5 156 SER B C 1
ATOM 5404 O O . SER B 1 156 ? 17.578 -24.531 -23.828 1 98.5 156 SER B O 1
ATOM 5406 N N . VAL B 1 157 ? 16.5 -25.312 -21.969 1 98.81 157 VAL B N 1
ATOM 5407 C CA . VAL B 1 157 ? 16.359 -24 -21.344 1 98.81 157 VAL B CA 1
ATOM 5408 C C . VAL B 1 157 ? 16.719 -24.094 -19.859 1 98.81 157 VAL B C 1
ATOM 5410 O O . VAL B 1 157 ? 16.766 -25.203 -19.297 1 98.81 157 VAL B O 1
ATOM 5413 N N . LEU B 1 158 ? 17.062 -22.969 -19.312 1 98.94 158 LEU B N 1
ATOM 5414 C CA . LEU B 1 158 ? 17.297 -22.875 -17.875 1 98.94 158 LEU B CA 1
ATOM 5415 C C . LEU B 1 158 ? 16.234 -22.031 -17.203 1 98.94 158 LEU B C 1
ATOM 5417 O O . LEU B 1 158 ? 16.047 -20.859 -17.547 1 98.94 158 LEU B O 1
ATOM 5421 N N . HIS B 1 159 ? 15.484 -22.625 -16.328 1 98.88 159 HIS B N 1
ATOM 5422 C CA . HIS B 1 159 ? 14.539 -21.969 -15.445 1 98.88 159 HIS B CA 1
ATOM 5423 C C . HIS B 1 159 ? 15.172 -21.672 -14.086 1 98.88 159 HIS B C 1
ATOM 5425 O O . HIS B 1 159 ? 15.359 -22.578 -13.273 1 98.88 159 HIS B O 1
ATOM 5431 N N . THR B 1 160 ? 15.367 -20.438 -13.789 1 98.69 160 THR B N 1
ATOM 5432 C CA . THR B 1 160 ? 16.25 -20.094 -12.68 1 98.69 160 THR B CA 1
ATOM 5433 C C . THR B 1 160 ? 15.539 -20.281 -11.344 1 98.69 160 THR B C 1
ATOM 5435 O O . THR B 1 160 ? 16.188 -20.5 -10.32 1 98.69 160 THR B O 1
ATOM 5438 N N . GLY B 1 161 ? 14.18 -20.156 -11.336 1 98.06 161 GLY B N 1
ATOM 5439 C CA . GLY B 1 161 ? 13.562 -19.922 -10.039 1 98.06 161 GLY B CA 1
ATOM 5440 C C . GLY B 1 161 ? 14.031 -18.656 -9.367 1 98.06 161 GLY B C 1
ATOM 5441 O O . GLY B 1 161 ? 14.422 -17.688 -10.047 1 98.06 161 GLY B O 1
ATOM 5442 N N . ASP B 1 162 ? 13.852 -18.594 -8.031 1 97.69 162 ASP B N 1
ATOM 5443 C CA . ASP B 1 162 ? 14.383 -17.484 -7.258 1 97.69 162 ASP B CA 1
ATOM 5444 C C . ASP B 1 162 ? 15.828 -17.734 -6.848 1 97.69 162 ASP B C 1
ATOM 5446 O O . ASP B 1 162 ? 16.188 -18.859 -6.488 1 97.69 162 ASP B O 1
ATOM 5450 N N . TRP B 1 163 ? 16.672 -16.672 -6.977 1 97.75 163 TRP B N 1
ATOM 5451 C CA . TRP B 1 163 ? 18.078 -16.969 -6.77 1 97.75 163 TRP B CA 1
ATOM 5452 C C . TRP B 1 163 ? 18.875 -15.711 -6.43 1 97.75 163 TRP B C 1
ATOM 5454 O O . TRP B 1 163 ? 18.328 -14.602 -6.484 1 97.75 163 TRP B O 1
ATOM 5464 N N . LYS B 1 164 ? 20.016 -15.883 -5.98 1 97.38 164 LYS B N 1
ATOM 5465 C CA . LYS B 1 164 ? 21.094 -14.906 -5.898 1 97.38 164 LYS B CA 1
ATOM 5466 C C . LYS B 1 164 ? 22.453 -15.586 -5.914 1 97.38 164 LYS B C 1
ATOM 5468 O O . LYS B 1 164 ? 22.547 -16.812 -6.035 1 97.38 164 LYS B O 1
ATOM 5473 N N . LEU B 1 165 ? 23.484 -14.844 -5.949 1 97.5 165 LEU B N 1
ATOM 5474 C CA . LEU B 1 165 ? 24.844 -15.367 -5.766 1 97.5 165 LEU B CA 1
ATOM 5475 C C . LEU B 1 165 ? 25.406 -14.953 -4.41 1 97.5 165 LEU B C 1
ATOM 5477 O O . LEU B 1 165 ? 26 -13.875 -4.281 1 97.5 165 LEU B O 1
ATOM 5481 N N . ASP B 1 166 ? 25.172 -15.82 -3.455 1 97.06 166 ASP B N 1
ATOM 5482 C CA . ASP B 1 166 ? 25.625 -15.586 -2.09 1 97.06 166 ASP B CA 1
ATOM 5483 C C . ASP B 1 166 ? 26.953 -16.297 -1.816 1 97.06 166 ASP B C 1
ATOM 5485 O O . ASP B 1 166 ? 27 -17.531 -1.819 1 97.06 166 ASP B O 1
ATOM 5489 N N . SER B 1 167 ? 28 -15.562 -1.482 1 95.69 167 SER B N 1
ATOM 5490 C CA . SER B 1 167 ? 29.328 -16.156 -1.258 1 95.69 167 SER B CA 1
ATOM 5491 C C . SER B 1 167 ? 29.422 -16.766 0.133 1 95.69 167 SER B C 1
ATOM 5493 O O . SER B 1 167 ? 30.328 -17.562 0.4 1 95.69 167 SER B O 1
ATOM 5495 N N . ASN B 1 168 ? 28.531 -16.391 0.995 1 96.56 168 ASN B N 1
ATOM 5496 C CA . ASN B 1 168 ? 28.469 -16.906 2.357 1 96.56 168 ASN B CA 1
ATOM 5497 C C . ASN B 1 168 ? 27.031 -17.125 2.822 1 96.56 168 ASN B C 1
ATOM 5499 O O . ASN B 1 168 ? 26.562 -16.438 3.732 1 96.56 168 ASN B O 1
ATOM 5503 N N . PRO B 1 169 ? 26.375 -18.156 2.338 1 96 169 PRO B N 1
ATOM 5504 C CA . PRO B 1 169 ? 24.938 -18.344 2.578 1 96 169 PRO B CA 1
ATOM 5505 C C . PRO B 1 169 ? 24.641 -18.844 3.986 1 96 169 PRO B C 1
ATOM 5507 O O . PRO B 1 169 ? 23.484 -18.844 4.418 1 96 169 PRO B O 1
ATOM 5510 N N . VAL B 1 170 ? 25.594 -19.25 4.824 1 93.88 170 VAL B N 1
ATOM 5511 C CA . VAL B 1 170 ? 25.469 -19.719 6.203 1 93.88 170 VAL B CA 1
ATOM 5512 C C . VAL B 1 170 ? 24.984 -21.156 6.227 1 93.88 170 VAL B C 1
ATOM 5514 O O . VAL B 1 170 ? 25.547 -22 6.934 1 93.88 170 VAL B O 1
ATOM 5517 N N . ILE B 1 171 ? 23.891 -21.406 5.414 1 92.62 171 ILE B N 1
ATOM 5518 C CA . ILE B 1 171 ? 23.344 -22.75 5.293 1 92.62 171 ILE B CA 1
ATOM 5519 C C . ILE B 1 171 ? 23.406 -23.203 3.834 1 92.62 171 ILE B C 1
ATOM 5521 O O . ILE B 1 171 ? 23.125 -22.422 2.924 1 92.62 171 ILE B O 1
ATOM 5525 N N . GLY B 1 172 ? 23.75 -24.5 3.674 1 89.25 172 GLY B N 1
ATOM 5526 C CA . GLY B 1 172 ? 23.75 -25.047 2.328 1 89.25 172 GLY B CA 1
ATOM 5527 C C . GLY B 1 172 ? 24.969 -24.625 1.519 1 89.25 172 GLY B C 1
ATOM 5528 O O . GLY B 1 172 ? 25.891 -24.016 2.051 1 89.25 172 GLY B O 1
ATOM 5529 N N . SER B 1 173 ? 24.953 -24.984 0.241 1 91.75 173 SER B N 1
ATOM 5530 C CA . SER B 1 173 ? 26.094 -24.719 -0.641 1 91.75 173 SER B CA 1
ATOM 5531 C C . SER B 1 173 ? 25.906 -23.422 -1.408 1 91.75 173 SER B C 1
ATOM 5533 O O . SER B 1 173 ? 24.781 -22.906 -1.506 1 91.75 173 SER B O 1
ATOM 5535 N N . VAL B 1 174 ? 27.031 -22.844 -1.805 1 96.19 174 VAL B N 1
ATOM 5536 C CA . VAL B 1 174 ? 26.969 -21.703 -2.717 1 96.19 174 VAL B CA 1
ATOM 5537 C C . VAL B 1 174 ? 26.391 -22.156 -4.059 1 96.19 174 VAL B C 1
ATOM 5539 O O . VAL B 1 174 ? 26.312 -23.344 -4.34 1 96.19 174 VAL B O 1
ATOM 5542 N N . SER B 1 175 ? 25.984 -21.25 -4.848 1 97.44 175 SER B N 1
ATOM 5543 C CA . SER B 1 175 ? 25.422 -21.531 -6.164 1 97.44 175 SER B CA 1
ATOM 5544 C C . SER B 1 175 ? 26.438 -22.281 -7.039 1 97.44 175 SER B C 1
ATOM 5546 O O . SER B 1 175 ? 27.625 -21.953 -7.023 1 97.44 175 SER B O 1
ATOM 5548 N N . ASP B 1 176 ? 25.969 -23.234 -7.75 1 98 176 ASP B N 1
ATOM 5549 C CA . ASP B 1 176 ? 26.812 -24.047 -8.617 1 98 176 ASP B CA 1
ATOM 5550 C C . ASP B 1 176 ? 27.109 -23.328 -9.938 1 98 176 ASP B C 1
ATOM 5552 O O . ASP B 1 176 ? 26.594 -23.719 -10.984 1 98 176 ASP B O 1
ATOM 5556 N N . THR B 1 177 ? 28.047 -22.375 -9.883 1 98.19 177 THR B N 1
ATOM 5557 C CA . THR B 1 177 ? 28.359 -21.562 -11.055 1 98.19 177 THR B CA 1
ATOM 5558 C C . THR B 1 177 ? 29.062 -22.406 -12.125 1 98.19 177 THR B C 1
ATOM 5560 O O . THR B 1 177 ? 28.953 -22.109 -13.32 1 98.19 177 THR B O 1
ATOM 5563 N N . GLU B 1 178 ? 29.719 -23.469 -11.719 1 98.19 178 GLU B N 1
ATOM 5564 C CA . GLU B 1 178 ? 30.359 -24.359 -12.68 1 98.19 178 GLU B CA 1
ATOM 5565 C C . GLU B 1 178 ? 29.328 -25.078 -13.539 1 98.19 178 GLU B C 1
ATOM 5567 O O . GLU B 1 178 ? 29.5 -25.219 -14.75 1 98.19 178 GLU B O 1
ATOM 5572 N N . LYS B 1 179 ? 28.344 -25.547 -12.867 1 98.12 179 LYS B N 1
ATOM 5573 C CA . LYS B 1 179 ? 27.297 -26.219 -13.609 1 98.12 179 LYS B CA 1
ATOM 5574 C C . LYS B 1 179 ? 26.562 -25.25 -14.539 1 98.12 179 LYS B C 1
ATOM 5576 O O . LYS B 1 179 ? 26.172 -25.625 -15.648 1 98.12 179 LYS B O 1
ATOM 5581 N N . LEU B 1 180 ? 26.344 -24.047 -14.102 1 98.62 180 LEU B N 1
ATOM 5582 C CA . LEU B 1 180 ? 25.734 -23.031 -14.953 1 98.62 180 LEU B CA 1
ATOM 5583 C C . LEU B 1 180 ? 26.578 -22.797 -16.203 1 98.62 180 LEU B C 1
ATOM 5585 O O . LEU B 1 180 ? 26.047 -22.719 -17.312 1 98.62 180 LEU B O 1
ATOM 5589 N N . LYS B 1 181 ? 27.859 -22.734 -15.953 1 98.62 181 LYS B N 1
ATOM 5590 C CA . LYS B 1 181 ? 28.781 -22.531 -17.078 1 98.62 181 LYS B CA 1
ATOM 5591 C C . LYS B 1 181 ? 28.719 -23.719 -18.047 1 98.62 181 LYS B C 1
ATOM 5593 O O . LYS B 1 181 ? 28.703 -23.531 -19.266 1 98.62 181 LYS B O 1
ATOM 5598 N N . ARG B 1 182 ? 28.688 -24.859 -17.484 1 98.56 182 ARG B N 1
ATOM 5599 C CA . ARG B 1 182 ? 28.625 -26.062 -18.312 1 98.56 182 ARG B CA 1
ATOM 5600 C C . ARG B 1 182 ? 27.359 -26.062 -19.172 1 98.56 182 ARG B C 1
ATOM 5602 O O . ARG B 1 182 ? 27.406 -26.422 -20.359 1 98.56 182 ARG B O 1
ATOM 5609 N N . LEU B 1 183 ? 26.234 -25.719 -18.578 1 98.38 183 LEU B N 1
ATOM 5610 C CA . LEU B 1 183 ? 24.984 -25.641 -19.328 1 98.38 183 LEU B CA 1
ATOM 5611 C C . LEU B 1 183 ? 25.094 -24.625 -20.453 1 98.38 183 LEU B C 1
ATOM 5613 O O . LEU B 1 183 ? 24.578 -24.844 -21.547 1 98.38 183 LEU B O 1
ATOM 5617 N N . GLY B 1 184 ? 25.703 -23.531 -20.109 1 98.31 184 GLY B N 1
ATOM 5618 C CA . GLY B 1 184 ? 25.953 -22.531 -21.156 1 98.31 184 GLY B CA 1
ATOM 5619 C C . GLY B 1 184 ? 26.797 -23.078 -22.297 1 98.31 184 GLY B C 1
ATOM 5620 O O . GLY B 1 184 ? 26.5 -22.828 -23.469 1 98.31 184 GLY B O 1
ATOM 5621 N N . ASP B 1 185 ? 27.844 -23.875 -21.938 1 98.12 185 ASP B N 1
ATOM 5622 C CA . ASP B 1 185 ? 28.734 -24.469 -22.922 1 98.12 185 ASP B CA 1
ATOM 5623 C C . ASP B 1 185 ? 27.984 -25.469 -23.797 1 98.12 185 ASP B C 1
ATOM 5625 O O . ASP B 1 185 ? 28.266 -25.594 -25 1 98.12 185 ASP B O 1
ATOM 5629 N N . ASP B 1 186 ? 27.031 -26.125 -23.188 1 97.56 186 ASP B N 1
ATOM 5630 C CA . ASP B 1 186 ? 26.219 -27.094 -23.906 1 97.56 186 ASP B CA 1
ATOM 5631 C C . ASP B 1 186 ? 25.25 -26.391 -24.859 1 97.56 186 ASP B C 1
ATOM 5633 O O . ASP B 1 186 ? 24.75 -26.984 -25.812 1 97.56 186 ASP B O 1
ATOM 5637 N N . GLY B 1 187 ? 25 -25.156 -24.578 1 97.44 187 GLY B N 1
ATOM 5638 C CA . GLY B 1 187 ? 24.078 -24.375 -25.406 1 97.44 187 GLY B CA 1
ATOM 5639 C C . GLY B 1 187 ? 22.672 -24.328 -24.844 1 97.44 187 GLY B C 1
ATOM 5640 O O . GLY B 1 187 ? 22.047 -25.359 -24.594 1 97.44 187 GLY B O 1
ATOM 5641 N N . LEU B 1 188 ? 22.172 -23.156 -24.625 1 98.38 188 LEU B N 1
ATOM 5642 C CA . LEU B 1 188 ? 20.812 -22.938 -24.094 1 98.38 188 LEU B CA 1
ATOM 5643 C C . LEU B 1 188 ? 19.984 -22.109 -25.078 1 98.38 188 LEU B C 1
ATOM 5645 O O . LEU B 1 188 ? 20.453 -21.062 -25.562 1 98.38 188 LEU B O 1
ATOM 5649 N N . LEU B 1 189 ? 18.797 -22.625 -25.359 1 98.25 189 LEU B N 1
ATOM 5650 C CA . LEU B 1 189 ? 17.875 -21.844 -26.156 1 98.25 189 LEU B CA 1
ATOM 5651 C C . LEU B 1 189 ? 17.453 -20.578 -25.438 1 98.25 189 LEU B C 1
ATOM 5653 O O . LEU B 1 189 ? 17.312 -19.516 -26.047 1 98.25 189 LEU B O 1
ATOM 5657 N N . ALA B 1 190 ? 17.203 -20.734 -24.156 1 98.62 190 ALA B N 1
ATOM 5658 C CA . ALA B 1 190 ? 16.672 -19.609 -23.406 1 98.62 190 ALA B CA 1
ATOM 5659 C C . ALA B 1 190 ? 17 -19.734 -21.922 1 98.62 190 ALA B C 1
ATOM 5661 O O . ALA B 1 190 ? 17.234 -20.844 -21.422 1 98.62 190 ALA B O 1
ATOM 5662 N N . VAL B 1 191 ? 17.062 -18.609 -21.266 1 98.75 191 VAL B N 1
ATOM 5663 C CA . VAL B 1 191 ? 17.062 -18.531 -19.812 1 98.75 191 VAL B CA 1
ATOM 5664 C C . VAL B 1 191 ? 15.82 -17.797 -19.328 1 98.75 191 VAL B C 1
ATOM 5666 O O . VAL B 1 191 ? 15.555 -16.672 -19.766 1 98.75 191 VAL B O 1
ATOM 5669 N N . ILE B 1 192 ? 14.953 -18.5 -18.562 1 98.69 192 ILE B N 1
ATOM 5670 C CA . ILE B 1 192 ? 13.812 -17.922 -17.859 1 98.69 192 ILE B CA 1
ATOM 5671 C C . ILE B 1 192 ? 14.25 -17.438 -16.484 1 98.69 192 ILE B C 1
ATOM 5673 O O . ILE B 1 192 ? 14.523 -18.234 -15.586 1 98.69 192 ILE B O 1
ATOM 5677 N N . SER B 1 193 ? 14.227 -16.109 -16.312 1 97.94 193 SER B N 1
ATOM 5678 C CA . SER B 1 193 ? 15.047 -15.609 -15.219 1 97.94 193 SER B CA 1
ATOM 5679 C C . SER B 1 193 ? 14.258 -14.672 -14.312 1 97.94 193 SER B C 1
ATOM 5681 O O . SER B 1 193 ? 13.477 -13.852 -14.789 1 97.94 193 SER B O 1
ATOM 5683 N N . ASP B 1 194 ? 14.57 -14.727 -13.062 1 97.88 194 ASP B N 1
ATOM 5684 C CA . ASP B 1 194 ? 14.023 -13.906 -11.977 1 97.88 194 ASP B CA 1
ATOM 5685 C C . ASP B 1 194 ? 14.336 -12.43 -12.195 1 97.88 194 ASP B C 1
ATOM 5687 O O . ASP B 1 194 ? 15.492 -12.055 -12.406 1 97.88 194 ASP B O 1
ATOM 5691 N N . SER B 1 195 ? 13.234 -11.562 -12.094 1 97.19 195 SER B N 1
ATOM 5692 C CA . SER B 1 195 ? 13.414 -10.141 -12.352 1 97.19 195 SER B CA 1
ATOM 5693 C C . SER B 1 195 ? 13.156 -9.312 -11.094 1 97.19 195 SER B C 1
ATOM 5695 O O . SER B 1 195 ? 13.172 -8.086 -11.141 1 97.19 195 SER B O 1
ATOM 5697 N N . THR B 1 196 ? 12.969 -9.914 -9.969 1 94.5 196 THR B N 1
ATOM 5698 C CA . THR B 1 196 ? 12.414 -9.297 -8.773 1 94.5 196 THR B CA 1
ATOM 5699 C C . THR B 1 196 ? 13.266 -8.117 -8.328 1 94.5 196 THR B C 1
ATOM 5701 O O . THR B 1 196 ? 12.742 -7.066 -7.949 1 94.5 196 THR B O 1
ATOM 5704 N N . ASN B 1 197 ? 14.57 -8.258 -8.367 1 95.12 197 ASN B N 1
ATOM 5705 C CA . ASN B 1 197 ? 15.484 -7.273 -7.793 1 95.12 197 ASN B CA 1
ATOM 5706 C C . ASN B 1 197 ? 16.328 -6.598 -8.867 1 95.12 197 ASN B C 1
ATOM 5708 O O . ASN B 1 197 ? 17.438 -6.137 -8.586 1 95.12 197 ASN B O 1
ATOM 5712 N N . ILE B 1 198 ? 15.812 -6.43 -10.062 1 95.81 198 ILE B N 1
ATOM 5713 C CA . ILE B 1 198 ? 16.562 -6.035 -11.25 1 95.81 198 ILE B CA 1
ATOM 5714 C C . ILE B 1 198 ? 16.984 -4.57 -11.125 1 95.81 198 ILE B C 1
ATOM 5716 O O . ILE B 1 198 ? 17.922 -4.129 -11.805 1 95.81 198 ILE B O 1
ATOM 5720 N N . PHE B 1 199 ? 16.359 -3.783 -10.305 1 90.88 199 PHE B N 1
ATOM 5721 C CA . PHE B 1 199 ? 16.672 -2.363 -10.188 1 90.88 199 PHE B CA 1
ATOM 5722 C C . PHE B 1 199 ? 17.797 -2.135 -9.188 1 90.88 199 PHE B C 1
ATOM 5724 O O . PHE B 1 199 ? 18.344 -1.031 -9.094 1 90.88 199 PHE B O 1
ATOM 5731 N N . THR B 1 200 ? 18.125 -3.168 -8.469 1 91.69 200 THR B N 1
ATOM 5732 C CA . THR B 1 200 ? 19.188 -3.043 -7.461 1 91.69 200 THR B CA 1
ATOM 5733 C C . THR B 1 200 ? 20.562 -3.197 -8.102 1 91.69 200 THR B C 1
ATOM 5735 O O . THR B 1 200 ? 20.859 -4.23 -8.703 1 91.69 200 THR B O 1
ATOM 5738 N N . GLU B 1 201 ? 21.391 -2.205 -7.902 1 91.12 201 GLU B N 1
ATOM 5739 C CA . GLU B 1 201 ? 22.75 -2.248 -8.438 1 91.12 201 GLU B CA 1
ATOM 5740 C C . GLU B 1 201 ? 23.688 -2.996 -7.496 1 91.12 201 GLU B C 1
ATOM 5742 O O . GLU B 1 201 ? 23.359 -3.225 -6.332 1 91.12 201 GLU B O 1
ATOM 5747 N N . GLY B 1 202 ? 24.766 -3.361 -7.98 1 91.25 202 GLY B N 1
ATOM 5748 C CA . GLY B 1 202 ? 25.766 -4.02 -7.152 1 91.25 202 GLY B CA 1
ATOM 5749 C C . GLY B 1 202 ? 25.406 -5.457 -6.816 1 91.25 202 GLY B C 1
ATOM 5750 O O . GLY B 1 202 ? 25 -6.227 -7.695 1 91.25 202 GLY B O 1
ATOM 5751 N N . SER B 1 203 ? 25.656 -5.797 -5.52 1 90.06 203 SER B N 1
ATOM 5752 C CA . SER B 1 203 ? 25.406 -7.156 -5.055 1 90.06 203 SER B CA 1
ATOM 5753 C C . SER B 1 203 ? 24.219 -7.195 -4.086 1 90.06 203 SER B C 1
ATOM 5755 O O . SER B 1 203 ? 23.938 -6.203 -3.416 1 90.06 203 SER B O 1
ATOM 5757 N N . SER B 1 204 ? 23.547 -8.281 -4.035 1 91.38 204 SER B N 1
ATOM 5758 C CA . SER B 1 204 ? 22.422 -8.461 -3.129 1 91.38 204 SER B CA 1
ATOM 5759 C C . SER B 1 204 ? 22.891 -8.664 -1.693 1 91.38 204 SER B C 1
ATOM 5761 O O . SER B 1 204 ? 22.094 -8.562 -0.755 1 91.38 204 SER B O 1
ATOM 5763 N N . GLY B 1 205 ? 24.172 -8.891 -1.474 1 91.06 205 GLY B N 1
ATOM 5764 C CA . GLY B 1 205 ? 24.703 -9.109 -0.136 1 91.06 205 GLY B CA 1
ATOM 5765 C C . GLY B 1 205 ? 24.641 -10.562 0.295 1 91.06 205 GLY B C 1
ATOM 5766 O O . GLY B 1 205 ? 23.969 -11.383 -0.334 1 91.06 205 GLY B O 1
ATOM 5767 N N . SER B 1 206 ? 25.391 -10.922 1.357 1 95.81 206 SER B N 1
ATOM 5768 C CA . SER B 1 206 ? 25.453 -12.297 1.84 1 95.81 206 SER B CA 1
ATOM 5769 C C . SER B 1 206 ? 24.75 -12.438 3.189 1 95.81 206 SER B C 1
ATOM 5771 O O . SER B 1 206 ? 24.859 -11.562 4.047 1 95.81 206 SER B O 1
ATOM 5773 N N . GLU B 1 207 ? 24.078 -13.508 3.361 1 95.75 207 GLU B N 1
ATOM 5774 C CA . GLU B 1 207 ? 23.469 -13.812 4.645 1 95.75 207 GLU B CA 1
ATOM 5775 C C . GLU B 1 207 ? 24.484 -13.789 5.773 1 95.75 207 GLU B C 1
ATOM 5777 O O . GLU B 1 207 ? 24.188 -13.328 6.883 1 95.75 207 GLU B O 1
ATOM 5782 N N . GLY B 1 208 ? 25.625 -14.188 5.496 1 96.12 208 GLY B N 1
ATOM 5783 C CA . GLY B 1 208 ? 26.688 -14.25 6.5 1 96.12 208 GLY B CA 1
ATOM 5784 C C . GLY B 1 208 ? 27.125 -12.883 6.977 1 96.12 208 GLY B C 1
ATOM 5785 O O . GLY B 1 208 ? 27.719 -12.758 8.055 1 96.12 208 GLY B O 1
ATOM 5786 N N . SER B 1 209 ? 26.859 -11.867 6.23 1 95.62 209 SER B N 1
ATOM 5787 C CA . SER B 1 209 ? 27.328 -10.523 6.547 1 95.62 209 SER B CA 1
ATOM 5788 C C . SER B 1 209 ? 26.484 -9.891 7.648 1 95.62 209 SER B C 1
ATOM 5790 O O . SER B 1 209 ? 26.844 -8.859 8.203 1 95.62 209 SER B O 1
ATOM 5792 N N . LEU B 1 210 ? 25.391 -10.547 8.062 1 96.62 210 LEU B N 1
ATOM 5793 C CA . LEU B 1 210 ? 24.453 -9.938 8.984 1 96.62 210 LEU B CA 1
ATOM 5794 C C . LEU B 1 210 ? 24.812 -10.242 10.438 1 96.62 210 LEU B C 1
ATOM 5796 O O . LEU B 1 210 ? 24.359 -9.562 11.352 1 96.62 210 LEU B O 1
ATOM 5800 N N . TYR B 1 211 ? 25.625 -11.297 10.688 1 97.19 211 TYR B N 1
ATOM 5801 C CA . TYR B 1 211 ? 25.891 -11.812 12.031 1 97.19 211 TYR B CA 1
ATOM 5802 C C . TYR B 1 211 ? 26.438 -10.727 12.938 1 97.19 211 TYR B C 1
ATOM 5804 O O . TYR B 1 211 ? 25.875 -10.438 13.992 1 97.19 211 TYR B O 1
ATOM 5812 N N . GLU B 1 212 ? 27.469 -10.031 12.508 1 97.5 212 GLU B N 1
ATOM 5813 C CA . GLU B 1 212 ? 28.188 -9.102 13.367 1 97.5 212 GLU B CA 1
ATOM 5814 C C . GLU B 1 212 ? 27.297 -7.93 13.781 1 97.5 212 GLU B C 1
ATOM 5816 O O . GLU B 1 212 ? 27.266 -7.555 14.953 1 97.5 212 GLU B O 1
ATOM 5821 N N . ASN B 1 213 ? 26.641 -7.426 12.828 1 97 213 ASN B N 1
ATOM 5822 C CA . ASN B 1 213 ? 25.828 -6.25 13.117 1 97 213 ASN B CA 1
ATOM 5823 C C . ASN B 1 213 ? 24.641 -6.594 14.016 1 97 213 ASN B C 1
ATOM 5825 O O . ASN B 1 213 ? 24.328 -5.863 14.961 1 97 213 ASN B O 1
ATOM 5829 N N . ILE B 1 214 ? 23.938 -7.684 13.758 1 97.94 214 ILE B N 1
ATOM 5830 C CA . ILE B 1 214 ? 22.797 -8.07 14.57 1 97.94 214 ILE B CA 1
ATOM 5831 C C . ILE B 1 214 ? 23.25 -8.461 15.969 1 97.94 214 ILE B C 1
ATOM 5833 O O . ILE B 1 214 ? 22.609 -8.133 16.969 1 97.94 214 ILE B O 1
ATOM 5837 N N . LEU B 1 215 ? 24.406 -9.133 16.047 1 98 215 LEU B N 1
ATOM 5838 C CA . LEU B 1 215 ? 24.969 -9.461 17.344 1 98 215 LEU B CA 1
ATOM 5839 C C . LEU B 1 215 ? 25.234 -8.203 18.156 1 98 215 LEU B C 1
ATOM 5841 O O . LEU B 1 215 ? 24.891 -8.141 19.344 1 98 215 LEU B O 1
ATOM 5845 N N . SER B 1 216 ? 25.844 -7.234 17.516 1 98 216 SER B N 1
ATOM 5846 C CA . SER B 1 216 ? 26.125 -5.973 18.188 1 98 216 SER B CA 1
ATOM 5847 C C . SER B 1 216 ? 24.859 -5.324 18.734 1 98 216 SER B C 1
ATOM 5849 O O . SER B 1 216 ? 24.828 -4.855 19.875 1 98 216 SER B O 1
ATOM 5851 N N . ILE B 1 217 ? 23.766 -5.305 17.953 1 97.44 217 ILE B N 1
ATOM 5852 C CA . ILE B 1 217 ? 22.5 -4.715 18.359 1 97.44 217 ILE B CA 1
ATOM 5853 C C . ILE B 1 217 ? 21.922 -5.477 19.547 1 97.44 217 ILE B C 1
ATOM 5855 O O . ILE B 1 217 ? 21.484 -4.871 20.531 1 97.44 217 ILE B O 1
ATOM 5859 N N . VAL B 1 218 ? 22.016 -6.82 19.5 1 97.75 218 VAL B N 1
ATOM 5860 C CA . VAL B 1 218 ? 21.438 -7.672 20.531 1 97.75 218 VAL B CA 1
ATOM 5861 C C . VAL B 1 218 ? 22.234 -7.516 21.828 1 97.75 218 VAL B C 1
ATOM 5863 O O . VAL B 1 218 ? 21.656 -7.402 22.906 1 97.75 218 VAL B O 1
ATOM 5866 N N . GLN B 1 219 ? 23.5 -7.391 21.719 1 97.19 219 GLN B N 1
ATOM 5867 C CA . GLN B 1 219 ? 24.359 -7.273 22.891 1 97.19 219 GLN B CA 1
ATOM 5868 C C . GLN B 1 219 ? 24.203 -5.91 23.562 1 97.19 219 GLN B C 1
ATOM 5870 O O . GLN B 1 219 ? 24.359 -5.789 24.766 1 97.19 219 GLN B O 1
ATOM 5875 N N . ASN B 1 220 ? 23.875 -4.957 22.797 1 96.06 220 ASN B N 1
ATOM 5876 C CA . ASN B 1 220 ? 23.719 -3.607 23.328 1 96.06 220 ASN B CA 1
ATOM 5877 C C . ASN B 1 220 ? 22.312 -3.377 23.875 1 96.06 220 ASN B C 1
ATOM 5879 O O . ASN B 1 220 ? 22 -2.299 24.375 1 96.06 220 ASN B O 1
ATOM 5883 N N . SER B 1 221 ? 21.453 -4.406 23.734 1 95.69 221 SER B N 1
ATOM 5884 C CA . SER B 1 221 ? 20.109 -4.316 24.281 1 95.69 221 SER B CA 1
ATOM 5885 C C . SER B 1 221 ? 20.047 -4.887 25.703 1 95.69 221 SER B C 1
ATOM 5887 O O . SER B 1 221 ? 20.297 -6.074 25.906 1 95.69 221 SER B O 1
ATOM 5889 N N . ASP B 1 222 ? 19.594 -4.113 26.641 1 94.38 222 ASP B N 1
ATOM 5890 C CA . ASP B 1 222 ? 19.656 -4.488 28.047 1 94.38 222 ASP B CA 1
ATOM 5891 C C . ASP B 1 222 ? 18.406 -5.25 28.469 1 94.38 222 ASP B C 1
ATOM 5893 O O . ASP B 1 222 ? 18.344 -5.777 29.578 1 94.38 222 ASP B O 1
ATOM 5897 N N . GLN B 1 223 ? 17.406 -5.359 27.609 1 97 223 GLN B N 1
ATOM 5898 C CA . GLN B 1 223 ? 16.172 -6.055 27.938 1 97 223 GLN B CA 1
ATOM 5899 C C . GLN B 1 223 ? 15.812 -7.074 26.859 1 97 223 GLN B C 1
ATOM 5901 O O . GLN B 1 223 ? 16.688 -7.766 26.344 1 97 223 GLN B O 1
ATOM 5906 N N . ARG B 1 224 ? 14.516 -7.332 26.688 1 97.38 224 ARG B N 1
ATOM 5907 C CA . ARG B 1 224 ? 14.109 -8.344 25.719 1 97.38 224 ARG B CA 1
ATOM 5908 C C . ARG B 1 224 ? 14.398 -7.883 24.281 1 97.38 224 ARG B C 1
ATOM 5910 O O . ARG B 1 224 ? 14.375 -6.684 24 1 97.38 224 ARG B O 1
ATOM 5917 N N . VAL B 1 225 ? 14.695 -8.828 23.469 1 98.25 225 VAL B N 1
ATOM 5918 C CA . VAL B 1 225 ? 14.867 -8.57 22.031 1 98.25 225 VAL B CA 1
ATOM 5919 C C . VAL B 1 225 ? 13.914 -9.453 21.234 1 98.25 225 VAL B C 1
ATOM 5921 O O . VAL B 1 225 ? 13.828 -10.656 21.484 1 98.25 225 VAL B O 1
ATOM 5924 N N . ALA B 1 226 ? 13.125 -8.836 20.422 1 98.25 226 ALA B N 1
ATOM 5925 C CA . ALA B 1 226 ? 12.305 -9.562 19.453 1 98.25 226 ALA B CA 1
ATOM 5926 C C . ALA B 1 226 ? 12.812 -9.359 18.031 1 98.25 226 ALA B C 1
ATOM 5928 O O . ALA B 1 226 ? 13.188 -8.242 17.656 1 98.25 226 ALA B O 1
ATOM 5929 N N . ILE B 1 227 ? 12.922 -10.398 17.281 1 98.38 227 ILE B N 1
ATOM 5930 C CA . ILE B 1 227 ? 13.359 -10.297 15.883 1 98.38 227 ILE B CA 1
ATOM 5931 C C . ILE B 1 227 ? 12.297 -10.898 14.969 1 98.38 227 ILE B C 1
ATOM 5933 O O . ILE B 1 227 ? 11.93 -12.07 15.117 1 98.38 227 ILE B O 1
ATOM 5937 N N . SER B 1 228 ? 11.805 -10.07 14.102 1 97.81 228 SER B N 1
ATOM 5938 C CA . SER B 1 228 ? 10.812 -10.5 13.125 1 97.81 228 SER B CA 1
ATOM 5939 C C . SER B 1 228 ? 11.469 -10.812 11.781 1 97.81 228 SER B C 1
ATOM 5941 O O . SER B 1 228 ? 12.336 -10.062 11.32 1 97.81 228 SER B O 1
ATOM 5943 N N . LEU B 1 229 ? 11.102 -11.93 11.18 1 96.19 229 LEU B N 1
ATOM 5944 C CA . LEU B 1 229 ? 11.672 -12.375 9.914 1 96.19 229 LEU B CA 1
ATOM 5945 C C . LEU B 1 229 ? 10.703 -13.273 9.156 1 96.19 229 LEU B C 1
ATOM 5947 O O . LEU B 1 229 ? 9.672 -13.672 9.703 1 96.19 229 LEU B O 1
ATOM 5951 N N . PHE B 1 230 ? 11.023 -13.586 7.922 1 92.38 230 PHE B N 1
ATOM 5952 C CA . PHE B 1 230 ? 10.289 -14.602 7.18 1 92.38 230 PHE B CA 1
ATOM 5953 C C . PHE B 1 230 ? 10.578 -15.992 7.73 1 92.38 230 PHE B C 1
ATOM 5955 O O . PHE B 1 230 ? 11.734 -16.375 7.883 1 92.38 230 PHE B O 1
ATOM 5962 N N . ALA B 1 231 ? 9.531 -16.75 7.926 1 92.19 231 ALA B N 1
ATOM 5963 C CA . ALA B 1 231 ? 9.648 -18.047 8.578 1 92.19 231 ALA B CA 1
ATOM 5964 C C . ALA B 1 231 ? 10.477 -19.016 7.73 1 92.19 231 ALA B C 1
ATOM 5966 O O . ALA B 1 231 ? 11.117 -19.922 8.266 1 92.19 231 ALA B O 1
ATOM 5967 N N . SER B 1 232 ? 10.555 -18.766 6.465 1 91.69 232 SER B N 1
ATOM 5968 C CA . SER B 1 232 ? 11.227 -19.688 5.555 1 91.69 232 SER B CA 1
ATOM 5969 C C . SER B 1 232 ? 12.727 -19.438 5.512 1 91.69 232 SER B C 1
ATOM 5971 O O . SER B 1 232 ? 13.477 -20.234 4.945 1 91.69 232 SER B O 1
ATOM 5973 N N . ASN B 1 233 ? 13.148 -18.344 6.125 1 95.06 233 ASN B N 1
ATOM 5974 C CA . ASN B 1 233 ? 14.562 -18.016 6.082 1 95.06 233 ASN B CA 1
ATOM 5975 C C . ASN B 1 233 ? 15.352 -18.781 7.137 1 95.06 233 ASN B C 1
ATOM 5977 O O . ASN B 1 233 ? 15.742 -18.219 8.156 1 95.06 233 ASN B O 1
ATOM 5981 N N . ILE B 1 234 ? 15.727 -20 6.824 1 94.94 234 ILE B N 1
ATOM 5982 C CA . ILE B 1 234 ? 16.359 -20.922 7.754 1 94.94 234 ILE B CA 1
ATOM 5983 C C . ILE B 1 234 ? 17.766 -20.406 8.102 1 94.94 234 ILE B C 1
ATOM 5985 O O . ILE B 1 234 ? 18.203 -20.516 9.242 1 94.94 234 ILE B O 1
ATOM 5989 N N . ALA B 1 235 ? 18.469 -19.875 7.121 1 95.38 235 ALA B N 1
ATOM 5990 C CA . ALA B 1 235 ? 19.797 -19.312 7.371 1 95.38 235 ALA B CA 1
ATOM 5991 C C . ALA B 1 235 ? 19.75 -18.219 8.43 1 95.38 235 ALA B C 1
ATOM 5993 O O . ALA B 1 235 ? 20.609 -18.156 9.312 1 95.38 235 ALA B O 1
ATOM 5994 N N . ARG B 1 236 ? 18.781 -17.344 8.336 1 95.81 236 ARG B N 1
ATOM 5995 C CA . ARG B 1 236 ? 18.594 -16.281 9.305 1 95.81 236 ARG B CA 1
ATOM 5996 C C . ARG B 1 236 ? 18.281 -16.828 10.688 1 95.81 236 ARG B C 1
ATOM 5998 O O . ARG B 1 236 ? 18.797 -16.344 11.695 1 95.81 236 ARG B O 1
ATOM 6005 N N . ILE B 1 237 ? 17.422 -17.828 10.719 1 94.94 237 ILE B N 1
ATOM 6006 C CA . ILE B 1 237 ? 17.062 -18.469 11.984 1 94.94 237 ILE B CA 1
ATOM 6007 C C . ILE B 1 237 ? 18.312 -19.062 12.633 1 94.94 237 ILE B C 1
ATOM 6009 O O . ILE B 1 237 ? 18.531 -18.906 13.836 1 94.94 237 ILE B O 1
ATOM 6013 N N . TYR B 1 238 ? 19.109 -19.703 11.828 1 94.19 238 TYR B N 1
ATOM 6014 C CA . TYR B 1 238 ? 20.375 -20.266 12.305 1 94.19 238 TYR B CA 1
ATOM 6015 C C . TYR B 1 238 ? 21.266 -19.172 12.875 1 94.19 238 TYR B C 1
ATOM 6017 O O . TYR B 1 238 ? 21.812 -19.328 13.977 1 94.19 238 TYR B O 1
ATOM 6025 N N . THR B 1 239 ? 21.469 -18.125 12.141 1 95.25 239 THR B N 1
ATOM 6026 C CA . THR B 1 239 ? 22.281 -16.984 12.555 1 95.25 239 THR B CA 1
ATOM 6027 C C . THR B 1 239 ? 21.766 -16.406 13.875 1 95.25 239 THR B C 1
ATOM 6029 O O . THR B 1 239 ? 22.562 -16.125 14.781 1 95.25 239 THR B O 1
ATOM 6032 N N . LEU B 1 240 ? 20.484 -16.281 14.023 1 95.62 240 LEU B N 1
ATOM 6033 C CA . LEU B 1 240 ? 19.891 -15.695 15.219 1 95.62 240 LEU B CA 1
ATOM 6034 C C . LEU B 1 240 ? 20.031 -16.641 16.422 1 95.62 240 LEU B C 1
ATOM 6036 O O . LEU B 1 240 ? 20.188 -16.172 17.547 1 95.62 240 LEU B O 1
ATOM 6040 N N . GLY B 1 241 ? 20 -17.953 16.141 1 93.62 241 GLY B N 1
ATOM 6041 C CA . GLY B 1 241 ? 20.312 -18.906 17.188 1 93.62 241 GLY B CA 1
ATOM 6042 C C . GLY B 1 241 ? 21.719 -18.75 17.734 1 93.62 241 GLY B C 1
ATOM 6043 O O . GLY B 1 241 ? 21.922 -18.766 18.953 1 93.62 241 GLY B O 1
ATOM 6044 N N . LYS B 1 242 ? 22.656 -18.562 16.828 1 93.88 242 LYS B N 1
ATOM 6045 C CA . LYS B 1 242 ? 24.047 -18.344 17.234 1 93.88 242 LYS B CA 1
ATOM 6046 C C . LYS B 1 242 ? 24.188 -17.047 18.016 1 93.88 242 LYS B C 1
ATOM 6048 O O . LYS B 1 242 ? 24.953 -16.984 18.984 1 93.88 242 LYS B O 1
ATOM 6053 N N . ILE B 1 243 ? 23.531 -16.078 17.562 1 96 243 ILE B N 1
ATOM 6054 C CA . ILE B 1 243 ? 23.578 -14.773 18.219 1 96 243 ILE B CA 1
ATOM 6055 C C . ILE B 1 243 ? 23.016 -14.891 19.625 1 96 243 ILE B C 1
ATOM 6057 O O . ILE B 1 243 ? 23.562 -14.32 20.562 1 96 243 ILE B O 1
ATOM 6061 N N . ALA B 1 244 ? 21.922 -15.617 19.703 1 95.31 244 ALA B N 1
ATOM 6062 C CA . ALA B 1 244 ? 21.328 -15.828 21.031 1 95.31 244 ALA B CA 1
ATOM 6063 C C . ALA B 1 244 ? 22.312 -16.5 21.969 1 95.31 244 ALA B C 1
ATOM 6065 O O . ALA B 1 244 ? 22.484 -16.078 23.109 1 95.31 244 ALA B O 1
ATOM 6066 N N . LYS B 1 245 ? 22.953 -17.484 21.531 1 93.62 245 LYS B N 1
ATOM 6067 C CA . LYS B 1 245 ? 23.953 -18.203 22.328 1 93.62 245 LYS B CA 1
ATOM 6068 C C . LYS B 1 245 ? 25.094 -17.281 22.734 1 93.62 245 LYS B C 1
ATOM 6070 O O . LYS B 1 245 ? 25.484 -17.25 23.891 1 93.62 245 LYS B O 1
ATOM 6075 N N . SER B 1 246 ? 25.594 -16.562 21.781 1 94.62 246 SER B N 1
ATOM 6076 C CA . SER B 1 246 ? 26.734 -15.68 22.016 1 94.62 246 SER B CA 1
ATOM 6077 C C . SER B 1 246 ? 26.375 -14.547 22.969 1 94.62 246 SER B C 1
ATOM 6079 O O . SER B 1 246 ? 27.25 -14 23.641 1 94.62 246 SER B O 1
ATOM 6081 N N . SER B 1 247 ? 25.156 -14.219 23 1 95.25 247 SER B N 1
ATOM 6082 C CA . SER B 1 247 ? 24.719 -13.102 23.844 1 95.25 247 SER B CA 1
ATOM 6083 C C . SER B 1 247 ? 24.109 -13.602 25.156 1 95.25 247 SER B C 1
ATOM 6085 O O . SER B 1 247 ? 23.625 -12.805 25.953 1 95.25 247 SER B O 1
ATOM 6087 N N . GLY B 1 248 ? 24.047 -14.906 25.344 1 93.5 248 GLY B N 1
ATOM 6088 C CA . GLY B 1 248 ? 23.531 -15.492 26.578 1 93.5 248 GLY B CA 1
ATOM 6089 C C . GLY B 1 248 ? 22.031 -15.438 26.688 1 93.5 248 GLY B C 1
ATOM 6090 O O . GLY B 1 248 ? 21.484 -15.336 27.781 1 93.5 248 GLY B O 1
ATOM 6091 N N . ARG B 1 249 ? 21.344 -15.453 25.562 1 94.94 249 ARG B N 1
ATOM 6092 C CA . ARG B 1 249 ? 19.891 -15.359 25.562 1 94.94 249 ARG B CA 1
ATOM 6093 C C . ARG B 1 249 ? 19.266 -16.688 25.156 1 94.94 249 ARG B C 1
ATOM 6095 O O . ARG B 1 249 ? 19.891 -17.5 24.5 1 94.94 249 ARG B O 1
ATOM 6102 N N . HIS B 1 250 ? 18.031 -16.891 25.562 1 94.12 250 HIS B N 1
ATOM 6103 C CA . HIS B 1 250 ? 17.219 -18.047 25.172 1 94.12 250 HIS B CA 1
ATOM 6104 C C . HIS B 1 250 ? 16.203 -17.688 24.109 1 94.12 250 HIS B C 1
ATOM 6106 O O . HIS B 1 250 ? 15.539 -16.656 24.203 1 94.12 250 HIS B O 1
ATOM 6112 N N . VAL B 1 251 ? 16.094 -18.578 23.125 1 95.56 251 VAL B N 1
ATOM 6113 C CA . VAL B 1 251 ? 15.25 -18.266 21.969 1 95.56 251 VAL B CA 1
ATOM 6114 C C . VAL B 1 251 ? 13.844 -18.812 22.188 1 95.56 251 VAL B C 1
ATOM 6116 O O . VAL B 1 251 ? 13.68 -20.016 22.438 1 95.56 251 VAL B O 1
ATOM 6119 N N . ALA B 1 252 ? 12.844 -18 22.188 1 95.88 252 ALA B N 1
ATOM 6120 C CA . ALA B 1 252 ? 11.445 -18.406 22.156 1 95.88 252 ALA B CA 1
ATOM 6121 C C . ALA B 1 252 ? 10.805 -18.094 20.812 1 95.88 252 ALA B C 1
ATOM 6123 O O . ALA B 1 252 ? 10.898 -16.969 20.312 1 95.88 252 ALA B O 1
ATOM 6124 N N . VAL B 1 253 ? 10.188 -19.094 20.219 1 96 253 VAL B N 1
ATOM 6125 C CA . VAL B 1 253 ? 9.602 -18.969 18.891 1 96 253 VAL B CA 1
ATOM 6126 C C . VAL B 1 253 ? 8.133 -18.562 19 1 96 253 VAL B C 1
ATOM 6128 O O . VAL B 1 253 ? 7.363 -19.188 19.719 1 96 253 VAL B O 1
ATOM 6131 N N . LEU B 1 254 ? 7.812 -17.453 18.328 1 96 254 LEU B N 1
ATOM 6132 C CA . LEU B 1 254 ? 6.445 -16.938 18.344 1 96 254 LEU B CA 1
ATOM 6133 C C . LEU B 1 254 ? 5.82 -17.016 16.953 1 96 254 LEU B C 1
ATOM 6135 O O . LEU B 1 254 ? 5.949 -16.094 16.156 1 96 254 LEU B O 1
ATOM 6139 N N . GLY B 1 255 ? 5.062 -18.078 16.656 1 92.31 255 GLY B N 1
ATOM 6140 C CA . GLY B 1 255 ? 4.355 -18.219 15.398 1 92.31 255 GLY B CA 1
ATOM 6141 C C . GLY B 1 255 ? 4.391 -19.641 14.844 1 92.31 255 GLY B C 1
ATOM 6142 O O . GLY B 1 255 ? 5.445 -20.281 14.828 1 92.31 255 GLY B O 1
ATOM 6143 N N . ARG B 1 256 ? 3.344 -20.125 14.32 1 87.5 256 ARG B N 1
ATOM 6144 C CA . ARG B 1 256 ? 3.189 -21.5 13.852 1 87.5 256 ARG B CA 1
ATOM 6145 C C . ARG B 1 256 ? 4.047 -21.75 12.617 1 87.5 256 ARG B C 1
ATOM 6147 O O . ARG B 1 256 ? 4.605 -22.844 12.461 1 87.5 256 ARG B O 1
ATOM 6154 N N . SER B 1 257 ? 4.102 -20.766 11.742 1 88.25 257 SER B N 1
ATOM 6155 C CA . SER B 1 257 ? 4.875 -20.953 10.523 1 88.25 257 SER B CA 1
ATOM 6156 C C . SER B 1 257 ? 6.359 -21.125 10.828 1 88.25 257 SER B C 1
ATOM 6158 O O . SER B 1 257 ? 7.059 -21.875 10.141 1 88.25 257 SER B O 1
ATOM 6160 N N . LEU B 1 258 ? 6.82 -20.406 11.836 1 92.75 258 LEU B N 1
ATOM 6161 C CA . LEU B 1 258 ? 8.211 -20.562 12.258 1 92.75 258 LEU B CA 1
ATOM 6162 C C . LEU B 1 258 ? 8.461 -21.953 12.828 1 92.75 258 LEU B C 1
ATOM 6164 O O . LEU B 1 258 ? 9.469 -22.578 12.508 1 92.75 258 LEU B O 1
ATOM 6168 N N . PHE B 1 259 ? 7.516 -22.438 13.578 1 89.44 259 PHE B N 1
ATOM 6169 C CA . PHE B 1 259 ? 7.633 -23.781 14.125 1 89.44 259 PHE B CA 1
ATOM 6170 C C . PHE B 1 259 ? 7.727 -24.828 13.016 1 89.44 259 PHE B C 1
ATOM 6172 O O . PHE B 1 259 ? 8.562 -25.734 13.07 1 89.44 259 PHE B O 1
ATOM 6179 N N . ARG B 1 260 ? 6.953 -24.641 12.023 1 87 260 ARG B N 1
ATOM 6180 C CA . ARG B 1 260 ? 6.934 -25.578 10.898 1 87 260 ARG B CA 1
ATOM 6181 C C . ARG B 1 260 ? 8.25 -25.531 10.125 1 87 260 ARG B C 1
ATOM 6183 O O . ARG B 1 260 ? 8.781 -26.578 9.75 1 87 260 ARG B O 1
ATOM 6190 N N . ALA B 1 261 ? 8.672 -24.344 9.914 1 89.94 261 ALA B N 1
ATOM 6191 C CA . ALA B 1 261 ? 9.914 -24.172 9.164 1 89.94 261 ALA B CA 1
ATOM 6192 C C . ALA B 1 261 ? 11.094 -24.766 9.922 1 89.94 261 ALA B C 1
ATOM 6194 O O . ALA B 1 261 ? 11.945 -25.438 9.336 1 89.94 261 ALA B O 1
ATOM 6195 N N . ILE B 1 262 ? 11.133 -24.531 11.203 1 91.69 262 ILE B N 1
ATOM 6196 C CA . ILE B 1 262 ? 12.219 -25.016 12.039 1 91.69 262 ILE B CA 1
ATOM 6197 C C . ILE B 1 262 ? 12.195 -26.547 12.086 1 91.69 262 ILE B C 1
ATOM 6199 O O . ILE B 1 262 ? 13.234 -27.188 11.961 1 91.69 262 ILE B O 1
ATOM 6203 N N . SER B 1 263 ? 11.008 -27.062 12.227 1 89.31 263 SER B N 1
ATOM 6204 C CA . SER B 1 263 ? 10.867 -28.516 12.25 1 89.31 263 SER B CA 1
ATOM 6205 C C . SER B 1 263 ? 11.359 -29.141 10.945 1 89.31 263 SER B C 1
ATOM 6207 O O . SER B 1 263 ? 12.117 -30.109 10.969 1 89.31 263 SER B O 1
ATOM 6209 N N . ALA B 1 264 ? 10.93 -28.625 9.852 1 88.62 264 ALA B N 1
ATOM 6210 C CA . ALA B 1 264 ? 11.367 -29.125 8.547 1 88.62 264 ALA B CA 1
ATOM 6211 C C . ALA B 1 264 ? 12.875 -29 8.391 1 88.62 264 ALA B C 1
ATOM 6213 O O . ALA B 1 264 ? 13.523 -29.906 7.844 1 88.62 264 ALA B O 1
ATOM 6214 N N . ALA B 1 265 ? 13.422 -27.922 8.836 1 91.69 265 ALA B N 1
ATOM 6215 C CA . ALA B 1 265 ? 14.859 -27.672 8.734 1 91.69 265 ALA B CA 1
ATOM 6216 C C . ALA B 1 265 ? 15.641 -28.688 9.578 1 91.69 265 ALA B C 1
ATOM 6218 O O . ALA B 1 265 ? 16.672 -29.188 9.141 1 91.69 265 ALA B O 1
ATOM 6219 N N . LYS B 1 266 ? 15.172 -28.969 10.766 1 91 266 LYS B N 1
ATOM 6220 C CA . LYS B 1 266 ? 15.812 -29.953 11.633 1 91 266 LYS B CA 1
ATOM 6221 C C . LYS B 1 266 ? 15.773 -31.344 11.008 1 91 266 LYS B C 1
ATOM 6223 O O . LYS B 1 266 ? 16.781 -32.031 10.977 1 91 266 LYS B O 1
ATOM 6228 N N . ASP B 1 267 ? 14.648 -31.656 10.461 1 89.19 267 ASP B N 1
ATOM 6229 C CA . ASP B 1 267 ? 14.461 -32.969 9.836 1 89.19 267 ASP B CA 1
ATOM 6230 C C . ASP B 1 267 ? 15.398 -33.156 8.648 1 89.19 267 ASP B C 1
ATOM 6232 O O . ASP B 1 267 ? 15.82 -34.25 8.344 1 89.19 267 ASP B O 1
ATOM 6236 N N . CYS B 1 268 ? 15.742 -32.094 8.016 1 90.31 268 CYS B N 1
ATOM 6237 C CA . CYS B 1 268 ? 16.594 -32.125 6.828 1 90.31 268 CYS B CA 1
ATOM 6238 C C . CYS B 1 268 ? 18.047 -31.938 7.191 1 90.31 268 CYS B C 1
ATOM 6240 O O . CYS B 1 268 ? 18.922 -32 6.324 1 90.31 268 CYS B O 1
ATOM 6242 N N . GLY B 1 269 ? 18.344 -31.578 8.453 1 88.19 269 GLY B N 1
ATOM 6243 C CA . GLY B 1 269 ? 19.719 -31.453 8.914 1 88.19 269 GLY B CA 1
ATOM 6244 C C . GLY B 1 269 ? 20.281 -30.062 8.75 1 88.19 269 GLY B C 1
ATOM 6245 O O . GLY B 1 269 ? 21.484 -29.844 8.891 1 88.19 269 GLY B O 1
ATOM 6246 N N . TYR B 1 270 ? 19.422 -29.109 8.438 1 90.31 270 TYR B N 1
ATOM 6247 C CA . TYR B 1 270 ? 19.906 -27.75 8.234 1 90.31 270 TYR B CA 1
ATOM 6248 C C . TYR B 1 270 ? 20.031 -27.016 9.57 1 90.31 270 TYR B C 1
ATOM 6250 O O . TYR B 1 270 ? 20.734 -26.016 9.656 1 90.31 270 TYR B O 1
ATOM 6258 N N . LEU B 1 271 ? 19.297 -27.422 10.523 1 88.19 271 LEU B N 1
ATOM 6259 C CA . LEU B 1 271 ? 19.391 -26.875 11.867 1 88.19 271 LEU B CA 1
ATOM 6260 C C . LEU B 1 271 ? 19.766 -27.953 12.875 1 88.19 271 LEU B C 1
ATOM 6262 O O . LEU B 1 271 ? 19.281 -29.078 12.789 1 88.19 271 LEU B O 1
ATOM 6266 N N . ASP B 1 272 ? 20.828 -27.578 13.625 1 77.94 272 ASP B N 1
ATOM 6267 C CA . ASP B 1 272 ? 21.219 -28.547 14.641 1 77.94 272 ASP B CA 1
ATOM 6268 C C . ASP B 1 272 ? 20.672 -28.141 16.016 1 77.94 272 ASP B C 1
ATOM 6270 O O . ASP B 1 272 ? 20.016 -27.109 16.156 1 77.94 272 ASP B O 1
ATOM 6274 N N . ASP B 1 273 ? 20.812 -29.047 16.891 1 71.06 273 ASP B N 1
ATOM 6275 C CA . ASP B 1 273 ? 20.25 -28.844 18.219 1 71.06 273 ASP B CA 1
ATOM 6276 C C . ASP B 1 273 ? 21.078 -27.844 19.016 1 71.06 273 ASP B C 1
ATOM 6278 O O . ASP B 1 273 ? 20.906 -27.703 20.234 1 71.06 273 ASP B O 1
ATOM 6282 N N . SER B 1 274 ? 21.938 -27.172 18.281 1 66.69 274 SER B N 1
ATOM 6283 C CA . SER B 1 274 ? 22.75 -26.188 19 1 66.69 274 SER B CA 1
ATOM 6284 C C . SER B 1 274 ? 21.922 -24.969 19.406 1 66.69 274 SER B C 1
ATOM 6286 O O . SER B 1 274 ? 22.297 -24.234 20.328 1 66.69 274 SER B O 1
ATOM 6288 N N . VAL B 1 275 ? 20.906 -24.781 18.672 1 71.06 275 VAL B N 1
ATOM 6289 C CA . VAL B 1 275 ? 20.016 -23.688 19.062 1 71.06 275 VAL B CA 1
ATOM 6290 C C . VAL B 1 275 ? 18.891 -24.219 19.938 1 71.06 275 VAL B C 1
ATOM 6292 O O . VAL B 1 275 ? 18.156 -25.125 19.547 1 71.06 275 VAL B O 1
ATOM 6295 N N . GLU B 1 276 ? 18.953 -23.906 21.141 1 74.88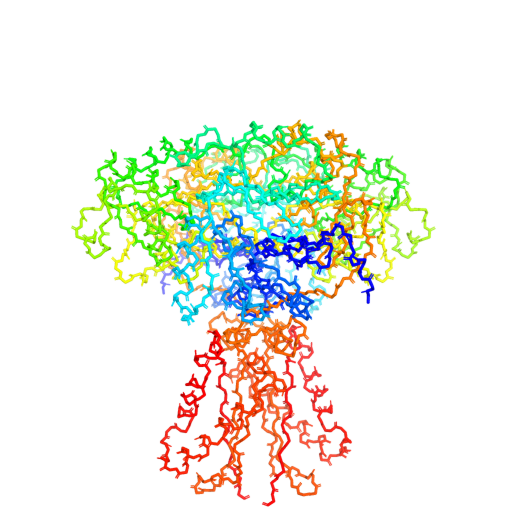 276 GLU B N 1
ATOM 6296 C CA . GLU B 1 276 ? 17.875 -24.328 22.031 1 74.88 276 GLU B CA 1
ATOM 6297 C C . GLU B 1 276 ? 16.703 -23.375 21.984 1 74.88 276 GLU B C 1
ATOM 6299 O O . GLU B 1 276 ? 16.859 -22.172 22.219 1 74.88 276 GLU B O 1
ATOM 6304 N N . PHE B 1 277 ? 15.578 -23.938 21.578 1 86.38 277 PHE B N 1
ATOM 6305 C CA . PHE B 1 277 ? 14.336 -23.172 21.594 1 86.38 277 PHE B CA 1
ATOM 6306 C C . PHE B 1 277 ? 13.539 -23.469 22.859 1 86.38 277 PHE B C 1
ATOM 6308 O O . PHE B 1 277 ? 13.383 -24.625 23.25 1 86.38 277 PHE B O 1
ATOM 6315 N N . VAL B 1 278 ? 13.242 -22.453 23.562 1 87.44 278 VAL B N 1
ATOM 6316 C CA . VAL B 1 278 ? 12.469 -22.625 24.781 1 87.44 278 VAL B CA 1
ATOM 6317 C C . VAL B 1 278 ? 10.992 -22.328 24.5 1 87.44 278 VAL B C 1
ATOM 6319 O O . VAL B 1 278 ? 10.664 -21.594 23.562 1 87.44 278 VAL B O 1
ATOM 6322 N N . ASP B 1 279 ? 10.172 -22.984 25.25 1 88.94 279 ASP B N 1
ATOM 6323 C CA . ASP B 1 279 ? 8.742 -22.672 25.188 1 88.94 279 ASP B CA 1
ATOM 6324 C C . ASP B 1 279 ? 8.484 -21.219 25.594 1 88.94 279 ASP B C 1
ATOM 6326 O O . ASP B 1 279 ? 9.109 -20.703 26.516 1 88.94 279 ASP B O 1
ATOM 6330 N N . VAL B 1 280 ? 7.574 -20.656 24.875 1 89.62 280 VAL B N 1
ATOM 6331 C CA . VAL B 1 280 ? 7.27 -19.25 25.125 1 89.62 280 VAL B CA 1
ATOM 6332 C C . VAL B 1 280 ? 6.809 -19.062 26.562 1 89.62 280 VAL B C 1
ATOM 6334 O O . VAL B 1 280 ? 7.102 -18.031 27.188 1 89.62 280 VAL B O 1
ATOM 6337 N N . ARG B 1 281 ? 6.141 -20.031 27.281 1 88.56 281 ARG B N 1
ATOM 6338 C CA . ARG B 1 281 ? 5.676 -19.969 28.656 1 88.56 281 ARG B CA 1
ATOM 6339 C C . ARG B 1 281 ? 6.852 -19.984 29.641 1 88.56 281 ARG B C 1
ATOM 6341 O O . ARG B 1 281 ? 6.824 -19.312 30.672 1 88.56 281 ARG B O 1
ATOM 6348 N N . ASP B 1 282 ? 7.836 -20.562 29.188 1 88.31 282 ASP B N 1
ATOM 6349 C CA . ASP B 1 282 ? 9.031 -20.641 30.016 1 88.31 282 ASP B CA 1
ATOM 6350 C C . ASP B 1 282 ? 9.859 -19.359 29.891 1 88.31 282 ASP B C 1
ATOM 6352 O O . ASP B 1 282 ? 10.508 -18.938 30.859 1 88.31 282 ASP B O 1
ATOM 6356 N N . ALA B 1 283 ? 9.836 -18.828 28.766 1 89.69 283 ALA B N 1
ATOM 6357 C CA . ALA B 1 283 ? 10.594 -17.594 28.516 1 89.69 283 ALA B CA 1
ATOM 6358 C C . ALA B 1 283 ? 10.102 -16.453 29.391 1 89.69 283 ALA B C 1
ATOM 6360 O O . ALA B 1 283 ? 10.867 -15.562 29.766 1 89.69 283 ALA B O 1
ATOM 6361 N N . ALA B 1 284 ? 8.812 -16.484 29.719 1 86.62 284 ALA B N 1
ATOM 6362 C CA . ALA B 1 284 ? 8.195 -15.438 30.531 1 86.62 284 ALA B CA 1
ATOM 6363 C C . ALA B 1 284 ? 8.828 -15.375 31.922 1 86.62 284 ALA B C 1
ATOM 6365 O O . ALA B 1 284 ? 8.828 -14.32 32.562 1 86.62 284 ALA B O 1
ATOM 6366 N N . GLY B 1 285 ? 9.406 -16.484 32.406 1 88.62 285 GLY B N 1
ATOM 6367 C CA . GLY B 1 285 ? 10.016 -16.547 33.719 1 88.62 285 GLY B CA 1
ATOM 6368 C C . GLY B 1 285 ? 11.484 -16.172 33.719 1 88.62 285 GLY B C 1
ATOM 6369 O O . GLY B 1 285 ? 12.086 -16.016 34.781 1 88.62 285 GLY B O 1
ATOM 6370 N N . LEU B 1 286 ? 12.016 -15.93 32.625 1 93.25 286 LEU B N 1
ATOM 6371 C CA . LEU B 1 286 ? 13.43 -15.594 32.5 1 93.25 286 LEU B CA 1
ATOM 6372 C C . LEU B 1 286 ? 13.648 -14.102 32.688 1 93.25 286 LEU B C 1
ATOM 6374 O O . LEU B 1 286 ? 12.734 -13.297 32.469 1 93.25 286 LEU B O 1
ATOM 6378 N N . PRO B 1 287 ? 14.898 -13.812 33.156 1 95.31 287 PRO B N 1
ATOM 6379 C CA . PRO B 1 287 ? 15.219 -12.383 33.125 1 95.31 287 PRO B CA 1
ATOM 6380 C C . PRO B 1 287 ? 15.07 -11.758 31.75 1 95.31 287 PRO B C 1
ATOM 6382 O O . PRO B 1 287 ? 15.367 -12.398 30.75 1 95.31 287 PRO B O 1
ATOM 6385 N N . LYS B 1 288 ? 14.703 -10.516 31.703 1 95.81 288 LYS B N 1
ATOM 6386 C CA . LYS B 1 288 ? 14.414 -9.82 30.453 1 95.81 288 LYS B CA 1
ATOM 6387 C C . LYS B 1 288 ? 15.609 -9.844 29.516 1 95.81 288 LYS B C 1
ATOM 6389 O O . LYS B 1 288 ? 15.453 -10.016 28.312 1 95.81 288 LYS B O 1
ATOM 6394 N N . ASP B 1 289 ? 16.781 -9.734 30.078 1 96.06 289 ASP B N 1
ATOM 6395 C CA . ASP B 1 289 ? 17.984 -9.625 29.25 1 96.06 289 ASP B CA 1
ATOM 6396 C C . ASP B 1 289 ? 18.453 -11 28.781 1 96.06 289 ASP B C 1
ATOM 6398 O O . ASP B 1 289 ? 19.484 -11.117 28.125 1 96.06 289 ASP B O 1
ATOM 6402 N N . LYS B 1 290 ? 17.656 -12.055 29.047 1 95.5 290 LYS B N 1
ATOM 6403 C CA . LYS B 1 290 ? 18.016 -13.414 28.656 1 95.5 290 LYS B CA 1
ATOM 6404 C C . LYS B 1 290 ? 17.016 -13.961 27.641 1 95.5 290 LYS B C 1
ATOM 6406 O O . LYS B 1 290 ? 17.062 -15.141 27.281 1 95.5 290 LYS B O 1
ATOM 6411 N N . VAL B 1 291 ? 16.156 -13.094 27.141 1 95.56 291 VAL B N 1
ATOM 6412 C CA . VAL B 1 291 ? 15.086 -13.562 26.281 1 95.56 291 VAL B CA 1
ATOM 6413 C C . VAL B 1 291 ? 15.273 -13 24.875 1 95.56 291 VAL B C 1
ATOM 6415 O O . VAL B 1 291 ? 15.516 -11.797 24.703 1 95.56 291 VAL B O 1
ATOM 6418 N N . LEU B 1 292 ? 15.211 -13.82 23.859 1 96.94 292 LEU B N 1
ATOM 6419 C CA . LEU B 1 292 ? 15.141 -13.445 22.453 1 96.94 292 LEU B CA 1
ATOM 6420 C C . LEU B 1 292 ? 13.938 -14.094 21.781 1 96.94 292 LEU B C 1
ATOM 6422 O O . LEU B 1 292 ? 13.828 -15.328 21.734 1 96.94 292 LEU B O 1
ATOM 6426 N N . TYR B 1 293 ? 12.961 -13.281 21.328 1 97.44 293 TYR B N 1
ATOM 6427 C CA . TYR B 1 293 ? 11.797 -13.773 20.609 1 97.44 293 TYR B CA 1
ATOM 6428 C C . TYR B 1 293 ? 12.07 -13.844 19.109 1 97.44 293 TYR B C 1
ATOM 6430 O O . TYR B 1 293 ? 12.586 -12.883 18.516 1 97.44 293 TYR B O 1
ATOM 6438 N N . LEU B 1 294 ? 11.82 -14.938 18.484 1 96.88 294 LEU B N 1
ATOM 6439 C CA . LEU B 1 294 ? 11.68 -15.023 17.031 1 96.88 294 LEU B CA 1
ATOM 6440 C C . LEU B 1 294 ? 10.219 -14.93 16.625 1 96.88 294 LEU B C 1
ATOM 6442 O O . LEU B 1 294 ? 9.406 -15.789 16.984 1 96.88 294 LEU B O 1
ATOM 6446 N N . CYS B 1 295 ? 9.938 -13.93 15.812 1 97.19 295 CYS B N 1
ATOM 6447 C CA . CYS B 1 295 ? 8.531 -13.586 15.625 1 97.19 295 CYS B CA 1
ATOM 6448 C C . CYS B 1 295 ? 8.156 -13.641 14.148 1 97.19 295 CYS B C 1
ATOM 6450 O O . CYS B 1 295 ? 8.93 -13.227 13.281 1 97.19 295 CYS B O 1
ATOM 6452 N N . THR B 1 296 ? 6.906 -14.117 13.891 1 95.25 296 THR B N 1
ATOM 6453 C CA . THR B 1 296 ? 6.297 -13.938 12.578 1 95.25 296 THR B CA 1
ATOM 6454 C C . THR B 1 296 ? 5.703 -12.539 12.445 1 95.25 296 THR B C 1
ATOM 6456 O O . THR B 1 296 ? 5.621 -11.797 13.43 1 95.25 296 THR B O 1
ATOM 6459 N N . GLY B 1 297 ? 5.328 -12.164 11.219 1 94.19 297 GLY B N 1
ATOM 6460 C CA . GLY B 1 297 ? 4.582 -10.93 11.016 1 94.19 297 GLY B CA 1
ATOM 6461 C C . GLY B 1 297 ? 5.449 -9.773 10.555 1 94.19 297 GLY B C 1
ATOM 6462 O O . GLY B 1 297 ? 5.164 -8.617 10.867 1 94.19 297 GLY B O 1
ATOM 6463 N N . CYS B 1 298 ? 6.523 -10.062 9.812 1 93.38 298 CYS B N 1
ATOM 6464 C CA . CYS B 1 298 ? 7.48 -9.047 9.406 1 93.38 298 CYS B CA 1
ATOM 6465 C C . CYS B 1 298 ? 6.879 -8.125 8.344 1 93.38 298 CYS B C 1
ATOM 6467 O O . CYS B 1 298 ? 7.469 -7.098 8.008 1 93.38 298 CYS B O 1
ATOM 6469 N N . GLN B 1 299 ? 5.625 -8.43 7.898 1 89.94 299 GLN B N 1
ATOM 6470 C CA . GLN B 1 299 ? 4.953 -7.57 6.93 1 89.94 299 GLN B CA 1
ATOM 6471 C C . GLN B 1 299 ? 3.74 -6.883 7.547 1 89.94 299 GLN B C 1
ATOM 6473 O O . GLN B 1 299 ? 2.902 -6.328 6.836 1 89.94 299 GLN B O 1
ATOM 6478 N N . GLY B 1 300 ? 3.586 -6.969 8.844 1 90.25 300 GLY B N 1
ATOM 6479 C CA . GLY B 1 300 ? 2.502 -6.305 9.547 1 90.25 300 GLY B CA 1
ATOM 6480 C C . GLY B 1 300 ? 1.194 -7.07 9.492 1 90.25 300 GLY B C 1
ATOM 6481 O O . GLY B 1 300 ? 0.118 -6.484 9.625 1 90.25 300 GLY B O 1
ATOM 6482 N N . GLU B 1 301 ? 1.24 -8.367 9.328 1 88 301 GLU B N 1
ATOM 6483 C CA . GLU B 1 301 ? 0.037 -9.188 9.305 1 88 301 GLU B CA 1
ATOM 6484 C C . GLU B 1 301 ? -0.723 -9.094 10.625 1 88 301 GLU B C 1
ATOM 6486 O O . GLU B 1 301 ? -0.134 -9.242 11.703 1 88 301 GLU B O 1
ATOM 6491 N N . PRO B 1 302 ? -2.002 -8.781 10.711 1 81.81 302 PRO B N 1
ATOM 6492 C CA . PRO B 1 302 ? -2.754 -8.484 11.938 1 81.81 302 PRO B CA 1
ATOM 6493 C C . PRO B 1 302 ? -2.678 -9.617 12.961 1 81.81 302 PRO B C 1
ATOM 6495 O O . PRO B 1 302 ? -2.621 -9.352 14.164 1 81.81 302 PRO B O 1
ATOM 6498 N N . LEU B 1 303 ? -2.684 -10.852 12.609 1 86 303 LEU B N 1
ATOM 6499 C CA . LEU B 1 303 ? -2.758 -11.938 13.586 1 86 303 LEU B CA 1
ATOM 6500 C C . LEU B 1 303 ? -1.398 -12.609 13.758 1 86 303 LEU B C 1
ATOM 6502 O O . LEU B 1 303 ? -1.273 -13.586 14.492 1 86 303 LEU B O 1
ATOM 6506 N N . ALA B 1 304 ? -0.428 -11.938 13.32 1 93.31 304 ALA B N 1
ATOM 6507 C CA . ALA B 1 304 ? 0.911 -12.5 13.469 1 93.31 304 ALA B CA 1
ATOM 6508 C C . ALA B 1 304 ? 1.549 -12.07 14.781 1 93.31 304 ALA B C 1
ATOM 6510 O O . ALA B 1 304 ? 1.013 -11.203 15.484 1 93.31 304 ALA B O 1
ATOM 6511 N N . ALA B 1 305 ? 2.574 -12.656 15.156 1 96.25 305 ALA B N 1
ATOM 6512 C CA . ALA B 1 305 ? 3.213 -12.477 16.453 1 96.25 305 ALA B CA 1
ATOM 6513 C C . ALA B 1 305 ? 3.621 -11.023 16.672 1 96.25 305 ALA B C 1
ATOM 6515 O O . ALA B 1 305 ? 3.342 -10.453 17.734 1 96.25 305 ALA B O 1
ATOM 6516 N N . THR B 1 306 ? 4.223 -10.383 15.734 1 97.06 306 THR B N 1
ATOM 6517 C CA . THR B 1 306 ? 4.715 -9.023 15.891 1 97.06 306 THR B CA 1
ATOM 6518 C C . THR B 1 306 ? 3.559 -8.055 16.125 1 97.06 306 THR B C 1
ATOM 6520 O O . THR B 1 306 ? 3.652 -7.164 16.969 1 97.06 306 THR B O 1
ATOM 6523 N N . ALA B 1 307 ? 2.521 -8.234 15.297 1 95.88 307 ALA B N 1
ATOM 6524 C CA . ALA B 1 307 ? 1.354 -7.375 15.469 1 95.88 307 ALA B CA 1
ATOM 6525 C C . ALA B 1 307 ? 0.74 -7.555 16.859 1 95.88 307 ALA B C 1
ATOM 6527 O O . ALA B 1 307 ? 0.352 -6.578 17.5 1 95.88 307 ALA B O 1
ATOM 6528 N N . ARG B 1 308 ? 0.677 -8.758 17.328 1 96.44 308 ARG B N 1
ATOM 6529 C CA . ARG B 1 308 ? 0.105 -9.062 18.641 1 96.44 308 ARG B CA 1
ATOM 6530 C C . ARG B 1 308 ? 0.988 -8.516 19.766 1 96.44 308 ARG B C 1
ATOM 6532 O O . ARG B 1 308 ? 0.485 -8.055 20.781 1 96.44 308 ARG B O 1
ATOM 6539 N N . LEU B 1 309 ? 2.27 -8.617 19.609 1 97.38 309 LEU B N 1
ATOM 6540 C CA . LEU B 1 309 ? 3.186 -8.016 20.578 1 97.38 309 LEU B CA 1
ATOM 6541 C C . LEU B 1 309 ? 3.002 -6.5 20.625 1 97.38 309 LEU B C 1
ATOM 6543 O O . LEU B 1 309 ? 2.961 -5.91 21.703 1 97.38 309 LEU B O 1
ATOM 6547 N N . ALA B 1 310 ? 2.865 -5.949 19.438 1 96.81 310 ALA B N 1
ATOM 6548 C CA . ALA B 1 310 ? 2.744 -4.496 19.328 1 96.81 310 ALA B CA 1
ATOM 6549 C C . ALA B 1 310 ? 1.438 -4.004 19.938 1 96.81 310 ALA B C 1
ATOM 6551 O O . ALA B 1 310 ? 1.373 -2.893 20.469 1 96.81 310 ALA B O 1
ATOM 6552 N N . SER B 1 311 ? 0.411 -4.828 19.891 1 95.06 311 SER B N 1
ATOM 6553 C CA . SER B 1 311 ? -0.888 -4.461 20.438 1 95.06 311 SER B CA 1
ATOM 6554 C C . SER B 1 311 ? -1.055 -5.008 21.859 1 95.06 311 SER B C 1
ATOM 6556 O O . SER B 1 311 ? -2.127 -4.883 22.453 1 95.06 311 SER B O 1
ATOM 6558 N N . LYS B 1 312 ? -0.151 -5.703 22.422 1 95.56 312 LYS B N 1
ATOM 6559 C CA . LYS B 1 312 ? -0.149 -6.277 23.766 1 95.56 312 LYS B CA 1
ATOM 6560 C C . LYS B 1 312 ? -1.242 -7.332 23.906 1 95.56 312 LYS B C 1
ATOM 6562 O O . LYS B 1 312 ? -1.89 -7.418 24.953 1 95.56 312 LYS B O 1
ATOM 6567 N N . SER B 1 313 ? -1.441 -8.055 22.844 1 94.56 313 SER B N 1
ATOM 6568 C CA . SER B 1 313 ? -2.514 -9.047 22.875 1 94.56 313 SER B CA 1
ATOM 6569 C C . SER B 1 313 ? -1.962 -10.461 22.797 1 94.56 313 SER B C 1
ATOM 6571 O O . SER B 1 313 ? -2.715 -11.438 22.891 1 94.56 313 SER B O 1
ATOM 6573 N N . HIS B 1 314 ? -0.656 -10.594 22.656 1 94.81 314 HIS B N 1
ATOM 6574 C CA . HIS B 1 314 ? -0.087 -11.938 22.609 1 94.81 314 HIS B CA 1
ATOM 6575 C C . HIS B 1 314 ? -0.311 -12.672 23.922 1 94.81 314 HIS B C 1
ATOM 6577 O O . HIS B 1 314 ? -0.071 -12.125 25 1 94.81 314 HIS B O 1
ATOM 6583 N N . PRO B 1 315 ? -0.748 -13.812 23.906 1 92 315 PRO B N 1
ATOM 6584 C CA . PRO B 1 315 ? -1.175 -14.5 25.125 1 92 315 PRO B CA 1
ATOM 6585 C C . PRO B 1 315 ? -0.007 -14.859 26.047 1 92 315 PRO B C 1
ATOM 6587 O O . PRO B 1 315 ? -0.173 -14.914 27.266 1 92 315 PRO B O 1
ATOM 6590 N N . PHE B 1 316 ? 1.188 -15.016 25.5 1 92.94 316 PHE B N 1
ATOM 6591 C CA . PHE B 1 316 ? 2.236 -15.617 26.312 1 92.94 316 PHE B CA 1
ATOM 6592 C C . PHE B 1 316 ? 3.484 -14.742 26.312 1 92.94 316 PHE B C 1
ATOM 6594 O O . PHE B 1 316 ? 4.453 -15.031 27.016 1 92.94 316 PHE B O 1
ATOM 6601 N N . ALA B 1 317 ? 3.479 -13.711 25.484 1 95.56 317 ALA B N 1
ATOM 6602 C CA . ALA B 1 317 ? 4.672 -12.875 25.375 1 95.56 317 ALA B CA 1
ATOM 6603 C C . ALA B 1 317 ? 4.309 -11.391 25.406 1 95.56 317 ALA B C 1
ATOM 6605 O O . ALA B 1 317 ? 3.211 -11 25.016 1 95.56 317 ALA B O 1
ATOM 6606 N N . ILE B 1 318 ? 5.184 -10.656 25.922 1 95.56 318 ILE B N 1
ATOM 6607 C CA . ILE B 1 318 ? 4.926 -9.219 26.016 1 95.56 318 ILE B CA 1
ATOM 6608 C C . ILE B 1 318 ? 6.195 -8.445 25.672 1 95.56 318 ILE B C 1
ATOM 6610 O O . ILE B 1 318 ? 7.305 -8.969 25.781 1 95.56 318 ILE B O 1
ATOM 6614 N N . MET B 1 319 ? 6.074 -7.305 25.156 1 96.88 319 MET B N 1
ATOM 6615 C CA . MET B 1 319 ? 7.113 -6.293 25 1 96.88 319 MET B CA 1
ATOM 6616 C C . MET B 1 319 ? 6.805 -5.059 25.844 1 96.88 319 MET B C 1
ATOM 6618 O O . MET B 1 319 ? 5.641 -4.73 26.062 1 96.88 319 MET B O 1
ATOM 6622 N N . GLU B 1 320 ? 7.789 -4.453 26.328 1 95.88 320 GLU B N 1
ATOM 6623 C CA . GLU B 1 320 ? 7.641 -3.279 27.188 1 95.88 320 GLU B CA 1
ATOM 6624 C C . GLU B 1 320 ? 8.688 -2.221 26.859 1 95.88 320 GLU B C 1
ATOM 6626 O O . GLU B 1 320 ? 9.562 -2.443 26.016 1 95.88 320 GLU B O 1
ATOM 6631 N N . SER B 1 321 ? 8.492 -1.078 27.547 1 95.5 321 SER B N 1
ATOM 6632 C CA . SER B 1 321 ? 9.43 0.02 27.375 1 95.5 321 SER B CA 1
ATOM 6633 C C . SER B 1 321 ? 10.859 -0.428 27.656 1 95.5 321 SER B C 1
ATOM 6635 O O . SER B 1 321 ? 11.109 -1.114 28.656 1 95.5 321 SER B O 1
ATOM 6637 N N . GLY B 1 322 ? 11.734 -0.084 26.734 1 95.88 322 GLY B N 1
ATOM 6638 C CA . GLY B 1 322 ? 13.125 -0.45 26.922 1 95.88 322 GLY B CA 1
ATOM 6639 C C . GLY B 1 322 ? 13.523 -1.676 26.109 1 95.88 322 GLY B C 1
ATOM 6640 O O . GLY B 1 322 ? 14.711 -1.912 25.875 1 95.88 322 GLY B O 1
ATOM 6641 N N . ASP B 1 323 ? 12.539 -2.547 25.734 1 97.88 323 ASP B N 1
ATOM 6642 C CA . ASP B 1 323 ? 12.82 -3.695 24.891 1 97.88 323 ASP B CA 1
ATOM 6643 C C . ASP B 1 323 ? 13.227 -3.248 23.484 1 97.88 323 ASP B C 1
ATOM 6645 O O . ASP B 1 323 ? 13.125 -2.064 23.141 1 97.88 323 ASP B O 1
ATOM 6649 N N . THR B 1 324 ? 13.781 -4.188 22.672 1 98.12 324 THR B N 1
ATOM 6650 C CA . THR B 1 324 ? 14.195 -3.928 21.297 1 98.12 324 THR B CA 1
ATOM 6651 C C . THR B 1 324 ? 13.5 -4.887 20.328 1 98.12 324 THR B C 1
ATOM 6653 O O . THR B 1 324 ? 13.375 -6.082 20.609 1 98.12 324 THR B O 1
ATOM 6656 N N . VAL B 1 325 ? 12.969 -4.352 19.297 1 98.25 325 VAL B N 1
ATOM 6657 C CA . VAL B 1 325 ? 12.438 -5.199 18.234 1 98.25 325 VAL B CA 1
ATOM 6658 C C . VAL B 1 325 ? 13.195 -4.938 16.938 1 98.25 325 VAL B C 1
ATOM 6660 O O . VAL B 1 325 ? 13.461 -3.783 16.594 1 98.25 325 VAL B O 1
ATOM 6663 N N . ILE B 1 326 ? 13.648 -5.957 16.25 1 98.31 326 ILE B N 1
ATOM 6664 C CA . ILE B 1 326 ? 14.391 -5.887 15 1 98.31 326 ILE B CA 1
ATOM 6665 C C . ILE B 1 326 ? 13.57 -6.508 13.875 1 98.31 326 ILE B C 1
ATOM 6667 O O . ILE B 1 326 ? 13.164 -7.668 13.961 1 98.31 326 ILE B O 1
ATOM 6671 N N . PHE B 1 327 ? 13.289 -5.711 12.922 1 97.62 327 PHE B N 1
ATOM 6672 C CA . PHE B 1 327 ? 12.68 -6.254 11.703 1 97.62 327 PHE B CA 1
ATOM 6673 C C . PHE B 1 327 ? 13.75 -6.613 10.68 1 97.62 327 PHE B C 1
ATOM 6675 O O . PHE B 1 327 ? 14.195 -5.754 9.922 1 97.62 327 PHE B O 1
ATOM 6682 N N . SER B 1 328 ? 14.078 -7.859 10.648 1 97 328 SER B N 1
ATOM 6683 C CA . SER B 1 328 ? 15.086 -8.375 9.727 1 97 328 SER B CA 1
ATOM 6684 C C . SER B 1 328 ? 14.461 -8.836 8.414 1 97 328 SER B C 1
ATOM 6686 O O . SER B 1 328 ? 14.539 -10.016 8.062 1 97 328 SER B O 1
ATOM 6688 N N . SER B 1 329 ? 13.812 -7.969 7.715 1 93.88 329 SER B N 1
ATOM 6689 C CA . SER B 1 329 ? 13.094 -8.219 6.473 1 93.88 329 SER B CA 1
ATOM 6690 C C . SER B 1 329 ? 12.898 -6.938 5.676 1 93.88 329 SER B C 1
ATOM 6692 O O . SER B 1 329 ? 13 -5.836 6.227 1 93.88 329 SER B O 1
ATOM 6694 N N . LYS B 1 330 ? 12.758 -7.098 4.418 1 88.88 330 LYS B N 1
ATOM 6695 C CA . LYS B 1 330 ? 12.375 -5.977 3.562 1 88.88 330 LYS B CA 1
ATOM 6696 C C . LYS B 1 330 ? 10.859 -5.809 3.52 1 88.88 330 LYS B C 1
ATOM 6698 O O . LYS B 1 330 ? 10.117 -6.789 3.564 1 88.88 330 LYS B O 1
ATOM 6703 N N . ILE B 1 331 ? 10.383 -4.535 3.467 1 87.19 331 ILE B N 1
ATOM 6704 C CA . ILE B 1 331 ? 8.961 -4.289 3.303 1 87.19 331 ILE B CA 1
ATOM 6705 C C . ILE B 1 331 ? 8.539 -4.609 1.869 1 87.19 331 ILE B C 1
ATOM 6707 O O . ILE B 1 331 ? 9.133 -4.102 0.915 1 87.19 331 ILE B O 1
ATOM 6711 N N . ILE B 1 332 ? 7.66 -5.504 1.662 1 82.94 332 ILE B N 1
ATOM 6712 C CA . ILE B 1 332 ? 7.094 -5.809 0.353 1 82.94 332 ILE B CA 1
ATOM 6713 C C . ILE B 1 332 ? 6.156 -4.684 -0.082 1 82.94 332 ILE B C 1
ATOM 6715 O O . ILE B 1 332 ? 5.297 -4.254 0.689 1 82.94 332 ILE B O 1
ATOM 6719 N N . PRO B 1 333 ? 6.344 -4.184 -1.293 1 79.06 333 PRO B N 1
ATOM 6720 C CA . PRO B 1 333 ? 5.535 -3.057 -1.764 1 79.06 333 PRO B CA 1
ATOM 6721 C C . PRO B 1 333 ? 4.039 -3.277 -1.562 1 79.06 333 PRO B C 1
ATOM 6723 O O . PRO B 1 333 ? 3.51 -4.324 -1.943 1 79.06 333 PRO B O 1
ATOM 6726 N N . GLY B 1 334 ? 3.398 -2.219 -0.938 1 79.25 334 GLY B N 1
ATOM 6727 C CA . GLY B 1 334 ? 1.967 -2.287 -0.685 1 79.25 334 GLY B CA 1
ATOM 6728 C C . GLY B 1 334 ? 1.63 -2.545 0.772 1 79.25 334 GLY B C 1
ATOM 6729 O O . GLY B 1 334 ? 0.483 -2.371 1.189 1 79.25 334 GLY B O 1
ATOM 6730 N N . ASN B 1 335 ? 2.674 -2.955 1.57 1 84.38 335 ASN B N 1
ATOM 6731 C CA . ASN B 1 335 ? 2.42 -3.305 2.963 1 84.38 335 ASN B CA 1
ATOM 6732 C C . ASN B 1 335 ? 2.902 -2.213 3.912 1 84.38 335 ASN B C 1
ATOM 6734 O O . ASN B 1 335 ? 2.871 -2.385 5.133 1 84.38 335 ASN B O 1
ATOM 6738 N N . GLU B 1 336 ? 3.225 -1.047 3.359 1 87.12 336 GLU B N 1
ATOM 6739 C CA . GLU B 1 336 ? 3.867 -0.002 4.152 1 87.12 336 GLU B CA 1
ATOM 6740 C C . GLU B 1 336 ? 2.955 0.475 5.277 1 87.12 336 GLU B C 1
ATOM 6742 O O . GLU B 1 336 ? 3.383 0.575 6.43 1 87.12 336 GLU B O 1
ATOM 6747 N N . LYS B 1 337 ? 1.701 0.652 4.949 1 85.81 337 LYS B N 1
ATOM 6748 C CA . LYS B 1 337 ? 0.81 1.206 5.965 1 85.81 337 LYS B CA 1
ATOM 6749 C C . LYS B 1 337 ? 0.648 0.246 7.141 1 85.81 337 LYS B C 1
ATOM 6751 O O . LYS B 1 337 ? 0.703 0.661 8.297 1 85.81 337 LYS B O 1
ATOM 6756 N N . ARG B 1 338 ? 0.531 -0.986 6.836 1 88.06 338 ARG B N 1
ATOM 6757 C CA . ARG B 1 338 ? 0.341 -1.999 7.871 1 88.06 338 ARG B CA 1
ATOM 6758 C C . ARG B 1 338 ? 1.585 -2.131 8.742 1 88.06 338 ARG B C 1
ATOM 6760 O O . ARG B 1 338 ? 1.485 -2.189 9.969 1 88.06 338 ARG B O 1
ATOM 6767 N N . ILE B 1 339 ? 2.715 -2.191 8.172 1 92.12 339 ILE B N 1
ATOM 6768 C CA . ILE B 1 339 ? 3.947 -2.404 8.922 1 92.12 339 ILE B CA 1
ATOM 6769 C C . ILE B 1 339 ? 4.273 -1.159 9.742 1 92.12 339 ILE B C 1
ATOM 6771 O O . ILE B 1 339 ? 4.75 -1.263 10.875 1 92.12 339 ILE B O 1
ATOM 6775 N N . PHE B 1 340 ? 4.008 0.005 9.203 1 90 340 PHE B N 1
ATOM 6776 C CA . PHE B 1 340 ? 4.27 1.238 9.938 1 90 340 PHE B CA 1
ATOM 6777 C C . PHE B 1 340 ? 3.375 1.339 11.164 1 90 340 PHE B C 1
ATOM 6779 O O . PHE B 1 340 ? 3.785 1.875 12.195 1 90 340 PHE B O 1
ATOM 6786 N N . ARG B 1 341 ? 2.207 0.836 11.016 1 91.44 341 ARG B N 1
ATOM 6787 C CA . ARG B 1 341 ? 1.343 0.791 12.188 1 91.44 341 ARG B CA 1
ATOM 6788 C C . ARG B 1 341 ? 1.979 -0.03 13.305 1 91.44 341 ARG B C 1
ATOM 6790 O O . ARG B 1 341 ? 1.916 0.352 14.477 1 91.44 341 ARG B O 1
ATOM 6797 N N . VAL B 1 342 ? 2.566 -1.138 12.938 1 95.19 342 VAL B N 1
ATOM 6798 C CA . VAL B 1 342 ? 3.236 -2 13.906 1 95.19 342 VAL B CA 1
ATOM 6799 C C . VAL B 1 342 ? 4.438 -1.273 14.5 1 95.19 342 VAL B C 1
ATOM 6801 O O . VAL B 1 342 ? 4.613 -1.24 15.719 1 95.19 342 VAL B O 1
ATOM 6804 N N . PHE B 1 343 ? 5.23 -0.598 13.617 1 94.88 343 PHE B N 1
ATOM 6805 C CA . PHE B 1 343 ? 6.363 0.198 14.078 1 94.88 343 PHE B CA 1
ATOM 6806 C C . PHE B 1 343 ? 5.914 1.234 15.102 1 94.88 343 PHE B C 1
ATOM 6808 O O . PHE B 1 343 ? 6.496 1.337 16.188 1 94.88 343 PHE B O 1
ATOM 6815 N N . ASN B 1 344 ? 4.875 1.887 14.742 1 93.62 344 ASN B N 1
ATOM 6816 C CA . ASN B 1 344 ? 4.402 3.008 15.547 1 93.62 344 ASN B CA 1
ATOM 6817 C C . ASN B 1 344 ? 3.904 2.547 16.922 1 93.62 344 ASN B C 1
ATOM 6819 O O . ASN B 1 344 ? 4.148 3.209 17.922 1 93.62 344 ASN B O 1
ATOM 6823 N N . ASN B 1 345 ? 3.221 1.423 16.906 1 94.62 345 ASN B N 1
ATOM 6824 C CA . ASN B 1 345 ? 2.754 0.876 18.172 1 94.62 345 ASN B CA 1
ATOM 6825 C C . ASN B 1 345 ? 3.918 0.523 19.094 1 94.62 345 ASN B C 1
ATOM 6827 O O . ASN B 1 345 ? 3.873 0.801 20.281 1 94.62 345 ASN B O 1
ATOM 6831 N N . PHE B 1 346 ? 4.965 -0.056 18.547 1 96.5 346 PHE B N 1
ATOM 6832 C CA . PHE B 1 346 ? 6.148 -0.385 19.328 1 96.5 346 PHE B CA 1
ATOM 6833 C C . PHE B 1 346 ? 6.824 0.879 19.859 1 96.5 346 PHE B C 1
ATOM 6835 O O . PHE B 1 346 ? 7.207 0.952 21.016 1 96.5 346 PHE B O 1
ATOM 6842 N N . VAL B 1 347 ? 6.949 1.848 19.016 1 93.44 347 VAL B N 1
ATOM 6843 C CA . VAL B 1 347 ? 7.617 3.094 19.375 1 93.44 347 VAL B CA 1
ATOM 6844 C C . VAL B 1 347 ? 6.848 3.777 20.5 1 93.44 347 VAL B C 1
ATOM 6846 O O . VAL B 1 347 ? 7.449 4.242 21.484 1 93.44 347 VAL B O 1
ATOM 6849 N N . ARG B 1 348 ? 5.547 3.814 20.375 1 90.94 348 ARG B N 1
ATOM 6850 C CA . ARG B 1 348 ? 4.711 4.434 21.406 1 90.94 348 ARG B CA 1
ATOM 6851 C C . ARG B 1 348 ? 4.848 3.705 22.734 1 90.94 348 ARG B C 1
ATOM 6853 O O . ARG B 1 348 ? 4.734 4.316 23.797 1 90.94 348 ARG B O 1
ATOM 6860 N N . MET B 1 349 ? 5.109 2.432 22.641 1 93.88 349 MET B N 1
ATOM 6861 C CA . MET B 1 349 ? 5.297 1.593 23.828 1 93.88 349 MET B CA 1
ATOM 6862 C C . MET B 1 349 ? 6.648 1.863 24.469 1 93.88 349 MET B C 1
ATOM 6864 O O . MET B 1 349 ? 6.879 1.479 25.625 1 93.88 349 MET B O 1
ATOM 6868 N N . GLY B 1 350 ? 7.512 2.527 23.797 1 92.62 350 GLY B N 1
ATOM 6869 C CA . GLY B 1 350 ? 8.859 2.768 24.281 1 92.62 350 GLY B CA 1
ATOM 6870 C C . GLY B 1 350 ? 9.844 1.692 23.859 1 92.62 350 GLY B C 1
ATOM 6871 O O . GLY B 1 350 ? 10.938 1.587 24.438 1 92.62 350 GLY B O 1
ATOM 6872 N N . VAL B 1 351 ? 9.438 0.886 22.891 1 96.62 351 VAL B N 1
ATOM 6873 C CA . VAL B 1 351 ? 10.297 -0.168 22.375 1 96.62 351 VAL B CA 1
ATOM 6874 C C . VAL B 1 351 ? 11.195 0.399 21.281 1 96.62 351 VAL B C 1
ATOM 6876 O O . VAL B 1 351 ? 10.75 1.191 20.438 1 96.62 351 VAL B O 1
ATOM 6879 N N . GLU B 1 352 ? 12.461 0.051 21.297 1 95.38 352 GLU B N 1
ATOM 6880 C CA . GLU B 1 352 ? 13.367 0.432 20.219 1 95.38 352 GLU B CA 1
ATOM 6881 C C . GLU B 1 352 ? 13.102 -0.388 18.953 1 95.38 352 GLU B C 1
ATOM 6883 O O . GLU B 1 352 ? 13.156 -1.619 18.984 1 95.38 352 GLU B O 1
ATOM 6888 N N . VAL B 1 353 ? 12.781 0.307 17.891 1 96.12 353 VAL B N 1
ATOM 6889 C CA . VAL B 1 353 ? 12.453 -0.376 16.641 1 96.12 353 VAL B CA 1
ATOM 6890 C C . VAL B 1 353 ? 13.609 -0.241 15.664 1 96.12 353 VAL B C 1
ATOM 6892 O O . VAL B 1 353 ? 13.992 0.872 15.297 1 96.12 353 VAL B O 1
ATOM 6895 N N . ILE B 1 354 ? 14.141 -1.377 15.281 1 96.06 354 ILE B N 1
ATOM 6896 C CA . ILE B 1 354 ? 15.25 -1.434 14.336 1 96.06 354 ILE B CA 1
ATOM 6897 C C . ILE B 1 354 ? 14.773 -2.049 13.016 1 96.06 354 ILE B C 1
ATOM 6899 O O . ILE B 1 354 ? 14.156 -3.113 13.016 1 96.06 354 ILE B O 1
ATOM 6903 N N . THR B 1 355 ? 14.992 -1.342 11.945 1 93.81 355 THR B N 1
ATOM 6904 C CA . THR B 1 355 ? 14.602 -1.81 10.625 1 93.81 355 THR B CA 1
ATOM 6905 C C . THR B 1 355 ? 15.742 -1.61 9.625 1 93.81 355 THR B C 1
ATOM 6907 O O . THR B 1 355 ? 16.828 -1.149 9.992 1 93.81 355 THR B O 1
ATOM 6910 N N . GLU B 1 356 ? 15.477 -1.957 8.383 1 89.5 356 GLU B N 1
ATOM 6911 C CA . GLU B 1 356 ? 16.453 -1.756 7.316 1 89.5 356 GLU B CA 1
ATOM 6912 C C . GLU B 1 356 ? 16.703 -0.271 7.078 1 89.5 356 GLU B C 1
ATOM 6914 O O . GLU B 1 356 ? 17.719 0.099 6.48 1 89.5 356 GLU B O 1
ATOM 6919 N N . PHE B 1 357 ? 15.836 0.628 7.613 1 84 357 PHE B N 1
ATOM 6920 C CA . PHE B 1 357 ? 16.016 2.068 7.457 1 84 357 PHE B CA 1
ATOM 6921 C C . PHE B 1 357 ? 17.109 2.584 8.375 1 84 357 PHE B C 1
ATOM 6923 O O . PHE B 1 357 ? 17.734 3.609 8.094 1 84 357 PHE B O 1
ATOM 6930 N N . THR B 1 358 ? 17.312 1.785 9.453 1 86.94 358 THR B N 1
ATOM 6931 C CA . THR B 1 358 ? 18.172 2.316 10.5 1 86.94 358 THR B CA 1
ATOM 6932 C C . THR B 1 358 ? 19.484 1.529 10.57 1 86.94 358 THR B C 1
ATOM 6934 O O . THR B 1 358 ? 20.516 2.062 10.992 1 86.94 358 THR B O 1
ATOM 6937 N N . GLU B 1 359 ? 19.375 0.162 10.266 1 92.31 359 GLU B N 1
ATOM 6938 C CA . GLU B 1 359 ? 20.531 -0.714 10.398 1 92.31 359 GLU B CA 1
ATOM 6939 C C . GLU B 1 359 ? 20.562 -1.767 9.289 1 92.31 359 GLU B C 1
ATOM 6941 O O . GLU B 1 359 ? 19.531 -2.043 8.664 1 92.31 359 GLU B O 1
ATOM 6946 N N . ARG B 1 360 ? 21.797 -2.293 9.094 1 92.81 360 ARG B N 1
ATOM 6947 C CA . ARG B 1 360 ? 21.938 -3.408 8.164 1 92.81 360 ARG B CA 1
ATOM 6948 C C . ARG B 1 360 ? 21.516 -4.723 8.812 1 92.81 360 ARG B C 1
ATOM 6950 O O . ARG B 1 360 ? 22.344 -5.457 9.344 1 92.81 360 ARG B O 1
ATOM 6957 N N . VAL B 1 361 ? 20.234 -5.008 8.719 1 96.25 361 VAL B N 1
ATOM 6958 C CA . VAL B 1 361 ? 19.703 -6.176 9.414 1 96.25 361 VAL B CA 1
ATOM 6959 C C . VAL B 1 361 ? 19.016 -7.109 8.414 1 96.25 361 VAL B C 1
ATOM 6961 O O . VAL B 1 361 ? 18.297 -8.031 8.805 1 96.25 361 VAL B O 1
ATOM 6964 N N . HIS B 1 362 ? 19.203 -6.785 7.109 1 94.81 362 HIS B N 1
ATOM 6965 C CA . HIS B 1 362 ? 18.562 -7.586 6.07 1 94.81 362 HIS B CA 1
ATOM 6966 C C . HIS B 1 362 ? 19.406 -7.609 4.797 1 94.81 362 HIS B C 1
ATOM 6968 O O . HIS B 1 362 ? 20.125 -6.652 4.512 1 94.81 362 HIS B O 1
ATOM 6974 N N . VAL B 1 363 ? 19.312 -8.68 4.094 1 94.56 363 VAL B N 1
ATOM 6975 C CA . VAL B 1 363 ? 19.844 -8.789 2.734 1 94.56 363 VAL B CA 1
ATOM 6976 C C . VAL B 1 363 ? 18.797 -9.445 1.832 1 94.56 363 VAL B C 1
ATOM 6978 O O . VAL B 1 363 ? 18.031 -10.312 2.277 1 94.56 363 VAL B O 1
ATOM 6981 N N . SER B 1 364 ? 18.797 -9.109 0.559 1 93.06 364 SER B N 1
ATOM 6982 C CA . SER B 1 364 ? 17.797 -9.625 -0.385 1 93.06 364 SER B CA 1
ATOM 6983 C C . SER B 1 364 ? 18.078 -11.078 -0.75 1 93.06 364 SER B C 1
ATOM 6985 O O . SER B 1 364 ? 19.234 -11.508 -0.758 1 93.06 364 SER B O 1
ATOM 6987 N N . GLY B 1 365 ? 17 -11.812 -1.048 1 94.81 365 GLY B N 1
ATOM 6988 C CA . GLY B 1 365 ? 17.125 -13.18 -1.545 1 94.81 365 GLY B CA 1
ATOM 6989 C C . GLY B 1 365 ? 17.125 -13.258 -3.059 1 94.81 365 GLY B C 1
ATOM 6990 O O . GLY B 1 365 ? 17.203 -14.352 -3.625 1 94.81 365 GLY B O 1
ATOM 6991 N N . HIS B 1 366 ? 17.047 -12.133 -3.76 1 96.81 366 HIS B N 1
ATOM 6992 C CA . HIS B 1 366 ? 16.969 -12.102 -5.215 1 96.81 366 HIS B CA 1
ATOM 6993 C C . HIS B 1 366 ? 18.188 -11.406 -5.824 1 96.81 366 HIS B C 1
ATOM 6995 O O . HIS B 1 366 ? 18.844 -10.617 -5.16 1 96.81 366 HIS B O 1
ATOM 7001 N N . PRO B 1 367 ? 18.484 -11.703 -7.055 1 97.75 367 PRO B N 1
ATOM 7002 C CA . PRO B 1 367 ? 19.734 -11.227 -7.656 1 97.75 367 PRO B CA 1
ATOM 7003 C C . PRO B 1 367 ? 19.688 -9.742 -8.023 1 97.75 367 PRO B C 1
ATOM 7005 O O . PRO B 1 367 ? 18.688 -9.273 -8.578 1 97.75 367 PRO B O 1
ATOM 7008 N N . SER B 1 368 ? 20.797 -9.086 -7.688 1 96.5 368 SER B N 1
ATOM 7009 C CA . SER B 1 368 ? 20.984 -7.723 -8.164 1 96.5 368 SER B CA 1
ATOM 7010 C C . SER B 1 368 ? 21.391 -7.703 -9.633 1 96.5 368 SER B C 1
ATOM 7012 O O . SER B 1 368 ? 21.609 -8.758 -10.234 1 96.5 368 SER B O 1
ATOM 7014 N N . ARG B 1 369 ? 21.547 -6.551 -10.156 1 95.62 369 ARG B N 1
ATOM 7015 C CA . ARG B 1 369 ? 21.875 -6.359 -11.562 1 95.62 369 ARG B CA 1
ATOM 7016 C C . ARG B 1 369 ? 23.188 -7.062 -11.922 1 95.62 369 ARG B C 1
ATOM 7018 O O . ARG B 1 369 ? 23.266 -7.734 -12.961 1 95.62 369 ARG B O 1
ATOM 7025 N N . GLU B 1 370 ? 24.141 -6.949 -11.078 1 96.88 370 GLU B N 1
ATOM 7026 C CA . GLU B 1 370 ? 25.453 -7.535 -11.367 1 96.88 370 GLU B CA 1
ATOM 7027 C C . GLU B 1 370 ? 25.391 -9.062 -11.336 1 96.88 370 GLU B C 1
ATOM 7029 O O . GLU B 1 370 ? 26.094 -9.727 -12.102 1 96.88 370 GLU B O 1
ATOM 7034 N N . GLU B 1 371 ? 24.641 -9.547 -10.492 1 97.88 371 GLU B N 1
ATOM 7035 C CA . GLU B 1 371 ? 24.484 -11 -10.422 1 97.88 371 GLU B CA 1
ATOM 7036 C C . GLU B 1 371 ? 23.766 -11.539 -11.656 1 97.88 371 GLU B C 1
ATOM 7038 O O . GLU B 1 371 ? 24.094 -12.609 -12.164 1 97.88 371 GLU B O 1
ATOM 7043 N N . VAL B 1 372 ? 22.797 -10.789 -12.133 1 98.38 372 VAL B N 1
ATOM 7044 C CA . VAL B 1 372 ? 22.109 -11.164 -13.367 1 98.38 372 VAL B CA 1
ATOM 7045 C C . VAL B 1 372 ? 23.109 -11.148 -14.531 1 98.38 372 VAL B C 1
ATOM 7047 O O . VAL B 1 372 ? 23.078 -12.047 -15.375 1 98.38 372 VAL B O 1
ATOM 7050 N N . ARG B 1 373 ? 23.984 -10.148 -14.555 1 98.12 373 ARG B N 1
ATOM 7051 C CA . ARG B 1 373 ? 25.031 -10.102 -15.578 1 98.12 373 ARG B CA 1
ATOM 7052 C C . ARG B 1 373 ? 25.906 -11.344 -15.516 1 98.12 373 ARG B C 1
ATOM 7054 O O . ARG B 1 373 ? 26.281 -11.898 -16.547 1 98.12 373 ARG B O 1
ATOM 7061 N N . THR B 1 374 ? 26.234 -11.703 -14.289 1 98.25 374 THR B N 1
ATOM 7062 C CA . THR B 1 374 ? 27.078 -12.883 -14.102 1 98.25 374 THR B CA 1
ATOM 7063 C C . THR B 1 374 ? 26.375 -14.133 -14.633 1 98.25 374 THR B C 1
ATOM 7065 O O . THR B 1 374 ? 27 -14.961 -15.297 1 98.25 374 THR B O 1
ATOM 7068 N N . LEU B 1 375 ? 25.078 -14.266 -14.352 1 98.56 375 LEU B N 1
ATOM 7069 C CA . LEU B 1 375 ? 24.312 -15.398 -14.852 1 98.56 375 LEU B CA 1
ATOM 7070 C C . LEU B 1 375 ? 24.391 -15.484 -16.375 1 98.56 375 LEU B C 1
ATOM 7072 O O . LEU B 1 375 ? 24.641 -16.562 -16.922 1 98.56 375 LEU B O 1
ATOM 7076 N N . TYR B 1 376 ? 24.203 -14.367 -17.031 1 98.56 376 TYR B N 1
ATOM 7077 C CA . TYR B 1 376 ? 24.188 -14.359 -18.5 1 98.56 376 TYR B CA 1
ATOM 7078 C C . TYR B 1 376 ? 25.578 -14.586 -19.062 1 98.56 376 TYR B C 1
ATOM 7080 O O . TYR B 1 376 ? 25.719 -15.172 -20.141 1 98.56 376 TYR B O 1
ATOM 7088 N N . SER B 1 377 ? 26.609 -14.133 -18.328 1 98.44 377 SER B N 1
ATOM 7089 C CA . SER B 1 377 ? 27.969 -14.398 -18.766 1 98.44 377 SER B CA 1
ATOM 7090 C C . SER B 1 377 ? 28.297 -15.891 -18.703 1 98.44 377 SER B C 1
ATOM 7092 O O . SER B 1 377 ? 29.062 -16.406 -19.516 1 98.44 377 SER B O 1
ATOM 7094 N N . LEU B 1 378 ? 27.734 -16.562 -17.75 1 98.56 378 LEU B N 1
ATOM 7095 C CA . LEU B 1 378 ? 27.984 -17.984 -17.562 1 98.56 378 LEU B CA 1
ATOM 7096 C C . LEU B 1 378 ? 27.141 -18.812 -18.547 1 98.56 378 LEU B C 1
ATOM 7098 O O . LEU B 1 378 ? 27.641 -19.766 -19.141 1 98.56 378 LEU B O 1
ATOM 7102 N N . THR B 1 379 ? 25.922 -18.422 -18.797 1 98.56 379 THR B N 1
ATOM 7103 C CA . THR B 1 379 ? 24.969 -19.297 -19.484 1 98.56 379 THR B CA 1
ATOM 7104 C C . THR B 1 379 ? 24.906 -18.969 -20.969 1 98.56 379 THR B C 1
ATOM 7106 O O . THR B 1 379 ? 24.594 -19.844 -21.781 1 98.56 379 THR B O 1
ATOM 7109 N N . ARG B 1 380 ? 25.078 -17.734 -21.375 1 98.06 380 ARG B N 1
ATOM 7110 C CA . ARG B 1 380 ? 25.141 -17.25 -22.75 1 98.06 380 ARG B CA 1
ATOM 7111 C C . ARG B 1 380 ? 23.984 -17.812 -23.578 1 98.06 380 ARG B C 1
ATOM 7113 O O . ARG B 1 380 ? 24.203 -18.422 -24.625 1 98.06 380 ARG B O 1
ATOM 7120 N N . PRO B 1 381 ? 22.734 -17.594 -23.141 1 98.5 381 PRO B N 1
ATOM 7121 C CA . PRO B 1 381 ? 21.594 -18.141 -23.875 1 98.5 381 PRO B CA 1
ATOM 7122 C C . PRO B 1 381 ? 21.328 -17.406 -25.188 1 98.5 381 PRO B C 1
ATOM 7124 O O . PRO B 1 381 ? 21.797 -16.281 -25.375 1 98.5 381 PRO B O 1
ATOM 7127 N N . LYS B 1 382 ? 20.547 -18.047 -26.047 1 97.31 382 LYS B N 1
ATOM 7128 C CA . LYS B 1 382 ? 20.109 -17.406 -27.281 1 97.31 382 LYS B CA 1
ATOM 7129 C C . LYS B 1 382 ? 19.016 -16.375 -27 1 97.31 382 LYS B C 1
ATOM 7131 O O . LYS B 1 382 ? 18.875 -15.383 -27.719 1 97.31 382 LYS B O 1
ATOM 7136 N N . MET B 1 383 ? 18.25 -16.688 -25.984 1 97.75 383 MET B N 1
ATOM 7137 C CA . MET B 1 383 ? 17.125 -15.812 -25.672 1 97.75 383 MET B CA 1
ATOM 7138 C C . MET B 1 383 ? 16.953 -15.688 -24.156 1 97.75 383 MET B C 1
ATOM 7140 O O . MET B 1 383 ? 17.375 -16.562 -23.406 1 97.75 383 MET B O 1
ATOM 7144 N N . CYS B 1 384 ? 16.391 -14.555 -23.797 1 98 384 CYS B N 1
ATOM 7145 C CA . CYS B 1 384 ? 16.031 -14.328 -22.406 1 98 384 CYS B CA 1
ATOM 7146 C C . CYS B 1 384 ? 14.523 -14.141 -22.25 1 98 384 CYS B C 1
ATOM 7148 O O . CYS B 1 384 ? 13.898 -13.453 -23.062 1 98 384 CYS B O 1
ATOM 7150 N N . LEU B 1 385 ? 13.914 -14.797 -21.328 1 98.56 385 LEU B N 1
ATOM 7151 C CA . LEU B 1 385 ? 12.531 -14.602 -20.906 1 98.56 385 LEU B CA 1
ATOM 7152 C C . LEU B 1 385 ? 12.453 -14.188 -19.438 1 98.56 385 LEU B C 1
ATOM 7154 O O . LEU B 1 385 ? 12.422 -15.039 -18.547 1 98.56 385 LEU B O 1
ATOM 7158 N N . PRO B 1 386 ? 12.336 -12.859 -19.188 1 98.25 386 PRO B N 1
ATOM 7159 C CA . PRO B 1 386 ? 12.234 -12.414 -17.797 1 98.25 386 PRO B CA 1
ATOM 7160 C C . PRO B 1 386 ? 10.914 -12.836 -17.141 1 98.25 386 PRO B C 1
ATOM 7162 O O . PRO B 1 386 ? 9.859 -12.758 -17.781 1 98.25 386 PRO B O 1
ATOM 7165 N N . VAL B 1 387 ? 11.016 -13.336 -15.891 1 98.12 387 VAL B N 1
ATOM 7166 C CA . VAL B 1 387 ? 9.828 -13.719 -15.125 1 98.12 387 VAL B CA 1
ATOM 7167 C C . VAL B 1 387 ? 9.938 -13.203 -13.695 1 98.12 387 VAL B C 1
ATOM 7169 O O . VAL B 1 387 ? 10.914 -12.539 -13.344 1 98.12 387 VAL B O 1
ATOM 7172 N N . HIS B 1 388 ? 8.906 -13.43 -12.898 1 96.94 388 HIS B N 1
ATOM 7173 C CA . HIS B 1 388 ? 8.867 -13.125 -11.477 1 96.94 388 HIS B CA 1
ATOM 7174 C C . HIS B 1 388 ? 9.172 -11.656 -11.219 1 96.94 388 HIS B C 1
ATOM 7176 O O . HIS B 1 388 ? 10.086 -11.32 -10.461 1 96.94 388 HIS B O 1
ATOM 7182 N N . GLY B 1 389 ? 8.422 -10.773 -11.836 1 94.38 389 GLY B N 1
ATOM 7183 C CA . GLY B 1 389 ? 8.508 -9.328 -11.727 1 94.38 389 GLY B CA 1
ATOM 7184 C C . GLY B 1 389 ? 7.324 -8.609 -12.344 1 94.38 389 GLY B C 1
ATOM 7185 O O . GLY B 1 389 ? 6.668 -9.148 -13.242 1 94.38 389 GLY B O 1
ATOM 7186 N N . GLU B 1 390 ? 7.094 -7.441 -11.836 1 92.88 390 GLU B N 1
ATOM 7187 C CA . GLU B 1 390 ? 6.188 -6.551 -12.555 1 92.88 390 GLU B CA 1
ATOM 7188 C C . GLU B 1 390 ? 6.723 -6.227 -13.945 1 92.88 390 GLU B C 1
ATOM 7190 O O . GLU B 1 390 ? 7.891 -6.488 -14.242 1 92.88 390 GLU B O 1
ATOM 7195 N N . TYR B 1 391 ? 5.879 -5.715 -14.773 1 93.31 391 TYR B N 1
ATOM 7196 C CA . TYR B 1 391 ? 6.312 -5.406 -16.125 1 93.31 391 TYR B CA 1
ATOM 7197 C C . TYR B 1 391 ? 7.5 -4.449 -16.125 1 93.31 391 TYR B C 1
ATOM 7199 O O . TYR B 1 391 ? 8.43 -4.598 -16.922 1 93.31 391 TYR B O 1
ATOM 7207 N N . MET B 1 392 ? 7.453 -3.529 -15.227 1 91 392 MET B N 1
ATOM 7208 C CA . MET B 1 392 ? 8.578 -2.596 -15.156 1 91 392 MET B CA 1
ATOM 7209 C C . MET B 1 392 ? 9.875 -3.326 -14.828 1 91 392 MET B C 1
ATOM 7211 O O . MET B 1 392 ? 10.938 -2.973 -15.336 1 91 392 MET B O 1
ATOM 7215 N N . HIS B 1 393 ? 9.836 -4.359 -14.016 1 94.12 393 HIS B N 1
ATOM 7216 C CA . HIS B 1 393 ? 11 -5.188 -13.695 1 94.12 393 HIS B CA 1
ATOM 7217 C C . HIS B 1 393 ? 11.461 -5.973 -14.922 1 94.12 393 HIS B C 1
ATOM 7219 O O . HIS B 1 393 ? 12.656 -5.988 -15.242 1 94.12 393 HIS B O 1
ATOM 7225 N N . MET B 1 394 ? 10.477 -6.539 -15.547 1 96.5 394 MET B N 1
ATOM 7226 C CA . MET B 1 394 ? 10.781 -7.418 -16.672 1 96.5 394 MET B CA 1
ATOM 7227 C C . MET B 1 394 ? 11.352 -6.621 -17.844 1 96.5 394 MET B C 1
ATOM 7229 O O . MET B 1 394 ? 12.266 -7.09 -18.531 1 96.5 394 MET B O 1
ATOM 7233 N N . TYR B 1 395 ? 10.859 -5.438 -18.016 1 93.62 395 TYR B N 1
ATOM 7234 C CA . TYR B 1 395 ? 11.367 -4.586 -19.078 1 93.62 395 TYR B CA 1
ATOM 7235 C C . TYR B 1 395 ? 12.797 -4.133 -18.781 1 93.62 395 TYR B C 1
ATOM 7237 O O . TYR B 1 395 ? 13.641 -4.09 -19.672 1 93.62 395 TYR B O 1
ATOM 7245 N N . GLU B 1 396 ? 13.008 -3.725 -17.562 1 93.44 396 GLU B N 1
ATOM 7246 C CA . GLU B 1 396 ? 14.367 -3.375 -17.172 1 93.44 396 GLU B CA 1
ATOM 7247 C C . GLU B 1 396 ? 15.312 -4.566 -17.328 1 93.44 396 GLU B C 1
ATOM 7249 O O . GLU B 1 396 ? 16.469 -4.402 -17.719 1 93.44 396 GLU B O 1
ATOM 7254 N N . HIS B 1 397 ? 14.844 -5.723 -17.016 1 97.19 397 HIS B N 1
ATOM 7255 C CA . HIS B 1 397 ? 15.594 -6.957 -17.188 1 97.19 397 HIS B CA 1
ATOM 7256 C C . HIS B 1 397 ? 15.953 -7.188 -18.656 1 97.19 397 HIS B C 1
ATOM 7258 O O . HIS B 1 397 ? 17.078 -7.598 -18.969 1 97.19 397 HIS B O 1
ATOM 7264 N N . LYS B 1 398 ? 15.008 -6.969 -19.5 1 96.31 398 LYS B N 1
ATOM 7265 C CA . LYS B 1 398 ? 15.242 -7.078 -20.938 1 96.31 398 LYS B CA 1
ATOM 7266 C C . LYS B 1 398 ? 16.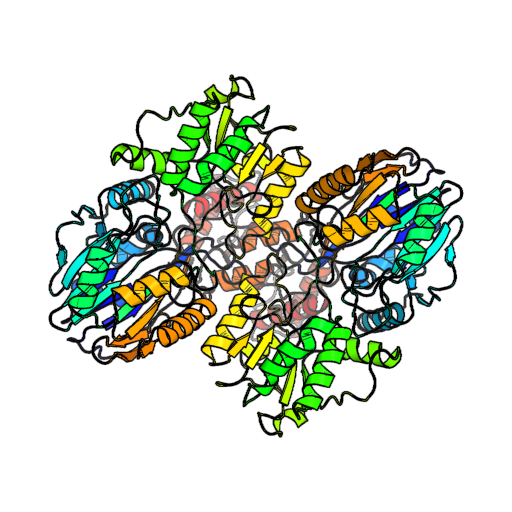375 -6.16 -21.375 1 96.31 398 LYS B C 1
ATOM 7268 O O . LYS B 1 398 ? 17.281 -6.578 -22.109 1 96.31 398 LYS B O 1
ATOM 7273 N N . LYS B 1 399 ? 16.344 -4.926 -20.906 1 93.56 399 LYS B N 1
ATOM 7274 C CA . LYS B 1 399 ? 17.391 -3.975 -21.266 1 93.56 399 LYS B CA 1
ATOM 7275 C C . LYS B 1 399 ? 18.766 -4.492 -20.828 1 93.56 399 LYS B C 1
ATOM 7277 O O . LYS B 1 399 ? 19.734 -4.391 -21.578 1 93.56 399 LYS B O 1
ATOM 7282 N N . LEU B 1 400 ? 18.812 -5.031 -19.656 1 96.56 400 LEU B N 1
ATOM 7283 C CA . LEU B 1 400 ? 20.078 -5.57 -19.141 1 96.56 400 LEU B CA 1
ATOM 7284 C C . LEU B 1 400 ? 20.531 -6.766 -19.969 1 96.56 400 LEU B C 1
ATOM 7286 O O . LEU B 1 400 ? 21.719 -6.883 -20.297 1 96.56 400 LEU B O 1
ATOM 7290 N N . ALA B 1 401 ? 19.594 -7.668 -20.266 1 98 401 ALA B N 1
ATOM 7291 C CA . ALA B 1 401 ? 19.922 -8.852 -21.047 1 98 401 ALA B CA 1
ATOM 7292 C C . ALA B 1 401 ? 20.469 -8.453 -22.422 1 98 401 ALA B C 1
ATOM 7294 O O . ALA B 1 401 ? 21.453 -9.031 -22.891 1 98 401 ALA B O 1
ATOM 7295 N N . GLU B 1 402 ? 19.828 -7.492 -23.031 1 96.31 402 GLU B N 1
ATOM 7296 C CA . GLU B 1 402 ? 20.297 -6.988 -24.312 1 96.31 402 GLU B CA 1
ATOM 7297 C C . GLU B 1 402 ? 21.703 -6.383 -24.203 1 96.31 402 GLU B C 1
ATOM 7299 O O . GLU B 1 402 ? 22.547 -6.602 -25.062 1 96.31 402 GLU B O 1
ATOM 7304 N N . ALA B 1 403 ? 21.906 -5.695 -23.172 1 96.19 403 ALA B N 1
ATOM 7305 C CA . ALA B 1 403 ? 23.219 -5.113 -22.922 1 96.19 403 ALA B CA 1
ATOM 7306 C C . ALA B 1 403 ? 24.266 -6.199 -22.734 1 96.19 403 ALA B C 1
ATOM 7308 O O . ALA B 1 403 ? 25.453 -5.977 -23 1 96.19 403 ALA B O 1
ATOM 7309 N N . CYS B 1 404 ? 23.875 -7.379 -22.266 1 97.31 404 CYS B N 1
ATOM 7310 C CA . CYS B 1 404 ? 24.781 -8.508 -22.062 1 97.31 404 CYS B CA 1
ATOM 7311 C C . CYS B 1 404 ? 25 -9.273 -23.359 1 97.31 404 CYS B C 1
ATOM 7313 O O . CYS B 1 404 ? 25.703 -10.281 -23.375 1 97.31 404 CYS B O 1
ATOM 7315 N N . GLY B 1 405 ? 24.359 -8.836 -24.438 1 96.19 405 GLY B N 1
ATOM 7316 C CA . GLY B 1 405 ? 24.594 -9.43 -25.734 1 96.19 405 GLY B CA 1
ATOM 7317 C C . GLY B 1 405 ? 23.578 -10.492 -26.109 1 96.19 405 GLY B C 1
ATOM 7318 O O . GLY B 1 405 ? 23.766 -11.211 -27.094 1 96.19 405 GLY B O 1
ATOM 7319 N N . ILE B 1 406 ? 22.547 -10.664 -25.328 1 96.94 406 ILE B N 1
ATOM 7320 C CA . ILE B 1 406 ? 21.516 -11.633 -25.672 1 96.94 406 ILE B CA 1
ATOM 7321 C C . ILE B 1 406 ? 20.641 -11.094 -26.797 1 96.94 406 ILE B C 1
ATOM 7323 O O . ILE B 1 406 ? 20.062 -10.008 -26.672 1 96.94 406 ILE B O 1
ATOM 7327 N N . GLU B 1 407 ? 20.562 -11.734 -27.844 1 88.56 407 GLU B N 1
ATOM 7328 C CA . GLU B 1 407 ? 20 -11.281 -29.094 1 88.56 407 GLU B CA 1
ATOM 7329 C C . GLU B 1 407 ? 18.484 -11.078 -28.984 1 88.56 407 GLU B C 1
ATOM 7331 O O . GLU B 1 407 ? 17.922 -10.188 -29.625 1 88.56 407 GLU B O 1
ATOM 7336 N N . ARG B 1 408 ? 17.859 -11.961 -28.25 1 94.44 408 ARG B N 1
ATOM 7337 C CA . ARG B 1 408 ? 16.406 -11.93 -28.203 1 94.44 408 ARG B CA 1
ATOM 7338 C C . ARG B 1 408 ? 15.914 -11.93 -26.75 1 94.44 408 ARG B C 1
ATOM 7340 O O . ARG B 1 408 ? 16.438 -12.68 -25.922 1 94.44 408 ARG B O 1
ATOM 7347 N N . CYS B 1 409 ? 15.031 -11.055 -26.484 1 95.94 409 CYS B N 1
ATOM 7348 C CA . CYS B 1 409 ? 14.359 -11.016 -25.188 1 95.94 409 CYS B CA 1
ATOM 7349 C C . CYS B 1 409 ? 12.859 -10.844 -25.344 1 95.94 409 CYS B C 1
ATOM 7351 O O . CYS B 1 409 ? 12.406 -9.922 -26.031 1 95.94 409 CYS B O 1
ATOM 7353 N N . ILE B 1 410 ? 12.102 -11.734 -24.844 1 96.69 410 ILE B N 1
ATOM 7354 C CA . ILE B 1 410 ? 10.656 -11.688 -24.969 1 96.69 410 ILE B CA 1
ATOM 7355 C C . ILE B 1 410 ? 10.016 -11.438 -23.609 1 96.69 410 ILE B C 1
ATOM 7357 O O . ILE B 1 410 ? 10.266 -12.172 -22.656 1 96.69 410 ILE B O 1
ATOM 7361 N N . ILE B 1 411 ? 9.242 -10.398 -23.469 1 96.25 411 ILE B N 1
ATOM 7362 C CA . ILE B 1 411 ? 8.422 -10.133 -22.297 1 96.25 411 ILE B CA 1
ATOM 7363 C C . ILE B 1 411 ? 7.062 -10.805 -22.453 1 96.25 411 ILE B C 1
ATOM 7365 O O . ILE B 1 411 ? 6.219 -10.328 -23.219 1 96.25 411 ILE B O 1
ATOM 7369 N N . ALA B 1 412 ? 6.887 -11.844 -21.719 1 96.69 412 ALA B N 1
ATOM 7370 C CA . ALA B 1 412 ? 5.656 -12.617 -21.859 1 96.69 412 ALA B CA 1
ATOM 7371 C C . ALA B 1 412 ? 4.578 -12.102 -20.906 1 96.69 412 ALA B C 1
ATOM 7373 O O . ALA B 1 412 ? 4.887 -11.539 -19.859 1 96.69 412 ALA B O 1
ATOM 7374 N N . ALA B 1 413 ? 3.346 -12.188 -21.297 1 95.56 413 ALA B N 1
ATOM 7375 C CA . ALA B 1 413 ? 2.168 -12.023 -20.453 1 95.56 413 ALA B CA 1
ATOM 7376 C C . ALA B 1 413 ? 1.575 -13.375 -20.062 1 95.56 413 ALA B C 1
ATOM 7378 O O . ALA B 1 413 ? 1.863 -14.391 -20.688 1 95.56 413 ALA B O 1
ATOM 7379 N N . PRO B 1 414 ? 0.841 -13.391 -18.953 1 97.06 414 PRO B N 1
ATOM 7380 C CA . PRO B 1 414 ? 0.18 -14.656 -18.641 1 97.06 414 PRO B CA 1
ATOM 7381 C C . PRO B 1 414 ? -0.637 -15.203 -19.812 1 97.06 414 PRO B C 1
ATOM 7383 O O . PRO B 1 414 ? -1.388 -14.461 -20.438 1 97.06 414 PRO B O 1
ATOM 7386 N N . GLY B 1 415 ? -0.435 -16.438 -20.141 1 97.81 415 GLY B N 1
ATOM 7387 C CA . GLY B 1 415 ? -1.188 -17.078 -21.203 1 97.81 415 GLY B CA 1
ATOM 7388 C C . GLY B 1 415 ? -0.461 -17.062 -22.547 1 97.81 415 GLY B C 1
ATOM 7389 O O . GLY B 1 415 ? -0.845 -17.781 -23.469 1 97.81 415 GLY B O 1
ATOM 7390 N N . ASP B 1 416 ? 0.609 -16.312 -22.656 1 97.5 416 ASP B N 1
ATOM 7391 C CA . ASP B 1 416 ? 1.375 -16.312 -23.891 1 97.5 416 ASP B CA 1
ATOM 7392 C C . ASP B 1 416 ? 2.062 -17.641 -24.141 1 97.5 416 ASP B C 1
ATOM 7394 O O . ASP B 1 416 ? 2.605 -18.25 -23.203 1 97.5 416 ASP B O 1
ATOM 7398 N N . VAL B 1 417 ? 1.98 -18.156 -25.328 1 97.75 417 VAL B N 1
ATOM 7399 C CA . VAL B 1 417 ? 2.691 -19.359 -25.719 1 97.75 417 VAL B CA 1
ATOM 7400 C C . VAL B 1 417 ? 3.922 -19 -26.547 1 97.75 417 VAL B C 1
ATOM 7402 O O . VAL B 1 417 ? 3.801 -18.453 -27.656 1 97.75 417 VAL B O 1
ATOM 7405 N N . ILE B 1 418 ? 5.062 -19.281 -26.016 1 97.94 418 ILE B N 1
ATOM 7406 C CA . ILE B 1 418 ? 6.316 -18.953 -26.688 1 97.94 418 ILE B CA 1
ATOM 7407 C C . ILE B 1 418 ? 6.957 -20.234 -27.234 1 97.94 418 ILE B C 1
ATOM 7409 O O . ILE B 1 418 ? 7.156 -21.188 -26.484 1 97.94 418 ILE B O 1
ATOM 7413 N N . ASP B 1 419 ? 7.16 -20.266 -28.531 1 97.69 419 ASP B N 1
ATOM 7414 C CA . ASP B 1 419 ? 7.969 -21.328 -29.109 1 97.69 419 ASP B CA 1
ATOM 7415 C C . ASP B 1 419 ? 9.453 -21.094 -28.859 1 97.69 419 ASP B C 1
ATOM 7417 O O . ASP B 1 419 ? 10.047 -20.156 -29.406 1 97.69 419 ASP B O 1
ATOM 7421 N N . LEU B 1 420 ? 10.078 -21.922 -28.094 1 97.94 420 LEU B N 1
ATOM 7422 C CA . LEU B 1 420 ? 11.438 -21.719 -27.609 1 97.94 420 LEU B CA 1
ATOM 7423 C C . LEU B 1 420 ? 12.453 -21.969 -28.719 1 97.94 420 LEU B C 1
ATOM 7425 O O . LEU B 1 420 ? 13.594 -21.516 -28.641 1 97.94 420 LEU B O 1
ATOM 7429 N N . VAL B 1 421 ? 12.094 -22.766 -29.688 1 96.88 421 VAL B N 1
ATOM 7430 C CA . VAL B 1 421 ? 12.984 -23.031 -30.797 1 96.88 421 VAL B CA 1
ATOM 7431 C C . VAL B 1 421 ? 12.953 -21.859 -31.781 1 96.88 421 VAL B C 1
ATOM 7433 O O . VAL B 1 421 ? 14.008 -21.344 -32.156 1 96.88 421 VAL B O 1
ATOM 7436 N N . ARG B 1 422 ? 11.773 -21.375 -32.094 1 95.06 422 ARG B N 1
ATOM 7437 C CA . ARG B 1 422 ? 11.609 -20.266 -33.031 1 95.06 422 ARG B CA 1
ATOM 7438 C C . ARG B 1 422 ? 11.93 -18.938 -32.344 1 95.06 422 ARG B C 1
ATOM 7440 O O . ARG B 1 422 ? 12.273 -17.969 -33 1 95.06 422 ARG B O 1
ATOM 7447 N N . GLY B 1 423 ? 11.773 -18.938 -31.125 1 95.69 423 GLY B N 1
ATOM 7448 C CA . GLY B 1 423 ? 12.039 -17.719 -30.375 1 95.69 423 GLY B CA 1
ATOM 7449 C C . GLY B 1 423 ? 10.984 -16.641 -30.594 1 95.69 423 GLY B C 1
ATOM 7450 O O . GLY B 1 423 ? 11.305 -15.469 -30.75 1 95.69 423 GLY B O 1
ATOM 7451 N N . GLU B 1 424 ? 9.695 -17.047 -30.625 1 95.31 424 GLU B N 1
ATOM 7452 C CA . GLU B 1 424 ? 8.633 -16.062 -30.844 1 95.31 424 GLU B CA 1
ATOM 7453 C C . GLU B 1 424 ? 7.328 -16.516 -30.188 1 95.31 424 GLU B C 1
ATOM 7455 O O . GLU B 1 424 ? 7.137 -17.688 -29.906 1 95.31 424 GLU B O 1
ATOM 7460 N N . LYS B 1 425 ? 6.539 -15.617 -29.875 1 95.75 425 LYS B N 1
ATOM 7461 C CA . LYS B 1 425 ? 5.188 -15.914 -29.406 1 95.75 425 LYS B CA 1
ATOM 7462 C C . LYS B 1 425 ? 4.332 -16.5 -30.531 1 95.75 425 LYS B C 1
ATOM 7464 O O . LYS B 1 425 ? 4.219 -15.906 -31.609 1 95.75 425 LYS B O 1
ATOM 7469 N N . VAL B 1 426 ? 3.674 -17.609 -30.266 1 96.38 426 VAL B N 1
ATOM 7470 C CA . VAL B 1 426 ? 2.986 -18.297 -31.359 1 96.38 426 VAL B CA 1
ATOM 7471 C C . VAL B 1 426 ? 1.491 -18.375 -31.062 1 96.38 426 VAL B C 1
ATOM 7473 O O . VAL B 1 426 ? 0.684 -18.625 -31.953 1 96.38 426 VAL B O 1
ATOM 7476 N N . ASP B 1 427 ? 1.145 -18.172 -29.797 1 95.44 427 ASP B N 1
ATOM 7477 C CA . ASP B 1 427 ? -0.263 -18.266 -29.422 1 95.44 427 ASP B CA 1
ATOM 7478 C C . ASP B 1 427 ? -0.516 -17.625 -28.062 1 95.44 427 ASP B C 1
ATOM 7480 O O . ASP B 1 427 ? 0.417 -17.156 -27.406 1 95.44 427 ASP B O 1
ATOM 7484 N N . THR B 1 428 ? -1.756 -17.484 -27.688 1 96.38 428 THR B N 1
ATOM 7485 C CA . THR B 1 428 ? -2.201 -17.047 -26.359 1 96.38 428 THR B CA 1
ATOM 7486 C C . THR B 1 428 ? -3.357 -17.906 -25.875 1 96.38 428 THR B C 1
ATOM 7488 O O . THR B 1 428 ? -4.289 -18.203 -26.625 1 96.38 428 THR B O 1
ATOM 7491 N N . VAL B 1 429 ? -3.246 -18.391 -24.688 1 96.69 429 VAL B N 1
ATOM 7492 C CA . VAL B 1 429 ? -4.336 -19.172 -24.109 1 96.69 429 VAL B CA 1
ATOM 7493 C C . VAL B 1 429 ? -5.051 -18.359 -23.047 1 96.69 429 VAL B C 1
ATOM 7495 O O . VAL B 1 429 ? -4.535 -17.344 -22.578 1 96.69 429 VAL B O 1
ATOM 7498 N N . GLU B 1 430 ? -6.203 -18.828 -22.672 1 94.06 430 GLU B N 1
ATOM 7499 C CA . GLU B 1 430 ? -6.934 -18.156 -21.594 1 94.06 430 GLU B CA 1
ATOM 7500 C C . GLU B 1 430 ? -6.203 -18.281 -20.266 1 94.06 430 GLU B C 1
ATOM 7502 O O . GLU B 1 430 ? -5.676 -19.359 -19.953 1 94.06 430 GLU B O 1
ATOM 7507 N N . SER B 1 431 ? -6.008 -17.188 -19.688 1 95.56 431 SER B N 1
ATOM 7508 C CA . SER B 1 431 ? -5.344 -17.109 -18.391 1 95.56 431 SER B CA 1
ATOM 7509 C C . SER B 1 431 ? -6.043 -16.109 -17.469 1 95.56 431 SER B C 1
ATOM 7511 O O . SER B 1 431 ? -6.879 -15.328 -17.906 1 95.56 431 SER B O 1
ATOM 7513 N N . GLY B 1 432 ? -5.824 -16.234 -16.172 1 95.19 432 GLY B N 1
ATOM 7514 C CA . GLY B 1 432 ? -6.426 -15.328 -15.211 1 95.19 432 GLY B CA 1
ATOM 7515 C C . GLY B 1 432 ? -6.004 -15.602 -13.781 1 95.19 432 GLY B C 1
ATOM 7516 O O . GLY B 1 432 ? -5.184 -16.484 -13.531 1 95.19 432 GLY B O 1
ATOM 7517 N N . VAL B 1 433 ? -6.5 -14.727 -12.938 1 96.69 433 VAL B N 1
ATOM 7518 C CA . VAL B 1 433 ? -6.211 -14.805 -11.508 1 96.69 433 VAL B CA 1
ATOM 7519 C C . VAL B 1 433 ? -7.496 -15.094 -10.742 1 96.69 433 VAL B C 1
ATOM 7521 O O . VAL B 1 433 ? -8.555 -14.562 -11.062 1 96.69 433 VAL B O 1
ATOM 7524 N N . LEU B 1 434 ? -7.402 -16.016 -9.844 1 97.81 434 LEU B N 1
ATOM 7525 C CA . LEU B 1 434 ? -8.523 -16.344 -8.969 1 97.81 434 LEU B CA 1
ATOM 7526 C C . LEU B 1 434 ? -8.172 -16.062 -7.508 1 97.81 434 LEU B C 1
ATOM 7528 O O . LEU B 1 434 ? -7.043 -16.328 -7.074 1 97.81 434 LEU B O 1
ATOM 7532 N N . GLY B 1 435 ? -9.141 -15.516 -6.797 1 97.31 435 GLY B N 1
ATOM 7533 C CA . GLY B 1 435 ? -8.945 -15.258 -5.379 1 97.31 435 GLY B CA 1
ATOM 7534 C C . GLY B 1 435 ? -9.445 -16.375 -4.488 1 97.31 435 GLY B C 1
ATOM 7535 O O . GLY B 1 435 ? -10.508 -16.953 -4.742 1 97.31 435 GLY B O 1
ATOM 7536 N N . ILE B 1 436 ? -8.656 -16.688 -3.48 1 96.06 436 ILE B N 1
ATOM 7537 C CA . ILE B 1 436 ? -9.055 -17.719 -2.527 1 96.06 436 ILE B CA 1
ATOM 7538 C C . ILE B 1 436 ? -9.969 -17.125 -1.463 1 96.06 436 ILE B C 1
ATOM 7540 O O . ILE B 1 436 ? -9.555 -16.219 -0.718 1 96.06 436 ILE B O 1
ATOM 7544 N N . ASP B 1 437 ? -11.164 -17.562 -1.407 1 94.31 437 ASP B N 1
ATOM 7545 C CA . ASP B 1 437 ? -12.148 -17.125 -0.427 1 94.31 437 ASP B CA 1
ATOM 7546 C C . ASP B 1 437 ? -12.758 -18.312 0.31 1 94.31 437 ASP B C 1
ATOM 7548 O O . ASP B 1 437 ? -13.898 -18.703 0.05 1 94.31 437 ASP B O 1
ATOM 7552 N N . GLY B 1 438 ? -12.008 -18.828 1.348 1 90.38 438 GLY B N 1
ATOM 7553 C CA . GLY B 1 438 ? -12.438 -20.062 1.973 1 90.38 438 GLY B CA 1
ATOM 7554 C C . GLY B 1 438 ? -12.477 -21.234 1.008 1 90.38 438 GLY B C 1
ATOM 7555 O O . GLY B 1 438 ? -11.477 -21.562 0.373 1 90.38 438 GLY B O 1
ATOM 7556 N N . ASP B 1 439 ? -13.688 -21.688 0.771 1 88 439 ASP B N 1
ATOM 7557 C CA . ASP B 1 439 ? -13.852 -22.859 -0.096 1 88 439 ASP B CA 1
ATOM 7558 C C . ASP B 1 439 ? -14.078 -22.422 -1.545 1 88 439 ASP B C 1
ATOM 7560 O O . ASP B 1 439 ? -14.18 -23.281 -2.438 1 88 439 ASP B O 1
ATOM 7564 N N . PHE B 1 440 ? -14.031 -21.125 -1.755 1 90.62 440 PHE B N 1
ATOM 7565 C CA . PHE B 1 440 ? -14.375 -20.641 -3.086 1 90.62 440 PHE B CA 1
ATOM 7566 C C . PHE B 1 440 ? -13.164 -20.016 -3.766 1 90.62 440 PHE B C 1
ATOM 7568 O O . PHE B 1 440 ? -12.297 -19.438 -3.1 1 90.62 440 PHE B O 1
ATOM 7575 N N . LEU B 1 441 ? -13.094 -20.203 -5.051 1 93.81 441 LEU B N 1
ATOM 7576 C CA . LEU B 1 441 ? -12.227 -19.406 -5.914 1 93.81 441 LEU B CA 1
ATOM 7577 C C . LEU B 1 441 ? -13.008 -18.312 -6.621 1 93.81 441 LEU B C 1
ATOM 7579 O O . LEU B 1 441 ? -13.969 -18.594 -7.336 1 93.81 441 LEU B O 1
ATOM 7583 N N . ARG B 1 442 ? -12.625 -17.078 -6.383 1 95.31 442 ARG B N 1
ATOM 7584 C CA . ARG B 1 442 ? -13.398 -15.938 -6.879 1 95.31 442 ARG B CA 1
ATOM 7585 C C . ARG B 1 442 ? -12.688 -15.258 -8.047 1 95.31 442 ARG B C 1
ATOM 7587 O O . ARG B 1 442 ? -11.492 -14.969 -7.969 1 95.31 442 ARG B O 1
ATOM 7594 N N . HIS B 1 443 ? -13.492 -15.086 -9.086 1 95.19 443 HIS B N 1
ATOM 7595 C CA . HIS B 1 443 ? -12.992 -14.266 -10.18 1 95.19 443 HIS B CA 1
ATOM 7596 C C . HIS B 1 443 ? -13.086 -12.781 -9.844 1 95.19 443 HIS B C 1
ATOM 7598 O O . HIS B 1 443 ? -14.078 -12.336 -9.266 1 95.19 443 HIS B O 1
ATOM 7604 N N . PRO B 1 444 ? -12.039 -11.984 -10.141 1 95.56 444 PRO B N 1
ATOM 7605 C CA . PRO B 1 444 ? -12.047 -10.562 -9.781 1 95.56 444 PRO B CA 1
ATOM 7606 C C . PRO B 1 444 ? -13.242 -9.805 -10.352 1 95.56 444 PRO B C 1
ATOM 7608 O O . PRO B 1 444 ? -13.695 -8.828 -9.766 1 95.56 444 PRO B O 1
ATOM 7611 N N . SER B 1 445 ? -13.758 -10.211 -11.477 1 94.62 445 SER B N 1
ATOM 7612 C CA . SER B 1 445 ? -14.883 -9.531 -12.109 1 94.62 445 SER B CA 1
ATOM 7613 C C . SER B 1 445 ? -16.188 -10.258 -11.836 1 94.62 445 SER B C 1
ATOM 7615 O O . SER B 1 445 ? -17.203 -10.008 -12.508 1 94.62 445 SER B O 1
ATOM 7617 N N . GLY B 1 446 ? -16.141 -11.211 -10.992 1 94.25 446 GLY B N 1
ATOM 7618 C CA . GLY B 1 446 ? -17.359 -11.93 -10.641 1 94.25 446 GLY B CA 1
ATOM 7619 C C . GLY B 1 446 ? -18.328 -11.102 -9.812 1 94.25 446 GLY B C 1
ATOM 7620 O O . GLY B 1 446 ? -17.969 -10.016 -9.352 1 94.25 446 GLY B O 1
ATOM 7621 N N . ASP B 1 447 ? -19.484 -11.594 -9.656 1 94.19 447 ASP B N 1
ATOM 7622 C CA . ASP B 1 447 ? -20.562 -10.891 -8.961 1 94.19 447 ASP B CA 1
ATOM 7623 C C . ASP B 1 447 ? -20.203 -10.641 -7.5 1 94.19 447 ASP B C 1
ATOM 7625 O O . ASP B 1 447 ? -20.516 -9.586 -6.945 1 94.19 447 ASP B O 1
ATOM 7629 N N . VAL B 1 448 ? -19.547 -11.602 -6.902 1 95.56 448 VAL B N 1
ATOM 7630 C CA . VAL B 1 448 ? -19.234 -11.523 -5.48 1 95.56 448 VAL B CA 1
ATOM 7631 C C . VAL B 1 448 ? -18.297 -10.344 -5.227 1 95.56 448 VAL B C 1
ATOM 7633 O O . VAL B 1 448 ? -18.609 -9.461 -4.426 1 95.56 448 VAL B O 1
ATOM 7636 N N . LEU B 1 449 ? -17.188 -10.266 -5.91 1 97.12 449 LEU B N 1
ATOM 7637 C CA . LEU B 1 449 ? -16.188 -9.227 -5.668 1 97.12 449 LEU B CA 1
ATOM 7638 C C . LEU B 1 449 ? -16.688 -7.875 -6.188 1 97.12 449 LEU B C 1
ATOM 7640 O O . LEU B 1 449 ? -16.344 -6.828 -5.629 1 97.12 449 LEU B O 1
ATOM 7644 N N . ASN B 1 450 ? -17.531 -7.895 -7.234 1 96.62 450 ASN B N 1
ATOM 7645 C CA . ASN B 1 450 ? -18.172 -6.656 -7.672 1 96.62 450 ASN B CA 1
ATOM 7646 C C . ASN B 1 450 ? -19.031 -6.055 -6.57 1 96.62 450 ASN B C 1
ATOM 7648 O O . ASN B 1 450 ? -18.984 -4.848 -6.316 1 96.62 450 ASN B O 1
ATOM 7652 N N . ALA B 1 451 ? -19.781 -6.91 -5.965 1 97 451 ALA B N 1
ATOM 7653 C CA . ALA B 1 451 ? -20.641 -6.457 -4.867 1 97 451 ALA B CA 1
ATOM 7654 C C . ALA B 1 451 ? -19.797 -5.941 -3.701 1 97 451 ALA B C 1
ATOM 7656 O O . ALA B 1 451 ? -20.094 -4.895 -3.127 1 97 451 ALA B O 1
ATOM 7657 N N . ARG B 1 452 ? -18.75 -6.664 -3.35 1 97.69 452 ARG B N 1
ATOM 7658 C CA . ARG B 1 452 ? -17.906 -6.266 -2.227 1 97.69 452 ARG B CA 1
ATOM 7659 C C . ARG B 1 452 ? -17.266 -4.914 -2.482 1 97.69 452 ARG B C 1
ATOM 7661 O O . ARG B 1 452 ? -17.125 -4.098 -1.566 1 97.69 452 ARG B O 1
ATOM 7668 N N . ARG B 1 453 ? -16.844 -4.652 -3.711 1 97.12 453 ARG B N 1
ATOM 7669 C CA . ARG B 1 453 ? -16.234 -3.367 -4.039 1 97.12 453 ARG B CA 1
ATOM 7670 C C . ARG B 1 453 ? -17.219 -2.225 -3.82 1 97.12 453 ARG B C 1
ATOM 7672 O O . ARG B 1 453 ? -16.875 -1.213 -3.203 1 97.12 453 ARG B O 1
ATOM 7679 N N . LYS B 1 454 ? -18.438 -2.398 -4.289 1 96.69 454 LYS B N 1
ATOM 7680 C CA . LYS B 1 454 ? -19.453 -1.363 -4.125 1 96.69 454 LYS B CA 1
ATOM 7681 C C . LYS B 1 454 ? -19.766 -1.123 -2.65 1 96.69 454 LYS B C 1
ATOM 7683 O O . LYS B 1 454 ? -19.828 0.024 -2.205 1 96.69 454 LYS B O 1
ATOM 7688 N N . MET B 1 455 ? -19.906 -2.238 -1.935 1 97.88 455 MET B N 1
ATOM 7689 C CA . MET B 1 455 ? -20.281 -2.127 -0.527 1 97.88 455 MET B CA 1
ATOM 7690 C C . MET B 1 455 ? -19.125 -1.547 0.295 1 97.88 455 MET B C 1
ATOM 7692 O O . MET B 1 455 ? -19.359 -0.822 1.265 1 97.88 455 MET B O 1
ATOM 7696 N N . ARG B 1 456 ? -17.922 -1.906 -0.068 1 97 456 ARG B N 1
ATOM 7697 C CA . ARG B 1 456 ? -16.75 -1.304 0.539 1 97 456 ARG B CA 1
ATOM 7698 C C . ARG B 1 456 ? -16.766 0.213 0.382 1 97 456 ARG B C 1
ATOM 7700 O O . ARG B 1 456 ? -16.469 0.944 1.333 1 97 456 ARG B O 1
ATOM 7707 N N . ASP B 1 457 ? -17.156 0.676 -0.787 1 95.56 457 ASP B N 1
ATOM 7708 C CA . ASP B 1 457 ? -17 2.082 -1.148 1 95.56 457 ASP B CA 1
ATOM 7709 C C . ASP B 1 457 ? -18.156 2.918 -0.599 1 95.56 457 ASP B C 1
ATOM 7711 O O . ASP B 1 457 ? -17.969 4.074 -0.218 1 95.56 457 ASP B O 1
ATOM 7715 N N . ALA B 1 458 ? -19.406 2.324 -0.596 1 96.25 458 ALA B N 1
ATOM 7716 C CA . ALA B 1 458 ? -20.547 3.191 -0.284 1 96.25 458 ALA B CA 1
ATOM 7717 C C . ALA B 1 458 ? -21.656 2.412 0.416 1 96.25 458 ALA B C 1
ATOM 7719 O O . ALA B 1 458 ? -22.781 2.906 0.55 1 96.25 458 ALA B O 1
ATOM 7720 N N . GLY B 1 459 ? -21.422 1.208 0.803 1 96.69 459 GLY B N 1
ATOM 7721 C CA . GLY B 1 459 ? -22.422 0.438 1.516 1 96.69 459 GLY B CA 1
ATOM 7722 C C . GLY B 1 459 ? -23.453 -0.181 0.599 1 96.69 459 GLY B C 1
ATOM 7723 O O . GLY B 1 459 ? -23.203 -0.375 -0.592 1 96.69 459 GLY B O 1
ATOM 7724 N N . VAL B 1 460 ? -24.562 -0.643 1.211 1 96.75 460 VAL B N 1
ATOM 7725 C CA . VAL B 1 460 ? -25.656 -1.291 0.472 1 96.75 460 VAL B CA 1
ATOM 7726 C C . VAL B 1 460 ? -27 -0.713 0.906 1 96.75 460 VAL B C 1
ATOM 7728 O O . VAL B 1 460 ? -27.172 -0.324 2.064 1 96.75 460 VAL B O 1
ATOM 7731 N N . VAL B 1 461 ? -27.875 -0.554 -0.026 1 95.88 461 VAL B N 1
ATOM 7732 C CA . VAL B 1 461 ? -29.281 -0.209 0.226 1 95.88 461 VAL B CA 1
ATOM 7733 C C . VAL B 1 461 ? -30.172 -1.365 -0.195 1 95.88 461 VAL B C 1
ATOM 7735 O O . VAL B 1 461 ? -30.141 -1.804 -1.347 1 95.88 461 VAL B O 1
ATOM 7738 N N . VAL B 1 462 ? -30.922 -1.86 0.755 1 95.44 462 VAL B N 1
ATOM 7739 C CA . VAL B 1 462 ? -31.844 -2.955 0.48 1 95.44 462 VAL B CA 1
ATOM 7740 C C . VAL B 1 462 ? -33.281 -2.461 0.6 1 95.44 462 VAL B C 1
ATOM 7742 O O . VAL B 1 462 ? -33.688 -1.91 1.632 1 95.44 462 VAL B O 1
ATOM 7745 N N . VAL B 1 463 ? -34 -2.627 -0.438 1 95.44 463 VAL B N 1
ATOM 7746 C CA . VAL B 1 463 ? -35.406 -2.244 -0.466 1 95.44 463 VAL B CA 1
ATOM 7747 C C . VAL B 1 463 ? -36.281 -3.492 -0.59 1 95.44 463 VAL B C 1
ATOM 7749 O O . VAL B 1 463 ? -36.125 -4.277 -1.526 1 95.44 463 VAL B O 1
ATOM 7752 N N . THR B 1 464 ? -37.125 -3.672 0.315 1 93.44 464 THR B N 1
ATOM 7753 C CA . THR B 1 464 ? -38.062 -4.789 0.29 1 93.44 464 THR B CA 1
ATOM 7754 C C . THR B 1 464 ? -39.5 -4.289 0.079 1 93.44 464 THR B C 1
ATOM 7756 O O . THR B 1 464 ? -40 -3.457 0.843 1 93.44 464 THR B O 1
ATOM 7759 N N . LEU B 1 465 ? -40.062 -4.82 -0.933 1 93.12 465 LEU B N 1
ATOM 7760 C CA . LEU B 1 465 ? -41.438 -4.48 -1.251 1 93.12 465 LEU B CA 1
ATOM 7761 C C . LEU B 1 465 ? -42.375 -5.688 -1.052 1 93.12 465 LEU B C 1
ATOM 7763 O O . LEU B 1 465 ? -42.062 -6.789 -1.51 1 93.12 465 LEU B O 1
ATOM 7767 N N . LEU B 1 466 ? -43.375 -5.438 -0.338 1 91.38 466 LEU B N 1
ATOM 7768 C CA . LEU B 1 466 ? -44.406 -6.43 -0.208 1 91.38 466 LEU B CA 1
ATOM 7769 C C . LEU B 1 466 ? -45.625 -6.059 -1.069 1 91.38 466 LEU B C 1
ATOM 7771 O O . LEU B 1 466 ? -46.25 -5.027 -0.842 1 91.38 466 LEU B O 1
ATOM 7775 N N . LEU B 1 467 ? -45.844 -6.926 -1.997 1 89.56 467 LEU B N 1
ATOM 7776 C CA . LEU B 1 467 ? -46.875 -6.637 -2.975 1 89.56 467 LEU B CA 1
ATOM 7777 C C . LEU B 1 467 ? -47.969 -7.684 -2.924 1 89.56 467 LEU B C 1
ATOM 7779 O O . LEU B 1 467 ? -47.719 -8.844 -2.588 1 89.56 467 LEU B O 1
ATOM 7783 N N . ASN B 1 468 ? -49.219 -7.266 -3.201 1 87.25 468 ASN B N 1
ATOM 7784 C CA . ASN B 1 468 ? -50.312 -8.219 -3.379 1 87.25 468 ASN B CA 1
ATOM 7785 C C . ASN B 1 468 ? -50.406 -8.703 -4.824 1 87.25 468 ASN B C 1
ATOM 7787 O O . ASN B 1 468 ? -49.531 -8.406 -5.637 1 87.25 468 ASN B O 1
ATOM 7791 N N . LYS B 1 469 ? -51.469 -9.461 -5.125 1 85.38 469 LYS B N 1
ATOM 7792 C CA . LYS B 1 469 ? -51.625 -10.062 -6.441 1 85.38 469 LYS B CA 1
ATOM 7793 C C . LYS B 1 469 ? -51.812 -9 -7.52 1 85.38 469 LYS B C 1
ATOM 7795 O O . LYS B 1 469 ? -51.469 -9.234 -8.688 1 85.38 469 LYS B O 1
ATOM 7800 N N . GLU B 1 470 ? -52.312 -7.848 -7.07 1 84.88 470 GLU B N 1
ATOM 7801 C CA . GLU B 1 470 ? -52.562 -6.758 -8.008 1 84.88 470 GLU B CA 1
ATOM 7802 C C . GLU B 1 470 ? -51.312 -5.852 -8.133 1 84.88 470 GLU B C 1
ATOM 7804 O O . GLU B 1 470 ? -51.406 -4.762 -8.703 1 84.88 470 GLU B O 1
ATOM 7809 N N . HIS B 1 471 ? -50.219 -6.234 -7.543 1 82.56 471 HIS B N 1
ATOM 7810 C CA . HIS B 1 471 ? -48.938 -5.508 -7.605 1 82.56 471 HIS B CA 1
ATOM 7811 C C . HIS B 1 471 ? -49.031 -4.199 -6.82 1 82.56 471 HIS B C 1
ATOM 7813 O O . HIS B 1 471 ? -48.375 -3.213 -7.184 1 82.56 471 HIS B O 1
ATOM 7819 N N . LYS B 1 472 ? -49.969 -4.238 -5.883 1 87.69 472 LYS B N 1
ATOM 7820 C CA . LYS B 1 472 ? -50.062 -3.084 -4.996 1 87.69 472 LYS B CA 1
ATOM 7821 C C . LYS B 1 472 ? -49.312 -3.334 -3.689 1 87.69 472 LYS B C 1
ATOM 7823 O O . LYS B 1 472 ? -49.281 -4.453 -3.178 1 87.69 472 LYS B O 1
ATOM 7828 N N . LEU B 1 473 ? -48.75 -2.285 -3.164 1 90.94 473 LEU B N 1
ATOM 7829 C CA . LEU B 1 473 ? -48 -2.375 -1.918 1 90.94 473 LEU B CA 1
ATOM 7830 C C . LEU B 1 473 ? -48.938 -2.674 -0.744 1 90.94 473 LEU B C 1
ATOM 7832 O O . LEU B 1 473 ? -49.969 -2.021 -0.581 1 90.94 473 LEU B O 1
ATOM 7836 N N . ILE B 1 474 ? -48.562 -3.641 -0.021 1 86.81 474 ILE B N 1
ATOM 7837 C CA . ILE B 1 474 ? -49.375 -4.016 1.145 1 86.81 474 ILE B CA 1
ATOM 7838 C C . ILE B 1 474 ? -48.906 -3.229 2.365 1 86.81 474 ILE B C 1
ATOM 7840 O O . ILE B 1 474 ? -49.656 -3.061 3.33 1 86.81 474 ILE B O 1
ATOM 7844 N N . ARG B 1 475 ? -47.656 -2.822 2.299 1 88.44 475 ARG B N 1
ATOM 7845 C CA . ARG B 1 475 ? -47.031 -2.043 3.361 1 88.44 475 ARG B CA 1
ATOM 7846 C C . ARG B 1 475 ? -46 -1.066 2.791 1 88.44 475 ARG B C 1
ATOM 7848 O O . ARG B 1 475 ? -45.594 -1.188 1.634 1 88.44 475 ARG B O 1
ATOM 7855 N N . LYS B 1 476 ? -45.656 -0.161 3.703 1 90.81 476 LYS B N 1
ATOM 7856 C CA . LYS B 1 476 ? -44.594 0.759 3.303 1 90.81 476 LYS B CA 1
ATOM 7857 C C . LYS B 1 476 ? -43.312 0.007 2.99 1 90.81 476 LYS B C 1
ATOM 7859 O O . LYS B 1 476 ? -42.969 -0.969 3.664 1 90.81 476 LYS B O 1
ATOM 7864 N N . PRO B 1 477 ? -42.656 0.412 1.953 1 93 477 PRO B N 1
ATOM 7865 C CA . PRO B 1 477 ? -41.375 -0.232 1.625 1 93 477 PRO B CA 1
ATOM 7866 C C . PRO B 1 477 ? -40.406 -0.247 2.801 1 93 477 PRO B C 1
ATOM 7868 O O . PRO B 1 477 ? -40.281 0.745 3.523 1 93 477 PRO B O 1
ATOM 7871 N N . MET B 1 478 ? -39.844 -1.336 3.031 1 91.38 478 MET B N 1
ATOM 7872 C CA . MET B 1 478 ? -38.781 -1.431 4.031 1 91.38 478 MET B CA 1
ATOM 7873 C C . MET B 1 478 ? -37.406 -1.126 3.414 1 91.38 478 MET B C 1
ATOM 7875 O O . MET B 1 478 ? -37.031 -1.741 2.42 1 91.38 478 MET B O 1
ATOM 7879 N N . VAL B 1 479 ? -36.75 -0.135 3.98 1 93 479 VAL B N 1
ATOM 7880 C CA . VAL B 1 479 ? -35.469 0.261 3.438 1 93 479 VAL B CA 1
ATOM 7881 C C . VAL B 1 479 ? -34.406 0.226 4.543 1 93 479 VAL B C 1
ATOM 7883 O O . VAL B 1 479 ? -34.625 0.793 5.617 1 93 479 VAL B O 1
ATOM 7886 N N . ILE B 1 480 ? -33.375 -0.514 4.336 1 93.06 480 ILE B N 1
ATOM 7887 C CA . ILE B 1 480 ? -32.219 -0.438 5.207 1 93.06 480 ILE B CA 1
ATOM 7888 C C . ILE B 1 480 ? -30.984 -0.06 4.387 1 93.06 480 ILE B C 1
ATOM 7890 O O . ILE B 1 480 ? -30.938 -0.315 3.18 1 93.06 480 ILE B O 1
ATOM 7894 N N . ALA B 1 481 ? -29.984 0.551 4.988 1 94.56 481 ALA B N 1
ATOM 7895 C CA . ALA B 1 481 ? -28.844 1.056 4.23 1 94.56 481 ALA B CA 1
ATOM 7896 C C . ALA B 1 481 ? -27.547 0.903 5.023 1 94.56 481 ALA B C 1
ATOM 7898 O O . ALA B 1 481 ? -26.797 1.87 5.203 1 94.56 481 ALA B O 1
ATOM 7899 N N . PRO B 1 482 ? -27.219 -0.349 5.426 1 94.88 482 PRO B N 1
ATOM 7900 C CA . PRO B 1 482 ? -25.953 -0.527 6.141 1 94.88 482 PRO B CA 1
ATOM 7901 C C . PRO B 1 482 ? -24.75 -0.058 5.332 1 94.88 482 PRO B C 1
ATOM 7903 O O . PRO B 1 482 ? -24.688 -0.276 4.117 1 94.88 482 PRO B O 1
ATOM 7906 N N . GLY B 1 483 ? -23.766 0.668 6.031 1 95.69 483 GLY B N 1
ATOM 7907 C CA . GLY B 1 483 ? -22.547 1.147 5.383 1 95.69 483 GLY B CA 1
ATOM 7908 C C . GLY B 1 483 ? -22.766 2.414 4.578 1 95.69 483 GLY B C 1
ATOM 7909 O O . GLY B 1 483 ? -21.812 3.086 4.199 1 95.69 483 GLY B O 1
ATOM 7910 N N . ALA B 1 484 ? -24 2.715 4.203 1 95.19 484 ALA B N 1
ATOM 7911 C CA . ALA B 1 484 ? -24.312 3.943 3.48 1 95.19 484 ALA B CA 1
ATOM 7912 C C . ALA B 1 484 ? -24.75 5.047 4.438 1 95.19 484 ALA B C 1
ATOM 7914 O O . ALA B 1 484 ? -24.297 6.184 4.34 1 95.19 484 ALA B O 1
ATOM 7915 N N . LEU B 1 485 ? -25.625 4.66 5.316 1 92.81 485 LEU B N 1
ATOM 7916 C CA . LEU B 1 485 ? -26.141 5.613 6.293 1 92.81 485 LEU B CA 1
ATOM 7917 C C . LEU B 1 485 ? -26.016 5.059 7.711 1 92.81 485 LEU B C 1
ATOM 7919 O O . LEU B 1 485 ? -26.031 3.844 7.91 1 92.81 485 LEU B O 1
ATOM 7923 N N . GLY B 1 486 ? -25.797 6.004 8.648 1 83 486 GLY B N 1
ATOM 7924 C CA . GLY B 1 486 ? -25.719 5.633 10.055 1 83 486 GLY B CA 1
ATOM 7925 C C . GLY B 1 486 ? -27.078 5.559 10.727 1 83 486 GLY B C 1
ATOM 7926 O O . GLY B 1 486 ? -28.109 5.844 10.109 1 83 486 GLY B O 1
ATOM 7927 N N . SER B 1 487 ? -27.125 5.043 11.992 1 67.31 487 SER B N 1
ATOM 7928 C CA . SER B 1 487 ? -28.359 4.809 12.742 1 67.31 487 SER B CA 1
ATOM 7929 C C . SER B 1 487 ? -29.172 6.086 12.875 1 67.31 487 SER B C 1
ATOM 7931 O O . SER B 1 487 ? -30.391 6.082 12.633 1 67.31 487 SER B O 1
ATOM 7933 N N . SER B 1 488 ? -28.656 7.309 13.359 1 57.56 488 SER B N 1
ATOM 7934 C CA . SER B 1 488 ? -29.453 8.477 13.719 1 57.56 488 SER B CA 1
ATOM 7935 C C . SER B 1 488 ? -29.781 9.32 12.5 1 57.56 488 SER B C 1
ATOM 7937 O O . SER B 1 488 ? -30.953 9.641 12.258 1 57.56 488 SER B O 1
ATOM 7939 N N . ALA B 1 489 ? -28.812 10.055 11.961 1 56.09 489 ALA B N 1
ATOM 7940 C CA . ALA B 1 489 ? -28.953 11.008 10.867 1 56.09 489 ALA B CA 1
ATOM 7941 C C . ALA B 1 489 ? -29.719 10.398 9.695 1 56.09 489 ALA B C 1
ATOM 7943 O O . ALA B 1 489 ? -30.438 11.094 8.977 1 56.09 489 ALA B O 1
ATOM 7944 N N . ASP B 1 490 ? -29.781 8.961 9.797 1 71.12 490 ASP B N 1
ATOM 7945 C CA . ASP B 1 490 ? -29.969 8.125 8.617 1 71.12 490 ASP B CA 1
ATOM 7946 C C . ASP B 1 490 ? -31.422 7.688 8.469 1 71.12 490 ASP B C 1
ATOM 7948 O O . ASP B 1 490 ? -31.875 7.367 7.363 1 71.12 490 ASP B O 1
ATOM 7952 N N . ARG B 1 491 ? -32.281 8.195 9.453 1 77.94 491 ARG B N 1
ATOM 7953 C CA . ARG B 1 491 ? -33.656 7.699 9.422 1 77.94 491 ARG B CA 1
ATOM 7954 C C . ARG B 1 491 ? -34.531 8.562 8.5 1 77.94 491 ARG B C 1
ATOM 7956 O O . ARG B 1 491 ? -35.406 8.047 7.797 1 77.94 491 ARG B O 1
ATOM 7963 N N . SER B 1 492 ? -34.188 9.859 8.602 1 84.25 492 SER B N 1
ATOM 7964 C CA . SER B 1 492 ? -34.969 10.773 7.781 1 84.25 492 SER B CA 1
ATOM 7965 C C . SER B 1 492 ? -34.781 10.5 6.293 1 84.25 492 SER B C 1
ATOM 7967 O O . SER B 1 492 ? -35.75 10.531 5.516 1 84.25 492 SER B O 1
ATOM 7969 N N . ILE B 1 493 ? -33.594 10.242 5.941 1 85.81 493 ILE B N 1
ATOM 7970 C CA . ILE B 1 493 ? -33.312 9.961 4.543 1 85.81 493 ILE B CA 1
ATOM 7971 C C . ILE B 1 493 ? -33.969 8.664 4.117 1 85.81 493 ILE B C 1
ATOM 7973 O O . ILE B 1 493 ? -34.594 8.594 3.043 1 85.81 493 ILE B O 1
ATOM 7977 N N . LEU B 1 494 ? -34 7.723 4.984 1 89.44 494 LEU B N 1
ATOM 7978 C CA . LEU B 1 494 ? -34.562 6.426 4.672 1 89.44 494 LEU B CA 1
ATOM 7979 C C . LEU B 1 494 ? -36.094 6.535 4.531 1 89.44 494 LEU B C 1
ATOM 7981 O O . LEU B 1 494 ? -36.688 5.91 3.646 1 89.44 494 LEU B O 1
ATOM 7985 N N . MET B 1 495 ? -36.656 7.352 5.41 1 90.25 495 MET B N 1
ATOM 7986 C CA . MET B 1 495 ? -38.094 7.559 5.344 1 90.25 495 MET B CA 1
ATOM 7987 C C . MET B 1 495 ? -38.5 8.258 4.047 1 90.25 495 MET B C 1
ATOM 7989 O O . MET B 1 495 ? -39.5 7.93 3.439 1 90.25 495 MET B O 1
ATOM 7993 N N . GLU B 1 496 ? -37.625 9.125 3.713 1 90.81 496 GLU B N 1
ATOM 7994 C CA . GLU B 1 496 ? -37.906 9.852 2.48 1 90.81 496 GLU B CA 1
ATOM 7995 C C . GLU B 1 496 ? -37.781 8.938 1.262 1 90.81 496 GLU B C 1
ATOM 7997 O O . GLU B 1 496 ? -38.594 9.031 0.334 1 90.81 496 GLU B O 1
ATOM 8002 N N . ILE B 1 497 ? -36.844 8.125 1.262 1 91.81 497 ILE B N 1
ATOM 8003 C CA . ILE B 1 497 ? -36.688 7.164 0.173 1 91.81 497 ILE B CA 1
ATOM 8004 C C . ILE B 1 497 ? -37.906 6.25 0.104 1 91.81 497 ILE B C 1
ATOM 8006 O O . ILE B 1 497 ? -38.469 6.035 -0.973 1 91.81 497 ILE B O 1
ATOM 8010 N N . SER B 1 498 ? -38.281 5.762 1.244 1 93.94 498 SER B N 1
ATOM 8011 C CA . SER B 1 498 ? -39.438 4.883 1.333 1 93.94 498 SER B CA 1
ATOM 8012 C C . SER B 1 498 ? -40.688 5.562 0.787 1 93.94 498 SER B C 1
ATOM 8014 O O . SER B 1 498 ? -41.438 4.965 0.011 1 93.94 498 SER B O 1
ATOM 8016 N N . ARG B 1 499 ? -40.844 6.805 1.178 1 94.12 499 ARG B N 1
ATOM 8017 C CA . ARG B 1 499 ? -42 7.57 0.745 1 94.12 499 ARG B CA 1
ATOM 8018 C C . ARG B 1 499 ? -42 7.758 -0.769 1 94.12 499 ARG B C 1
ATOM 8020 O O . ARG B 1 499 ? -43.031 7.574 -1.421 1 94.12 499 ARG B O 1
ATOM 8027 N N . ARG B 1 500 ? -40.938 8.047 -1.296 1 93.75 500 ARG B N 1
ATOM 8028 C CA . ARG B 1 500 ? -40.812 8.289 -2.732 1 93.75 500 ARG B CA 1
ATOM 8029 C C . ARG B 1 500 ? -41.062 7 -3.518 1 93.75 500 ARG B C 1
ATOM 8031 O O . ARG B 1 500 ? -41.625 7.027 -4.609 1 93.75 500 ARG B O 1
ATOM 8038 N N . ILE B 1 501 ? -40.562 5.953 -2.975 1 94.12 501 ILE B N 1
ATOM 8039 C CA . ILE B 1 501 ? -40.781 4.66 -3.617 1 94.12 501 ILE B CA 1
ATOM 8040 C C . ILE B 1 501 ? -42.281 4.344 -3.625 1 94.12 501 ILE B C 1
ATOM 8042 O O . ILE B 1 501 ? -42.844 3.961 -4.656 1 94.12 501 ILE B O 1
ATOM 8046 N N . GLU B 1 502 ? -42.875 4.547 -2.477 1 93.38 502 GLU B N 1
ATOM 8047 C CA . GLU B 1 502 ? -44.312 4.285 -2.344 1 93.38 502 GLU B CA 1
ATOM 8048 C C . GLU B 1 502 ? -45.125 5.117 -3.334 1 93.38 502 GLU B C 1
ATOM 8050 O O . GLU B 1 502 ? -45.969 4.59 -4.035 1 93.38 502 GLU B O 1
ATOM 8055 N N . GLU B 1 503 ? -44.781 6.34 -3.348 1 92.31 503 GLU B N 1
ATOM 8056 C CA . GLU B 1 503 ? -45.469 7.258 -4.242 1 92.31 503 GLU B CA 1
ATOM 8057 C C . GLU B 1 503 ? -45.25 6.879 -5.703 1 92.31 503 GLU B C 1
ATOM 8059 O O . GLU B 1 503 ? -46.188 6.941 -6.516 1 92.31 503 GLU B O 1
ATOM 8064 N N . GLY B 1 504 ? -44.094 6.555 -6.059 1 89.75 504 GLY B N 1
ATOM 8065 C CA . GLY B 1 504 ? -43.75 6.195 -7.426 1 89.75 504 GLY B CA 1
ATOM 8066 C C . GLY B 1 504 ? -44.438 4.938 -7.902 1 89.75 504 GLY B C 1
ATOM 8067 O O . GLY B 1 504 ? -44.938 4.887 -9.031 1 89.75 504 GLY B O 1
ATOM 8068 N N . ILE B 1 505 ? -44.5 3.975 -7.078 1 89.5 505 ILE B N 1
ATOM 8069 C CA . ILE B 1 505 ? -45.156 2.711 -7.438 1 89.5 505 ILE B CA 1
ATOM 8070 C C . ILE B 1 505 ? -46.656 2.91 -7.57 1 89.5 505 ILE B C 1
ATOM 8072 O O . ILE B 1 505 ? -47.281 2.33 -8.453 1 89.5 505 ILE B O 1
ATOM 8076 N N . ALA B 1 506 ? -47.188 3.711 -6.707 1 85.62 506 ALA B N 1
ATOM 8077 C CA . ALA B 1 506 ? -48.625 3.949 -6.707 1 85.62 506 ALA B CA 1
ATOM 8078 C C . ALA B 1 506 ? -49.062 4.734 -7.945 1 85.62 506 ALA B C 1
ATOM 8080 O O . ALA B 1 506 ? -50.094 4.449 -8.539 1 85.62 506 ALA B O 1
ATOM 8081 N N . THR B 1 507 ? -48.25 5.633 -8.352 1 83.5 507 THR B N 1
ATOM 8082 C CA . THR B 1 507 ? -48.656 6.578 -9.383 1 83.5 507 THR B CA 1
ATOM 8083 C C . THR B 1 507 ? -48.219 6.105 -10.766 1 83.5 507 THR B C 1
ATOM 8085 O O . THR B 1 507 ? -48.969 6.207 -11.742 1 83.5 507 THR B O 1
ATOM 8088 N N . ARG B 1 508 ? -46.969 5.555 -10.914 1 74.75 508 ARG B N 1
ATOM 8089 C CA . ARG B 1 508 ? -46.375 5.32 -12.227 1 74.75 508 ARG B CA 1
ATOM 8090 C C . ARG B 1 508 ? -46.562 3.865 -12.648 1 74.75 508 ARG B C 1
ATOM 8092 O O . ARG B 1 508 ? -46.594 3.562 -13.844 1 74.75 508 ARG B O 1
ATOM 8099 N N . ARG B 1 509 ? -46.781 2.955 -11.852 1 74.06 509 ARG B N 1
ATOM 8100 C CA . ARG B 1 509 ? -46.812 1.521 -12.117 1 74.06 509 ARG B CA 1
ATOM 8101 C C . ARG B 1 509 ? -45.688 1.123 -13.078 1 74.06 509 ARG B C 1
ATOM 8103 O O . ARG B 1 509 ? -45.969 0.619 -14.172 1 74.06 509 ARG B O 1
ATOM 8110 N N . PRO B 1 510 ? -44.438 1.381 -12.641 1 77.38 510 PRO B N 1
ATOM 8111 C CA . PRO B 1 510 ? -43.312 1.144 -13.555 1 77.38 510 PRO B CA 1
ATOM 8112 C C . PRO B 1 510 ? -43.25 -0.298 -14.062 1 77.38 510 PRO B C 1
ATOM 8114 O O . PRO B 1 510 ? -43.562 -1.229 -13.312 1 77.38 510 PRO B O 1
ATOM 8117 N N . SER B 1 511 ? -43 -0.509 -15.344 1 81.38 511 SER B N 1
ATOM 8118 C CA . SER B 1 511 ? -42.844 -1.839 -15.922 1 81.38 511 SER B CA 1
ATOM 8119 C C . SER B 1 511 ? -41.656 -2.574 -15.32 1 81.38 511 SER B C 1
ATOM 8121 O O . SER B 1 511 ? -41.719 -3.779 -15.078 1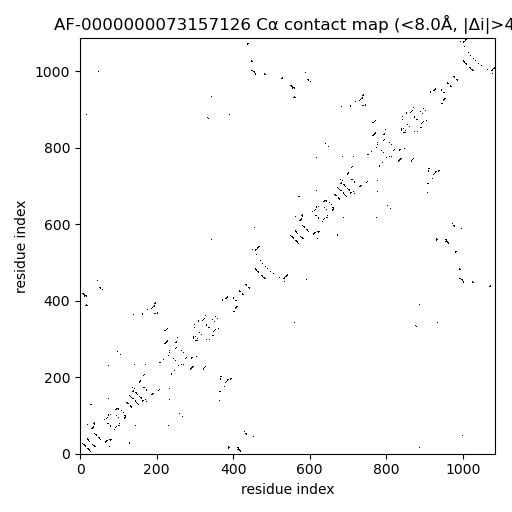 81.38 511 SER B O 1
ATOM 8123 N N . ASN B 1 512 ? -40.656 -1.766 -15.055 1 89.38 512 ASN B N 1
ATOM 8124 C CA . ASN B 1 512 ? -39.469 -2.293 -14.391 1 89.38 512 ASN B CA 1
ATOM 8125 C C . ASN B 1 512 ? -39.281 -1.701 -13 1 89.38 512 ASN B C 1
ATOM 8127 O O . ASN B 1 512 ? -38.562 -0.718 -12.82 1 89.38 512 ASN B O 1
ATOM 8131 N N . ILE B 1 513 ? -39.938 -2.385 -12.023 1 90.31 513 ILE B N 1
ATOM 8132 C CA . ILE B 1 513 ? -39.969 -1.895 -10.648 1 90.31 513 ILE B CA 1
ATOM 8133 C C . ILE B 1 513 ? -38.562 -1.844 -10.078 1 90.31 513 ILE B C 1
ATOM 8135 O O . ILE B 1 513 ? -38.188 -0.867 -9.43 1 90.31 513 ILE B O 1
ATOM 8139 N N . ARG B 1 514 ? -37.781 -2.854 -10.367 1 92.12 514 ARG B N 1
ATOM 8140 C CA . ARG B 1 514 ? -36.406 -2.914 -9.844 1 92.12 514 ARG B CA 1
ATOM 8141 C C . ARG B 1 514 ? -35.562 -1.764 -10.391 1 92.12 514 ARG B C 1
ATOM 8143 O O . ARG B 1 514 ? -34.844 -1.106 -9.633 1 92.12 514 ARG B O 1
ATOM 8150 N N . GLY B 1 515 ? -35.656 -1.522 -11.656 1 93.38 515 GLY B N 1
ATOM 8151 C CA . GLY B 1 515 ? -34.938 -0.429 -12.266 1 93.38 515 GLY B CA 1
ATOM 8152 C C . GLY B 1 515 ? -35.344 0.935 -11.75 1 93.38 515 GLY B C 1
ATOM 8153 O O . GLY B 1 515 ? -34.5 1.793 -11.5 1 93.38 515 GLY B O 1
ATOM 8154 N N . PHE B 1 516 ? -36.688 1.058 -11.609 1 93.5 516 PHE B N 1
ATOM 8155 C CA . PHE B 1 516 ? -37.25 2.307 -11.086 1 93.5 516 PHE B CA 1
ATOM 8156 C C . PHE B 1 516 ? -36.688 2.592 -9.695 1 93.5 516 PHE B C 1
ATOM 8158 O O . PHE B 1 516 ? -36.219 3.707 -9.414 1 93.5 516 PHE B O 1
ATOM 8165 N N . ILE B 1 517 ? -36.688 1.609 -8.812 1 94.06 517 ILE B N 1
ATOM 8166 C CA . ILE B 1 517 ? -36.219 1.763 -7.438 1 94.06 517 ILE B CA 1
ATOM 8167 C C . ILE B 1 517 ? -34.719 2.068 -7.414 1 94.06 517 ILE B C 1
ATOM 8169 O O . ILE B 1 517 ? -34.281 2.951 -6.68 1 94.06 517 ILE B O 1
ATOM 8173 N N . ARG B 1 518 ? -33.969 1.393 -8.188 1 94.81 518 ARG B N 1
ATOM 8174 C CA . ARG B 1 518 ? -32.531 1.609 -8.258 1 94.81 518 ARG B CA 1
ATOM 8175 C C . ARG B 1 518 ? -32.219 3.049 -8.648 1 94.81 518 ARG B C 1
ATOM 8177 O O . ARG B 1 518 ? -31.375 3.695 -8.023 1 94.81 518 ARG B O 1
ATOM 8184 N N . ASN B 1 519 ? -32.906 3.549 -9.586 1 93.88 519 ASN B N 1
ATOM 8185 C CA . ASN B 1 519 ? -32.688 4.918 -10.039 1 93.88 519 ASN B CA 1
ATOM 8186 C C . ASN B 1 519 ? -33.031 5.93 -8.961 1 93.88 519 ASN B C 1
ATOM 8188 O O . ASN B 1 519 ? -32.344 6.938 -8.797 1 93.88 519 ASN B O 1
ATOM 8192 N N . LEU B 1 520 ? -34.125 5.625 -8.352 1 92.69 520 LEU B N 1
ATOM 8193 C CA . LEU B 1 520 ? -34.562 6.508 -7.273 1 92.69 520 LEU B CA 1
ATOM 8194 C C . LEU B 1 520 ? -33.531 6.562 -6.156 1 92.69 520 LEU B C 1
ATOM 8196 O O . LEU B 1 520 ? -33.188 7.641 -5.664 1 92.69 520 LEU B O 1
ATOM 8200 N N . VAL B 1 521 ? -33.062 5.414 -5.777 1 92.69 521 VAL B N 1
ATOM 8201 C CA . VAL B 1 521 ? -32.062 5.336 -4.711 1 92.69 521 VAL B CA 1
ATOM 8202 C C . VAL B 1 521 ? -30.781 6.055 -5.141 1 92.69 521 VAL B C 1
ATOM 8204 O O . VAL B 1 521 ? -30.219 6.836 -4.375 1 92.69 521 VAL B O 1
ATOM 8207 N N . PHE B 1 522 ? -30.344 5.875 -6.363 1 92.31 522 PHE B N 1
ATOM 8208 C CA . PHE B 1 522 ? -29.141 6.52 -6.887 1 92.31 522 PHE B CA 1
ATOM 8209 C C . PHE B 1 522 ? -29.312 8.031 -6.898 1 92.31 522 PHE B C 1
ATOM 8211 O O . PHE B 1 522 ? -28.359 8.766 -6.594 1 92.31 522 PHE B O 1
ATOM 8218 N N . GLY B 1 523 ? -30.438 8.477 -7.242 1 91.06 523 GLY B N 1
ATOM 8219 C CA . GLY B 1 523 ? -30.719 9.898 -7.238 1 91.06 523 GLY B CA 1
ATOM 8220 C C . GLY B 1 523 ? -30.562 10.539 -5.871 1 91.06 523 GLY B C 1
ATOM 8221 O O . GLY B 1 523 ? -30.109 11.672 -5.754 1 91.06 523 GLY B O 1
ATOM 8222 N N . PHE B 1 524 ? -30.938 9.781 -4.859 1 88.62 524 PHE B N 1
ATOM 8223 C CA . PHE B 1 524 ? -30.859 10.297 -3.494 1 88.62 524 PHE B CA 1
ATOM 8224 C C . PHE B 1 524 ? -29.422 10.336 -3.006 1 88.62 524 PHE B C 1
ATOM 8226 O O . PHE B 1 524 ? -29.031 11.242 -2.264 1 88.62 524 PHE B O 1
ATOM 8233 N N . PHE B 1 525 ? -28.656 9.352 -3.402 1 90.56 525 PHE B N 1
ATOM 8234 C CA . PHE B 1 525 ? -27.344 9.188 -2.799 1 90.56 525 PHE B CA 1
ATOM 8235 C C . PHE B 1 525 ? -26.266 9.852 -3.658 1 90.56 525 PHE B C 1
ATOM 8237 O O . PHE B 1 525 ? -25.141 10.047 -3.205 1 90.56 525 PHE B O 1
ATOM 8244 N N . LYS B 1 526 ? -26.484 10.242 -4.891 1 87.5 526 LYS B N 1
ATOM 8245 C CA . LYS B 1 526 ? -25.5 10.773 -5.832 1 87.5 526 LYS B CA 1
ATOM 8246 C C . LYS B 1 526 ? -24.812 12.016 -5.266 1 87.5 526 LYS B C 1
ATOM 8248 O O . LYS B 1 526 ? -23.625 12.219 -5.48 1 87.5 526 LYS B O 1
ATOM 8253 N N . ASP B 1 527 ? -25.547 12.797 -4.457 1 82.88 527 ASP B N 1
ATOM 8254 C CA . ASP B 1 527 ? -24.969 14.039 -3.959 1 82.88 527 ASP B CA 1
ATOM 8255 C C . ASP B 1 527 ? -24.656 13.945 -2.469 1 82.88 527 ASP B C 1
ATOM 8257 O O . ASP B 1 527 ? -24.172 14.906 -1.864 1 82.88 527 ASP B O 1
ATOM 8261 N N . VAL B 1 528 ? -24.953 12.781 -1.96 1 85.5 528 VAL B N 1
ATOM 8262 C CA . VAL B 1 528 ? -24.828 12.656 -0.511 1 85.5 528 VAL B CA 1
ATOM 8263 C C . VAL B 1 528 ? -23.594 11.836 -0.163 1 85.5 528 VAL B C 1
ATOM 8265 O O . VAL B 1 528 ? -22.875 12.148 0.79 1 85.5 528 VAL B O 1
ATOM 8268 N N . LEU B 1 529 ? -23.406 10.797 -0.923 1 88.62 529 LEU B N 1
ATOM 8269 C CA . LEU B 1 529 ? -22.266 9.914 -0.714 1 88.62 529 LEU B CA 1
ATOM 8270 C C . LEU B 1 529 ? -21.219 10.102 -1.813 1 88.62 529 LEU B C 1
ATOM 8272 O O . LEU B 1 529 ? -21.562 10.516 -2.926 1 88.62 529 LEU B O 1
ATOM 8276 N N . LYS B 1 530 ? -20 9.836 -1.44 1 85.69 530 LYS B N 1
ATOM 8277 C CA . LYS B 1 530 ? -18.922 9.867 -2.438 1 85.69 530 LYS B CA 1
ATOM 8278 C C . LYS B 1 530 ? -19.109 8.758 -3.469 1 85.69 530 LYS B C 1
ATOM 8280 O O . LYS B 1 530 ? -18.953 8.984 -4.668 1 85.69 530 LYS B O 1
ATOM 8285 N N . GLY B 1 531 ? -19.484 7.621 -2.979 1 88.81 531 GLY B N 1
ATOM 8286 C CA . GLY B 1 531 ? -19.625 6.469 -3.854 1 88.81 531 GLY B CA 1
ATOM 8287 C C . GLY B 1 531 ? -21.078 6.078 -4.098 1 88.81 531 GLY B C 1
ATOM 8288 O O . GLY B 1 531 ? -21.984 6.688 -3.539 1 88.81 531 GLY B O 1
ATOM 8289 N N . LYS B 1 532 ? -21.25 5.121 -5.008 1 92.75 532 LYS B N 1
ATOM 8290 C CA . LYS B 1 532 ? -22.562 4.559 -5.312 1 92.75 532 LYS B CA 1
ATOM 8291 C C . LYS B 1 532 ? -22.797 3.25 -4.562 1 92.75 532 LYS B C 1
ATOM 8293 O O . LYS B 1 532 ? -22.109 2.254 -4.82 1 92.75 532 LYS B O 1
ATOM 8298 N N . PRO B 1 533 ? -23.766 3.264 -3.689 1 95.69 533 PRO B N 1
ATOM 8299 C CA . PRO B 1 533 ? -24.016 2.031 -2.938 1 95.69 533 PRO B CA 1
ATOM 8300 C C . PRO B 1 533 ? -24.562 0.91 -3.811 1 95.69 533 PRO B C 1
ATOM 8302 O O . PRO B 1 533 ? -25.109 1.173 -4.891 1 95.69 533 PRO B O 1
ATOM 8305 N N . LEU B 1 534 ? -24.312 -0.332 -3.393 1 96.88 534 LEU B N 1
ATOM 8306 C CA . LEU B 1 534 ? -25.031 -1.452 -3.988 1 96.88 534 LEU B CA 1
ATOM 8307 C C . LEU B 1 534 ? -26.531 -1.375 -3.666 1 96.88 534 LEU B C 1
ATOM 8309 O O . LEU B 1 534 ? -26.906 -1.07 -2.531 1 96.88 534 LEU B O 1
ATOM 8313 N N . VAL B 1 535 ? -27.422 -1.545 -4.66 1 97.06 535 VAL B N 1
ATOM 8314 C CA . VAL B 1 535 ? -28.859 -1.496 -4.438 1 97.06 535 VAL B CA 1
ATOM 8315 C C . VAL B 1 535 ? -29.469 -2.869 -4.707 1 97.06 535 VAL B C 1
ATOM 8317 O O . VAL B 1 535 ? -29.312 -3.422 -5.797 1 97.06 535 VAL B O 1
ATOM 8320 N N . GLU B 1 536 ? -30.031 -3.445 -3.707 1 95 536 GLU B N 1
ATOM 8321 C CA . GLU B 1 536 ? -30.75 -4.711 -3.816 1 95 536 GLU B CA 1
ATOM 8322 C C . GLU B 1 536 ? -32.25 -4.512 -3.617 1 95 536 GLU B C 1
ATOM 8324 O O . GLU B 1 536 ? -32.656 -3.871 -2.654 1 95 536 GLU B O 1
ATOM 8329 N N . VAL B 1 537 ? -33.031 -4.996 -4.555 1 95.06 537 VAL B N 1
ATOM 8330 C CA . VAL B 1 537 ? -34.5 -4.867 -4.48 1 95.06 537 VAL B CA 1
ATOM 8331 C C . VAL B 1 537 ? -35.125 -6.25 -4.355 1 95.06 537 VAL B C 1
ATOM 8333 O O . VAL B 1 537 ? -34.938 -7.105 -5.223 1 95.06 537 VAL B O 1
ATOM 8336 N N . GLN B 1 538 ? -35.781 -6.414 -3.248 1 91.5 538 GLN B N 1
ATOM 8337 C CA . GLN B 1 538 ? -36.5 -7.656 -3.008 1 91.5 538 GLN B CA 1
ATOM 8338 C C . GLN B 1 538 ? -38 -7.453 -3.174 1 91.5 538 GLN B C 1
ATOM 8340 O O . GLN B 1 538 ? -38.594 -6.59 -2.525 1 91.5 538 GLN B O 1
ATOM 8345 N N . LEU B 1 539 ? -38.531 -8.219 -4.078 1 90.69 539 LEU B N 1
ATOM 8346 C CA . LEU B 1 539 ? -39.969 -8.195 -4.309 1 90.69 539 LEU B CA 1
ATOM 8347 C C . LEU B 1 539 ? -40.625 -9.469 -3.789 1 90.69 539 LEU B C 1
ATOM 8349 O O . LEU B 1 539 ? -40.219 -10.57 -4.168 1 90.69 539 LEU B O 1
ATOM 8353 N N . GLU B 1 540 ? -41.5 -9.25 -2.875 1 86.06 540 GLU B N 1
ATOM 8354 C CA . GLU B 1 540 ? -42.219 -10.406 -2.359 1 86.06 540 GLU B CA 1
ATOM 8355 C C . GLU B 1 540 ? -43.719 -10.219 -2.516 1 86.06 540 GLU B C 1
ATOM 8357 O O . GLU B 1 540 ? -44.281 -9.172 -2.17 1 86.06 540 GLU B O 1
ATOM 8362 N N . TYR B 1 541 ? -44.281 -11.234 -3.043 1 86.19 541 TYR B N 1
ATOM 8363 C CA . TYR B 1 541 ? -45.75 -11.219 -3.193 1 86.19 541 TYR B CA 1
ATOM 8364 C C . TYR B 1 541 ? -46.406 -11.984 -2.062 1 86.19 541 TYR B C 1
ATOM 8366 O O . TYR B 1 541 ? -46.031 -13.109 -1.752 1 86.19 541 TYR B O 1
ATOM 8374 N N . VAL B 1 542 ? -47.344 -11.32 -1.386 1 81.75 542 VAL B N 1
ATOM 8375 C CA . VAL B 1 542 ? -48.062 -11.922 -0.263 1 81.75 542 VAL B CA 1
ATOM 8376 C C . VAL B 1 542 ? -49.531 -12.031 -0.589 1 81.75 542 VAL B C 1
ATOM 8378 O O . VAL B 1 542 ? -50.156 -11.078 -1.087 1 81.75 542 VAL B O 1
ATOM 8381 N N . TRP B 1 543 ? -50.156 -13.336 -0.588 1 71.25 543 TRP B N 1
ATOM 8382 C CA . TRP B 1 543 ? -51.594 -13.539 -0.791 1 71.25 543 TRP B CA 1
ATOM 8383 C C . TRP B 1 543 ? -52.25 -14.047 0.483 1 71.25 543 TRP B C 1
ATOM 8385 O O . TRP B 1 543 ? -51.594 -14.695 1.311 1 71.25 543 TRP B O 1
#

Nearest PDB structures (foldseek):
  4xww-assembly1_B  TM=9.370E-01  e=6.966E-60  Deinococcus radiodurans
  3zq4-assembly1_D  TM=9.109E-01  e=8.996E-57  Bacillus subtilis subsp. subtilis str. 168
  3t3o-assembly1_A  TM=9.159E-01  e=5.472E-56  Thermus thermophilus HB27
  3bk1-assembly1_A  TM=8.866E-01  e=9.755E-54  Thermus thermophilus HB27
  5a0v-assembly2_B  TM=9.604E-01  e=4.940E-49  Streptomyces coelicolor A3(2)

Solvent-accessible surface area (backbone atoms only — not comparable to full-atom values): 53839 Å² total; per-residue (Å²): 129,85,65,67,55,59,46,49,32,43,32,32,40,24,15,35,57,28,67,37,14,24,24,31,35,40,31,40,66,61,33,33,37,31,47,26,39,8,16,25,72,43,52,55,88,60,30,41,55,26,60,37,25,29,51,42,57,63,66,54,41,79,40,32,91,38,40,72,27,37,40,44,39,34,67,48,51,35,26,44,52,26,42,90,79,48,39,84,63,48,74,47,44,32,38,21,40,61,58,35,39,50,46,48,49,58,57,32,56,76,68,75,53,91,72,60,70,44,71,46,58,60,91,48,70,45,78,57,86,73,35,38,34,37,52,39,53,31,20,42,53,38,78,75,19,26,20,38,34,46,34,41,98,82,46,26,31,37,37,39,48,70,28,30,80,24,92,38,45,83,49,83,66,59,40,45,61,66,58,44,30,49,48,20,73,72,49,24,43,28,35,38,34,62,11,70,31,44,80,37,69,54,71,36,57,35,64,52,71,34,51,66,54,46,38,52,56,56,63,72,42,79,28,36,34,36,37,21,28,63,49,60,27,51,43,58,52,52,50,50,36,52,38,27,57,76,58,63,27,44,34,22,68,36,46,69,62,40,52,51,37,51,50,38,31,39,77,65,63,75,41,65,82,82,47,59,73,43,55,44,73,57,50,64,76,45,60,49,54,31,34,30,36,41,26,28,32,55,58,30,41,74,88,24,38,43,29,22,34,38,67,67,62,38,91,58,53,78,72,47,63,63,18,37,36,34,38,39,46,77,80,58,85,54,33,46,58,46,30,47,50,36,50,28,37,29,44,75,51,43,23,45,79,41,33,62,85,76,40,72,48,60,63,56,42,38,32,10,38,50,45,50,51,50,51,48,70,38,25,57,33,51,22,39,33,45,26,33,9,35,40,64,27,27,51,53,38,42,55,51,42,43,74,72,66,31,80,37,65,50,85,57,50,54,16,31,29,28,33,52,77,79,66,44,78,75,49,71,50,80,51,43,65,28,26,47,41,58,78,39,76,40,46,57,84,31,67,26,31,49,40,12,48,27,18,20,37,20,4,34,36,41,37,39,38,40,22,33,93,84,71,41,70,77,52,79,45,44,64,50,34,58,22,56,41,45,85,73,86,32,47,63,57,41,50,50,49,27,49,51,51,48,51,42,52,72,71,63,59,58,90,51,56,63,61,51,53,47,49,53,52,47,65,65,35,61,79,39,34,74,38,66,46,36,71,46,74,45,83,40,76,56,132,129,84,66,67,54,59,44,49,32,43,33,32,40,24,15,34,58,28,67,36,16,23,24,32,35,40,32,39,66,64,32,32,36,32,46,24,38,8,18,26,72,44,53,55,87,61,30,40,55,26,61,36,26,29,52,44,55,62,65,54,40,78,41,31,90,37,40,71,27,37,39,43,38,37,67,50,52,31,27,42,52,24,42,89,78,47,40,83,63,45,74,47,45,32,36,21,41,60,58,34,39,50,46,49,50,58,56,31,55,76,68,76,53,88,74,60,70,44,70,47,57,61,91,49,69,45,78,56,86,74,35,41,35,37,51,39,53,31,19,41,54,39,76,74,19,26,19,38,34,48,32,42,96,82,46,28,31,36,38,37,48,70,29,30,79,24,92,38,45,82,49,83,66,58,41,45,61,64,60,43,30,49,47,18,73,71,49,25,44,27,34,37,33,62,12,70,31,43,81,37,68,56,70,35,56,35,64,53,70,36,53,64,53,48,37,52,56,55,64,72,42,79,28,35,36,36,38,21,28,64,49,62,28,52,44,57,51,51,50,51,36,52,38,27,58,77,58,61,27,44,35,21,67,36,45,70,61,41,52,50,36,50,50,37,32,40,76,65,63,74,41,64,83,82,47,61,73,43,55,44,73,58,52,64,75,46,59,50,52,32,34,30,37,41,24,29,31,54,59,29,41,76,88,24,37,43,30,21,34,38,67,67,61,38,90,58,54,77,71,48,62,61,19,36,37,35,37,39,46,78,81,58,87,53,33,46,59,46,31,47,51,37,49,28,38,30,46,75,52,43,22,45,79,41,33,61,85,78,42,72,48,57,62,56,40,38,32,10,38,50,45,49,51,50,50,48,71,38,25,57,35,51,24,38,33,45,25,32,9,34,40,62,28,29,51,53,39,41,54,52,43,44,73,72,66,30,82,37,65,50,84,58,50,52,16,32,28,29,33,52,77,81,67,44,77,77,49,72,50,80,51,44,63,28,28,48,39,58,79,38,75,40,45,56,85,32,69,25,32,48,41,11,48,27,17,19,36,20,4,35,35,41,37,40,39,42,22,32,94,84,71,42,71,76,51,79,45,44,64,51,35,59,23,58,41,45,85,73,86,30,47,62,57,41,50,49,51,28,48,50,49,49,51,44,50,71,72,63,60,57,92,51,55,64,61,52,50,47,51,52,52,48,64,63,35,63,80,39,33,73,38,65,48,39,72,46,74,44,81,41,76,56,132

Secondary structure (DSSP, 8-state):
----TT--EEEEEESSBBSS--EEEEEETTEEEEEEE-EEE--TTTSTT--EEEE--HHHHTTGGGEEEEE-S---HHHHTTHHHHHHHH---EEE-HHHHHHHHHHHHTTT----EEE--TTSPEEETTEEEEEEEEB-SSSSEEEEEEEETTEEEEE--S-B--S--SSSPPP-HHHHHHHHHH--SEEEEE-TTTT--S----GGGGHHHHHHHHHT-SS-EEEE--TT-HHHHHHHHHHHHHTT-EEEEE-HHHHHHHHHHHHHTSS-TTSPEEPHHHHTTS-GGGEEEEES-TT--TTSHHHHHHTT--SS----TT-EEEE-SPPPTT-HHHHHHHHHHHHHHT-EEE-TTTS-----SS--HHHHHHHHHHH--SEEEEESBBHHHHHHHHHHHHHTT-SEE--PPTTEEEETTTTEEEEE----EEEEETTEEE-TTSHHHHHHHHHHHH-EEEEEEEE-TTS-BSSPPEEE-TTTS-TTTTHHHHHHHHHHHHHHHHHH--S-HHHHHHHHHHHHHTTT-SS--EEEEEEEE--/----TTS-EEEEEESSBBSS--EEEEEETTEEEEEEE-EEE--TTTSTT--EEEE--HHHHTTGGGEEEEE-S---HHHHTTHHHHHHHH---EEE-HHHHHHHHHHHHTTT----EEE--TTSPEEETTEEEEEEEEB-SSSSEEEEEEEETTEEEEE--S-B--S--SSSPPP-HHHHHHHHHH--SEEEEE-TTTT--S----GGGGHHHHHHHHHT-SS-EEEE--TT-HHHHHHHHHHHHHTT-EEEEE-HHHHHHHHHHHHHTSS-TTSPEEPHHHHTTS-GGGEEEEES-TT--TTSHHHHHHTT--SS----TT-EEEE-SPPPTT-HHHHHHHHHHHHHHT-EEE-TTTS-----SS--HHHHHHHHHHH--SEEEEESBBHHHHHHHHHHHHHTT-SEE--PPTTEEEETTTTEEEEE----EEEEETTEEE-TTSHHHHHHHHHHHH-EEEEEEEE-TTS-BSSPPEEE-TTTS-TTTHHHHHHHHHHHHHHHHHHH--S-HHHHHHHHHHHHHTTT-SS--EEEEEEEE--

Organism: NCBI:txid949

Radius of gyration: 31.36 Å; Cα contacts (8 Å, |Δi|>4): 2618; chains: 2; bounding box: 83×81×68 Å

Sequence (1086 aa):
MSLDRSGFLFLPLGGVGKIGMNVTLYHVHGKWIIVDLGAGFADGDIMPGIDMIVADVSFIRERREDLLGIVLTHAHEDHIGAIPHLWEDLRCPVYATKFTALFLQSKLAQFSMDVPIVTIDPDVPLELGPFTLEFVSMTHSIPEMHAIAVRTDLGSVLHTGDWKLDSNPVIGSVSDTEKLKRLGDDGLLAVISDSTNIFTEGSSGSEGSLYENILSIVQNSDQRVAISLFASNIARIYTLGKIAKSSGRHVAVLGRSLFRAISAAKDCGYLDDSVEFVDVRDAAGLPKDKVLYLCTGCQGEPLAATARLASKSHPFAIMESGDTVIFSSKIIPGNEKRIFRVFNNFVRMGVEVITEFTERVHVSGHPSREEVRTLYSLTRPKMCLPVHGEYMHMYEHKKLAEACGIERCIIAAPGDVIDLVRGEKVDTVESGVLGIDGDFLRHPSGDVLNARRKMRDAGVVVVTLLLNKEHKLIRKPMVIAPGALGSSADRSILMEISRRIEEGIATRRPSNIRGFIRNLVFGFFKDVLKGKPLVEVQLEYVWMSLDRSGFLFLPLGGVGKIGMNVTLYHVHGKWIIVDLGAGFADGDIMPGIDMIVADVSFIRERREDLLGIVLTHAHEDHIGAIPHLWEDLRCPVYATKFTALFLQSKLAQFSMDVPIVTIDPDVPLELGPFTLEFVSMTHSIPEMHAIAVRTDLGSVLHTGDWKLDSNPVIGSVSDTEKLKRLGDDGLLAVISDSTNIFTEGSSGSEGSLYENILSIVQNSDQRVAISLFASNIARIYTLGKIAKSSGRHVAVLGRSLFRAISAAKDCGYLDDSVEFVDVRDAAGLPKDKVLYLCTGCQGEPLAATARLASKSHPFAIMESGDTVIFSSKIIPGNEKRIFRVFNNFVRMGVEVITEFTERVHVSGHPSREEVRTLYSLTRPKMCLPVHGEYMHMYEHKKLAEACGIERCIIAAPGDVIDLVRGEKVDTVESGVLGIDGDFLRHPSGDVLNARRKMRDAGVVVVTLLLNKEHKLIRKPMVIAPGALGSSADRSILMEISRRIEEGIATRRPSNIRGFIRNLVFGFFKDVLKGKPLVEVQLEYVW